Protein AF-0000000085301116 (afdb_homodimer)

Nearest PDB structures (foldseek):
  6xg8-assembly1_A  TM=5.209E-01  e=2.333E-08  Acetivibrio thermocellus ATCC 27405
  6xg8-assembly1_B  TM=5.780E-01  e=2.046E-06  Acetivibrio thermocellus ATCC 27405
  6xgx-assembly1_B  TM=6.103E-01  e=1.276E-05  Acetivibrio thermocellus ATCC 27405
  6xgw-assembly1_B  TM=6.272E-01  e=1.731E-05  Acetivibrio thermocellus ATCC 27405
  4hxg-assembly2_K  TM=7.642E-01  e=8.426E-02  Pyrococcus horikoshii OT3

Organism: NCBI:txid3103831

Sequence (1512 aa):
MIGSPTNSFPLHLDAEDCNWSPLLCRDELSEDLIPTVGSVFRSLEEAYVMYQSYAVASGFSVRVGQQKKYNGVVTHKYFRCNRAGKPQPKKKFDCSTQCRQSTYISNNCNAQICFKFSKENGSLSVIKFVDGHNHSLVEGFNKDLTKICRRLPFATKKYIHDMSLNRIGAVKAHRLMVSMKGGHHNVNGTPMDFKNFSKTTRMYIGDRDTQLVINRLQERVKSLPNFYFDYLVDEGKLRSIFWADEISKVNFEAFGDVLAFDATYQTNKYNMIFVPFTGVDNHRHCVTFGAGLIFSETIESYKWLLECFLKAHNKQPSLVLTDQDPSMRQAVLQVFPQARHRLCMWHIMKKLPSKISGDLMQNTDIRARIHQLVWSNYMKTTTFEKRWNDLIEEFGLSGHEWLTEMYNIRDRWVPAYFRDIPMCGLLRTTSVCESSNCSFKVNSTSANTLVQFMMCFESRVEQQRYNQRTSDFKSSTVSFFSIEATPIEKHAFQLYTNTIFNEVKTEIKQGMQYCYISNTEVFGVTHVYSVSQVNPNNGSLNTYEVRYNTVEKMAECSCRCFTRIGYLCRHVFCAFQVNRINQIPQAYISARWTKNALPRSIYRIENRYGVDPSVESALRREVLELMNDCVDDLRADKVGLESLVEKMREFKKCIRGGVGASTQVDNSDEGVVQQLVGQELNVEVSINNPSEIRTKGCGKRRRISGPGEKIREKPPKAPRLCRSCNEYVTDHDSRNCKKKKKGKDVDSEEASEDLDMIGSPTNSFPLHLDAEDCNWSPLLCRDELSEDLIPTVGSVFRSLEEAYVMYQSYAVASGFSVRVGQQKKYNGVVTHKYFRCNRAGKPQPKKKFDCSTQCRQSTYISNNCNAQICFKFSKENGSLSVIKFVDGHNHSLVEGFNKDLTKICRRLPFATKKYIHDMSLNRIGAVKAHRLMVSMKGGHHNVNGTPMDFKNFSKTTRMYIGDRDTQLVINRLQERVKSLPNFYFDYLVDEGKLRSIFWADEISKVNFEAFGDVLAFDATYQTNKYNMIFVPFTGVDNHRHCVTFGAGLIFSETIESYKWLLECFLKAHNKQPSLVLTDQDPSMRQAVLQVFPQARHRLCMWHIMKKLPSKISGDLMQNTDIRARIHQLVWSNYMKTTTFEKRWNDLIEEFGLSGHEWLTEMYNIRDRWVPAYFRDIPMCGLLRTTSVCESSNCSFKVNSTSANTLVQFMMCFESRVEQQRYNQRTSDFKSSTVSFFSIEATPIEKHAFQLYTNTIFNEVKTEIKQGMQYCYISNTEVFGVTHVYSVSQVNPNNGSLNTYEVRYNTVEKMAECSCRCFTRIGYLCRHVFCAFQVNRINQIPQAYISARWTKNALPRSIYRIENRYGVDPSVESALRREVLELMNDCVDDLRADKVGLESLVEKMREFKKCIRGGVGASTQVDNSDEGVVQQLVGQELNVEVSINNPSEIRTKGCGKRRRISGPGEKIREKPPKAPRLCRSCNEYVTDHDSRNCKKKKKGKDVDSEEASEDLD

Structure (mmCIF, N/CA/C/O backbone):
data_AF-0000000085301116-model_v1
#
loop_
_entity.id
_entity.type
_entity.pdbx_description
1 polymer 'SWIM-type domain-containing protein'
#
loop_
_atom_site.group_PDB
_atom_site.id
_atom_site.type_symbol
_atom_site.label_atom_id
_atom_site.label_alt_id
_atom_site.label_comp_id
_atom_site.label_asym_id
_atom_site.label_entity_id
_atom_site.label_seq_id
_atom_site.pdbx_PDB_ins_code
_atom_site.Cartn_x
_atom_site.Cartn_y
_atom_site.Cartn_z
_atom_site.occupancy
_atom_site.B_iso_or_equiv
_atom_site.auth_seq_id
_atom_site.auth_comp_id
_atom_site.auth_asym_id
_atom_site.auth_atom_id
_atom_site.pdbx_PDB_model_num
ATOM 1 N N . MET A 1 1 ? -24.234 60.156 14.766 1 19.47 1 MET A N 1
ATOM 2 C CA . MET A 1 1 ? -24.234 59.406 16.016 1 19.47 1 MET A CA 1
ATOM 3 C C . MET A 1 1 ? -24.5 57.938 15.766 1 19.47 1 MET A C 1
ATOM 5 O O . MET A 1 1 ? -25.656 57.5 15.727 1 19.47 1 MET A O 1
ATOM 9 N N . ILE A 1 2 ? -24 57.25 14.742 1 20.95 2 ILE A N 1
ATOM 10 C CA . ILE A 1 2 ? -24.297 56.125 13.875 1 20.95 2 ILE A CA 1
ATOM 11 C C . ILE A 1 2 ? -24.141 54.812 14.648 1 20.95 2 ILE A C 1
ATOM 13 O O . ILE A 1 2 ? -23.047 54.531 15.133 1 20.95 2 ILE A O 1
ATOM 17 N N . GLY A 1 3 ? -25.203 54.281 15.422 1 20.03 3 GLY A N 1
ATOM 18 C CA . GLY A 1 3 ? -25.625 53.344 16.453 1 20.03 3 GLY A CA 1
ATOM 19 C C . GLY A 1 3 ? -25.312 51.875 16.109 1 20.03 3 GLY A C 1
ATOM 20 O O . GLY A 1 3 ? -25.484 51.469 14.977 1 20.03 3 GLY A O 1
ATOM 21 N N . SER A 1 4 ? -24.266 51.219 16.766 1 21.33 4 SER A N 1
ATOM 22 C CA . SER A 1 4 ? -23.328 50.094 16.672 1 21.33 4 SER A CA 1
ATOM 23 C C . SER A 1 4 ? -24.047 48.781 16.828 1 21.33 4 SER A C 1
ATOM 25 O O . SER A 1 4 ? -24.406 48.375 17.953 1 21.33 4 SER A O 1
ATOM 27 N N . PRO A 1 5 ? -25.109 48.312 16.047 1 21.94 5 PRO A N 1
ATOM 28 C CA . PRO A 1 5 ? -26.141 47.344 16.438 1 21.94 5 PRO A CA 1
ATOM 29 C C . PRO A 1 5 ? -25.562 45.969 16.734 1 21.94 5 PRO A C 1
ATOM 31 O O . PRO A 1 5 ? -24.594 45.531 16.094 1 21.94 5 PRO A O 1
ATOM 34 N N . THR A 1 6 ? -25.562 45.344 18.016 1 21.66 6 THR A N 1
ATOM 35 C CA . THR A 1 6 ? -25.172 44.25 18.859 1 21.66 6 THR A CA 1
ATOM 36 C C . THR A 1 6 ? -25.75 42.938 18.344 1 21.66 6 THR A C 1
ATOM 38 O O . THR A 1 6 ? -25.703 41.906 19.031 1 21.66 6 THR A O 1
ATOM 41 N N . ASN A 1 7 ? -26.062 42.688 17.094 1 21.59 7 ASN A N 1
ATOM 42 C CA . ASN A 1 7 ? -26.953 41.594 16.766 1 21.59 7 ASN A CA 1
ATOM 43 C C . ASN A 1 7 ? -26.406 40.25 17.25 1 21.59 7 ASN A C 1
ATOM 45 O O . ASN A 1 7 ? -25.297 39.875 16.875 1 21.59 7 ASN A O 1
ATOM 49 N N . SER A 1 8 ? -26.828 39.656 18.5 1 22.16 8 SER A N 1
ATOM 50 C CA . SER A 1 8 ? -26.688 38.5 19.359 1 22.16 8 SER A CA 1
ATOM 51 C C . SER A 1 8 ? -26.984 37.188 18.609 1 22.16 8 SER A C 1
ATOM 53 O O . SER A 1 8 ? -28.125 36.969 18.172 1 22.16 8 SER A O 1
ATOM 55 N N . PHE A 1 9 ? -26.359 36.75 17.672 1 22.06 9 PHE A N 1
ATOM 56 C CA . PHE A 1 9 ? -26.781 35.469 17.062 1 22.06 9 PHE A CA 1
ATOM 57 C C . PHE A 1 9 ? -26.875 34.375 18.094 1 22.06 9 PHE A C 1
ATOM 59 O O . PHE A 1 9 ? -25.891 34.031 18.75 1 22.06 9 PHE A O 1
ATOM 66 N N . PRO A 1 10 ? -28.047 34.094 18.859 1 25.67 10 PRO A N 1
ATOM 67 C CA . PRO A 1 10 ? -28.25 33.125 19.922 1 25.67 10 PRO A CA 1
ATOM 68 C C . PRO A 1 10 ? -28.062 31.672 19.453 1 25.67 10 PRO A C 1
ATOM 70 O O . PRO A 1 10 ? -28.828 31.188 18.625 1 25.67 10 PRO A O 1
ATOM 73 N N . LEU A 1 11 ? -27.156 31.203 18.875 1 25.55 11 LEU A N 1
ATOM 74 C CA . LEU A 1 11 ? -27.234 29.797 18.469 1 25.55 11 LEU A CA 1
ATOM 75 C C . LEU A 1 11 ? -27.344 28.891 19.688 1 25.55 11 LEU A C 1
ATOM 77 O O . LEU A 1 11 ? -26.391 28.719 20.438 1 25.55 11 LEU A O 1
ATOM 81 N N . HIS A 1 12 ? -28.516 28.797 20.469 1 24.53 12 HIS A N 1
ATOM 82 C CA . HIS A 1 12 ? -28.828 27.875 21.547 1 24.53 12 HIS A CA 1
ATOM 83 C C . HIS A 1 12 ? -28.797 26.438 21.078 1 24.53 12 HIS A C 1
ATOM 85 O O . HIS A 1 12 ? -29.75 25.953 20.469 1 24.53 12 HIS A O 1
ATOM 91 N N . LEU A 1 13 ? -27.906 25.906 20.484 1 26.73 13 LEU A N 1
ATOM 92 C CA . LEU A 1 13 ? -28.031 24.484 20.234 1 26.73 13 LEU A CA 1
ATOM 93 C C . LEU A 1 13 ? -28.141 23.703 21.531 1 26.73 13 LEU A C 1
ATOM 95 O O . LEU A 1 13 ? -27.266 23.781 22.391 1 26.73 13 LEU A O 1
ATOM 99 N N . ASP A 1 14 ? -29.344 23.359 22.031 1 26.33 14 ASP A N 1
ATOM 100 C CA . ASP A 1 14 ? -29.766 22.547 23.172 1 26.33 14 ASP A CA 1
ATOM 101 C C . ASP A 1 14 ? -29 21.219 23.203 1 26.33 14 ASP A C 1
ATOM 103 O O . ASP A 1 14 ? -28.734 20.625 22.156 1 26.33 14 ASP A O 1
ATOM 107 N N . ALA A 1 15 ? -28.312 20.828 24.344 1 28.84 15 ALA A N 1
ATOM 108 C CA . ALA A 1 15 ? -27.5 19.781 24.969 1 28.84 15 ALA A CA 1
ATOM 109 C C . ALA A 1 15 ? -28.219 18.422 24.906 1 28.84 15 ALA A C 1
ATOM 111 O O . ALA A 1 15 ? -27.766 17.453 25.516 1 28.84 15 ALA A O 1
ATOM 112 N N . GLU A 1 16 ? -29.531 18.219 24.516 1 29.02 16 GLU A N 1
ATOM 113 C CA . GLU A 1 16 ? -30.188 17 24.984 1 29.02 16 GLU A CA 1
ATOM 114 C C . GLU A 1 16 ? -29.469 15.758 24.469 1 29.02 16 GLU A C 1
ATOM 116 O O . GLU A 1 16 ? -29.141 14.859 25.25 1 29.02 16 GLU A O 1
ATOM 121 N N . ASP A 1 17 ? -30 15.094 23.281 1 28.53 17 ASP A N 1
ATOM 122 C CA . ASP A 1 17 ? -30.109 13.664 23 1 28.53 17 ASP A CA 1
ATOM 123 C C . ASP A 1 17 ? -28.812 13.125 22.391 1 28.53 17 ASP A C 1
ATOM 125 O O . ASP A 1 17 ? -28.688 13.047 21.172 1 28.53 17 ASP A O 1
ATOM 129 N N . CYS A 1 18 ? -27.703 13.516 22.812 1 30.66 18 CYS A N 1
ATOM 130 C CA . CYS A 1 18 ? -26.5 12.992 22.172 1 30.66 18 CYS A CA 1
ATOM 131 C C . CYS A 1 18 ? -26.375 11.484 22.391 1 30.66 18 CYS A C 1
ATOM 133 O O . CYS A 1 18 ? -25.844 11.047 23.406 1 30.66 18 CYS A O 1
ATOM 135 N N . ASN A 1 19 ? -27.312 10.609 22.031 1 31.8 19 ASN A N 1
ATOM 136 C CA . ASN A 1 19 ? -27.266 9.156 22.016 1 31.8 19 ASN A CA 1
ATOM 137 C C . ASN A 1 19 ? -26.031 8.641 21.281 1 31.8 19 ASN A C 1
ATOM 139 O O . ASN A 1 19 ? -26.016 7.492 20.828 1 31.8 19 ASN A O 1
ATOM 143 N N . TRP A 1 20 ? -25.188 9.539 20.812 1 30.75 20 TRP A N 1
ATOM 144 C CA . TRP A 1 20 ? -24.188 9.062 19.875 1 30.75 20 TRP A CA 1
ATOM 145 C C . TRP A 1 20 ? -23.156 8.18 20.578 1 30.75 20 TRP A C 1
ATOM 147 O O . TRP A 1 20 ? -23.188 8.023 21.797 1 30.75 20 TRP A O 1
ATOM 157 N N . SER A 1 21 ? -21.859 8.039 19.922 1 38.34 21 SER A N 1
ATOM 158 C CA . SER A 1 21 ? -20.797 7.105 20.312 1 38.34 21 SER A CA 1
ATOM 159 C C . SER A 1 21 ? -20.297 7.379 21.719 1 38.34 21 SER A C 1
ATOM 161 O O . SER A 1 21 ? -20.219 8.531 22.141 1 38.34 21 SER A O 1
ATOM 163 N N . PRO A 1 22 ? -20.375 6.406 22.641 1 38.97 22 PRO A N 1
ATOM 164 C CA . PRO A 1 22 ? -19.969 6.555 24.047 1 38.97 22 PRO A CA 1
ATOM 165 C C . PRO A 1 22 ? -18.719 7.426 24.203 1 38.97 22 PRO A C 1
ATOM 167 O O . PRO A 1 22 ? -18.531 8.047 25.25 1 38.97 22 PRO A O 1
ATOM 170 N N . LEU A 1 23 ? -17.875 7.434 23.297 1 40.31 23 LEU A N 1
ATOM 171 C CA . LEU A 1 23 ? -16.656 8.203 23.531 1 40.31 23 LEU A CA 1
ATOM 172 C C . LEU A 1 23 ? -16.938 9.695 23.484 1 40.31 23 LEU A C 1
ATOM 174 O O . LEU A 1 23 ? -16.094 10.508 23.844 1 40.31 23 LEU A O 1
ATOM 178 N N . LEU A 1 24 ? -17.969 10.102 22.703 1 40.84 24 LEU A N 1
ATOM 179 C CA . LEU A 1 24 ? -18.156 11.516 22.438 1 40.84 24 LEU A CA 1
ATOM 180 C C . LEU A 1 24 ? -19.031 12.172 23.5 1 40.84 24 LEU A C 1
ATOM 182 O O . LEU A 1 24 ? -19.219 13.383 23.484 1 40.84 24 LEU A O 1
ATOM 186 N N . CYS A 1 25 ? -19.969 11.523 24.203 1 39.62 25 CYS A N 1
ATOM 187 C CA . CYS A 1 25 ? -20.953 12.203 25.031 1 39.62 25 CYS A CA 1
ATOM 188 C C . CYS A 1 25 ? -20.312 12.781 26.281 1 39.62 25 CYS A C 1
ATOM 190 O O . CYS A 1 25 ? -19.438 12.156 26.891 1 39.62 25 CYS A O 1
ATOM 192 N N . ARG A 1 26 ? -20.344 14.062 26.5 1 44.19 26 ARG A N 1
ATOM 193 C CA . ARG A 1 26 ? -20.141 14.664 27.812 1 44.19 26 ARG A CA 1
ATOM 194 C C . ARG A 1 26 ? -20.766 13.805 28.922 1 44.19 26 ARG A C 1
ATOM 196 O O . ARG A 1 26 ? -21.969 13.891 29.172 1 44.19 26 ARG A O 1
ATOM 203 N N . ASP A 1 27 ? -20.547 12.609 29.062 1 46.47 27 ASP A N 1
ATOM 204 C CA . ASP A 1 27 ? -21.281 11.867 30.078 1 46.47 27 ASP A CA 1
ATOM 205 C C . ASP A 1 27 ? -21.109 12.508 31.453 1 46.47 27 ASP A C 1
ATOM 207 O O . ASP A 1 27 ? -20 12.906 31.828 1 46.47 27 ASP A O 1
ATOM 211 N N . GLU A 1 28 ? -22.094 13.281 31.859 1 54.69 28 GLU A N 1
ATOM 212 C CA . GLU A 1 28 ? -22.188 13.594 33.281 1 54.69 28 GLU A CA 1
ATOM 213 C C . GLU A 1 28 ? -21.516 12.508 34.125 1 54.69 28 GLU A C 1
ATOM 215 O O . GLU A 1 28 ? -21.75 11.312 33.906 1 54.69 28 GLU A O 1
ATOM 220 N N . LEU A 1 29 ? -20.406 12.961 34.594 1 65.38 29 LEU A N 1
ATOM 221 C CA . LEU A 1 29 ? -19.703 12.07 35.531 1 65.38 29 LEU A CA 1
ATOM 222 C C . LEU A 1 29 ? -20.688 11.344 36.438 1 65.38 29 LEU A C 1
ATOM 224 O O . LEU A 1 29 ? -21.453 11.977 37.156 1 65.38 29 LEU A O 1
ATOM 228 N N . SER A 1 30 ? -21.031 10.172 36.031 1 70.25 30 SER A N 1
ATOM 229 C CA . SER A 1 30 ? -21.859 9.391 36.969 1 70.25 30 SER A CA 1
ATOM 230 C C . SER A 1 30 ? -21.281 9.406 38.375 1 70.25 30 SER A C 1
ATOM 232 O O . SER A 1 30 ? -20.062 9.328 38.562 1 70.25 30 SER A O 1
ATOM 234 N N . GLU A 1 31 ? -21.953 9.766 39.25 1 73.75 31 GLU A N 1
ATOM 235 C CA . GLU A 1 31 ? -21.578 9.836 40.656 1 73.75 31 GLU A CA 1
ATOM 236 C C . GLU A 1 31 ? -20.875 8.555 41.125 1 73.75 31 GLU A C 1
ATOM 238 O O . GLU A 1 31 ? -20.031 8.578 42.031 1 73.75 31 GLU A O 1
ATOM 243 N N . ASP A 1 32 ? -21.094 7.52 40.312 1 76.94 32 ASP A N 1
ATOM 244 C CA . ASP A 1 32 ? -20.531 6.23 40.719 1 76.94 32 ASP A CA 1
ATOM 245 C C . ASP A 1 32 ? -19.062 6.137 40.375 1 76.94 32 ASP A C 1
ATOM 247 O O . ASP A 1 32 ? -18.328 5.305 40.906 1 76.94 32 ASP A O 1
ATOM 251 N N . LEU A 1 33 ? -18.641 7.07 39.594 1 82 33 LEU A N 1
ATOM 252 C CA . LEU A 1 33 ? -17.25 6.969 39.125 1 82 33 LEU A CA 1
ATOM 253 C C . LEU A 1 33 ? -16.328 7.828 39.969 1 82 33 LEU A C 1
ATOM 255 O O . LEU A 1 33 ? -15.109 7.668 39.938 1 82 33 LEU A O 1
ATOM 259 N N . ILE A 1 34 ? -16.875 8.648 40.844 1 86.88 34 ILE A N 1
ATOM 260 C CA . ILE A 1 34 ? -16.078 9.531 41.656 1 86.88 34 ILE A CA 1
ATOM 261 C C . ILE A 1 34 ? -15.531 8.766 42.875 1 86.88 34 ILE A C 1
ATOM 263 O O . ILE A 1 34 ? -16.312 8.18 43.625 1 86.88 34 ILE A O 1
ATOM 267 N N . PRO A 1 35 ? -14.258 8.812 42.969 1 89.62 35 PRO A N 1
ATOM 268 C CA . PRO A 1 35 ? -13.688 8.102 44.125 1 89.62 35 PRO A CA 1
ATOM 269 C C . PRO A 1 35 ? -14.109 8.703 45.469 1 89.62 35 PRO A C 1
ATOM 271 O O . PRO A 1 35 ? -14.25 9.922 45.562 1 89.62 35 PRO A O 1
ATOM 274 N N . THR A 1 36 ? -14.375 7.82 46.375 1 90.06 36 THR A N 1
ATOM 275 C CA . THR A 1 36 ? -14.734 8.234 47.75 1 90.06 36 THR A CA 1
ATOM 276 C C . THR A 1 36 ? -13.68 7.773 48.75 1 90.06 36 THR A C 1
ATOM 278 O O . THR A 1 36 ? -13.156 6.664 48.625 1 90.06 36 THR A O 1
ATOM 281 N N . VAL A 1 37 ? -13.438 8.727 49.656 1 91.81 37 VAL A N 1
ATOM 282 C CA . VAL A 1 37 ? -12.477 8.391 50.719 1 91.81 37 VAL A CA 1
ATOM 283 C C . VAL A 1 37 ? -13.023 7.246 51.562 1 91.81 37 VAL A C 1
ATOM 285 O O . VAL A 1 37 ? -14.18 7.266 51.969 1 91.81 37 VAL A O 1
ATOM 288 N N . GLY A 1 38 ? -12.25 6.238 51.719 1 89.19 38 GLY A N 1
ATOM 289 C CA . GLY A 1 38 ? -12.656 5.086 52.5 1 89.19 38 GLY A CA 1
ATOM 290 C C . GLY A 1 38 ? -12.984 3.871 51.656 1 89.19 38 GLY A C 1
ATOM 291 O O . GLY A 1 38 ? -13.109 2.762 52.188 1 89.19 38 GLY A O 1
ATOM 292 N N . SER A 1 39 ? -13.062 4.035 50.344 1 90 39 SER A N 1
ATOM 293 C CA . SER A 1 39 ? -13.328 2.904 49.469 1 90 39 SER A CA 1
ATOM 294 C C . SER A 1 39 ? -12.172 1.915 49.469 1 90 39 SER A C 1
ATOM 296 O O . SER A 1 39 ? -11.008 2.316 49.531 1 90 39 SER A O 1
ATOM 298 N N . VAL A 1 40 ? -12.492 0.608 49.438 1 90.56 40 VAL A N 1
ATOM 299 C CA . VAL A 1 40 ? -11.484 -0.442 49.531 1 90.56 40 VAL A CA 1
ATOM 300 C C . VAL A 1 40 ? -11.406 -1.194 48.188 1 90.56 40 VAL A C 1
ATOM 302 O O . VAL A 1 40 ? -12.43 -1.444 47.562 1 90.56 40 VAL A O 1
ATOM 305 N N . PHE A 1 41 ? -10.172 -1.397 47.812 1 89.56 41 PHE A N 1
ATOM 306 C CA . PHE A 1 41 ? -9.898 -2.135 46.594 1 89.56 41 PHE A CA 1
ATOM 307 C C . PHE A 1 41 ? -9.039 -3.357 46.875 1 89.56 41 PHE A C 1
ATOM 309 O O . PHE A 1 41 ? -8.258 -3.365 47.812 1 89.56 41 PHE A O 1
ATOM 316 N N . ARG A 1 42 ? -8.992 -4.398 46.125 1 83.44 42 ARG A N 1
ATOM 317 C CA . ARG A 1 42 ? -8.344 -5.684 46.375 1 83.44 42 ARG A CA 1
ATOM 318 C C . ARG A 1 42 ? -6.895 -5.66 45.906 1 83.44 42 ARG A C 1
ATOM 320 O O . ARG A 1 42 ? -6.066 -6.441 46.375 1 83.44 42 ARG A O 1
ATOM 327 N N . SER A 1 43 ? -6.723 -4.906 44.688 1 82.69 43 SER A N 1
ATOM 328 C CA . SER A 1 43 ? -5.383 -4.852 44.094 1 82.69 43 SER A CA 1
ATOM 329 C C . SER A 1 43 ? -5.055 -3.447 43.594 1 82.69 43 SER A C 1
ATOM 331 O O . SER A 1 43 ? -5.953 -2.621 43.406 1 82.69 43 SER A O 1
ATOM 333 N N . LEU A 1 44 ? -3.799 -3.234 43.5 1 85.06 44 LEU A N 1
ATOM 334 C CA . LEU A 1 44 ? -3.33 -1.948 42.969 1 85.06 44 LEU A CA 1
ATOM 335 C C . LEU A 1 44 ? -3.805 -1.72 41.562 1 85.06 44 LEU A C 1
ATOM 337 O O . LEU A 1 44 ? -4.09 -0.585 41.156 1 85.06 44 LEU A O 1
ATOM 341 N N . GLU A 1 45 ? -3.898 -2.711 40.75 1 82.12 45 GLU A N 1
ATOM 342 C CA . GLU A 1 45 ? -4.352 -2.607 39.375 1 82.12 45 GLU A CA 1
ATOM 343 C C . GLU A 1 45 ? -5.812 -2.174 39.312 1 82.12 45 GLU A C 1
ATOM 345 O O . GLU A 1 45 ? -6.18 -1.352 38.469 1 82.12 45 GLU A O 1
ATOM 350 N N . GLU A 1 46 ? -6.539 -2.768 40.188 1 82.88 46 GLU A N 1
ATOM 351 C CA . GLU A 1 46 ? -7.949 -2.389 40.219 1 82.88 46 GLU A CA 1
ATOM 352 C C . GLU A 1 46 ? -8.117 -0.919 40.594 1 82.88 46 GLU A C 1
ATOM 354 O O . GLU A 1 46 ? -8.961 -0.221 40.031 1 82.88 46 GLU A O 1
ATOM 359 N N . ALA A 1 47 ? -7.32 -0.549 41.594 1 87.69 47 ALA A N 1
ATOM 360 C CA . ALA A 1 47 ? -7.367 0.846 42.031 1 87.69 47 ALA A CA 1
ATOM 361 C C . ALA A 1 47 ? -6.934 1.78 40.906 1 87.69 47 ALA A C 1
ATOM 363 O O . ALA A 1 47 ? -7.547 2.832 40.688 1 87.69 47 ALA A O 1
ATOM 364 N N . TYR A 1 48 ? -5.965 1.374 40.219 1 88.69 48 TYR A N 1
ATOM 365 C CA . TYR A 1 48 ? -5.449 2.182 39.125 1 88.69 48 TYR A CA 1
ATOM 366 C C . TYR A 1 48 ? -6.469 2.291 38 1 88.69 48 TYR A C 1
ATOM 368 O O . TYR A 1 48 ? -6.66 3.367 37.438 1 88.69 48 TYR A O 1
ATOM 376 N N . VAL A 1 49 ? -7.117 1.236 37.625 1 83.62 49 VAL A N 1
ATOM 377 C CA . VAL A 1 49 ? -8.109 1.216 36.562 1 83.62 49 VAL A CA 1
ATOM 378 C C . VAL A 1 49 ? -9.297 2.096 36.938 1 83.62 49 VAL A C 1
ATOM 380 O O . VAL A 1 49 ? -9.852 2.803 36.094 1 83.62 49 VAL A O 1
ATOM 383 N N . MET A 1 50 ? -9.633 1.962 38.156 1 86.38 50 MET A N 1
ATOM 384 C CA . MET A 1 50 ? -10.734 2.799 38.625 1 86.38 50 MET A CA 1
ATOM 385 C C . MET A 1 50 ? -10.391 4.277 38.5 1 86.38 50 MET A C 1
ATOM 387 O O . MET A 1 50 ? -11.211 5.066 38 1 86.38 50 MET A O 1
ATOM 391 N N . TYR A 1 51 ? -9.242 4.648 38.969 1 90.25 51 TYR A N 1
ATOM 392 C CA . TYR A 1 51 ? -8.852 6.051 38.875 1 90.25 51 TYR A CA 1
ATOM 393 C C . TYR A 1 51 ? -8.688 6.492 37.438 1 90.25 51 TYR A C 1
ATOM 395 O O . TYR A 1 51 ? -8.977 7.641 37.094 1 90.25 51 TYR A O 1
ATOM 403 N N . GLN A 1 52 ? -8.25 5.652 36.594 1 88.69 52 GLN A N 1
ATOM 404 C CA . GLN A 1 52 ? -8.133 5.949 35.188 1 88.69 52 GLN A CA 1
ATOM 405 C C . GLN A 1 52 ? -9.5 6.207 34.562 1 88.69 52 GLN A C 1
ATOM 407 O O . GLN A 1 52 ? -9.656 7.109 33.719 1 88.69 52 GLN A O 1
ATOM 412 N N . SER A 1 53 ? -10.398 5.336 34.906 1 86.19 53 SER A N 1
ATOM 413 C CA . SER A 1 53 ? -11.75 5.512 34.375 1 86.19 53 SER A CA 1
ATOM 414 C C . SER A 1 53 ? -12.344 6.844 34.812 1 86.19 53 SER A C 1
ATOM 416 O O . SER A 1 53 ? -13.031 7.508 34.031 1 86.19 53 SER A O 1
ATOM 418 N N . TYR A 1 54 ? -12.062 7.152 36.094 1 89 54 TYR A N 1
ATOM 419 C CA . TYR A 1 54 ? -12.492 8.453 36.594 1 89 54 TYR A CA 1
ATOM 420 C C . TYR A 1 54 ? -11.82 9.586 35.812 1 89 54 TYR A C 1
ATOM 422 O O . TYR A 1 54 ? -12.469 10.57 35.469 1 89 54 TYR A O 1
ATOM 430 N N . ALA A 1 55 ? -10.578 9.43 35.594 1 90.62 55 ALA A N 1
ATOM 431 C CA . ALA A 1 55 ? -9.805 10.453 34.906 1 90.62 55 ALA A CA 1
ATOM 432 C C . ALA A 1 55 ? -10.312 10.656 33.469 1 90.62 55 ALA A C 1
ATOM 434 O O . ALA A 1 55 ? -10.453 11.797 33.031 1 90.62 55 ALA A O 1
ATOM 435 N N . VAL A 1 56 ? -10.641 9.602 32.812 1 87.94 56 VAL A N 1
ATOM 436 C CA . VAL A 1 56 ? -11.133 9.68 31.453 1 87.94 56 VAL A CA 1
ATOM 437 C C . VAL A 1 56 ? -12.5 10.367 31.422 1 87.94 56 VAL A C 1
ATOM 439 O O . VAL A 1 56 ? -12.758 11.219 30.578 1 87.94 56 VAL A O 1
ATOM 442 N N . ALA A 1 57 ? -13.281 9.984 32.312 1 86.25 57 ALA A N 1
ATOM 443 C CA . ALA A 1 57 ? -14.625 10.555 32.375 1 86.25 57 ALA A CA 1
ATOM 444 C C . ALA A 1 57 ? -14.57 12.047 32.719 1 86.25 57 ALA A C 1
ATOM 446 O O . ALA A 1 57 ? -15.383 12.828 32.219 1 86.25 57 ALA A O 1
ATOM 447 N N . SER A 1 58 ? -13.633 12.453 33.562 1 87.69 58 SER A N 1
ATOM 448 C CA . SER A 1 58 ? -13.508 13.844 33.969 1 87.69 58 SER A CA 1
ATOM 449 C C . SER A 1 58 ? -12.758 14.68 32.969 1 87.69 58 SER A C 1
ATOM 451 O O . SER A 1 58 ? -12.891 15.898 32.906 1 87.69 58 SER A O 1
ATOM 453 N N . GLY A 1 59 ? -11.906 14.055 32.188 1 87.62 59 GLY A N 1
ATOM 454 C CA . GLY A 1 59 ? -11.211 14.773 31.141 1 87.62 59 GLY A CA 1
ATOM 455 C C . GLY A 1 59 ? -9.766 15.086 31.484 1 87.62 59 GLY A C 1
ATOM 456 O O . GLY A 1 59 ? -9.297 16.203 31.281 1 87.62 59 GLY A O 1
ATOM 457 N N . PHE A 1 60 ? -9.039 14.258 32.156 1 89.25 60 PHE A N 1
ATOM 458 C CA . PHE A 1 60 ? -7.609 14.422 32.375 1 89.25 60 PHE A CA 1
ATOM 459 C C . PHE A 1 60 ? -6.895 13.078 32.312 1 89.25 60 PHE A C 1
ATOM 461 O O . PHE A 1 60 ? -7.527 12.039 32.094 1 89.25 60 PHE A O 1
ATOM 468 N N . SER A 1 61 ? -5.566 13.078 32.312 1 90.38 61 SER A N 1
ATOM 469 C CA . SER A 1 61 ? -4.766 11.859 32.25 1 90.38 61 SER A CA 1
ATOM 470 C C . SER A 1 61 ? -4.027 11.633 33.594 1 90.38 61 SER A C 1
ATOM 472 O O . SER A 1 61 ? -3.824 12.578 34.344 1 90.38 61 SER A O 1
ATOM 474 N N . VAL A 1 62 ? -3.65 10.352 33.781 1 91.5 62 VAL A N 1
ATOM 475 C CA . VAL A 1 62 ? -3.102 9.969 35.062 1 91.5 62 VAL A CA 1
ATOM 476 C C . VAL A 1 62 ? -1.601 9.727 34.938 1 91.5 62 VAL A C 1
ATOM 478 O O . VAL A 1 62 ? -1.129 9.242 33.906 1 91.5 62 VAL A O 1
ATOM 481 N N . ARG A 1 63 ? -0.868 10.094 35.875 1 90.06 63 ARG A N 1
ATOM 482 C CA . ARG A 1 63 ? 0.545 9.773 36.062 1 90.06 63 ARG A CA 1
ATOM 483 C C . ARG A 1 63 ? 0.774 9.023 37.375 1 90.06 63 ARG A C 1
ATOM 485 O O . ARG A 1 63 ? 0.138 9.328 38.406 1 90.06 63 ARG A O 1
ATOM 492 N N . VAL A 1 64 ? 1.617 7.984 37.312 1 88.25 64 VAL A N 1
ATOM 493 C CA . VAL A 1 64 ? 1.925 7.215 38.5 1 88.25 64 VAL A CA 1
ATOM 494 C C . VAL A 1 64 ? 2.838 8.023 39.438 1 88.25 64 VAL A C 1
ATOM 496 O O . VAL A 1 64 ? 3.893 8.5 39 1 88.25 64 VAL A O 1
ATOM 499 N N . GLY A 1 65 ? 2.393 8.25 40.531 1 86 65 GLY A N 1
ATOM 500 C CA . GLY A 1 65 ? 3.129 9.07 41.469 1 86 65 GLY A CA 1
ATOM 501 C C . GLY A 1 65 ? 4.113 8.273 42.312 1 86 65 GLY A C 1
ATOM 502 O O . GLY A 1 65 ? 4.465 7.145 41.969 1 86 65 GLY A O 1
ATOM 503 N N . GLN A 1 66 ? 4.617 8.883 43.344 1 84 66 GLN A N 1
ATOM 504 C CA . GLN A 1 66 ? 5.625 8.32 44.219 1 84 66 GLN A CA 1
ATOM 505 C C . GLN A 1 66 ? 5.02 7.258 45.156 1 84 66 GLN A C 1
ATOM 507 O O . GLN A 1 66 ? 3.801 7.195 45.312 1 84 66 GLN A O 1
ATOM 512 N N . GLN A 1 67 ? 5.852 6.301 45.531 1 88.44 67 GLN A N 1
ATOM 513 C CA . GLN A 1 67 ? 5.465 5.289 46.5 1 88.44 67 GLN A CA 1
ATOM 514 C C . GLN A 1 67 ? 6.203 5.484 47.844 1 88.44 67 GLN A C 1
ATOM 516 O O . GLN A 1 67 ? 7.371 5.875 47.844 1 88.44 67 GLN A O 1
ATOM 521 N N . LYS A 1 68 ? 5.531 5.523 48.875 1 87.94 68 LYS A N 1
ATOM 522 C CA . LYS A 1 68 ? 6.141 5.586 50.188 1 87.94 68 LYS A CA 1
ATOM 523 C C . LYS A 1 68 ? 6.352 4.188 50.781 1 87.94 68 LYS A C 1
ATOM 525 O O . LYS A 1 68 ? 5.465 3.338 50.688 1 87.94 68 LYS A O 1
ATOM 530 N N . LYS A 1 69 ? 7.574 3.982 51.125 1 87.69 69 LYS A N 1
ATOM 531 C CA . LYS A 1 69 ? 7.93 2.688 51.719 1 87.69 69 LYS A CA 1
ATOM 532 C C . LYS A 1 69 ? 8.266 2.814 53.188 1 87.69 69 LYS A C 1
ATOM 534 O O . LYS A 1 69 ? 8.867 3.803 53.625 1 87.69 69 LYS A O 1
ATOM 539 N N . TYR A 1 70 ? 7.664 1.938 54 1 83.62 70 TYR A N 1
ATOM 540 C CA . TYR A 1 70 ? 8.055 1.774 55.375 1 83.62 70 TYR A CA 1
ATOM 541 C C . TYR A 1 70 ? 8.633 0.389 55.625 1 83.62 70 TYR A C 1
ATOM 543 O O . TYR A 1 70 ? 7.957 -0.622 55.438 1 83.62 70 TYR A O 1
ATOM 551 N N . ASN A 1 71 ? 9.898 0.214 56.094 1 84.69 71 ASN A N 1
ATOM 552 C CA . ASN A 1 71 ? 10.633 -1.026 56.312 1 84.69 71 ASN A CA 1
ATOM 553 C C . ASN A 1 71 ? 10.656 -1.905 55.062 1 84.69 71 ASN A C 1
ATOM 555 O O . ASN A 1 71 ? 10.406 -3.109 55.156 1 84.69 71 ASN A O 1
ATOM 559 N N . GLY A 1 72 ? 10.68 -1.307 53.844 1 79.88 72 GLY A N 1
ATOM 560 C CA . GLY A 1 72 ? 10.844 -2.029 52.594 1 79.88 72 GLY A CA 1
ATOM 561 C C . GLY A 1 72 ? 9.523 -2.4 51.938 1 79.88 72 GLY A C 1
ATOM 562 O O . GLY A 1 72 ? 9.5 -2.93 50.812 1 79.88 72 GLY A O 1
ATOM 563 N N . VAL A 1 73 ? 8.477 -2.188 52.688 1 82.31 73 VAL A N 1
ATOM 564 C CA . VAL A 1 73 ? 7.168 -2.547 52.156 1 82.31 73 VAL A CA 1
ATOM 565 C C . VAL A 1 73 ? 6.422 -1.284 51.719 1 82.31 73 VAL A C 1
ATOM 567 O O . VAL A 1 73 ? 6.438 -0.275 52.438 1 82.31 73 VAL A O 1
ATOM 570 N N . VAL A 1 74 ? 5.891 -1.302 50.594 1 87.25 74 VAL A N 1
ATOM 571 C CA . VAL A 1 74 ? 5.129 -0.171 50.094 1 87.25 74 VAL A CA 1
ATOM 572 C C . VAL A 1 74 ? 3.875 0.038 50.938 1 87.25 74 VAL A C 1
ATOM 574 O O . VAL A 1 74 ? 3.049 -0.868 51.062 1 87.25 74 VAL A O 1
ATOM 577 N N . THR A 1 75 ? 3.779 1.166 51.594 1 88 75 THR A N 1
ATOM 578 C CA . THR A 1 75 ? 2.645 1.462 52.469 1 88 75 THR A CA 1
ATOM 579 C C . THR A 1 75 ? 1.636 2.355 51.75 1 88 75 THR A C 1
ATOM 581 O O . THR A 1 75 ? 0.427 2.223 51.969 1 88 75 THR A O 1
ATOM 584 N N . HIS A 1 76 ? 2.201 3.332 51.031 1 91.31 76 HIS A N 1
ATOM 585 C CA . HIS A 1 76 ? 1.326 4.273 50.344 1 91.31 76 HIS A CA 1
ATOM 586 C C . HIS A 1 76 ? 1.671 4.363 48.875 1 91.31 76 HIS A C 1
ATOM 588 O O . HIS A 1 76 ? 2.836 4.219 48.5 1 91.31 76 HIS A O 1
ATOM 594 N N . LYS A 1 77 ? 0.626 4.492 48 1 92.5 77 LYS A N 1
ATOM 595 C CA . LYS A 1 77 ? 0.804 4.723 46.562 1 92.5 77 LYS A CA 1
ATOM 596 C C . LYS A 1 77 ? -0.019 5.918 46.094 1 92.5 77 LYS A C 1
ATOM 598 O O . LYS A 1 77 ? -1.186 6.062 46.469 1 92.5 77 LYS A O 1
ATOM 603 N N . TYR A 1 78 ? 0.628 6.766 45.406 1 92.5 78 TYR A N 1
ATOM 604 C CA . TYR A 1 78 ? -0.028 7.969 44.906 1 92.5 78 TYR A CA 1
ATOM 605 C C . TYR A 1 78 ? -0.23 7.887 43.375 1 92.5 78 TYR A C 1
ATOM 607 O O . TYR A 1 78 ? 0.642 7.402 42.656 1 92.5 78 TYR A O 1
ATOM 615 N N . PHE A 1 79 ? -1.457 8.289 42.938 1 93.75 79 PHE A N 1
ATOM 616 C CA . PHE A 1 79 ? -1.72 8.586 41.531 1 93.75 79 PHE A CA 1
ATOM 617 C C . PHE A 1 79 ? -2.076 10.055 41.344 1 93.75 79 PHE A C 1
ATOM 619 O O . PHE A 1 79 ? -2.855 10.617 42.125 1 93.75 79 PHE A O 1
ATOM 626 N N . ARG A 1 80 ? -1.435 10.68 40.344 1 93.81 80 ARG A N 1
ATOM 627 C CA . ARG A 1 80 ? -1.592 12.117 40.188 1 93.81 80 ARG A CA 1
ATOM 628 C C . ARG A 1 80 ? -2.031 12.453 38.75 1 93.81 80 ARG A C 1
ATOM 630 O O . ARG A 1 80 ? -2.027 11.586 37.875 1 93.81 80 ARG A O 1
ATOM 637 N N . CYS A 1 81 ? -2.502 13.68 38.656 1 91.38 81 CYS A N 1
ATOM 638 C CA . CYS A 1 81 ? -2.752 14.211 37.312 1 91.38 81 CYS A CA 1
ATOM 639 C C . CYS A 1 81 ? -1.467 14.266 36.5 1 91.38 81 CYS A C 1
ATOM 641 O O . CYS A 1 81 ? -0.387 14.492 37.031 1 91.38 81 CYS A O 1
ATOM 643 N N . ASN A 1 82 ? -1.551 14.062 35.219 1 88.81 82 ASN A N 1
ATOM 644 C CA . ASN A 1 82 ? -0.389 14.055 34.344 1 88.81 82 ASN A CA 1
ATOM 645 C C . ASN A 1 82 ? 0.268 15.43 34.281 1 88.81 82 ASN A C 1
ATOM 647 O O . ASN A 1 82 ? 1.416 15.555 33.844 1 88.81 82 ASN A O 1
ATOM 651 N N . ARG A 1 83 ? -0.405 16.422 34.656 1 87.81 83 ARG A N 1
ATOM 652 C CA . ARG A 1 83 ? 0.128 17.781 34.594 1 87.81 83 ARG A CA 1
ATOM 653 C C . ARG A 1 83 ? 0.675 18.219 35.938 1 87.81 83 ARG A C 1
ATOM 655 O O . ARG A 1 83 ? 0.892 19.406 36.188 1 87.81 83 ARG A O 1
ATOM 662 N N . ALA A 1 84 ? 0.895 17.172 36.781 1 87.38 84 ALA A N 1
ATOM 663 C CA . ALA A 1 84 ? 1.457 17.469 38.094 1 87.38 84 ALA A CA 1
ATOM 664 C C . ALA A 1 84 ? 2.961 17.703 38 1 87.38 84 ALA A C 1
ATOM 666 O O . ALA A 1 84 ? 3.615 17.25 37.062 1 87.38 84 ALA A O 1
ATOM 667 N N . GLY A 1 85 ? 3.488 18.469 38.906 1 80.31 85 GLY A N 1
ATOM 668 C CA . GLY A 1 85 ? 4.926 18.672 39 1 80.31 85 GLY A CA 1
ATOM 669 C C . GLY A 1 85 ? 5.395 19.922 38.281 1 80.31 85 GLY A C 1
ATOM 670 O O . GLY A 1 85 ? 4.613 20.578 37.594 1 80.31 85 GLY A O 1
ATOM 671 N N . LYS A 1 86 ? 6.605 20.266 38.438 1 77.19 86 LYS A N 1
ATOM 672 C CA . LYS A 1 86 ? 7.234 21.422 37.781 1 77.19 86 LYS A CA 1
ATOM 673 C C . LYS A 1 86 ? 7.93 21 36.5 1 77.19 86 LYS A C 1
ATOM 675 O O . LYS A 1 86 ? 8.516 19.922 36.406 1 77.19 86 LYS A O 1
ATOM 680 N N . PRO A 1 87 ? 7.617 21.844 35.5 1 74.56 87 PRO A N 1
ATOM 681 C CA . PRO A 1 87 ? 8.328 21.531 34.25 1 74.56 87 PRO A CA 1
ATOM 682 C C . PRO A 1 87 ? 9.844 21.484 34.438 1 74.56 87 PRO A C 1
ATOM 684 O O . PRO A 1 87 ? 10.406 22.297 35.156 1 74.56 87 PRO A O 1
ATOM 687 N N . GLN A 1 88 ? 10.445 20.297 34.219 1 67.56 88 GLN A N 1
ATOM 688 C CA . GLN A 1 88 ? 11.898 20.172 34.312 1 67.56 88 GLN A CA 1
ATOM 689 C C . GLN A 1 88 ? 12.555 20.359 32.938 1 67.56 88 GLN A C 1
ATOM 691 O O . GLN A 1 88 ? 12.125 19.75 31.953 1 67.56 88 GLN A O 1
ATOM 696 N N . PRO A 1 89 ? 13.359 21.438 32.875 1 62.06 89 PRO A N 1
ATOM 697 C CA . PRO A 1 89 ? 14.047 21.641 31.594 1 62.06 89 PRO A CA 1
ATOM 698 C C . PRO A 1 89 ? 14.828 20.406 31.141 1 62.06 89 PRO A C 1
ATOM 700 O O . PRO A 1 89 ? 15.414 19.703 31.984 1 62.06 89 PRO A O 1
ATOM 703 N N . LYS A 1 90 ? 14.57 19.812 30.062 1 59 90 LYS A N 1
ATOM 704 C CA . LYS A 1 90 ? 15.305 18.656 29.547 1 59 90 LYS A CA 1
ATOM 705 C C . LYS A 1 90 ? 16.797 18.953 29.438 1 59 90 LYS A C 1
ATOM 707 O O . LYS A 1 90 ? 17.188 20.031 28.984 1 59 90 LYS A O 1
ATOM 712 N N . LYS A 1 91 ? 17.656 18.281 30.203 1 52.22 91 LYS A N 1
ATOM 713 C CA . LYS A 1 91 ? 19.109 18.391 30.188 1 52.22 91 LYS A CA 1
ATOM 714 C C . LYS A 1 91 ? 19.656 18.328 28.766 1 52.22 91 LYS A C 1
ATOM 716 O O . LYS A 1 91 ? 19.219 17.5 27.969 1 52.22 91 LYS A O 1
ATOM 721 N N . LYS A 1 92 ? 20.188 19.516 28.391 1 49.72 92 LYS A N 1
ATOM 722 C CA . LYS A 1 92 ? 20.953 19.531 27.141 1 49.72 92 LYS A CA 1
ATOM 723 C C . LYS A 1 92 ? 22.047 18.469 27.156 1 49.72 92 LYS A C 1
ATOM 725 O O . LYS A 1 92 ? 22.922 18.5 28.016 1 49.72 92 LYS A O 1
ATOM 730 N N . PHE A 1 93 ? 21.828 17.25 27.016 1 45.88 93 PHE A N 1
ATOM 731 C CA . PHE A 1 93 ? 23.047 16.469 26.781 1 45.88 93 PHE A CA 1
ATOM 732 C C . PHE A 1 93 ? 23.922 17.125 25.719 1 45.88 93 PHE A C 1
ATOM 734 O O . PHE A 1 93 ? 23.422 17.844 24.859 1 45.88 93 PHE A O 1
ATOM 741 N N . ASP A 1 94 ? 25.375 17.281 25.938 1 42.12 94 ASP A N 1
ATOM 742 C CA . ASP A 1 94 ? 26.438 17.859 25.125 1 42.12 94 ASP A CA 1
ATOM 743 C C . ASP A 1 94 ? 26.172 17.641 23.641 1 42.12 94 ASP A C 1
ATOM 745 O O . ASP A 1 94 ? 27.078 17.797 22.812 1 42.12 94 ASP A O 1
ATOM 749 N N . CYS A 1 95 ? 25.594 16.547 23.188 1 38.75 95 CYS A N 1
ATOM 750 C CA . CYS A 1 95 ? 25.719 16.328 21.75 1 38.75 95 CYS A CA 1
ATOM 751 C C . CYS A 1 95 ? 25.234 17.547 20.969 1 38.75 95 CYS A C 1
ATOM 753 O O . CYS A 1 95 ? 24.266 18.188 21.359 1 38.75 95 CYS A O 1
ATOM 755 N N . SER A 1 96 ? 25.984 18.172 20.125 1 41.12 96 SER A N 1
ATOM 756 C CA . SER A 1 96 ? 25.906 19.172 19.062 1 41.12 96 SER A CA 1
ATOM 757 C C . SER A 1 96 ? 24.5 19.219 18.453 1 41.12 96 SER A C 1
ATOM 759 O O . SER A 1 96 ? 24.25 19.969 17.516 1 41.12 96 SER A O 1
ATOM 761 N N . THR A 1 97 ? 23.719 18.188 18.609 1 41.56 97 THR A N 1
ATOM 762 C CA . THR A 1 97 ? 22.516 18.094 17.766 1 41.56 97 THR A CA 1
ATOM 763 C C . THR A 1 97 ? 21.469 19.094 18.234 1 41.56 97 THR A C 1
ATOM 765 O O . THR A 1 97 ? 21.438 19.484 19.391 1 41.56 97 THR A O 1
ATOM 768 N N . GLN A 1 98 ? 20.578 19.672 17.312 1 46.53 98 GLN A N 1
ATOM 769 C CA . GLN A 1 98 ? 19.438 20.578 17.344 1 46.53 98 GLN A CA 1
ATOM 770 C C . GLN A 1 98 ? 18.531 20.281 18.531 1 46.53 98 GLN A C 1
ATOM 772 O O . GLN A 1 98 ? 18.094 19.141 18.719 1 46.53 98 GLN A O 1
ATOM 777 N N . CYS A 1 99 ? 18.734 20.938 19.625 1 47.31 99 CYS A N 1
ATOM 778 C CA . CYS A 1 99 ? 17.828 20.875 20.766 1 47.31 99 CYS A CA 1
ATOM 779 C C . CYS A 1 99 ? 16.375 20.781 20.312 1 47.31 99 CYS A C 1
ATOM 781 O O . CYS A 1 99 ? 15.906 21.625 19.547 1 47.31 99 CYS A O 1
ATOM 783 N N . ARG A 1 100 ? 15.797 19.75 20.516 1 56.19 100 ARG A N 1
ATOM 784 C CA . ARG A 1 100 ? 14.375 19.625 20.234 1 56.19 100 ARG A CA 1
ATOM 785 C C . ARG A 1 100 ? 13.555 20.625 21.047 1 56.19 100 ARG A C 1
ATOM 787 O O . ARG A 1 100 ? 13.812 20.797 22.25 1 56.19 100 ARG A O 1
ATOM 794 N N . GLN A 1 101 ? 12.906 21.547 20.406 1 58.41 101 GLN A N 1
ATOM 795 C CA . GLN A 1 101 ? 11.945 22.422 21.078 1 58.41 101 GLN A CA 1
ATOM 796 C C . GLN A 1 101 ? 10.883 21.609 21.812 1 58.41 101 GLN A C 1
ATOM 798 O O . GLN A 1 101 ? 9.961 21.078 21.188 1 58.41 101 GLN A O 1
ATOM 803 N N . SER A 1 102 ? 11.227 21.156 23.078 1 61.38 102 SER A N 1
ATOM 804 C CA . SER A 1 102 ? 10.312 20.297 23.828 1 61.38 102 SER A CA 1
ATOM 805 C C . SER A 1 102 ? 9.203 21.109 24.5 1 61.38 102 SER A C 1
ATOM 807 O O . SER A 1 102 ? 9.438 22.234 24.922 1 61.38 102 SER A O 1
ATOM 809 N N . THR A 1 103 ? 8.008 20.75 24.234 1 67 103 THR A N 1
ATOM 810 C CA . THR A 1 103 ? 6.852 21.328 24.922 1 67 103 THR A CA 1
ATOM 811 C C . THR A 1 103 ? 6.617 20.625 26.25 1 67 103 THR A C 1
ATOM 813 O O . THR A 1 103 ? 7.059 19.484 26.453 1 67 103 THR A O 1
ATOM 816 N N . TYR A 1 104 ? 6.297 21.453 27.234 1 76.25 104 TYR A N 1
ATOM 817 C CA . TYR A 1 104 ? 6.02 20.938 28.562 1 76.25 104 TYR A CA 1
ATOM 818 C C . TYR A 1 104 ? 4.52 20.875 28.828 1 76.25 104 TYR A C 1
ATOM 820 O O . TYR A 1 104 ? 3.764 21.703 28.297 1 76.25 104 TYR A O 1
ATOM 828 N N . ILE A 1 105 ? 4.137 19.844 29.562 1 78.5 105 ILE A N 1
ATOM 829 C CA . ILE A 1 105 ? 2.721 19.703 29.875 1 78.5 105 ILE A CA 1
ATOM 830 C C . ILE A 1 105 ? 2.496 19.969 31.359 1 78.5 105 ILE A C 1
ATOM 832 O O . ILE A 1 105 ? 1.379 20.281 31.781 1 78.5 105 ILE A O 1
ATOM 836 N N . SER A 1 106 ? 3.531 19.953 32.156 1 82.19 106 SER A N 1
ATOM 837 C CA . SER A 1 106 ? 3.375 20.078 33.594 1 82.19 106 SER A CA 1
ATOM 838 C C . SER A 1 106 ? 2.941 21.5 33.969 1 82.19 106 SER A C 1
ATOM 840 O O . SER A 1 106 ? 3.414 22.484 33.406 1 82.19 106 SER A O 1
ATOM 842 N N . ASN A 1 107 ? 1.89 21.609 34.875 1 82.31 107 ASN A N 1
ATOM 843 C CA . ASN A 1 107 ? 1.352 22.891 35.375 1 82.31 107 ASN A CA 1
ATOM 844 C C . ASN A 1 107 ? 1.154 22.875 36.875 1 82.31 107 ASN A C 1
ATOM 846 O O . ASN A 1 107 ? 0.197 23.469 37.375 1 82.31 107 ASN A O 1
ATOM 850 N N . ASN A 1 108 ? 1.9 22.062 37.625 1 83.56 108 ASN A N 1
ATOM 851 C CA . ASN A 1 108 ? 1.84 21.984 39.062 1 83.56 108 ASN A CA 1
ATOM 852 C C . ASN A 1 108 ? 0.425 21.688 39.562 1 83.56 108 ASN A C 1
ATOM 854 O O . ASN A 1 108 ? -0.046 22.297 40.531 1 83.56 108 ASN A O 1
ATOM 858 N N . CYS A 1 109 ? -0.254 20.875 38.844 1 89.38 109 CYS A N 1
ATOM 859 C CA . CYS A 1 109 ? -1.601 20.484 39.25 1 89.38 109 CYS A CA 1
ATOM 860 C C . CYS A 1 109 ? -1.566 19.625 40.5 1 89.38 109 CYS A C 1
ATOM 862 O O . CYS A 1 109 ? -0.745 18.703 40.625 1 89.38 109 CYS A O 1
ATOM 864 N N . ASN A 1 110 ? -2.408 19.875 41.5 1 89.06 110 ASN A N 1
ATOM 865 C CA . ASN A 1 110 ? -2.383 19.172 42.781 1 89.06 110 ASN A CA 1
ATOM 866 C C . ASN A 1 110 ? -3.406 18.047 42.812 1 89.06 110 ASN A C 1
ATOM 868 O O . ASN A 1 110 ? -3.547 17.359 43.844 1 89.06 110 ASN A O 1
ATOM 872 N N . ALA A 1 111 ? -4.117 17.797 41.812 1 92.31 111 ALA A N 1
ATOM 873 C CA . ALA A 1 111 ? -5.102 16.719 41.781 1 92.31 111 ALA A CA 1
ATOM 874 C C . ALA A 1 111 ? -4.426 15.367 41.969 1 92.31 111 ALA A C 1
ATOM 876 O O . ALA A 1 111 ? -3.453 15.047 41.281 1 92.31 111 ALA A O 1
ATOM 877 N N . GLN A 1 112 ? -4.832 14.586 42.938 1 93.56 112 GLN A N 1
ATOM 878 C CA . GLN A 1 112 ? -4.203 13.305 43.219 1 93.56 112 GLN A CA 1
ATOM 879 C C . GLN A 1 112 ? -5.105 12.43 44.094 1 93.56 112 GLN A C 1
ATOM 881 O O . GLN A 1 112 ? -6.082 12.914 44.656 1 93.56 112 GLN A O 1
ATOM 886 N N . ILE A 1 113 ? -4.801 11.141 44.094 1 94.06 113 ILE A N 1
ATOM 887 C CA . ILE A 1 113 ? -5.438 10.148 44.938 1 94.06 113 ILE A CA 1
ATOM 888 C C . ILE A 1 113 ? -4.371 9.305 45.625 1 94.06 113 ILE A C 1
ATOM 890 O O . ILE A 1 113 ? -3.324 9.016 45.062 1 94.06 113 ILE A O 1
ATOM 894 N N . CYS A 1 114 ? -4.562 9.133 46.938 1 94.25 114 CYS A N 1
ATOM 895 C CA . CYS A 1 114 ? -3.607 8.359 47.719 1 94.25 114 CYS A CA 1
ATOM 896 C C . CYS A 1 114 ? -4.246 7.09 48.25 1 94.25 114 CYS A C 1
ATOM 898 O O . CYS A 1 114 ? -5.34 7.137 48.844 1 94.25 114 CYS A O 1
ATOM 900 N N . PHE A 1 115 ? -3.566 5.984 48.031 1 93.44 115 PHE A N 1
ATOM 901 C CA . PHE A 1 115 ? -4.02 4.688 48.5 1 93.44 115 PHE A CA 1
ATOM 902 C C . PHE A 1 115 ? -3.107 4.18 49.625 1 93.44 115 PHE A C 1
ATOM 904 O O . PHE A 1 115 ? -1.889 4.363 49.562 1 93.44 115 PHE A O 1
ATOM 911 N N . LYS A 1 116 ? -3.678 3.586 50.656 1 92.25 116 LYS A N 1
ATOM 912 C CA . LYS A 1 116 ? -2.934 2.961 51.75 1 92.25 116 LYS A CA 1
ATOM 913 C C . LYS A 1 116 ? -3.131 1.447 51.75 1 92.25 116 LYS A C 1
ATOM 915 O O . LYS A 1 116 ? -4.254 0.962 51.594 1 92.25 116 LYS A O 1
ATOM 920 N N . PHE A 1 117 ? -1.954 0.776 51.781 1 91.5 117 PHE A N 1
ATOM 921 C CA . PHE A 1 117 ? -2.002 -0.68 51.844 1 91.5 117 PHE A CA 1
ATOM 922 C C . PHE A 1 117 ? -2.312 -1.152 53.281 1 91.5 117 PHE A C 1
ATOM 924 O O . PHE A 1 117 ? -1.771 -0.618 54.25 1 91.5 117 PHE A O 1
ATOM 931 N N . SER A 1 118 ? -3.264 -2.092 53.344 1 85.06 118 SER A N 1
ATOM 932 C CA . SER A 1 118 ? -3.541 -2.701 54.656 1 85.06 118 SER A CA 1
ATOM 933 C C . SER A 1 118 ? -2.537 -3.803 54.969 1 85.06 118 SER A C 1
ATOM 935 O O . SER A 1 118 ? -2.207 -4.617 54.094 1 85.06 118 SER A O 1
ATOM 937 N N . LYS A 1 119 ? -1.945 -3.824 56.062 1 77.38 119 LYS A N 1
ATOM 938 C CA . LYS A 1 119 ? -0.966 -4.816 56.5 1 77.38 119 LYS A CA 1
ATOM 939 C C . LYS A 1 119 ? -1.591 -6.207 56.594 1 77.38 119 LYS A C 1
ATOM 941 O O . LYS A 1 119 ? -0.899 -7.215 56.438 1 77.38 119 LYS A O 1
ATOM 946 N N . GLU A 1 120 ? -2.898 -6.332 56.812 1 72.75 120 GLU A N 1
ATOM 947 C CA . GLU A 1 120 ? -3.539 -7.613 57.094 1 72.75 120 GLU A CA 1
ATOM 948 C C . GLU A 1 120 ? -3.885 -8.352 55.812 1 72.75 120 GLU A C 1
ATOM 950 O O . GLU A 1 120 ? -3.59 -9.547 55.656 1 72.75 120 GLU A O 1
ATOM 955 N N . ASN A 1 121 ? -4.551 -7.688 54.906 1 71.94 121 ASN A N 1
ATOM 956 C CA . ASN A 1 121 ? -5.125 -8.43 53.781 1 71.94 121 ASN A CA 1
ATOM 957 C C . ASN A 1 121 ? -4.586 -7.926 52.438 1 71.94 121 ASN A C 1
ATOM 959 O O . ASN A 1 121 ? -4.918 -8.469 51.406 1 71.94 121 ASN A O 1
ATOM 963 N N . GLY A 1 122 ? -3.561 -6.969 52.469 1 78 122 GLY A N 1
ATOM 964 C CA . GLY A 1 122 ? -3.008 -6.477 51.219 1 78 122 GLY A CA 1
ATOM 965 C C . GLY A 1 122 ? -3.969 -5.586 50.438 1 78 122 GLY A C 1
ATOM 966 O O . GLY A 1 122 ? -3.693 -5.203 49.312 1 78 122 GLY A O 1
ATOM 967 N N . SER A 1 123 ? -5.164 -5.379 51.062 1 86.62 123 SER A N 1
ATOM 968 C CA . SER A 1 123 ? -6.148 -4.512 50.406 1 86.62 123 SER A CA 1
ATOM 969 C C . SER A 1 123 ? -5.723 -3.049 50.5 1 86.62 123 SER A C 1
ATOM 971 O O . SER A 1 123 ? -4.828 -2.693 51.25 1 86.62 123 SER A O 1
ATOM 973 N N . LEU A 1 124 ? -6.293 -2.242 49.469 1 91.06 124 LEU A N 1
ATOM 974 C CA . LEU A 1 124 ? -5.961 -0.822 49.406 1 91.06 124 LEU A CA 1
ATOM 975 C C . LEU A 1 124 ? -7.176 0.035 49.75 1 91.06 124 LEU A C 1
ATOM 977 O O . LEU A 1 124 ? -8.297 -0.274 49.344 1 91.06 124 LEU A O 1
ATOM 981 N N . SER A 1 125 ? -6.93 1.002 50.594 1 92.12 125 SER A N 1
ATOM 982 C CA . SER A 1 125 ? -7.992 1.95 50.906 1 92.12 125 SER A CA 1
ATOM 983 C C . SER A 1 125 ? -7.609 3.367 50.5 1 92.12 125 SER A C 1
ATOM 985 O O . SER A 1 125 ? -6.438 3.746 50.594 1 92.12 125 SER A O 1
ATOM 987 N N . VAL A 1 126 ? -8.602 4.129 50.062 1 94.25 126 VAL A N 1
ATOM 988 C CA . VAL A 1 126 ? -8.367 5.512 49.688 1 94.25 126 VAL A CA 1
ATOM 989 C C . VAL A 1 126 ? -8.25 6.391 50.906 1 94.25 126 VAL A C 1
ATOM 991 O O . VAL A 1 126 ? -9.172 6.445 51.75 1 94.25 126 VAL A O 1
ATOM 994 N N . ILE A 1 127 ? -7.199 7.109 51.062 1 92.31 127 ILE A N 1
ATOM 995 C CA . ILE A 1 127 ? -6.98 7.938 52.25 1 92.31 127 ILE A CA 1
ATOM 996 C C . ILE A 1 127 ? -7.195 9.406 51.875 1 92.31 127 ILE A C 1
ATOM 998 O O . ILE A 1 127 ? -7.672 10.188 52.719 1 92.31 127 ILE A O 1
ATOM 1002 N N . LYS A 1 128 ? -6.789 9.734 50.719 1 92.88 128 LYS A N 1
ATOM 1003 C CA . LYS A 1 128 ? -6.871 11.125 50.312 1 92.88 128 LYS A CA 1
ATOM 1004 C C . LYS A 1 128 ? -7.293 11.234 48.844 1 92.88 128 LYS A C 1
ATOM 1006 O O . LYS A 1 128 ? -6.863 10.438 48 1 92.88 128 LYS A O 1
ATOM 1011 N N . PHE A 1 129 ? -8.227 12.062 48.594 1 93.94 129 PHE A N 1
ATOM 1012 C CA . PHE A 1 129 ? -8.703 12.328 47.219 1 93.94 129 PHE A CA 1
ATOM 1013 C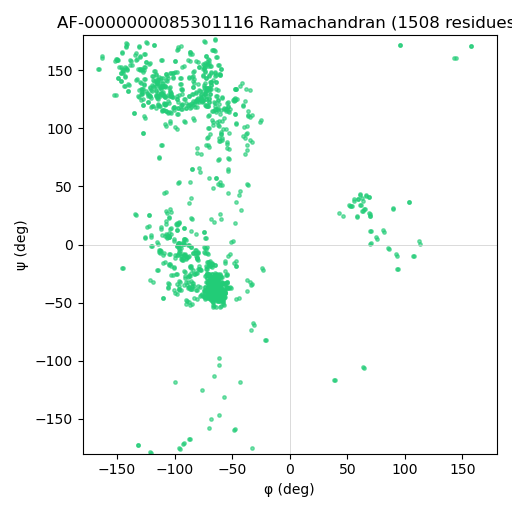 C . PHE A 1 129 ? -8.875 13.828 47 1 93.94 129 PHE A C 1
ATOM 1015 O O . PHE A 1 129 ? -9.664 14.477 47.688 1 93.94 129 PHE A O 1
ATOM 1022 N N . VAL A 1 130 ? -8.07 14.391 46.156 1 92.69 130 VAL A N 1
ATOM 1023 C CA . VAL A 1 130 ? -8.141 15.805 45.781 1 92.69 130 VAL A CA 1
ATOM 1024 C C . VAL A 1 130 ? -8.641 15.93 44.344 1 92.69 130 VAL A C 1
ATOM 1026 O O . VAL A 1 130 ? -7.945 15.531 43.406 1 92.69 130 VAL A O 1
ATOM 1029 N N . ASP A 1 131 ? -9.75 16.484 44.031 1 88.75 131 ASP A N 1
ATOM 1030 C CA . ASP A 1 131 ? -10.367 16.547 42.688 1 88.75 131 ASP A CA 1
ATOM 1031 C C . ASP A 1 131 ? -10.102 17.891 42.031 1 88.75 131 ASP A C 1
ATOM 1033 O O . ASP A 1 131 ? -10.359 18.047 40.844 1 88.75 131 ASP A O 1
ATOM 1037 N N . GLY A 1 132 ? -9.578 18.906 42.625 1 88.44 132 GLY A N 1
ATOM 1038 C CA . GLY A 1 132 ? -9.383 20.234 42.062 1 88.44 132 GLY A CA 1
ATOM 1039 C C . GLY A 1 132 ? -8.211 20.297 41.094 1 88.44 132 GLY A C 1
ATOM 1040 O O . GLY A 1 132 ? -7.129 19.797 41.406 1 88.44 132 GLY A O 1
ATOM 1041 N N . HIS A 1 133 ? -8.477 20.719 39.906 1 90.5 133 HIS A N 1
ATOM 1042 C CA . HIS A 1 133 ? -7.438 20.938 38.875 1 90.5 133 HIS A CA 1
ATOM 1043 C C . HIS A 1 133 ? -7.172 22.422 38.656 1 90.5 133 HIS A C 1
ATOM 1045 O O . HIS A 1 133 ? -8.086 23.234 38.781 1 90.5 133 HIS A O 1
ATOM 1051 N N . ASN A 1 134 ? -5.945 22.844 38.406 1 86.81 134 ASN A N 1
ATOM 1052 C CA . ASN A 1 134 ? -5.617 24.234 38.125 1 86.81 134 ASN A CA 1
ATOM 1053 C C . ASN A 1 134 ? -5.5 24.469 36.625 1 86.81 134 ASN A C 1
ATOM 1055 O O . ASN A 1 134 ? -4.887 25.453 36.188 1 86.81 134 ASN A O 1
ATOM 1059 N N . HIS A 1 135 ? -5.887 23.641 35.875 1 83.94 135 HIS A N 1
ATOM 1060 C CA . HIS A 1 135 ? -5.902 23.719 34.406 1 83.94 135 HIS A CA 1
ATOM 1061 C C . HIS A 1 135 ? -7.254 23.281 33.844 1 83.94 135 HIS A C 1
ATOM 1063 O O . HIS A 1 135 ? -8.047 22.656 34.562 1 83.94 135 HIS A O 1
ATOM 1069 N N . SER A 1 136 ? -7.539 23.688 32.625 1 84.5 136 SER A N 1
ATOM 1070 C CA . SER A 1 136 ? -8.789 23.281 31.984 1 84.5 136 SER A CA 1
ATOM 1071 C C . SER A 1 136 ? -8.797 21.797 31.656 1 84.5 136 SER A C 1
ATOM 1073 O O . SER A 1 136 ? -7.77 21.25 31.25 1 84.5 136 SER A O 1
ATOM 1075 N N . LEU A 1 137 ? -9.938 21.203 31.875 1 88.38 137 LEU A N 1
ATOM 1076 C CA . LEU A 1 137 ? -10.086 19.781 31.578 1 88.38 137 LEU A CA 1
ATOM 1077 C C . LEU A 1 137 ? -10.359 19.578 30.094 1 88.38 137 LEU A C 1
ATOM 1079 O O . LEU A 1 137 ? -10.766 20.516 29.391 1 88.38 137 LEU A O 1
ATOM 1083 N N . VAL A 1 138 ? -10.062 18.438 29.688 1 88.56 138 VAL A N 1
ATOM 1084 C CA . VAL A 1 138 ? -10.195 18.125 28.266 1 88.56 138 VAL A CA 1
ATOM 1085 C C . VAL A 1 138 ? -11.672 17.953 27.906 1 88.56 138 VAL A C 1
ATOM 1087 O O . VAL A 1 138 ? -12.422 17.312 28.641 1 88.56 138 VAL A O 1
ATOM 1090 N N . GLU A 1 139 ? -12.008 18.562 26.781 1 85 139 GLU A N 1
ATOM 1091 C CA . GLU A 1 139 ? -13.375 18.484 26.297 1 85 139 GLU A CA 1
ATOM 1092 C C . GLU A 1 139 ? -13.695 17.078 25.781 1 85 139 GLU A C 1
ATOM 1094 O O . GLU A 1 139 ? -12.789 16.344 25.375 1 85 139 GLU A O 1
ATOM 1099 N N . GLY A 1 140 ? -14.953 16.688 25.688 1 80.19 140 GLY A N 1
ATOM 1100 C CA . GLY A 1 140 ? -15.414 15.359 25.344 1 80.19 140 GLY A CA 1
ATOM 1101 C C . GLY A 1 140 ? -14.961 14.906 23.969 1 80.19 140 GLY A C 1
ATOM 1102 O O . GLY A 1 140 ? -14.555 13.758 23.781 1 80.19 140 GLY A O 1
ATOM 1103 N N . PHE A 1 141 ? -14.922 15.812 23.047 1 81.94 141 PHE A N 1
ATOM 1104 C CA . PHE A 1 141 ? -14.609 15.414 21.688 1 81.94 141 PHE A CA 1
ATOM 1105 C C . PHE A 1 141 ? -13.109 15.219 21.5 1 81.94 141 PHE A C 1
ATOM 1107 O O . PHE A 1 141 ? -12.656 14.688 20.484 1 81.94 141 PHE A O 1
ATOM 1114 N N . ASN A 1 142 ? -12.305 15.57 22.5 1 88.62 142 ASN A N 1
ATOM 1115 C CA . ASN A 1 142 ? -10.852 15.406 22.453 1 88.62 142 ASN A CA 1
ATOM 1116 C C . ASN A 1 142 ? -10.375 14.297 23.375 1 88.62 142 ASN A C 1
ATOM 1118 O O . ASN A 1 142 ? -9.172 14.117 23.562 1 88.62 142 ASN A O 1
ATOM 1122 N N . LYS A 1 143 ? -11.273 13.57 23.938 1 86.44 143 LYS A N 1
ATOM 1123 C CA . LYS A 1 143 ? -10.906 12.531 24.906 1 86.44 143 LYS A CA 1
ATOM 1124 C C . LYS A 1 143 ? -10 11.484 24.266 1 86.44 143 LYS A C 1
ATOM 1126 O O . LYS A 1 143 ? -9.086 10.969 24.922 1 86.44 143 LYS A O 1
ATOM 1131 N N . ASP A 1 144 ? -10.227 11.219 23 1 87.62 144 ASP A N 1
ATOM 1132 C CA . ASP A 1 144 ? -9.461 10.188 22.297 1 87.62 144 ASP A CA 1
ATOM 1133 C C . ASP A 1 144 ? -8.016 10.641 22.062 1 87.62 144 ASP A C 1
ATOM 1135 O O . ASP A 1 144 ? -7.141 9.812 21.797 1 87.62 144 ASP A O 1
ATOM 1139 N N . LEU A 1 145 ? -7.73 11.922 22.219 1 91 145 LEU A N 1
ATOM 1140 C CA . LEU A 1 145 ? -6.398 12.445 21.953 1 91 145 LEU A CA 1
ATOM 1141 C C . LEU A 1 145 ? -5.555 12.453 23.219 1 91 145 LEU A C 1
ATOM 1143 O O . LEU A 1 145 ? -4.352 12.711 23.172 1 91 145 LEU A O 1
ATOM 1147 N N . THR A 1 146 ? -6.176 12.164 24.375 1 90.19 146 THR A N 1
ATOM 1148 C CA . THR A 1 146 ? -5.445 12.148 25.625 1 90.19 146 THR A CA 1
ATOM 1149 C C . THR A 1 146 ? -4.527 10.93 25.703 1 90.19 146 THR A C 1
ATOM 1151 O O . THR A 1 146 ? -4.793 9.906 25.078 1 90.19 146 THR A O 1
ATOM 1154 N N . LYS A 1 147 ? -3.494 11.023 26.469 1 87 147 LYS A N 1
ATOM 1155 C CA . LYS A 1 147 ? -2.49 9.969 26.562 1 87 147 LYS A CA 1
ATOM 1156 C C . LYS A 1 147 ? -3.107 8.664 27.062 1 87 147 LYS A C 1
ATOM 1158 O O . LYS A 1 147 ? -2.729 7.578 26.609 1 87 147 LYS A O 1
ATOM 1163 N N . ILE A 1 148 ? -4.031 8.758 27.938 1 86.5 148 ILE A N 1
ATOM 1164 C CA . ILE A 1 148 ? -4.645 7.59 28.562 1 86.5 148 ILE A CA 1
ATOM 1165 C C . ILE A 1 148 ? -5.469 6.832 27.516 1 86.5 148 ILE A C 1
ATOM 1167 O O . ILE A 1 148 ? -5.582 5.605 27.578 1 86.5 148 ILE A O 1
ATOM 1171 N N . CYS A 1 149 ? -6.012 7.523 26.562 1 86.38 149 CYS A N 1
ATOM 1172 C CA . CYS A 1 149 ? -6.891 6.902 25.578 1 86.38 149 CYS A CA 1
ATOM 1173 C C . CYS A 1 149 ? -6.117 6.516 24.328 1 86.38 149 CYS A C 1
ATOM 1175 O O . CYS A 1 149 ? -6.672 5.895 23.406 1 86.38 149 CYS A O 1
ATOM 1177 N N . ARG A 1 150 ? -4.859 6.871 24.25 1 88.94 150 ARG A N 1
ATOM 1178 C CA . ARG A 1 150 ? -4.066 6.59 23.062 1 88.94 150 ARG A CA 1
ATOM 1179 C C . ARG A 1 150 ? -3.232 5.324 23.234 1 88.94 150 ARG A C 1
ATOM 1181 O O . ARG A 1 150 ? -2.303 5.074 22.469 1 88.94 150 ARG A O 1
ATOM 1188 N N . ARG A 1 151 ? -3.562 4.543 24.141 1 86.31 151 ARG A N 1
ATOM 1189 C CA . ARG A 1 151 ? -2.838 3.291 24.328 1 86.31 151 ARG A CA 1
ATOM 1190 C C . ARG A 1 151 ? -3.25 2.26 23.281 1 86.31 151 ARG A C 1
ATOM 1192 O O . ARG A 1 151 ? -4.438 1.972 23.109 1 86.31 151 ARG A O 1
ATOM 1199 N N . LEU A 1 152 ? -2.225 1.729 22.609 1 91.12 152 LEU A N 1
ATOM 1200 C CA . LEU A 1 152 ? -2.492 0.768 21.547 1 91.12 152 LEU A CA 1
ATOM 1201 C C . LEU A 1 152 ? -2.719 -0.628 22.109 1 91.12 152 LEU A C 1
ATOM 1203 O O . LEU A 1 152 ? -1.849 -1.172 22.797 1 91.12 152 LEU A O 1
ATOM 1207 N N . PRO A 1 153 ? -3.863 -1.161 21.906 1 89.44 153 PRO A N 1
ATOM 1208 C CA . PRO A 1 153 ? -4.07 -2.553 22.312 1 89.44 153 PRO A CA 1
ATOM 1209 C C . PRO A 1 153 ? -3.201 -3.533 21.516 1 89.44 153 PRO A C 1
ATOM 1211 O O . PRO A 1 153 ? -2.576 -3.15 20.531 1 89.44 153 PRO A O 1
ATOM 1214 N N . PHE A 1 154 ? -3.092 -4.762 21.953 1 90.38 154 PHE A N 1
ATOM 1215 C CA . PHE A 1 154 ? -2.248 -5.777 21.328 1 90.38 154 PHE A CA 1
ATOM 1216 C C . PHE A 1 154 ? -2.662 -6.016 19.875 1 90.38 154 PHE A C 1
ATOM 1218 O O . PHE A 1 154 ? -1.812 -6.168 19 1 90.38 154 PHE A O 1
ATOM 1225 N N . ALA A 1 155 ? -3.961 -6.07 19.641 1 88.5 155 ALA A N 1
ATOM 1226 C CA . ALA A 1 155 ? -4.469 -6.332 18.297 1 88.5 155 ALA A CA 1
ATOM 1227 C C . ALA A 1 155 ? -3.975 -5.277 17.312 1 88.5 155 ALA A C 1
ATOM 1229 O O . ALA A 1 155 ? -3.646 -5.594 16.172 1 88.5 155 ALA A O 1
ATOM 1230 N N . THR A 1 156 ? -3.924 -3.998 17.734 1 93.31 156 THR A N 1
ATOM 1231 C CA . THR A 1 156 ? -3.449 -2.914 16.891 1 93.31 156 THR A CA 1
ATOM 1232 C C . THR A 1 156 ? -1.944 -3.02 16.656 1 93.31 156 THR A C 1
ATOM 1234 O O . THR A 1 156 ? -1.456 -2.762 15.562 1 93.31 156 THR A O 1
ATOM 1237 N N . LYS A 1 157 ? -1.244 -3.381 17.734 1 94.56 157 LYS A N 1
ATOM 1238 C CA . LYS A 1 157 ? 0.2 -3.559 17.609 1 94.56 157 LYS A CA 1
ATOM 1239 C C . LYS A 1 157 ? 0.533 -4.676 16.625 1 94.56 157 LYS A C 1
ATOM 1241 O O . LYS A 1 157 ? 1.437 -4.535 15.805 1 94.56 157 LYS A O 1
ATOM 1246 N N . LYS A 1 158 ? -0.179 -5.754 16.75 1 92.69 158 LYS A N 1
ATOM 1247 C CA . LYS A 1 158 ? -0.013 -6.859 15.812 1 92.69 158 LYS A CA 1
ATOM 1248 C C . LYS A 1 158 ? -0.332 -6.426 14.383 1 92.69 158 LYS A C 1
ATOM 1250 O O . LYS A 1 158 ? 0.381 -6.785 13.445 1 92.69 158 LYS A O 1
ATOM 1255 N N . TYR A 1 159 ? -1.374 -5.664 14.312 1 95.06 159 TYR A N 1
ATOM 1256 C CA . TYR A 1 159 ? -1.767 -5.105 13.023 1 95.06 159 TYR A CA 1
ATOM 1257 C C . TYR A 1 159 ? -0.637 -4.277 12.422 1 95.06 159 TYR A C 1
ATOM 1259 O O . TYR A 1 159 ? -0.312 -4.426 11.242 1 95.06 159 TYR A O 1
ATOM 1267 N N . ILE A 1 160 ? -0.052 -3.395 13.148 1 96.31 160 ILE A N 1
ATOM 1268 C CA . ILE A 1 160 ? 1.038 -2.539 12.695 1 96.31 160 ILE A CA 1
ATOM 1269 C C . ILE A 1 160 ? 2.201 -3.4 12.211 1 96.31 160 ILE A C 1
ATOM 1271 O O . ILE A 1 160 ? 2.785 -3.131 11.156 1 96.31 160 ILE A O 1
ATOM 1275 N N . HIS A 1 161 ? 2.48 -4.379 12.953 1 95.12 161 HIS A N 1
ATOM 1276 C CA . HIS A 1 161 ? 3.572 -5.281 12.602 1 95.12 161 HIS A CA 1
ATOM 1277 C C . HIS A 1 161 ? 3.279 -6.023 11.305 1 95.12 161 HIS A C 1
ATOM 1279 O O . HIS A 1 161 ? 4.145 -6.113 10.43 1 95.12 161 HIS A O 1
ATOM 1285 N N . ASP A 1 162 ? 2.115 -6.566 11.125 1 93.62 162 ASP A N 1
ATOM 1286 C CA . ASP A 1 162 ? 1.725 -7.285 9.914 1 93.62 162 ASP A CA 1
ATOM 1287 C C . ASP A 1 162 ? 1.804 -6.379 8.688 1 93.62 162 ASP A C 1
ATOM 1289 O O . ASP A 1 162 ? 2.238 -6.812 7.621 1 93.62 162 ASP A O 1
ATOM 1293 N N . MET A 1 163 ? 1.302 -5.133 8.898 1 95.62 163 MET A N 1
ATOM 1294 C CA . MET A 1 163 ? 1.358 -4.18 7.797 1 95.62 163 MET A CA 1
ATOM 1295 C C . MET A 1 163 ? 2.803 -3.893 7.398 1 95.62 163 MET A C 1
ATOM 1297 O O . MET A 1 163 ? 3.113 -3.779 6.211 1 95.62 163 MET A O 1
ATOM 1301 N N . SER A 1 164 ? 3.686 -3.807 8.383 1 93.44 164 SER A N 1
ATOM 1302 C CA . SER A 1 164 ? 5.09 -3.514 8.117 1 93.44 164 SER A CA 1
ATOM 1303 C C . SER A 1 164 ? 5.746 -4.629 7.309 1 93.44 164 SER A C 1
ATOM 1305 O O . SER A 1 164 ? 6.688 -4.387 6.555 1 93.44 164 SER A O 1
ATOM 1307 N N . LEU A 1 165 ? 5.234 -5.832 7.402 1 93.44 165 LEU A N 1
ATOM 1308 C CA . LEU A 1 165 ? 5.773 -6.98 6.684 1 93.44 165 LEU A CA 1
ATOM 1309 C C . LEU A 1 165 ? 5.258 -7.02 5.25 1 93.44 165 LEU A C 1
ATOM 1311 O O . LEU A 1 165 ? 5.648 -7.887 4.465 1 93.44 165 LEU A O 1
ATOM 1315 N N . ASN A 1 166 ? 4.379 -6.129 4.914 1 94.06 166 ASN A N 1
ATOM 1316 C CA . ASN A 1 166 ? 3.805 -6.062 3.572 1 94.06 166 ASN A CA 1
ATOM 1317 C C . ASN A 1 166 ? 4.051 -4.703 2.926 1 94.06 166 ASN A C 1
ATOM 1319 O O . ASN A 1 166 ? 3.252 -4.246 2.107 1 94.06 166 ASN A O 1
ATOM 1323 N N . ARG A 1 167 ? 5.047 -4.023 3.32 1 91.62 167 ARG A N 1
ATOM 1324 C CA . ARG A 1 167 ? 5.508 -2.76 2.756 1 91.62 167 ARG A CA 1
ATOM 1325 C C . ARG A 1 167 ? 4.473 -1.658 2.959 1 91.62 167 ARG A C 1
ATOM 1327 O O . ARG A 1 167 ? 4.238 -0.848 2.059 1 91.62 167 ARG A O 1
ATOM 1334 N N . ILE A 1 168 ? 3.713 -1.726 4.023 1 94.25 168 ILE A N 1
ATOM 1335 C CA . ILE A 1 168 ? 2.797 -0.661 4.418 1 94.25 168 ILE A CA 1
ATOM 1336 C C . ILE A 1 168 ? 3.359 0.084 5.625 1 94.25 168 ILE A C 1
ATOM 1338 O O . ILE A 1 168 ? 3.506 -0.493 6.703 1 94.25 168 ILE A O 1
ATOM 1342 N N . GLY A 1 169 ? 3.705 1.32 5.426 1 92.75 169 GLY A N 1
ATOM 1343 C CA . GLY A 1 169 ? 4.262 2.127 6.5 1 92.75 169 GLY A CA 1
ATOM 1344 C C . GLY A 1 169 ? 3.27 2.412 7.609 1 92.75 169 GLY A C 1
ATOM 1345 O O . GLY A 1 169 ? 2.068 2.189 7.449 1 92.75 169 GLY A O 1
ATOM 1346 N N . ALA A 1 170 ? 3.805 2.916 8.703 1 94.94 170 ALA A N 1
ATOM 1347 C CA . ALA A 1 170 ? 2.998 3.154 9.898 1 94.94 170 ALA A CA 1
ATOM 1348 C C . ALA A 1 170 ? 1.896 4.172 9.617 1 94.94 170 ALA A C 1
ATOM 1350 O O . ALA A 1 170 ? 0.76 4.004 10.07 1 94.94 170 ALA A O 1
ATOM 1351 N N . VAL A 1 171 ? 2.146 5.238 8.906 1 94.44 171 VAL A N 1
ATOM 1352 C CA . VAL A 1 171 ? 1.172 6.289 8.625 1 94.44 171 VAL A CA 1
ATOM 1353 C C . VAL A 1 171 ? 0.06 5.738 7.734 1 94.44 171 VAL A C 1
ATOM 1355 O O . VAL A 1 171 ? -1.122 5.992 7.98 1 94.44 171 VAL A O 1
ATOM 1358 N N . LYS A 1 172 ? 0.462 5.008 6.699 1 93.88 172 LYS A N 1
ATOM 1359 C CA . LYS A 1 172 ? -0.527 4.391 5.824 1 93.88 172 LYS A CA 1
ATOM 1360 C C . LYS A 1 172 ? -1.349 3.346 6.57 1 93.88 172 LYS A C 1
ATOM 1362 O O . LYS A 1 172 ? -2.547 3.193 6.32 1 93.88 172 LYS A O 1
ATOM 1367 N N . ALA A 1 173 ? -0.662 2.584 7.438 1 96.19 173 ALA A N 1
ATOM 1368 C CA . ALA A 1 173 ? -1.388 1.62 8.258 1 96.19 173 ALA A CA 1
ATOM 1369 C C . ALA A 1 173 ? -2.459 2.311 9.102 1 96.19 173 ALA A C 1
ATOM 1371 O O . ALA A 1 173 ? -3.57 1.797 9.242 1 96.19 173 ALA A O 1
ATOM 1372 N N . HIS A 1 174 ? -2.102 3.445 9.656 1 96.56 174 HIS A N 1
ATOM 1373 C CA . HIS A 1 174 ? -3.068 4.215 10.43 1 96.56 174 HIS A CA 1
ATOM 1374 C C . HIS A 1 174 ? -4.246 4.652 9.562 1 96.56 174 HIS A C 1
ATOM 1376 O O . HIS A 1 174 ? -5.402 4.535 9.977 1 96.56 174 HIS A O 1
ATOM 1382 N N . ARG A 1 175 ? -3.99 5.125 8.422 1 94.25 175 ARG A N 1
ATOM 1383 C CA . ARG A 1 175 ? -5.031 5.566 7.5 1 94.25 175 ARG A CA 1
ATOM 1384 C C . ARG A 1 175 ? -5.977 4.418 7.152 1 94.25 175 ARG A C 1
ATOM 1386 O O . ARG A 1 175 ? -7.195 4.602 7.105 1 94.25 175 ARG A O 1
ATOM 1393 N N . LEU A 1 176 ? -5.418 3.268 6.898 1 95 176 LEU A N 1
ATOM 1394 C CA . LEU A 1 176 ? -6.234 2.104 6.574 1 95 176 LEU A CA 1
ATOM 1395 C C . LEU A 1 176 ? -7.129 1.724 7.75 1 95 176 LEU A C 1
ATOM 1397 O O . LEU A 1 176 ? -8.297 1.379 7.559 1 95 176 LEU A O 1
ATOM 1401 N N . MET A 1 177 ? -6.578 1.778 8.93 1 94.62 177 MET A N 1
ATOM 1402 C CA . MET A 1 177 ? -7.367 1.433 10.109 1 94.62 177 MET A CA 1
ATOM 1403 C C . MET A 1 177 ? -8.508 2.422 10.312 1 94.62 177 MET A C 1
ATOM 1405 O O . MET A 1 177 ? -9.602 2.039 10.727 1 94.62 177 MET A O 1
ATOM 1409 N N . VAL A 1 178 ? -8.227 3.73 10.039 1 92.62 178 VAL A N 1
ATOM 1410 C CA . VAL A 1 178 ? -9.258 4.758 10.148 1 92.62 178 VAL A CA 1
ATOM 1411 C C . VAL A 1 178 ? -10.414 4.438 9.195 1 92.62 178 VAL A C 1
ATOM 1413 O O . VAL A 1 178 ? -11.578 4.539 9.57 1 92.62 178 VAL A O 1
ATOM 1416 N N . SER A 1 179 ? -10.047 4.023 8.016 1 90.5 179 SER A N 1
ATOM 1417 C CA . SER A 1 179 ? -11.062 3.672 7.035 1 90.5 179 SER A CA 1
ATOM 1418 C C . SER A 1 179 ? -11.852 2.445 7.473 1 90.5 179 SER A C 1
ATOM 1420 O O . SER A 1 179 ? -13.078 2.4 7.32 1 90.5 179 SER A O 1
ATOM 1422 N N . MET A 1 180 ? -11.219 1.468 8.039 1 89.69 180 MET A N 1
ATOM 1423 C CA . MET A 1 180 ? -11.867 0.224 8.445 1 89.69 180 MET A CA 1
ATOM 1424 C C . MET A 1 180 ? -12.773 0.451 9.656 1 89.69 180 MET A C 1
ATOM 1426 O O . MET A 1 180 ? -13.844 -0.152 9.75 1 89.69 180 MET A O 1
ATOM 1430 N N . LYS A 1 181 ? -12.32 1.314 10.562 1 88.38 181 LYS A N 1
ATOM 1431 C CA . LYS A 1 181 ? -13.07 1.519 11.797 1 88.38 181 LYS A CA 1
ATOM 1432 C C . LYS A 1 181 ? -14.094 2.643 11.648 1 88.38 181 LYS A C 1
ATOM 1434 O O . LYS A 1 181 ? -14.922 2.859 12.531 1 88.38 181 LYS A O 1
ATOM 1439 N N . GLY A 1 182 ? -14.039 3.418 10.609 1 82.56 182 GLY A N 1
ATOM 1440 C CA . GLY A 1 182 ? -15.055 4.414 10.32 1 82.56 182 GLY A CA 1
ATOM 1441 C C . GLY A 1 182 ? -14.766 5.766 10.953 1 82.56 182 GLY A C 1
ATOM 1442 O O . GLY A 1 182 ? -15.68 6.441 11.43 1 82.56 182 GLY A O 1
ATOM 1443 N N . GLY A 1 183 ? -13.484 6.105 11.125 1 85.88 183 GLY A N 1
ATOM 1444 C CA . GLY A 1 183 ? -13.172 7.418 11.664 1 85.88 183 GLY A CA 1
ATOM 1445 C C . GLY A 1 183 ? -11.961 7.41 12.578 1 85.88 183 GLY A C 1
ATOM 1446 O O . GLY A 1 183 ? -11.617 6.379 13.156 1 85.88 183 GLY A O 1
ATOM 1447 N N . HIS A 1 184 ? -11.383 8.531 12.789 1 87.81 184 HIS A N 1
ATOM 1448 C CA . HIS A 1 184 ? -10.188 8.688 13.602 1 87.81 184 HIS A CA 1
ATOM 1449 C C . HIS A 1 184 ? -10.484 8.453 15.078 1 87.81 184 HIS A C 1
ATOM 1451 O O . HIS A 1 184 ? -9.633 7.953 15.82 1 87.81 184 HIS A O 1
ATOM 1457 N N . HIS A 1 185 ? -11.68 8.797 15.539 1 83.25 185 HIS A N 1
ATOM 1458 C CA . HIS A 1 185 ? -12.055 8.703 16.938 1 83.25 185 HIS A CA 1
ATOM 1459 C C . HIS A 1 185 ? -12.18 7.25 17.375 1 83.25 185 HIS A C 1
ATOM 1461 O O . HIS A 1 185 ? -12.18 6.957 18.578 1 83.25 185 HIS A O 1
ATOM 1467 N N . ASN A 1 186 ? -12.227 6.395 16.391 1 84.06 186 ASN A N 1
ATOM 1468 C CA . ASN A 1 186 ? -12.375 4.977 16.719 1 84.06 186 ASN A CA 1
ATOM 1469 C C . ASN A 1 186 ? -11.023 4.27 16.75 1 84.06 186 ASN A C 1
ATOM 1471 O O . ASN A 1 186 ? -10.945 3.084 17.078 1 84.06 186 ASN A O 1
ATOM 1475 N N . VAL A 1 187 ? -10.031 5.059 16.422 1 89.5 187 VAL A N 1
ATOM 1476 C CA . VAL A 1 187 ? -8.688 4.484 16.422 1 89.5 187 VAL A CA 1
ATOM 1477 C C . VAL A 1 187 ? -7.953 4.883 17.703 1 89.5 187 VAL A C 1
ATOM 1479 O O . VAL A 1 187 ? -7.961 6.055 18.094 1 89.5 187 VAL A O 1
ATOM 1482 N N . ASN A 1 188 ? -7.543 4.156 18.625 1 84.81 188 ASN A N 1
ATOM 1483 C CA . ASN A 1 188 ? -6.898 4.422 19.906 1 84.81 188 ASN A CA 1
ATOM 1484 C C . ASN A 1 188 ? -5.504 5.02 19.734 1 84.81 188 ASN A C 1
ATOM 1486 O O . ASN A 1 188 ? -4.762 5.184 20.703 1 84.81 188 ASN A O 1
ATOM 1490 N N . GLY A 1 189 ? -5.199 5.551 18.656 1 91.44 189 GLY A N 1
ATOM 1491 C CA . GLY A 1 189 ? -3.848 6.062 18.484 1 91.44 189 GLY A CA 1
ATOM 1492 C C . GLY A 1 189 ? -3.707 6.98 17.281 1 91.44 189 GLY A C 1
ATOM 1493 O O . GLY A 1 189 ? -4.457 6.863 16.312 1 91.44 189 GLY A O 1
ATOM 1494 N N . THR A 1 190 ? -2.727 7.918 17.422 1 94 190 THR A N 1
ATOM 1495 C CA . THR A 1 190 ? -2.395 8.828 16.344 1 94 190 THR A CA 1
ATOM 1496 C C . THR A 1 190 ? -1.372 8.195 15.398 1 94 190 THR A C 1
ATOM 1498 O O . THR A 1 190 ? -0.81 7.145 15.703 1 94 190 THR A O 1
ATOM 1501 N N . PRO A 1 191 ? -1.202 8.773 14.234 1 94.12 191 PRO A N 1
ATOM 1502 C CA . PRO A 1 191 ? -0.163 8.258 13.336 1 94.12 191 PRO A CA 1
ATOM 1503 C C . PRO A 1 191 ? 1.212 8.203 14 1 94.12 191 PRO A C 1
ATOM 1505 O O . PRO A 1 191 ? 1.991 7.281 13.742 1 94.12 191 PRO A O 1
ATOM 1508 N N . MET A 1 192 ? 1.452 9.141 14.891 1 94 192 MET A N 1
ATOM 1509 C CA . MET A 1 192 ? 2.732 9.172 15.594 1 94 192 MET A CA 1
ATOM 1510 C C . MET A 1 192 ? 2.877 7.969 16.516 1 94 192 MET A C 1
ATOM 1512 O O . MET A 1 192 ? 3.969 7.414 16.656 1 94 192 MET A O 1
ATOM 1516 N N . ASP A 1 193 ? 1.771 7.59 17.141 1 95.69 193 ASP A N 1
ATOM 1517 C CA . ASP A 1 193 ? 1.809 6.414 18 1 95.69 193 ASP A CA 1
ATOM 1518 C C . ASP A 1 193 ? 2.129 5.156 17.203 1 95.69 193 ASP A C 1
ATOM 1520 O O . ASP A 1 193 ? 2.852 4.277 17.672 1 95.69 193 ASP A O 1
ATOM 1524 N N . PHE A 1 194 ? 1.595 5.031 15.992 1 96.5 194 PHE A N 1
ATOM 1525 C CA . PHE A 1 194 ? 1.888 3.91 15.102 1 96.5 194 PHE A CA 1
ATOM 1526 C C . PHE A 1 194 ? 3.363 3.893 14.727 1 96.5 194 PHE A C 1
ATOM 1528 O O . PHE A 1 194 ? 4.004 2.84 14.75 1 96.5 194 PHE A O 1
ATOM 1535 N N . LYS A 1 195 ? 3.926 5.098 14.422 1 95.56 195 LYS A N 1
ATOM 1536 C CA . LYS A 1 195 ? 5.336 5.227 14.062 1 95.56 195 LYS A CA 1
ATOM 1537 C C . LYS A 1 195 ? 6.238 4.844 15.234 1 95.56 195 LYS A C 1
ATOM 1539 O O . LYS A 1 195 ? 7.234 4.141 15.047 1 95.56 195 LYS A O 1
ATOM 1544 N N . ASN A 1 196 ? 5.805 5.32 16.422 1 93.81 196 ASN A N 1
ATOM 1545 C CA . ASN A 1 196 ? 6.59 5.027 17.609 1 93.81 196 ASN A CA 1
ATOM 1546 C C . ASN A 1 196 ? 6.652 3.529 17.891 1 93.81 196 ASN A C 1
ATOM 1548 O O . ASN A 1 196 ? 7.703 3.01 18.281 1 93.81 196 ASN A O 1
ATOM 1552 N N . PHE A 1 197 ? 5.582 2.898 17.734 1 95.25 197 PHE A N 1
ATOM 1553 C CA . PHE A 1 197 ? 5.602 1.462 17.984 1 95.25 197 PHE A CA 1
ATOM 1554 C C . PHE A 1 197 ? 6.477 0.743 16.969 1 95.25 197 PHE A C 1
ATOM 1556 O O . PHE A 1 197 ? 7.188 -0.203 17.312 1 95.25 197 PHE A O 1
ATOM 1563 N N . SER A 1 198 ? 6.359 1.09 15.719 1 94.62 198 SER A N 1
ATOM 1564 C CA . SER A 1 198 ? 7.203 0.502 14.688 1 94.62 198 SER A CA 1
ATOM 1565 C C . SER A 1 198 ? 8.68 0.695 15.008 1 94.62 198 SER A C 1
ATOM 1567 O O . SER A 1 198 ? 9.484 -0.226 14.836 1 94.62 198 SER A O 1
ATOM 1569 N N . LYS A 1 199 ? 9.047 1.88 15.508 1 92.75 199 LYS A N 1
ATOM 1570 C CA . LYS A 1 199 ? 10.422 2.166 15.898 1 92.75 199 LYS A CA 1
ATOM 1571 C C . LYS A 1 199 ? 10.836 1.339 17.109 1 92.75 199 LYS A C 1
ATOM 1573 O O . LYS A 1 199 ? 11.953 0.828 17.172 1 92.75 199 LYS A O 1
ATOM 1578 N N . THR A 1 200 ? 9.859 1.281 18.047 1 93.44 200 THR A N 1
ATOM 1579 C CA . THR A 1 200 ? 10.109 0.502 19.25 1 93.44 200 THR A CA 1
ATOM 1580 C C . THR A 1 200 ? 10.391 -0.958 18.906 1 93.44 200 THR A C 1
ATOM 1582 O O . THR A 1 200 ? 11.258 -1.59 19.5 1 93.44 200 THR A O 1
ATOM 1585 N N . THR A 1 201 ? 9.703 -1.518 18.016 1 93.62 201 THR A N 1
ATOM 1586 C CA . THR A 1 201 ? 9.914 -2.895 17.578 1 93.62 201 THR A CA 1
ATOM 1587 C C . THR A 1 201 ? 11.328 -3.086 17.047 1 93.62 201 THR A C 1
ATOM 1589 O O . THR A 1 201 ? 12.016 -4.043 17.406 1 93.62 201 THR A O 1
ATOM 1592 N N . ARG A 1 202 ? 11.82 -2.199 16.266 1 90.88 202 ARG A N 1
ATOM 1593 C CA . ARG A 1 202 ? 13.148 -2.289 15.688 1 90.88 202 ARG A CA 1
ATOM 1594 C C . ARG A 1 202 ? 14.234 -2.104 16.75 1 90.88 202 ARG A C 1
ATOM 1596 O O . ARG A 1 202 ? 15.297 -2.723 16.672 1 90.88 202 ARG A O 1
ATOM 1603 N N . MET A 1 203 ? 13.891 -1.26 17.719 1 90.94 203 MET A N 1
ATOM 1604 C CA . MET A 1 203 ? 14.844 -1.014 18.797 1 90.94 203 MET A CA 1
ATOM 1605 C C . MET A 1 203 ? 15.023 -2.26 19.656 1 90.94 203 MET A C 1
ATOM 1607 O O . MET A 1 203 ? 16.141 -2.588 20.062 1 90.94 203 MET A O 1
ATOM 1611 N N . TYR A 1 204 ? 13.953 -2.932 19.906 1 90.38 204 TYR A N 1
ATOM 1612 C CA . TYR A 1 204 ? 14.039 -4.133 20.719 1 90.38 204 TYR A CA 1
ATOM 1613 C C . TYR A 1 204 ? 14.75 -5.258 19.984 1 90.38 204 TYR A C 1
ATOM 1615 O O . TYR A 1 204 ? 15.438 -6.074 20.609 1 90.38 204 TYR A O 1
ATOM 1623 N N . ILE A 1 205 ? 14.578 -5.348 18.641 1 92.12 205 ILE A N 1
ATOM 1624 C CA . ILE A 1 205 ? 15.359 -6.301 17.859 1 92.12 205 ILE A CA 1
ATOM 1625 C C . ILE A 1 205 ? 16.828 -5.895 17.875 1 92.12 205 ILE A C 1
ATOM 1627 O O . ILE A 1 205 ? 17.703 -6.695 18.25 1 92.12 205 ILE A O 1
ATOM 1631 N N . GLY A 1 206 ? 17.156 -4.637 17.531 1 89 206 GLY A N 1
ATOM 1632 C CA . GLY A 1 206 ? 18.438 -3.959 17.656 1 89 206 GLY A CA 1
ATOM 1633 C C . GLY A 1 206 ? 19.625 -4.855 17.344 1 89 206 GLY A C 1
ATOM 1634 O O . GLY A 1 206 ? 19.656 -5.5 16.281 1 89 206 GLY A O 1
ATOM 1635 N N . ASP A 1 207 ? 20.484 -5.109 18.297 1 88.75 207 ASP A N 1
ATOM 1636 C CA . ASP A 1 207 ? 21.75 -5.828 18.109 1 88.75 207 ASP A CA 1
ATOM 1637 C C . ASP A 1 207 ? 21.531 -7.34 18.156 1 88.75 207 ASP A C 1
ATOM 1639 O O . ASP A 1 207 ? 22.406 -8.109 17.766 1 88.75 207 ASP A O 1
ATOM 1643 N N . ARG A 1 208 ? 20.375 -7.73 18.484 1 92.56 208 ARG A N 1
ATOM 1644 C CA . ARG A 1 208 ? 20.062 -9.148 18.609 1 92.56 208 ARG A CA 1
ATOM 1645 C C . ARG A 1 208 ? 19.531 -9.711 17.297 1 92.56 208 ARG A C 1
ATOM 1647 O O . ARG A 1 208 ? 19.141 -10.883 17.234 1 92.56 208 ARG A O 1
ATOM 1654 N N . ASP A 1 209 ? 19.516 -8.945 16.266 1 94.38 209 ASP A N 1
ATOM 1655 C CA . ASP A 1 209 ? 18.828 -9.273 15.023 1 94.38 209 ASP A CA 1
ATOM 1656 C C . ASP A 1 209 ? 19.344 -10.594 14.453 1 94.38 209 ASP A C 1
ATOM 1658 O O . ASP A 1 209 ? 18.562 -11.523 14.227 1 94.38 209 ASP A O 1
ATOM 1662 N N . THR A 1 210 ? 20.672 -10.758 14.305 1 94.81 210 THR A N 1
ATOM 1663 C CA . THR A 1 210 ? 21.281 -11.961 13.75 1 94.81 210 THR A CA 1
ATOM 1664 C C . THR A 1 210 ? 21.031 -13.164 14.656 1 94.81 210 THR A C 1
ATOM 1666 O O . THR A 1 210 ? 20.719 -14.258 14.18 1 94.81 210 THR A O 1
ATOM 1669 N N . GLN A 1 211 ? 21.203 -12.93 15.922 1 94.69 211 GLN A N 1
ATOM 1670 C CA . GLN A 1 211 ? 20.969 -14.008 16.875 1 94.69 211 GLN A CA 1
ATOM 1671 C C . GLN A 1 211 ? 19.531 -14.516 16.781 1 94.69 211 GLN A C 1
ATOM 1673 O O . GLN A 1 211 ? 19.281 -15.719 16.875 1 94.69 211 GLN A O 1
ATOM 1678 N N . LEU A 1 212 ? 18.656 -13.617 16.656 1 94.5 212 LEU A N 1
ATOM 1679 C CA . LEU A 1 212 ? 17.234 -13.984 16.562 1 94.5 212 LEU A CA 1
ATOM 1680 C C . LEU A 1 212 ? 16.984 -14.828 15.312 1 94.5 212 LEU A C 1
ATOM 1682 O O . LEU A 1 212 ? 16.172 -15.758 15.344 1 94.5 212 LEU A O 1
ATOM 1686 N N . VAL A 1 213 ? 17.594 -14.508 14.203 1 95.44 213 VAL A N 1
ATOM 1687 C CA . VAL A 1 213 ? 17.438 -15.266 12.969 1 95.44 213 VAL A CA 1
ATOM 1688 C C . VAL A 1 213 ? 17.969 -16.688 13.164 1 95.44 213 VAL A C 1
ATOM 1690 O O . VAL A 1 213 ? 17.312 -17.656 12.773 1 95.44 213 VAL A O 1
ATOM 1693 N N . ILE A 1 214 ? 19.141 -16.781 13.727 1 95.5 214 ILE A N 1
ATOM 1694 C CA . ILE A 1 214 ? 19.75 -18.094 13.961 1 95.5 214 ILE A CA 1
ATOM 1695 C C . ILE A 1 214 ? 18.844 -18.922 14.883 1 95.5 214 ILE A C 1
ATOM 1697 O O . ILE A 1 214 ? 18.609 -20.094 14.633 1 95.5 214 ILE A O 1
ATOM 1701 N N . ASN A 1 215 ? 18.328 -18.281 15.953 1 93.94 215 ASN A N 1
ATOM 1702 C CA . ASN A 1 215 ? 17.422 -18.969 16.859 1 93.94 215 ASN A CA 1
ATOM 1703 C C . ASN A 1 215 ? 16.156 -19.438 16.125 1 93.94 215 ASN A C 1
ATOM 1705 O O . ASN A 1 215 ? 15.664 -20.531 16.375 1 93.94 215 ASN A O 1
ATOM 1709 N N . ARG A 1 216 ? 15.625 -18.625 15.289 1 92 216 ARG A N 1
ATOM 1710 C CA . ARG A 1 216 ? 14.438 -18.969 14.523 1 92 216 ARG A CA 1
ATOM 1711 C C . ARG A 1 216 ? 14.68 -20.156 13.617 1 92 216 ARG A C 1
ATOM 1713 O O . ARG A 1 216 ? 13.852 -21.078 13.539 1 92 216 ARG A O 1
ATOM 1720 N N . LEU A 1 217 ? 15.812 -20.172 12.93 1 94.5 217 LEU A N 1
ATOM 1721 C CA . LEU A 1 217 ? 16.141 -21.266 12.031 1 94.5 217 LEU A CA 1
ATOM 1722 C C . LEU A 1 217 ? 16.422 -22.547 12.82 1 94.5 217 LEU A C 1
ATOM 1724 O O . LEU A 1 217 ? 16.094 -23.641 12.359 1 94.5 217 LEU A O 1
ATOM 1728 N N . GLN A 1 218 ? 17 -22.375 14.008 1 93.56 218 GLN A N 1
ATOM 1729 C CA . GLN A 1 218 ? 17.203 -23.531 14.867 1 93.56 218 GLN A CA 1
ATOM 1730 C C . GLN A 1 218 ? 15.875 -24.141 15.312 1 93.56 218 GLN A C 1
ATOM 1732 O O . GLN A 1 218 ? 15.734 -25.359 15.398 1 93.56 218 GLN A O 1
ATOM 1737 N N . GLU A 1 219 ? 14.969 -23.266 15.578 1 88.75 219 GLU A N 1
ATOM 1738 C CA . GLU A 1 219 ? 13.633 -23.719 15.938 1 88.75 219 GLU A CA 1
ATOM 1739 C C . GLU A 1 219 ? 12.969 -24.453 14.766 1 88.75 219 GLU A C 1
ATOM 1741 O O . GLU A 1 219 ? 12.234 -25.406 14.961 1 88.75 219 GLU A O 1
ATOM 1746 N N . ARG A 1 220 ? 13.195 -23.969 13.562 1 89.69 220 ARG A N 1
ATOM 1747 C CA . ARG A 1 220 ? 12.617 -24.609 12.375 1 89.69 220 ARG A CA 1
ATOM 1748 C C . ARG A 1 220 ? 13.203 -26 12.156 1 89.69 220 ARG A C 1
ATOM 1750 O O . ARG A 1 220 ? 12.516 -26.891 11.664 1 89.69 220 ARG A O 1
ATOM 1757 N N . VAL A 1 221 ? 14.453 -26.234 12.5 1 91.69 221 VAL A N 1
ATOM 1758 C CA . VAL A 1 221 ? 15.086 -27.547 12.383 1 91.69 221 VAL A CA 1
ATOM 1759 C C . VAL A 1 221 ? 14.375 -28.547 13.289 1 91.69 221 VAL A C 1
ATOM 1761 O O . VAL A 1 221 ? 14.211 -29.719 12.93 1 91.69 221 VAL A O 1
ATOM 1764 N N . LYS A 1 222 ? 13.844 -28.016 14.375 1 86.38 222 LYS A N 1
ATOM 1765 C CA . LYS A 1 222 ? 13.172 -28.875 15.336 1 86.38 222 LYS A CA 1
ATOM 1766 C C . LYS A 1 222 ? 11.719 -29.109 14.93 1 86.38 222 LYS A C 1
ATOM 1768 O O . LYS A 1 222 ? 11.195 -30.219 15.102 1 86.38 222 LYS A O 1
ATOM 1773 N N . SER A 1 223 ? 11.125 -28.125 14.375 1 81.69 223 SER A N 1
ATOM 1774 C CA . SER A 1 223 ? 9.688 -28.188 14.133 1 81.69 223 SER A CA 1
ATOM 1775 C C . SER A 1 223 ? 9.375 -28.75 12.758 1 81.69 223 SER A C 1
ATOM 1777 O O . SER A 1 223 ? 8.328 -29.359 12.547 1 81.69 223 SER A O 1
ATOM 1779 N N . LEU A 1 224 ? 10.234 -28.453 11.75 1 83.19 224 LEU A N 1
ATOM 1780 C CA . LEU A 1 224 ? 9.977 -28.891 10.383 1 83.19 224 LEU A CA 1
ATOM 1781 C C . LEU A 1 224 ? 10.883 -30.062 10.023 1 83.19 224 LEU A C 1
ATOM 1783 O O . LEU A 1 224 ? 12.086 -30.047 10.312 1 83.19 224 LEU A O 1
ATOM 1787 N N . PRO A 1 225 ? 10.219 -31 9.422 1 83.31 225 PRO A N 1
ATOM 1788 C CA . PRO A 1 225 ? 11.039 -32.156 9.031 1 83.31 225 PRO A CA 1
ATOM 1789 C C . PRO A 1 225 ? 12.031 -31.812 7.926 1 83.31 225 PRO A C 1
ATOM 1791 O O . PRO A 1 225 ? 11.711 -31.047 7.012 1 83.31 225 PRO A O 1
ATOM 1794 N N . ASN A 1 226 ? 13.234 -32.25 8.008 1 88.94 226 ASN A N 1
ATOM 1795 C CA . ASN A 1 226 ? 14.273 -32.188 6.98 1 88.94 226 ASN A CA 1
ATOM 1796 C C . ASN A 1 226 ? 14.656 -30.75 6.648 1 88.94 226 ASN A C 1
ATOM 1798 O O . ASN A 1 226 ? 14.898 -30.422 5.484 1 88.94 226 ASN A O 1
ATOM 1802 N N . PHE A 1 227 ? 14.492 -29.938 7.641 1 93.31 227 PHE A N 1
ATOM 1803 C CA . PHE A 1 227 ? 14.93 -28.547 7.473 1 93.31 227 PHE A CA 1
ATOM 1804 C C . PHE A 1 227 ? 16.453 -28.438 7.602 1 93.31 227 PHE A C 1
ATOM 1806 O O . PHE A 1 227 ? 17.031 -29.016 8.523 1 93.31 227 PHE A O 1
ATOM 1813 N N . TYR A 1 228 ? 17.094 -27.766 6.617 1 96.81 228 TYR A N 1
ATOM 1814 C CA . TYR A 1 228 ? 18.547 -27.594 6.625 1 96.81 228 TYR A CA 1
ATOM 1815 C C . TYR A 1 228 ? 18.922 -26.125 6.629 1 96.81 228 TYR A C 1
ATOM 1817 O O . TYR A 1 228 ? 18.297 -25.312 5.938 1 96.81 228 TYR A O 1
ATOM 1825 N N . PHE A 1 229 ? 19.828 -25.797 7.496 1 97.38 229 PHE A N 1
ATOM 1826 C CA . PHE A 1 229 ? 20.406 -24.469 7.387 1 97.38 229 PHE A CA 1
ATOM 1827 C C . PHE A 1 229 ? 21.859 -24.469 7.852 1 97.38 229 PHE A C 1
ATOM 1829 O O . PHE A 1 229 ? 22.281 -25.375 8.57 1 97.38 229 PHE A O 1
ATOM 1836 N N . ASP A 1 230 ? 22.609 -23.578 7.328 1 97.56 230 ASP A N 1
ATOM 1837 C CA . ASP A 1 230 ? 24.016 -23.375 7.695 1 97.56 230 ASP A CA 1
ATOM 1838 C C . ASP A 1 230 ? 24.391 -21.906 7.617 1 97.56 230 ASP A C 1
ATOM 1840 O O . ASP A 1 230 ? 23.703 -21.109 6.965 1 97.56 230 ASP A O 1
ATOM 1844 N N . TYR A 1 231 ? 25.375 -21.5 8.453 1 97.12 231 TYR A N 1
ATOM 1845 C CA . TYR A 1 231 ? 25.797 -20.109 8.438 1 97.12 231 TYR A CA 1
ATOM 1846 C C . TYR A 1 231 ? 27.297 -19.984 8.656 1 97.12 231 TYR A C 1
ATOM 1848 O O . TYR A 1 231 ? 27.922 -20.922 9.18 1 97.12 231 TYR A O 1
ATOM 1856 N N . LEU A 1 232 ? 27.828 -18.969 8.156 1 95.88 232 LEU A N 1
ATOM 1857 C CA . LEU A 1 232 ? 29.25 -18.656 8.273 1 95.88 232 LEU A CA 1
ATOM 1858 C C . LEU A 1 232 ? 29.453 -17.375 9.086 1 95.88 232 LEU A C 1
ATOM 1860 O O . LEU A 1 232 ? 28.75 -16.391 8.875 1 95.88 232 LEU A O 1
ATOM 1864 N N . VAL A 1 233 ? 30.281 -17.438 10.141 1 94.94 233 VAL A N 1
ATOM 1865 C CA . VAL A 1 233 ? 30.594 -16.297 10.992 1 94.94 233 VAL A CA 1
ATOM 1866 C C . VAL A 1 233 ? 32.094 -15.961 10.875 1 94.94 233 VAL A C 1
ATOM 1868 O O . VAL A 1 233 ? 32.938 -16.859 10.836 1 94.94 233 VAL A O 1
ATOM 1871 N N . ASP A 1 234 ? 32.344 -14.758 10.594 1 90.94 234 ASP A N 1
ATOM 1872 C CA . ASP A 1 234 ? 33.719 -14.25 10.57 1 90.94 234 ASP A CA 1
ATOM 1873 C C . ASP A 1 234 ? 33.875 -13.094 11.555 1 90.94 234 ASP A C 1
ATOM 1875 O O . ASP A 1 234 ? 33.156 -12.109 11.5 1 90.94 234 ASP A O 1
ATOM 1879 N N . GLU A 1 235 ? 34.875 -13.117 12.484 1 90.31 235 GLU A N 1
ATOM 1880 C CA . GLU A 1 235 ? 35.156 -12.102 13.508 1 90.31 235 GLU A CA 1
ATOM 1881 C C . GLU A 1 235 ? 33.906 -11.781 14.312 1 90.31 235 GLU A C 1
ATOM 1883 O O . GLU A 1 235 ? 33.594 -10.617 14.547 1 90.31 235 GLU A O 1
ATOM 1888 N N . GLY A 1 236 ? 33.062 -12.789 14.516 1 90.12 236 GLY A N 1
ATOM 1889 C CA . GLY A 1 236 ? 31.859 -12.648 15.344 1 90.12 236 GLY A CA 1
ATOM 1890 C C . GLY A 1 236 ? 30.672 -12.094 14.586 1 90.12 236 GLY A C 1
ATOM 1891 O O . GLY A 1 236 ? 29.594 -11.938 15.156 1 90.12 236 GLY A O 1
ATOM 1892 N N . LYS A 1 237 ? 30.875 -11.75 13.32 1 93.12 237 LYS A N 1
ATOM 1893 C CA . LYS A 1 237 ? 29.797 -11.188 12.523 1 93.12 237 LYS A CA 1
ATOM 1894 C C . LYS A 1 237 ? 29.297 -12.188 11.492 1 93.12 237 LYS A C 1
ATOM 1896 O O . LYS A 1 237 ? 30.078 -12.977 10.953 1 93.12 237 LYS A O 1
ATOM 1901 N N . LEU A 1 238 ? 28.031 -12.117 11.219 1 94.44 238 LEU A N 1
ATOM 1902 C CA . LEU A 1 238 ? 27.438 -13.008 10.227 1 94.44 238 LEU A CA 1
ATOM 1903 C C . LEU A 1 238 ? 27.922 -12.648 8.828 1 94.44 238 LEU A C 1
ATOM 1905 O O . LEU A 1 238 ? 27.859 -11.492 8.414 1 94.44 238 LEU A O 1
ATOM 1909 N N . ARG A 1 239 ? 28.391 -13.664 8.094 1 93.88 239 ARG A N 1
ATOM 1910 C CA . ARG A 1 239 ? 28.875 -13.438 6.738 1 93.88 239 ARG A CA 1
ATOM 1911 C C . ARG A 1 239 ? 27.938 -14.039 5.703 1 93.88 239 ARG A C 1
ATOM 1913 O O . ARG A 1 239 ? 27.75 -13.469 4.625 1 93.88 239 ARG A O 1
ATOM 1920 N N . SER A 1 240 ? 27.531 -15.242 5.957 1 96 240 SER A N 1
ATOM 1921 C CA . SER A 1 240 ? 26.641 -15.938 5.035 1 96 240 SER A CA 1
ATOM 1922 C C . SER A 1 240 ? 25.688 -16.859 5.785 1 96 240 SER A C 1
ATOM 1924 O O . SER A 1 240 ? 26 -17.328 6.875 1 96 240 SER A O 1
ATOM 1926 N N . ILE A 1 241 ? 24.578 -16.984 5.273 1 97.62 241 ILE A N 1
ATOM 1927 C CA . ILE A 1 241 ? 23.578 -17.891 5.828 1 97.62 241 ILE A CA 1
ATOM 1928 C C . ILE A 1 241 ? 22.781 -18.531 4.695 1 97.62 241 ILE A C 1
ATOM 1930 O O . ILE A 1 241 ? 22.484 -17.891 3.689 1 97.62 241 ILE A O 1
ATOM 1934 N N . PHE A 1 242 ? 22.5 -19.859 4.723 1 98.38 242 PHE A N 1
ATOM 1935 C CA . PHE A 1 242 ? 21.719 -20.609 3.75 1 98.38 242 PHE A CA 1
ATOM 1936 C C . PHE A 1 242 ? 20.641 -21.453 4.445 1 98.38 242 PHE A C 1
ATOM 1938 O O . PHE A 1 242 ? 20.875 -21.969 5.539 1 98.38 242 PHE A O 1
ATOM 1945 N N . TRP A 1 243 ? 19.453 -21.516 3.863 1 97.69 243 TRP A N 1
ATOM 1946 C CA . TRP A 1 243 ? 18.406 -22.359 4.434 1 97.69 243 TRP A CA 1
ATOM 1947 C C . TRP A 1 243 ? 17.547 -22.969 3.336 1 97.69 243 TRP A C 1
ATOM 1949 O O . TRP A 1 243 ? 17.422 -22.406 2.246 1 97.69 243 TRP A O 1
ATOM 1959 N N . ALA A 1 244 ? 16.984 -24.141 3.473 1 96.81 244 ALA A N 1
ATOM 1960 C CA . ALA A 1 244 ? 16.078 -24.891 2.6 1 96.81 244 ALA A CA 1
ATOM 1961 C C . ALA A 1 244 ? 15.188 -25.828 3.408 1 96.81 244 ALA A C 1
ATOM 1963 O O . ALA A 1 244 ? 15.664 -26.547 4.281 1 96.81 244 ALA A O 1
ATOM 1964 N N . ASP A 1 245 ? 13.945 -25.766 3.201 1 92.81 245 ASP A N 1
ATOM 1965 C CA . ASP A 1 245 ? 13.008 -26.609 3.943 1 92.81 245 ASP A CA 1
ATOM 1966 C C . ASP A 1 245 ? 12.664 -27.875 3.162 1 92.81 245 ASP A C 1
ATOM 1968 O O . ASP A 1 245 ? 13.227 -28.109 2.092 1 92.81 245 ASP A O 1
ATOM 1972 N N . GLU A 1 246 ? 11.797 -28.641 3.672 1 91.38 246 GLU A N 1
ATOM 1973 C CA . GLU A 1 246 ? 11.445 -29.922 3.094 1 91.38 246 GLU A CA 1
ATOM 1974 C C . GLU A 1 246 ? 10.781 -29.766 1.731 1 91.38 246 GLU A C 1
ATOM 1976 O O . GLU A 1 246 ? 11.086 -30.5 0.79 1 91.38 246 GLU A O 1
ATOM 1981 N N . ILE A 1 247 ? 9.906 -28.812 1.635 1 91.75 247 ILE A N 1
ATOM 1982 C CA . ILE A 1 247 ? 9.172 -28.609 0.39 1 91.75 247 ILE A CA 1
ATOM 1983 C C . ILE A 1 247 ? 10.133 -28.156 -0.708 1 91.75 247 ILE A C 1
ATOM 1985 O O . ILE A 1 247 ? 9.992 -28.562 -1.866 1 91.75 247 ILE A O 1
ATOM 1989 N N . SER A 1 248 ? 11.094 -27.328 -0.336 1 94 248 SER A N 1
ATOM 1990 C CA . SER A 1 248 ? 12.117 -26.922 -1.292 1 94 248 SER A CA 1
ATOM 1991 C C . SER A 1 248 ? 12.906 -28.125 -1.807 1 94 248 SER A C 1
ATOM 1993 O O . SER A 1 248 ? 13.234 -28.188 -2.992 1 94 248 SER A O 1
ATOM 1995 N N . LYS A 1 249 ? 13.148 -29.062 -0.952 1 94.75 249 LYS A N 1
ATOM 1996 C CA . LYS A 1 249 ? 13.898 -30.266 -1.324 1 94.75 249 LYS A CA 1
ATOM 1997 C C . LYS A 1 249 ? 13.078 -31.156 -2.238 1 94.75 249 LYS A C 1
ATOM 1999 O O . LYS A 1 249 ? 13.602 -31.719 -3.209 1 94.75 249 LYS A O 1
ATOM 2004 N N . VAL A 1 250 ? 11.797 -31.281 -1.916 1 93.88 250 VAL A N 1
ATOM 2005 C CA . VAL A 1 250 ? 10.914 -32.094 -2.742 1 93.88 250 VAL A CA 1
ATOM 2006 C C . VAL A 1 250 ? 10.773 -31.469 -4.125 1 93.88 250 VAL A C 1
ATOM 2008 O O . VAL A 1 250 ? 10.797 -32.156 -5.141 1 93.88 250 VAL A O 1
ATOM 2011 N N . ASN A 1 251 ? 10.633 -30.172 -4.141 1 95.25 251 ASN A N 1
ATOM 2012 C CA . ASN A 1 251 ? 10.562 -29.469 -5.418 1 95.25 251 ASN A CA 1
ATOM 2013 C C . ASN A 1 251 ? 11.844 -29.641 -6.23 1 95.25 251 ASN A C 1
ATOM 2015 O O . ASN A 1 251 ? 11.789 -29.812 -7.453 1 95.25 251 ASN A O 1
ATOM 2019 N N . PHE A 1 252 ? 12.93 -29.578 -5.535 1 96.81 252 PHE A N 1
ATOM 2020 C CA . PHE A 1 252 ? 14.195 -29.734 -6.246 1 96.81 252 PHE A CA 1
ATOM 2021 C C . PHE A 1 252 ? 14.336 -31.156 -6.777 1 96.81 252 PHE A C 1
ATOM 2023 O O . PHE A 1 252 ? 14.883 -31.375 -7.859 1 96.81 252 PHE A O 1
ATOM 2030 N N . GLU A 1 253 ? 13.875 -32.094 -6.074 1 95.06 253 GLU A N 1
ATOM 2031 C CA . GLU A 1 253 ? 13.914 -33.5 -6.531 1 95.06 253 GLU A CA 1
ATOM 2032 C C . GLU A 1 253 ? 13.078 -33.688 -7.793 1 95.06 253 GLU A C 1
ATOM 2034 O O . GLU A 1 253 ? 13.484 -34.406 -8.703 1 95.06 253 GLU A O 1
ATOM 2039 N N . ALA A 1 254 ? 12.016 -32.969 -7.844 1 94.75 254 ALA A N 1
ATOM 2040 C CA . ALA A 1 254 ? 11.102 -33.125 -8.969 1 94.75 254 ALA A CA 1
ATOM 2041 C C . ALA A 1 254 ? 11.5 -32.25 -10.141 1 94.75 254 ALA A C 1
ATOM 2043 O O . ALA A 1 254 ? 11.367 -32.625 -11.297 1 94.75 254 ALA A O 1
ATOM 2044 N N . PHE A 1 255 ? 11.969 -31.047 -9.836 1 94.94 255 PHE A N 1
ATOM 2045 C CA . PHE A 1 255 ? 12.117 -30.047 -10.898 1 94.94 255 PHE A CA 1
ATOM 2046 C C . PHE A 1 255 ? 13.539 -29.516 -10.93 1 94.94 255 PHE A C 1
ATOM 2048 O O . PHE A 1 255 ? 13.82 -28.531 -11.633 1 94.94 255 PHE A O 1
ATOM 2055 N N . GLY A 1 256 ? 14.445 -30.016 -10.195 1 93.44 256 GLY A N 1
ATOM 2056 C CA . GLY A 1 256 ? 15.797 -29.5 -10.023 1 93.44 256 GLY A CA 1
ATOM 2057 C C . GLY A 1 256 ? 16.703 -29.75 -11.211 1 93.44 256 GLY A C 1
ATOM 2058 O O . GLY A 1 256 ? 17.922 -29.578 -11.125 1 93.44 256 GLY A O 1
ATOM 2059 N N . ASP A 1 257 ? 16.156 -30.203 -12.359 1 91.88 257 ASP A N 1
ATOM 2060 C CA . ASP A 1 257 ? 16.938 -30.359 -13.586 1 91.88 257 ASP A CA 1
ATOM 2061 C C . ASP A 1 257 ? 17.438 -29 -14.078 1 91.88 257 ASP A C 1
ATOM 2063 O O . ASP A 1 257 ? 18.531 -28.922 -14.633 1 91.88 257 ASP A O 1
ATOM 2067 N N . VAL A 1 258 ? 16.656 -28.078 -13.797 1 92 258 VAL A N 1
ATOM 2068 C CA . VAL A 1 258 ? 17.031 -26.719 -14.18 1 92 258 VAL A CA 1
ATOM 2069 C C . VAL A 1 258 ? 17.047 -25.812 -12.953 1 92 258 VAL A C 1
ATOM 2071 O O . VAL A 1 258 ? 16.078 -25.766 -12.195 1 92 258 VAL A O 1
ATOM 2074 N N . LEU A 1 259 ? 18.141 -25.125 -12.781 1 95.19 259 LEU A N 1
ATOM 2075 C CA . LEU A 1 259 ? 18.312 -24.203 -11.664 1 95.19 259 LEU A CA 1
ATOM 2076 C C . LEU A 1 259 ? 18.766 -22.828 -12.148 1 95.19 259 LEU A C 1
ATOM 2078 O O . LEU A 1 259 ? 19.641 -22.734 -13.023 1 95.19 259 LEU A O 1
ATOM 2082 N N . ALA A 1 260 ? 18.094 -21.844 -11.703 1 95.06 260 ALA A N 1
ATOM 2083 C CA . ALA A 1 260 ? 18.516 -20.469 -11.992 1 95.06 260 ALA A CA 1
ATOM 2084 C C . ALA A 1 260 ? 18.656 -19.656 -10.711 1 95.06 260 ALA A C 1
ATOM 2086 O O . ALA A 1 260 ? 17.859 -19.812 -9.781 1 95.06 260 ALA A O 1
ATOM 2087 N N . PHE A 1 261 ? 19.672 -18.875 -10.586 1 93.62 261 PHE A N 1
ATOM 2088 C CA . PHE A 1 261 ? 19.75 -17.984 -9.438 1 93.62 261 PHE A CA 1
ATOM 2089 C C . PHE A 1 261 ? 20.438 -16.672 -9.812 1 93.62 261 PHE A C 1
ATOM 2091 O O . PHE A 1 261 ? 21.266 -16.641 -10.719 1 93.62 261 PHE A O 1
ATOM 2098 N N . ASP A 1 262 ? 19.906 -15.672 -9.281 1 91.88 262 ASP A N 1
ATOM 2099 C CA . ASP A 1 262 ? 20.375 -14.297 -9.453 1 91.88 262 ASP A CA 1
ATOM 2100 C C . ASP A 1 262 ? 20.297 -13.523 -8.141 1 91.88 262 ASP A C 1
ATOM 2102 O O . ASP A 1 262 ? 19.375 -13.703 -7.355 1 91.88 262 ASP A O 1
ATOM 2106 N N . ALA A 1 263 ? 21.344 -12.758 -7.887 1 91.56 263 ALA A N 1
ATOM 2107 C CA . ALA A 1 263 ? 21.406 -11.992 -6.641 1 91.56 263 ALA A CA 1
ATOM 2108 C C . ALA A 1 263 ? 20.484 -10.781 -6.695 1 91.56 263 ALA A C 1
ATOM 2110 O O . ALA A 1 263 ? 20.234 -10.219 -7.77 1 91.56 263 ALA A O 1
ATOM 2111 N N . THR A 1 264 ? 19.906 -10.453 -5.59 1 90.12 264 THR A N 1
ATOM 2112 C CA . THR A 1 264 ? 19.062 -9.266 -5.473 1 90.12 264 THR A CA 1
ATOM 2113 C C . THR A 1 264 ? 19.484 -8.43 -4.262 1 90.12 264 THR A C 1
ATOM 2115 O O . THR A 1 264 ? 19.938 -8.977 -3.252 1 90.12 264 THR A O 1
ATOM 2118 N N . TYR A 1 265 ? 19.234 -7.066 -4.387 1 86.94 265 TYR A N 1
ATOM 2119 C CA . TYR A 1 265 ? 19.703 -6.141 -3.361 1 86.94 265 TYR A CA 1
ATOM 2120 C C . TYR A 1 265 ? 18.531 -5.434 -2.689 1 86.94 265 TYR A C 1
ATOM 2122 O O . TYR A 1 265 ? 17.375 -5.648 -3.059 1 86.94 265 TYR A O 1
ATOM 2130 N N . GLN A 1 266 ? 18.859 -4.676 -1.597 1 87.19 266 GLN A N 1
ATOM 2131 C CA . GLN A 1 266 ? 17.922 -3.789 -0.901 1 87.19 266 GLN A CA 1
ATOM 2132 C C . GLN A 1 266 ? 16.75 -4.566 -0.33 1 87.19 266 GLN A C 1
ATOM 2134 O O . GLN A 1 266 ? 15.594 -4.176 -0.518 1 87.19 266 GLN A O 1
ATOM 2139 N N . THR A 1 267 ? 17.031 -5.711 0.254 1 89.81 267 THR A N 1
ATOM 2140 C CA . THR A 1 267 ? 15.984 -6.523 0.85 1 89.81 267 THR A CA 1
ATOM 2141 C C . THR A 1 267 ? 16.016 -6.422 2.373 1 89.81 267 THR A C 1
ATOM 2143 O O . THR A 1 267 ? 15.055 -6.793 3.047 1 89.81 267 THR A O 1
ATOM 2146 N N . ASN A 1 268 ? 17.062 -5.98 2.881 1 91.56 268 ASN A N 1
ATOM 2147 C CA . ASN A 1 268 ? 17.234 -5.84 4.324 1 91.56 268 ASN A CA 1
ATOM 2148 C C . ASN A 1 268 ? 18.078 -4.621 4.676 1 91.56 268 ASN A C 1
ATOM 2150 O O . ASN A 1 268 ? 18.766 -4.07 3.816 1 91.56 268 ASN A O 1
ATOM 2154 N N . LYS A 1 269 ? 18.094 -4.18 5.922 1 89.62 269 LYS A N 1
ATOM 2155 C CA . LYS A 1 269 ? 18.688 -2.918 6.355 1 89.62 269 LYS A CA 1
ATOM 2156 C C . LYS A 1 269 ? 20.219 -2.994 6.332 1 89.62 269 LYS A C 1
ATOM 2158 O O . LYS A 1 269 ? 20.891 -1.965 6.277 1 89.62 269 LYS A O 1
ATOM 2163 N N . TYR A 1 270 ? 20.766 -4.223 6.371 1 91.88 270 TYR A N 1
ATOM 2164 C CA . TYR A 1 270 ? 22.219 -4.387 6.422 1 91.88 270 TYR A CA 1
ATOM 2165 C C . TYR A 1 270 ? 22.812 -4.488 5.02 1 91.88 270 TYR A C 1
ATOM 2167 O O . TYR A 1 270 ? 24.031 -4.59 4.852 1 91.88 270 TYR A O 1
ATOM 2175 N N . ASN A 1 271 ? 21.922 -4.594 3.994 1 90.94 271 ASN A N 1
ATOM 2176 C CA . ASN A 1 271 ? 22.281 -4.664 2.584 1 90.94 271 ASN A CA 1
ATOM 2177 C C . ASN A 1 271 ? 22.953 -5.996 2.246 1 90.94 271 ASN A C 1
ATOM 2179 O O . ASN A 1 271 ? 23.859 -6.047 1.42 1 90.94 271 ASN A O 1
ATOM 2183 N N . MET A 1 272 ? 22.641 -6.973 3.066 1 94 272 MET A N 1
ATOM 2184 C CA . MET A 1 272 ? 23.094 -8.305 2.678 1 94 272 MET A CA 1
ATOM 2185 C C . MET A 1 272 ? 22.484 -8.711 1.333 1 94 272 MET A C 1
ATOM 2187 O O . MET A 1 272 ? 21.359 -8.344 1.019 1 94 272 MET A O 1
ATOM 2191 N N . ILE A 1 273 ? 23.25 -9.469 0.579 1 94.69 273 ILE A N 1
ATOM 2192 C CA . ILE A 1 273 ? 22.844 -9.844 -0.766 1 94.69 273 ILE A CA 1
ATOM 2193 C C . ILE A 1 273 ? 21.984 -11.109 -0.703 1 94.69 273 ILE A C 1
ATOM 2195 O O . ILE A 1 273 ? 22.422 -12.148 -0.207 1 94.69 273 ILE A O 1
ATOM 2199 N N . PHE A 1 274 ? 20.75 -10.953 -1.127 1 96.38 274 PHE A N 1
ATOM 2200 C CA . PHE A 1 274 ? 19.797 -12.055 -1.112 1 96.38 274 PHE A CA 1
ATOM 2201 C C . PHE A 1 274 ? 19.891 -12.867 -2.396 1 96.38 274 PHE A C 1
ATOM 2203 O O . PHE A 1 274 ? 19.828 -12.32 -3.496 1 96.38 274 PHE A O 1
ATOM 2210 N N . VAL A 1 275 ? 20.047 -14.188 -2.303 1 96.88 275 VAL A N 1
ATOM 2211 C CA . VAL A 1 275 ? 20.188 -15.062 -3.459 1 96.88 275 VAL A CA 1
ATOM 2212 C C . VAL A 1 275 ? 19.172 -16.203 -3.363 1 96.88 275 VAL A C 1
ATOM 2214 O O . VAL A 1 275 ? 19.453 -17.234 -2.756 1 96.88 275 VAL A O 1
ATOM 2217 N N . PRO A 1 276 ? 18.078 -16.094 -3.973 1 96.75 276 PRO A N 1
ATOM 2218 C CA . PRO A 1 276 ? 17.125 -17.203 -4.066 1 96.75 276 PRO A CA 1
ATOM 2219 C C . PRO A 1 276 ? 17.453 -18.156 -5.203 1 96.75 276 PRO A C 1
ATOM 2221 O O . PRO A 1 276 ? 17.875 -17.734 -6.281 1 96.75 276 PRO A O 1
ATOM 2224 N N . PHE A 1 277 ? 17.391 -19.438 -4.949 1 97.31 277 PHE A N 1
ATOM 2225 C CA . PHE A 1 277 ? 17.516 -20.453 -5.98 1 97.31 277 PHE A CA 1
ATOM 2226 C C . PHE A 1 277 ? 16.156 -20.812 -6.562 1 97.31 277 PHE A C 1
ATOM 2228 O O . PHE A 1 277 ? 15.273 -21.312 -5.852 1 97.31 277 PHE A O 1
ATOM 2235 N N . THR A 1 278 ? 16.016 -20.562 -7.812 1 95.56 278 THR A N 1
ATOM 2236 C CA . THR A 1 278 ? 14.68 -20.609 -8.414 1 95.56 278 THR A CA 1
ATOM 2237 C C . THR A 1 278 ? 14.617 -21.672 -9.5 1 95.56 278 THR A C 1
ATOM 2239 O O . THR A 1 278 ? 15.594 -21.891 -10.227 1 95.56 278 THR A O 1
ATOM 2242 N N . GLY A 1 279 ? 13.508 -22.344 -9.555 1 94.62 279 GLY A N 1
ATOM 2243 C CA . GLY A 1 279 ? 13.18 -23.281 -10.625 1 94.62 279 GLY A CA 1
ATOM 2244 C C . GLY A 1 279 ? 11.789 -23.078 -11.188 1 94.62 279 GLY A C 1
ATOM 2245 O O . GLY A 1 279 ? 11.156 -22.047 -10.945 1 94.62 279 GLY A O 1
ATOM 2246 N N . VAL A 1 280 ? 11.375 -24 -12.055 1 94 280 VAL A N 1
ATOM 2247 C CA . VAL A 1 280 ? 10.047 -23.953 -12.664 1 94 280 VAL A CA 1
ATOM 2248 C C . VAL A 1 280 ? 9.32 -25.266 -12.398 1 94 280 VAL A C 1
ATOM 2250 O O . VAL A 1 280 ? 9.875 -26.359 -12.617 1 94 280 VAL A O 1
ATOM 2253 N N . ASP A 1 281 ? 8.117 -25.172 -11.961 1 94.75 281 ASP A N 1
ATOM 2254 C CA . ASP A 1 281 ? 7.375 -26.375 -11.625 1 94.75 281 ASP A CA 1
ATOM 2255 C C . ASP A 1 281 ? 6.547 -26.859 -12.812 1 94.75 281 ASP A C 1
ATOM 2257 O O . ASP A 1 281 ? 6.777 -26.438 -13.953 1 94.75 281 ASP A O 1
ATOM 2261 N N . ASN A 1 282 ? 5.664 -27.859 -12.641 1 95.69 282 ASN A N 1
ATOM 2262 C CA . ASN A 1 282 ? 4.871 -28.484 -13.688 1 95.69 282 ASN A CA 1
ATOM 2263 C C . ASN A 1 282 ? 3.734 -27.578 -14.156 1 95.69 282 ASN A C 1
ATOM 2265 O O . ASN A 1 282 ? 3.029 -27.906 -15.109 1 95.69 282 ASN A O 1
ATOM 2269 N N . HIS A 1 283 ? 3.521 -26.469 -13.492 1 94.69 283 HIS A N 1
ATOM 2270 C CA . HIS A 1 283 ? 2.529 -25.469 -13.906 1 94.69 283 HIS A CA 1
ATOM 2271 C C . HIS A 1 283 ? 3.195 -24.234 -14.5 1 94.69 283 HIS A C 1
ATOM 2273 O O . HIS A 1 283 ? 2.531 -23.234 -14.742 1 94.69 283 HIS A O 1
ATOM 2279 N N . ARG A 1 284 ? 4.496 -24.281 -14.68 1 92.31 284 ARG A N 1
ATOM 2280 C CA . ARG A 1 284 ? 5.309 -23.188 -15.211 1 92.31 284 ARG A CA 1
ATOM 2281 C C . ARG A 1 284 ? 5.383 -22.031 -14.211 1 92.31 284 ARG A C 1
ATOM 2283 O O . ARG A 1 284 ? 5.457 -20.859 -14.609 1 92.31 284 ARG A O 1
ATOM 2290 N N . HIS A 1 285 ? 5.234 -22.391 -12.961 1 92.44 285 HIS A N 1
ATOM 2291 C CA . HIS A 1 285 ? 5.418 -21.391 -11.906 1 92.44 285 HIS A CA 1
ATOM 2292 C C . HIS A 1 285 ? 6.852 -21.406 -11.391 1 92.44 285 HIS A C 1
ATOM 2294 O O . HIS A 1 285 ? 7.523 -22.438 -11.422 1 92.44 285 HIS A O 1
ATOM 2300 N N . CYS A 1 286 ? 7.215 -20.234 -10.906 1 92.44 286 CYS A N 1
ATOM 2301 C CA . CYS A 1 286 ? 8.492 -20.156 -10.203 1 92.44 286 CYS A CA 1
ATOM 2302 C C . CYS A 1 286 ? 8.406 -20.844 -8.844 1 92.44 286 CYS A C 1
ATOM 2304 O O . CYS A 1 286 ? 7.426 -20.656 -8.117 1 92.44 286 CYS A O 1
ATOM 2306 N N . VAL A 1 287 ? 9.336 -21.609 -8.586 1 94.19 287 VAL A N 1
ATOM 2307 C CA . VAL A 1 287 ? 9.43 -22.266 -7.281 1 94.19 287 VAL A CA 1
ATOM 2308 C C . VAL A 1 287 ? 10.812 -22.016 -6.68 1 94.19 287 VAL A C 1
ATOM 2310 O O . VAL A 1 287 ? 11.797 -21.891 -7.406 1 94.19 287 VAL A O 1
ATOM 2313 N N . THR A 1 288 ? 10.891 -21.953 -5.391 1 96.06 288 THR A N 1
ATOM 2314 C CA . THR A 1 288 ? 12.141 -21.703 -4.684 1 96.06 288 THR A CA 1
ATOM 2315 C C . THR A 1 288 ? 12.711 -23 -4.113 1 96.06 288 THR A C 1
ATOM 2317 O O . THR A 1 288 ? 12.031 -23.703 -3.365 1 96.06 288 THR A O 1
ATOM 2320 N N . PHE A 1 289 ? 14 -23.328 -4.414 1 97.38 289 PHE A N 1
ATOM 2321 C CA . PHE A 1 289 ? 14.68 -24.531 -3.955 1 97.38 289 PHE A CA 1
ATOM 2322 C C . PHE A 1 289 ? 15.453 -24.266 -2.67 1 97.38 289 PHE A C 1
ATOM 2324 O O . PHE A 1 289 ? 15.875 -25.203 -1.986 1 97.38 289 PHE A O 1
ATOM 2331 N N . GLY A 1 290 ? 15.617 -23.125 -2.35 1 96.94 290 GLY A N 1
ATOM 2332 C CA . GLY A 1 290 ? 16.375 -22.609 -1.22 1 96.94 290 GLY A CA 1
ATOM 2333 C C . GLY A 1 290 ? 16.828 -21.172 -1.4 1 96.94 290 GLY A C 1
ATOM 2334 O O . GLY A 1 290 ? 16.609 -20.578 -2.461 1 96.94 290 GLY A O 1
ATOM 2335 N N . ALA A 1 291 ? 17.344 -20.594 -0.344 1 97.44 291 ALA A N 1
ATOM 2336 C CA . ALA A 1 291 ? 17.797 -19.203 -0.427 1 97.44 291 ALA A CA 1
ATOM 2337 C C . ALA A 1 291 ? 18.953 -18.938 0.533 1 97.44 291 ALA A C 1
ATOM 2339 O O . ALA A 1 291 ? 19.203 -19.734 1.439 1 97.44 291 ALA A O 1
ATOM 2340 N N . GLY A 1 292 ? 19.656 -17.891 0.208 1 97.56 292 GLY A N 1
ATOM 2341 C CA . GLY A 1 292 ? 20.75 -17.516 1.075 1 97.56 292 GLY A CA 1
ATOM 2342 C C . GLY A 1 292 ? 21.031 -16.016 1.077 1 97.56 292 GLY A C 1
ATOM 2343 O O . GLY A 1 292 ? 20.531 -15.289 0.216 1 97.56 292 GLY A O 1
ATOM 2344 N N . LEU A 1 293 ? 21.672 -15.578 2.125 1 96.75 293 LEU A N 1
ATOM 2345 C CA . LEU A 1 293 ? 22.203 -14.227 2.252 1 96.75 293 LEU A CA 1
ATOM 2346 C C . LEU A 1 293 ? 23.734 -14.25 2.322 1 96.75 293 LEU A C 1
ATOM 2348 O O . LEU A 1 293 ? 24.312 -15.039 3.076 1 96.75 293 LEU A O 1
ATOM 2352 N N . ILE A 1 294 ? 24.359 -13.461 1.483 1 95.38 294 ILE A N 1
ATOM 2353 C CA . ILE A 1 294 ? 25.812 -13.43 1.486 1 95.38 294 ILE A CA 1
ATOM 2354 C C . ILE A 1 294 ? 26.297 -11.992 1.687 1 95.38 294 ILE A C 1
ATOM 2356 O O . ILE A 1 294 ? 25.578 -11.039 1.39 1 95.38 294 ILE A O 1
ATOM 2360 N N . PHE A 1 295 ? 27.516 -11.859 2.176 1 91.5 295 PHE A N 1
ATOM 2361 C CA . PHE A 1 295 ? 28.094 -10.57 2.527 1 91.5 295 PHE A CA 1
ATOM 2362 C C . PHE A 1 295 ? 28.75 -9.922 1.319 1 91.5 295 PHE A C 1
ATOM 2364 O O . PHE A 1 295 ? 28.891 -8.703 1.254 1 91.5 295 PHE A O 1
ATOM 2371 N N . SER A 1 296 ? 29.188 -10.75 0.403 1 89.69 296 SER A N 1
ATOM 2372 C CA . SER A 1 296 ? 29.875 -10.25 -0.78 1 89.69 296 SER A CA 1
ATOM 2373 C C . SER A 1 296 ? 29.688 -11.188 -1.969 1 89.69 296 SER A C 1
ATOM 2375 O O . SER A 1 296 ? 29.391 -12.367 -1.793 1 89.69 296 SER A O 1
ATOM 2377 N N . GLU A 1 297 ? 29.875 -10.609 -3.117 1 89.88 297 GLU A N 1
ATOM 2378 C CA . GLU A 1 297 ? 29.719 -11.383 -4.344 1 89.88 297 GLU A CA 1
ATOM 2379 C C . GLU A 1 297 ? 31.062 -11.906 -4.84 1 89.88 297 GLU A C 1
ATOM 2381 O O . GLU A 1 297 ? 31.422 -11.719 -6.008 1 89.88 297 GLU A O 1
ATOM 2386 N N . THR A 1 298 ? 31.734 -12.578 -3.959 1 92 298 THR A N 1
ATOM 2387 C CA . THR A 1 298 ? 33.031 -13.156 -4.301 1 92 298 THR A CA 1
ATOM 2388 C C . THR A 1 298 ? 32.875 -14.633 -4.664 1 92 298 THR A C 1
ATOM 2390 O O . THR A 1 298 ? 31.812 -15.227 -4.453 1 92 298 THR A O 1
ATOM 2393 N N . ILE A 1 299 ? 33.938 -15.203 -5.238 1 95.31 299 ILE A N 1
ATOM 2394 C CA . ILE A 1 299 ? 33.969 -16.609 -5.605 1 95.31 299 ILE A CA 1
ATOM 2395 C C . ILE A 1 299 ? 33.781 -17.469 -4.359 1 95.31 299 ILE A C 1
ATOM 2397 O O . ILE A 1 299 ? 33 -18.438 -4.375 1 95.31 299 ILE A O 1
ATOM 2401 N N . GLU A 1 300 ? 34.375 -17.047 -3.289 1 94.88 300 GLU A N 1
ATOM 2402 C CA . GLU A 1 300 ? 34.344 -17.812 -2.047 1 94.88 300 GLU A CA 1
ATOM 2403 C C . GLU A 1 300 ? 32.938 -17.828 -1.463 1 94.88 300 GLU A C 1
ATOM 2405 O O . GLU A 1 300 ? 32.469 -18.859 -0.982 1 94.88 300 GLU A O 1
ATOM 2410 N N . SER A 1 301 ? 32.312 -16.719 -1.537 1 94.56 301 SER A N 1
ATOM 2411 C CA . SER A 1 301 ? 30.953 -16.609 -1.003 1 94.56 301 SER A CA 1
ATOM 2412 C C . SER A 1 301 ? 29.984 -17.484 -1.798 1 94.56 301 SER A C 1
ATOM 2414 O O . SER A 1 301 ? 29.156 -18.188 -1.217 1 94.56 301 SER A O 1
ATOM 2416 N N . TYR A 1 302 ? 30.094 -17.391 -3.115 1 96.94 302 TYR A N 1
ATOM 2417 C CA . TYR A 1 302 ? 29.219 -18.203 -3.953 1 96.94 302 TYR A CA 1
ATOM 2418 C C . TYR A 1 302 ? 29.531 -19.688 -3.811 1 96.94 302 TYR A C 1
ATOM 2420 O O . TYR A 1 302 ? 28.641 -20.531 -3.84 1 96.94 302 TYR A O 1
ATOM 2428 N N . LYS A 1 303 ? 30.828 -19.969 -3.73 1 97.38 303 LYS A N 1
ATOM 2429 C CA . LYS A 1 303 ? 31.219 -21.359 -3.531 1 97.38 303 LYS A CA 1
ATOM 2430 C C . LYS A 1 303 ? 30.609 -21.922 -2.256 1 97.38 303 LYS A C 1
ATOM 2432 O O . LYS A 1 303 ? 30.062 -23.031 -2.266 1 97.38 303 LYS A O 1
ATOM 2437 N N . TRP A 1 304 ? 30.688 -21.172 -1.209 1 97.5 304 TRP A N 1
ATOM 2438 C CA . TRP A 1 304 ? 30.109 -21.609 0.055 1 97.5 304 TRP A CA 1
ATOM 2439 C C . TRP A 1 304 ? 28.609 -21.844 -0.087 1 97.5 304 TRP A C 1
ATOM 2441 O O . TRP A 1 304 ? 28.078 -22.844 0.402 1 97.5 304 TRP A O 1
ATOM 2451 N N . LEU A 1 305 ? 27.953 -20.906 -0.712 1 97.38 305 LEU A N 1
ATOM 2452 C CA . LEU A 1 305 ? 26.5 -20.984 -0.905 1 97.38 305 LEU A CA 1
ATOM 2453 C C . LEU A 1 305 ? 26.141 -22.25 -1.689 1 97.38 305 LEU A C 1
ATOM 2455 O O . LEU A 1 305 ? 25.188 -22.953 -1.325 1 97.38 305 LEU A O 1
ATOM 2459 N N . LEU A 1 306 ? 26.844 -22.516 -2.768 1 97.94 306 LEU A N 1
ATOM 2460 C CA . LEU A 1 306 ? 26.547 -23.672 -3.619 1 97.94 306 LEU A CA 1
ATOM 2461 C C . LEU A 1 306 ? 26.875 -24.969 -2.904 1 97.94 306 LEU A C 1
ATOM 2463 O O . LEU A 1 306 ? 26.203 -25.984 -3.107 1 97.94 306 LEU A O 1
ATOM 2467 N N . GLU A 1 307 ? 27.875 -24.969 -2.072 1 97.94 307 GLU A N 1
ATOM 2468 C CA . GLU A 1 307 ? 28.203 -26.141 -1.273 1 97.94 307 GLU A CA 1
ATOM 2469 C C . GLU A 1 307 ? 27.094 -26.453 -0.276 1 97.94 307 GLU A C 1
ATOM 2471 O O . GLU A 1 307 ? 26.75 -27.625 -0.069 1 97.94 307 GLU A O 1
ATOM 2476 N N . CYS A 1 308 ? 26.594 -25.375 0.342 1 97.62 308 CYS A N 1
ATOM 2477 C CA . CYS A 1 308 ? 25.453 -25.562 1.234 1 97.62 308 CYS A CA 1
ATOM 2478 C C . CYS A 1 308 ? 24.25 -26.125 0.481 1 97.62 308 CYS A C 1
ATOM 2480 O O . CYS A 1 308 ? 23.562 -27.016 0.985 1 97.62 308 CYS A O 1
ATOM 2482 N N . PHE A 1 309 ? 24.062 -25.594 -0.7 1 97.88 309 PHE A N 1
ATOM 2483 C CA . PHE A 1 309 ? 22.969 -26.062 -1.549 1 97.88 309 PHE A CA 1
ATOM 2484 C C . PHE A 1 309 ? 23.141 -27.547 -1.852 1 97.88 309 PHE A C 1
ATOM 2486 O O . PHE A 1 309 ? 22.172 -28.312 -1.763 1 97.88 309 PHE A O 1
ATOM 2493 N N . LEU A 1 310 ? 24.344 -27.953 -2.188 1 97.25 310 LEU A N 1
ATOM 2494 C CA . LEU A 1 310 ? 24.641 -29.344 -2.514 1 97.25 310 LEU A CA 1
ATOM 2495 C C . LEU A 1 310 ? 24.453 -30.234 -1.296 1 97.25 310 LEU A C 1
ATOM 2497 O O . LEU A 1 310 ? 23.953 -31.359 -1.419 1 97.25 310 LEU A O 1
ATOM 2501 N N . LYS A 1 311 ? 24.828 -29.75 -0.16 1 96.38 311 LYS A N 1
ATOM 2502 C CA . LYS A 1 311 ? 24.641 -30.516 1.074 1 96.38 311 LYS A CA 1
ATOM 2503 C C . LYS A 1 311 ? 23.172 -30.688 1.399 1 96.38 311 LYS A C 1
ATOM 2505 O O . LYS A 1 311 ? 22.75 -31.75 1.879 1 96.38 311 LYS A O 1
ATOM 2510 N N . ALA A 1 312 ? 22.406 -29.688 1.16 1 96.44 312 ALA A N 1
ATOM 2511 C CA . ALA A 1 312 ? 20.984 -29.703 1.477 1 96.44 312 ALA A CA 1
ATOM 2512 C C . ALA A 1 312 ? 20.234 -30.688 0.57 1 96.44 312 ALA A C 1
ATOM 2514 O O . ALA A 1 312 ? 19.359 -31.406 1.027 1 96.44 312 ALA A O 1
ATOM 2515 N N . HIS A 1 313 ? 20.516 -30.688 -0.695 1 96.31 313 HIS A N 1
ATOM 2516 C CA . HIS A 1 313 ? 19.719 -31.422 -1.669 1 96.31 313 HIS A CA 1
ATOM 2517 C C . HIS A 1 313 ? 20.391 -32.75 -2.045 1 96.31 313 HIS A C 1
ATOM 2519 O O . HIS A 1 313 ? 19.75 -33.625 -2.59 1 96.31 313 HIS A O 1
ATOM 2525 N N . ASN A 1 314 ? 21.672 -32.906 -1.833 1 92.56 314 ASN A N 1
ATOM 2526 C CA . ASN A 1 314 ? 22.469 -34.094 -2.119 1 92.56 314 ASN A CA 1
ATOM 2527 C C . ASN A 1 314 ? 22.406 -34.469 -3.596 1 92.56 314 ASN A C 1
ATOM 2529 O O . ASN A 1 314 ? 22.359 -35.656 -3.939 1 92.56 314 ASN A O 1
ATOM 2533 N N . LYS A 1 315 ? 22.125 -33.531 -4.43 1 92.81 315 LYS A N 1
ATOM 2534 C CA . LYS A 1 315 ? 22.031 -33.688 -5.875 1 92.81 315 LYS A CA 1
ATOM 2535 C C . LYS A 1 315 ? 22.422 -32.406 -6.609 1 92.81 315 LYS A C 1
ATOM 2537 O O . LYS A 1 315 ? 22.156 -31.312 -6.133 1 92.81 315 LYS A O 1
ATOM 2542 N N . GLN A 1 316 ? 23.078 -32.562 -7.727 1 92.88 316 GLN A N 1
ATOM 2543 C CA . GLN A 1 316 ? 23.422 -31.406 -8.531 1 92.88 316 GLN A CA 1
ATOM 2544 C C . GLN A 1 316 ? 22.453 -31.219 -9.688 1 92.88 316 GLN A C 1
ATOM 2546 O O . GLN A 1 316 ? 21.891 -32.188 -10.195 1 92.88 316 GLN A O 1
ATOM 2551 N N . PRO A 1 317 ? 22.219 -30.016 -10.078 1 94 317 PRO A N 1
ATOM 2552 C CA . PRO A 1 317 ? 21.344 -29.75 -11.234 1 94 317 PRO A CA 1
ATOM 2553 C C . PRO A 1 317 ? 22.016 -30.109 -12.562 1 94 317 PRO A C 1
ATOM 2555 O O . PRO A 1 317 ? 23.234 -30.281 -12.617 1 94 317 PRO A O 1
ATOM 2558 N N . SER A 1 318 ? 21.188 -30.25 -13.57 1 90.81 318 SER A N 1
ATOM 2559 C CA . SER A 1 318 ? 21.719 -30.516 -14.906 1 90.81 318 SER A CA 1
ATOM 2560 C C . SER A 1 318 ? 22.094 -29.219 -15.625 1 90.81 318 SER A C 1
ATOM 2562 O O . SER A 1 318 ? 23.078 -29.188 -16.375 1 90.81 318 SER A O 1
ATOM 2564 N N . LEU A 1 319 ? 21.281 -28.312 -15.391 1 93.62 319 LEU A N 1
ATOM 2565 C CA . LEU A 1 319 ? 21.5 -27.016 -15.992 1 93.62 319 LEU A CA 1
ATOM 2566 C C . LEU A 1 319 ? 21.484 -25.906 -14.938 1 93.62 319 LEU A C 1
ATOM 2568 O O . LEU A 1 319 ? 20.625 -25.922 -14.055 1 93.62 319 LEU A O 1
ATOM 2572 N N . VAL A 1 320 ? 22.453 -25.031 -15.016 1 95.25 320 VAL A N 1
ATOM 2573 C CA . VAL A 1 320 ? 22.5 -23.875 -14.133 1 95.25 320 VAL A CA 1
ATOM 2574 C C . VAL A 1 320 ? 22.547 -22.594 -14.961 1 95.25 320 VAL A C 1
ATOM 2576 O O . VAL A 1 320 ? 23.391 -22.453 -15.852 1 95.25 320 VAL A O 1
ATOM 2579 N N . LEU A 1 321 ? 21.609 -21.766 -14.719 1 95.12 321 LEU A N 1
ATOM 2580 C CA . LEU A 1 321 ? 21.516 -20.5 -15.445 1 95.12 321 LEU A CA 1
ATOM 2581 C C . LEU A 1 321 ? 21.875 -19.328 -14.531 1 95.12 321 LEU A C 1
ATOM 2583 O O . LEU A 1 321 ? 21.328 -19.203 -13.43 1 95.12 321 LEU A O 1
ATOM 2587 N N . THR A 1 322 ? 22.812 -18.453 -14.898 1 94.38 322 THR A N 1
ATOM 2588 C CA . THR A 1 322 ? 23.188 -17.25 -14.148 1 94.38 322 THR A CA 1
ATOM 2589 C C . THR A 1 322 ? 23.469 -16.094 -15.094 1 94.38 322 THR A C 1
ATOM 2591 O O . THR A 1 322 ? 23.453 -16.25 -16.312 1 94.38 322 THR A O 1
ATOM 2594 N N . ASP A 1 323 ? 23.672 -14.938 -14.57 1 90.88 323 ASP A N 1
ATOM 2595 C CA . ASP A 1 323 ? 24.172 -13.805 -15.336 1 90.88 323 ASP A CA 1
ATOM 2596 C C . ASP A 1 323 ? 25.656 -13.969 -15.664 1 90.88 323 ASP A C 1
ATOM 2598 O O . ASP A 1 323 ? 26.281 -14.945 -15.242 1 90.88 323 ASP A O 1
ATOM 2602 N N . GLN A 1 324 ? 26.094 -13.023 -16.453 1 88.81 324 GLN A N 1
ATOM 2603 C CA . GLN A 1 324 ? 27.5 -13.07 -16.828 1 88.81 324 GLN A CA 1
ATOM 2604 C C . GLN A 1 324 ? 28.406 -12.57 -15.711 1 88.81 324 GLN A C 1
ATOM 2606 O O . GLN A 1 324 ? 29.078 -11.547 -15.852 1 88.81 324 GLN A O 1
ATOM 2611 N N . ASP A 1 325 ? 28.391 -13.242 -14.625 1 89.31 325 ASP A N 1
ATOM 2612 C CA . ASP A 1 325 ? 29.234 -12.914 -13.484 1 89.31 325 ASP A CA 1
ATOM 2613 C C . ASP A 1 325 ? 30.359 -13.938 -13.328 1 89.31 325 ASP A C 1
ATOM 2615 O O . ASP A 1 325 ? 30.109 -15.133 -13.195 1 89.31 325 ASP A O 1
ATOM 2619 N N . PRO A 1 326 ? 31.562 -13.461 -13.383 1 91.06 326 PRO A N 1
ATOM 2620 C CA . PRO A 1 326 ? 32.688 -14.383 -13.32 1 91.06 326 PRO A CA 1
ATOM 2621 C C . PRO A 1 326 ? 32.781 -15.156 -12 1 91.06 326 PRO A C 1
ATOM 2623 O O . PRO A 1 326 ? 33.188 -16.312 -11.984 1 91.06 326 PRO A O 1
ATOM 2626 N N . SER A 1 327 ? 32.375 -14.461 -10.922 1 93.44 327 SER A N 1
ATOM 2627 C CA . SER A 1 327 ? 32.406 -15.133 -9.633 1 93.44 327 SER A CA 1
ATOM 2628 C C . SER A 1 327 ? 31.406 -16.297 -9.586 1 93.44 327 SER A C 1
ATOM 2630 O O . SER A 1 327 ? 31.734 -17.375 -9.086 1 93.44 327 SER A O 1
ATOM 2632 N N . MET A 1 328 ? 30.281 -16.109 -10.156 1 94.19 328 MET A N 1
ATOM 2633 C CA . MET A 1 328 ? 29.266 -17.156 -10.211 1 94.19 328 MET A CA 1
ATOM 2634 C C . MET A 1 328 ? 29.734 -18.312 -11.094 1 94.19 328 MET A C 1
ATOM 2636 O O . MET A 1 328 ? 29.547 -19.484 -10.742 1 94.19 328 MET A O 1
ATOM 2640 N N . ARG A 1 329 ? 30.359 -17.891 -12.172 1 93.38 329 ARG A N 1
ATOM 2641 C CA . ARG A 1 329 ? 30.812 -18.891 -13.133 1 93.38 329 ARG A CA 1
ATOM 2642 C C . ARG A 1 329 ? 31.844 -19.812 -12.492 1 93.38 329 ARG A C 1
ATOM 2644 O O . ARG A 1 329 ? 31.734 -21.047 -12.594 1 93.38 329 ARG A O 1
ATOM 2651 N N . GLN A 1 330 ? 32.781 -19.25 -11.859 1 95.5 330 GLN A N 1
ATOM 2652 C CA . GLN A 1 330 ? 33.812 -20.047 -11.242 1 95.5 330 GLN A CA 1
ATOM 2653 C C . GLN A 1 330 ? 33.281 -20.922 -10.117 1 95.5 330 GLN A C 1
ATOM 2655 O O . GLN A 1 330 ? 33.688 -22.078 -9.969 1 95.5 330 GLN A O 1
ATOM 2660 N N . ALA A 1 331 ? 32.438 -20.359 -9.336 1 97.12 331 ALA A N 1
ATOM 2661 C CA . ALA A 1 331 ? 31.828 -21.109 -8.242 1 97.12 331 ALA A CA 1
ATOM 2662 C C . ALA A 1 331 ? 31.031 -22.312 -8.773 1 97.12 331 ALA A C 1
ATOM 2664 O O . ALA A 1 331 ? 31.125 -23.406 -8.227 1 97.12 331 ALA A O 1
ATOM 2665 N N . VAL A 1 332 ? 30.266 -22.141 -9.859 1 96.69 332 VAL A N 1
ATOM 2666 C CA . VAL A 1 332 ? 29.453 -23.203 -10.445 1 96.69 332 VAL A CA 1
ATOM 2667 C C . VAL A 1 332 ? 30.359 -24.312 -10.984 1 96.69 332 VAL A C 1
ATOM 2669 O O . VAL A 1 332 ? 30.078 -25.5 -10.797 1 96.69 332 VAL A O 1
ATOM 2672 N N . LEU A 1 333 ? 31.422 -23.938 -11.633 1 95.31 333 LEU A N 1
ATOM 2673 C CA . LEU A 1 333 ? 32.344 -24.891 -12.211 1 95.31 333 LEU A CA 1
ATOM 2674 C C . LEU A 1 333 ? 33 -25.75 -11.117 1 95.31 333 LEU A C 1
ATOM 2676 O O . LEU A 1 333 ? 33.25 -26.938 -11.312 1 95.31 333 LEU A O 1
ATOM 2680 N N . GLN A 1 334 ? 33.219 -25.172 -10.008 1 96.69 334 GLN A N 1
ATOM 2681 C CA . GLN A 1 334 ? 33.906 -25.859 -8.922 1 96.69 334 GLN A CA 1
ATOM 2682 C C . GLN A 1 334 ? 32.969 -26.781 -8.148 1 96.69 334 GLN A C 1
ATOM 2684 O O . GLN A 1 334 ? 33.344 -27.875 -7.754 1 96.69 334 GLN A O 1
ATOM 2689 N N . VAL A 1 335 ? 31.797 -26.359 -7.945 1 97.31 335 VAL A N 1
ATOM 2690 C CA . VAL A 1 335 ? 30.906 -27.078 -7.051 1 97.31 335 VAL A CA 1
ATOM 2691 C C . VAL A 1 335 ? 30.016 -28.016 -7.859 1 97.31 335 VAL A C 1
ATOM 2693 O O . VAL A 1 335 ? 29.672 -29.109 -7.398 1 97.31 335 VAL A O 1
ATOM 2696 N N . PHE A 1 336 ? 29.578 -27.531 -9.07 1 96.12 336 PHE A N 1
ATOM 2697 C CA . PHE A 1 336 ? 28.734 -28.344 -9.953 1 96.12 336 PHE A CA 1
ATOM 2698 C C . PHE A 1 336 ? 29.484 -28.688 -11.227 1 96.12 336 PHE A C 1
ATOM 2700 O O . PHE A 1 336 ? 29.094 -28.281 -12.32 1 96.12 336 PHE A O 1
ATOM 2707 N N . PRO A 1 337 ? 30.359 -29.531 -11.188 1 93.75 337 PRO A N 1
ATOM 2708 C CA . PRO A 1 337 ? 31.172 -29.828 -12.375 1 93.75 337 PRO A CA 1
ATOM 2709 C C . PRO A 1 337 ? 30.391 -30.578 -13.445 1 93.75 337 PRO A C 1
ATOM 2711 O O . PRO A 1 337 ? 30.719 -30.484 -14.633 1 93.75 337 PRO A O 1
ATOM 2714 N N . GLN A 1 338 ? 29.391 -31.281 -13.086 1 91.75 338 GLN A N 1
ATOM 2715 C CA . GLN A 1 338 ? 28.625 -32.062 -14.047 1 91.75 338 GLN A CA 1
ATOM 2716 C C . GLN A 1 338 ? 27.484 -31.25 -14.648 1 91.75 338 GLN A C 1
ATOM 2718 O O . GLN A 1 338 ? 26.828 -31.703 -15.586 1 91.75 338 GLN A O 1
ATOM 2723 N N . ALA A 1 339 ? 27.25 -30.125 -14.086 1 92.75 339 ALA A N 1
ATOM 2724 C CA . ALA A 1 339 ? 26.141 -29.297 -14.578 1 92.75 339 ALA A CA 1
ATOM 2725 C C . ALA A 1 339 ? 26.578 -28.453 -15.773 1 92.75 339 ALA A C 1
ATOM 2727 O O . ALA A 1 339 ? 27.734 -28.031 -15.844 1 92.75 339 ALA A O 1
ATOM 2728 N N . ARG A 1 340 ? 25.703 -28.328 -16.734 1 92.88 340 ARG A N 1
ATOM 2729 C CA . ARG A 1 340 ? 25.953 -27.391 -17.812 1 92.88 340 ARG A CA 1
ATOM 2730 C C . ARG A 1 340 ? 25.641 -25.953 -17.375 1 92.88 340 ARG A C 1
ATOM 2732 O O . ARG A 1 340 ? 24.531 -25.688 -16.891 1 92.88 340 ARG A O 1
ATOM 2739 N N . HIS A 1 341 ? 26.609 -25.125 -17.469 1 93.69 341 HIS A N 1
ATOM 2740 C CA . HIS A 1 341 ? 26.422 -23.75 -17.062 1 93.69 341 HIS A CA 1
ATOM 2741 C C . HIS A 1 341 ? 26.031 -22.875 -18.234 1 93.69 341 HIS A C 1
ATOM 2743 O O . HIS A 1 341 ? 26.766 -22.781 -19.234 1 93.69 341 HIS A O 1
ATOM 2749 N N . ARG A 1 342 ? 24.891 -22.266 -18.141 1 93.81 342 ARG A N 1
ATOM 2750 C CA . ARG A 1 342 ? 24.375 -21.391 -19.188 1 93.81 342 ARG A CA 1
ATOM 2751 C C . ARG A 1 342 ? 24.297 -19.953 -18.703 1 93.81 342 ARG A C 1
ATOM 2753 O O . ARG A 1 342 ? 23.922 -19.688 -17.562 1 93.81 342 ARG A O 1
ATOM 2760 N N . LEU A 1 343 ? 24.609 -19.062 -19.609 1 93.5 343 LEU A N 1
ATOM 2761 C CA . LEU A 1 343 ? 24.531 -17.641 -19.297 1 93.5 343 LEU A CA 1
ATOM 2762 C C . LEU A 1 343 ? 23.266 -17 -19.875 1 93.5 343 LEU A C 1
ATOM 2764 O O . LEU A 1 343 ? 22.797 -17.422 -20.938 1 93.5 343 LEU A O 1
ATOM 2768 N N . CYS A 1 344 ? 22.766 -16.031 -19.188 1 91.94 344 CYS A N 1
ATOM 2769 C CA . CYS A 1 344 ? 21.531 -15.367 -19.625 1 91.94 344 CYS A CA 1
ATOM 2770 C C . CYS A 1 344 ? 21.766 -14.594 -20.906 1 91.94 344 CYS A C 1
ATOM 2772 O O . CYS A 1 344 ? 22.469 -13.586 -20.922 1 91.94 344 CYS A O 1
ATOM 2774 N N . MET A 1 345 ? 21.141 -15.016 -21.906 1 90.19 345 MET A N 1
ATOM 2775 C CA . MET A 1 345 ? 21.344 -14.414 -23.219 1 90.19 345 MET A CA 1
ATOM 2776 C C . MET A 1 345 ? 20.75 -13.008 -23.266 1 90.19 345 MET A C 1
ATOM 2778 O O . MET A 1 345 ? 21.281 -12.133 -23.953 1 90.19 345 MET A O 1
ATOM 2782 N N . TRP A 1 346 ? 19.688 -12.828 -22.469 1 87.56 346 TRP A N 1
ATOM 2783 C CA . TRP A 1 346 ? 19.047 -11.516 -22.469 1 87.56 346 TRP A CA 1
ATOM 2784 C C . TRP A 1 346 ? 20.016 -10.445 -21.953 1 87.56 346 TRP A C 1
ATOM 2786 O O . TRP A 1 346 ? 20.125 -9.367 -22.531 1 87.56 346 TRP A O 1
ATOM 2796 N N . HIS A 1 347 ? 20.688 -10.727 -20.922 1 85.88 347 HIS A N 1
ATOM 2797 C CA . HIS A 1 347 ? 21.625 -9.766 -20.344 1 85.88 347 HIS A CA 1
ATOM 2798 C C . HIS A 1 347 ? 22.781 -9.492 -21.297 1 85.88 347 HIS A C 1
ATOM 2800 O O . HIS A 1 347 ? 23.297 -8.367 -21.344 1 85.88 347 HIS A O 1
ATOM 2806 N N . ILE A 1 348 ? 23.156 -10.477 -21.984 1 88.94 348 ILE A N 1
ATOM 2807 C CA . ILE A 1 348 ? 24.234 -10.312 -22.953 1 88.94 348 ILE A CA 1
ATOM 2808 C C . ILE A 1 348 ? 23.766 -9.438 -24.109 1 88.94 348 ILE A C 1
ATOM 2810 O O . ILE A 1 348 ? 24.438 -8.477 -24.484 1 88.94 348 ILE A O 1
ATOM 2814 N N . MET A 1 349 ? 22.594 -9.75 -24.641 1 89.5 349 MET A N 1
ATOM 2815 C CA . MET A 1 349 ? 22.047 -9.023 -25.797 1 89.5 349 MET A CA 1
ATOM 2816 C C . MET A 1 349 ? 21.703 -7.594 -25.422 1 89.5 349 MET A C 1
ATOM 2818 O O . MET A 1 349 ? 21.719 -6.699 -26.266 1 89.5 349 MET A O 1
ATOM 2822 N N . LYS A 1 350 ? 21.375 -7.352 -24.203 1 86.5 350 LYS A N 1
ATOM 2823 C CA . LYS A 1 350 ? 21.047 -6.016 -23.719 1 86.5 350 LYS A CA 1
ATOM 2824 C C . LYS A 1 350 ? 22.25 -5.082 -23.828 1 86.5 350 LYS A C 1
ATOM 2826 O O . LYS A 1 350 ? 22.078 -3.867 -23.969 1 86.5 350 LYS A O 1
ATOM 2831 N N . LYS A 1 351 ? 23.422 -5.609 -23.781 1 86.75 351 LYS A N 1
ATOM 2832 C CA . LYS A 1 351 ? 24.656 -4.828 -23.859 1 86.75 351 L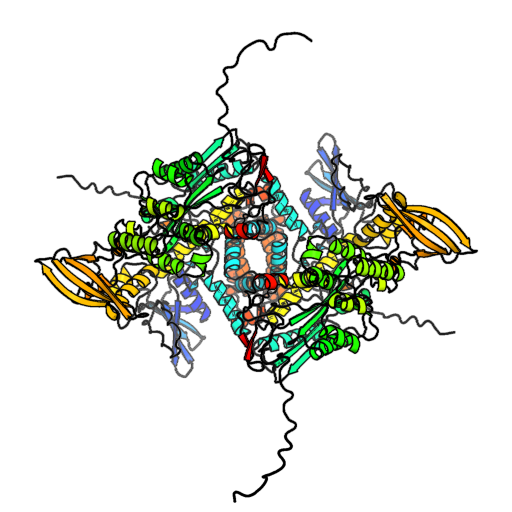YS A CA 1
ATOM 2833 C C . LYS A 1 351 ? 24.984 -4.453 -25.312 1 86.75 351 LYS A C 1
ATOM 2835 O O . LYS A 1 351 ? 25.812 -3.57 -25.562 1 86.75 351 LYS A O 1
ATOM 2840 N N . LEU A 1 352 ? 24.344 -5.047 -26.234 1 87.06 352 LEU A N 1
ATOM 2841 C CA . LEU A 1 352 ? 24.656 -4.938 -27.656 1 87.06 352 LEU A CA 1
ATOM 2842 C C . LEU A 1 352 ? 24.609 -3.484 -28.109 1 87.06 352 LEU A C 1
ATOM 2844 O O . LEU A 1 352 ? 25.562 -3.002 -28.75 1 87.06 352 LEU A O 1
ATOM 2848 N N . PRO A 1 353 ? 23.625 -2.701 -27.766 1 81.81 353 PRO A N 1
ATOM 2849 C CA . PRO A 1 353 ? 23.562 -1.322 -28.25 1 81.81 353 PRO A CA 1
ATOM 2850 C C . PRO A 1 353 ? 24.703 -0.458 -27.703 1 81.81 353 PRO A C 1
ATOM 2852 O O . PRO A 1 353 ? 25.125 0.492 -28.359 1 81.81 353 PRO A O 1
ATOM 2855 N N . SER A 1 354 ? 25.109 -0.797 -26.531 1 81.69 354 SER A N 1
ATOM 2856 C CA . SER A 1 354 ? 26.172 -0.007 -25.922 1 81.69 354 SER A CA 1
ATOM 2857 C C . SER A 1 354 ? 27.547 -0.399 -26.484 1 81.69 354 SER A C 1
ATOM 2859 O O . SER A 1 354 ? 28.484 0.395 -26.438 1 81.69 354 SER A O 1
ATOM 2861 N N . LYS A 1 355 ? 27.703 -1.563 -27.047 1 85.56 355 LYS A N 1
ATOM 2862 C CA . LYS A 1 355 ? 29 -2.072 -27.469 1 85.56 355 LYS A CA 1
ATOM 2863 C C . LYS A 1 355 ? 29.234 -1.807 -28.953 1 85.56 355 LYS A C 1
ATOM 2865 O O . LYS A 1 355 ? 30.375 -1.644 -29.391 1 85.56 355 LYS A O 1
ATOM 2870 N N . ILE A 1 356 ? 28.172 -1.82 -29.656 1 84 356 ILE A N 1
ATOM 2871 C CA . ILE A 1 356 ? 28.281 -1.585 -31.078 1 84 356 ILE A CA 1
ATOM 2872 C C . ILE A 1 356 ? 28.047 -0.108 -31.391 1 84 356 ILE A C 1
ATOM 2874 O O . ILE A 1 356 ? 27.188 0.524 -30.766 1 84 356 ILE A O 1
ATOM 2878 N N . SER A 1 357 ? 28.875 0.383 -32.281 1 72.19 357 SER A N 1
ATOM 2879 C CA . SER A 1 357 ? 28.875 1.794 -32.656 1 72.19 357 SER A CA 1
ATOM 2880 C C . SER A 1 357 ? 27.453 2.295 -32.938 1 72.19 357 SER A C 1
ATOM 2882 O O . SER A 1 357 ? 26.625 1.562 -33.469 1 72.19 357 SER A O 1
ATOM 2884 N N . GLY A 1 358 ? 27.141 3.406 -32.406 1 71.31 358 GLY A N 1
ATOM 2885 C CA . GLY A 1 358 ? 25.844 4.051 -32.531 1 71.31 358 GLY A CA 1
ATOM 2886 C C . GLY A 1 358 ? 25.359 4.176 -33.969 1 71.31 358 GLY A C 1
ATOM 2887 O O . GLY A 1 358 ? 24.172 3.947 -34.25 1 71.31 358 GLY A O 1
ATOM 2888 N N . ASP A 1 359 ? 26.266 4.445 -34.969 1 74.94 359 ASP A N 1
ATOM 2889 C CA . ASP A 1 359 ? 25.859 4.652 -36.344 1 74.94 359 ASP A CA 1
ATOM 2890 C C . ASP A 1 359 ? 25.375 3.346 -36.969 1 74.94 359 ASP A C 1
ATOM 2892 O O . ASP A 1 359 ? 24.375 3.332 -37.688 1 74.94 359 ASP A O 1
ATOM 2896 N N . LEU A 1 360 ? 26.141 2.316 -36.719 1 81.31 360 LEU A N 1
ATOM 2897 C CA . LEU A 1 360 ? 25.766 1.01 -37.25 1 81.31 360 LEU A CA 1
ATOM 2898 C C . LEU A 1 360 ? 24.453 0.525 -36.656 1 81.31 360 LEU A C 1
ATOM 2900 O O . LEU A 1 360 ? 23.625 -0.05 -37.375 1 81.31 360 LEU A O 1
ATOM 2904 N N . MET A 1 361 ? 24.266 0.779 -35.406 1 81.81 361 MET A N 1
ATOM 2905 C CA . MET A 1 361 ? 23.078 0.319 -34.688 1 81.81 361 MET A CA 1
ATOM 2906 C C . MET A 1 361 ? 21.844 1.113 -35.094 1 81.81 361 MET A C 1
ATOM 2908 O O . MET A 1 361 ? 20.75 0.572 -35.156 1 81.81 361 MET A O 1
ATOM 2912 N N . GLN A 1 362 ? 22.094 2.348 -35.406 1 75.75 362 GLN A N 1
ATOM 2913 C CA . GLN A 1 362 ? 20.969 3.236 -35.719 1 75.75 362 GLN A CA 1
ATOM 2914 C C . GLN A 1 362 ? 20.609 3.191 -37.188 1 75.75 362 GLN A C 1
ATOM 2916 O O . GLN A 1 362 ? 19.438 3.328 -37.562 1 75.75 362 GLN A O 1
ATOM 2921 N N . ASN A 1 363 ? 21.609 2.986 -38.062 1 79.12 363 ASN A N 1
ATOM 2922 C CA . ASN A 1 363 ? 21.375 3.178 -39.469 1 79.12 363 ASN A CA 1
ATOM 2923 C C . ASN A 1 363 ? 21.25 1.845 -40.219 1 79.12 363 ASN A C 1
ATOM 2925 O O . ASN A 1 363 ? 20.984 1.813 -41.406 1 79.12 363 ASN A O 1
ATOM 2929 N N . THR A 1 364 ? 21.531 0.772 -39.531 1 81.88 364 THR A N 1
ATOM 2930 C CA . THR A 1 364 ? 21.469 -0.525 -40.188 1 81.88 364 THR A CA 1
ATOM 2931 C C . THR A 1 364 ? 20.516 -1.47 -39.438 1 81.88 364 THR A C 1
ATOM 2933 O O . THR A 1 364 ? 19.969 -1.114 -38.406 1 81.88 364 THR A O 1
ATOM 2936 N N . ASP A 1 365 ? 20.266 -2.656 -40.031 1 88.75 365 ASP A N 1
ATOM 2937 C CA . ASP A 1 365 ? 19.391 -3.658 -39.438 1 88.75 365 ASP A CA 1
ATOM 2938 C C . ASP A 1 365 ? 20.188 -4.695 -38.656 1 88.75 365 ASP A C 1
ATOM 2940 O O . ASP A 1 365 ? 19.75 -5.832 -38.5 1 88.75 365 ASP A O 1
ATOM 2944 N N . ILE A 1 366 ? 21.328 -4.332 -38.344 1 87.62 366 ILE A N 1
ATOM 2945 C CA . ILE A 1 366 ? 22.234 -5.266 -37.688 1 87.62 366 ILE A CA 1
ATOM 2946 C C . ILE A 1 366 ? 21.609 -5.777 -36.375 1 87.62 366 ILE A C 1
ATOM 2948 O O . ILE A 1 366 ? 21.734 -6.953 -36.031 1 87.62 366 ILE A O 1
ATOM 2952 N N . ARG A 1 367 ? 21 -4.949 -35.688 1 87 367 ARG A N 1
ATOM 2953 C CA . ARG A 1 367 ? 20.359 -5.367 -34.438 1 87 367 ARG A CA 1
ATOM 2954 C C . ARG A 1 367 ? 19.312 -6.441 -34.688 1 87 367 ARG A C 1
ATOM 2956 O O . ARG A 1 367 ? 19.297 -7.469 -34 1 87 367 ARG A O 1
ATOM 2963 N N . ALA A 1 368 ? 18.516 -6.23 -35.625 1 88.56 368 ALA A N 1
ATOM 2964 C CA . ALA A 1 368 ? 17.438 -7.172 -35.938 1 88.56 368 ALA A CA 1
ATOM 2965 C C . ALA A 1 368 ? 18.016 -8.5 -36.438 1 88.56 368 ALA A C 1
ATOM 2967 O O . ALA A 1 368 ? 17.5 -9.57 -36.094 1 88.56 368 ALA A O 1
ATOM 2968 N N . ARG A 1 369 ? 19.031 -8.398 -37.188 1 88.94 369 ARG A N 1
ATOM 2969 C CA . ARG A 1 369 ? 19.641 -9.602 -37.75 1 88.94 369 ARG A CA 1
ATOM 2970 C C . ARG A 1 369 ? 20.312 -10.43 -36.656 1 88.94 369 ARG A C 1
ATOM 2972 O O . ARG A 1 369 ? 20.219 -11.656 -36.656 1 88.94 369 ARG A O 1
ATOM 2979 N N . ILE A 1 370 ? 20.953 -9.766 -35.75 1 89.44 370 ILE A N 1
ATOM 2980 C CA . ILE A 1 370 ? 21.609 -10.477 -34.656 1 89.44 370 ILE A CA 1
ATOM 2981 C C . ILE A 1 370 ? 20.547 -11.125 -33.781 1 89.44 370 ILE A C 1
ATOM 2983 O O . ILE A 1 370 ? 20.719 -12.258 -33.312 1 89.44 370 ILE A O 1
ATOM 2987 N N . HIS A 1 371 ? 19.531 -10.453 -33.562 1 89.31 371 HIS A N 1
ATOM 2988 C CA . HIS A 1 371 ? 18.438 -10.984 -32.75 1 89.31 371 HIS A CA 1
ATOM 2989 C C . HIS A 1 371 ? 17.844 -12.227 -33.375 1 89.31 371 HIS A C 1
ATOM 2991 O O . HIS A 1 371 ? 17.562 -13.211 -32.688 1 89.31 371 HIS A O 1
ATOM 2997 N N . GLN A 1 372 ? 17.594 -12.133 -34.594 1 87.06 372 GLN A N 1
ATOM 2998 C CA . GLN A 1 372 ? 17.031 -13.273 -35.312 1 87.06 372 GLN A CA 1
ATOM 2999 C C . GLN A 1 372 ? 17.953 -14.477 -35.25 1 87.06 372 GLN A C 1
ATOM 3001 O O . GLN A 1 372 ? 17.5 -15.617 -35.156 1 87.06 372 GLN A O 1
ATOM 3006 N N . LEU A 1 373 ? 19.156 -14.188 -35.312 1 88.38 373 LEU A N 1
ATOM 3007 C CA . LEU A 1 373 ? 20.156 -15.242 -35.312 1 88.38 373 LEU A CA 1
ATOM 3008 C C . LEU A 1 373 ? 20.281 -15.867 -33.938 1 88.38 373 LEU A C 1
ATOM 3010 O O . LEU A 1 373 ? 20.266 -17.094 -33.781 1 88.38 373 LEU A O 1
ATOM 3014 N N . VAL A 1 374 ? 20.312 -15.07 -32.906 1 88.88 374 VAL A N 1
ATOM 3015 C CA . VAL A 1 374 ? 20.625 -15.531 -31.562 1 88.88 374 VAL A CA 1
ATOM 3016 C C . VAL A 1 374 ? 19.375 -16.094 -30.906 1 88.88 374 VAL A C 1
ATOM 3018 O O . VAL A 1 374 ? 19.453 -17.078 -30.156 1 88.88 374 VAL A O 1
ATOM 3021 N N . TRP A 1 375 ? 18.25 -15.578 -31.125 1 87.06 375 TRP A N 1
ATOM 3022 C CA . TRP A 1 375 ? 17.047 -15.945 -30.391 1 87.06 375 TRP A CA 1
ATOM 3023 C C . TRP A 1 375 ? 16.359 -17.141 -31.047 1 87.06 375 TRP A C 1
ATOM 3025 O O . TRP A 1 375 ? 15.359 -17.641 -30.516 1 87.06 375 TRP A O 1
ATOM 3035 N N . SER A 1 376 ? 16.859 -17.625 -32.062 1 83.25 376 SER A N 1
ATOM 3036 C CA . SER A 1 376 ? 16.281 -18.797 -32.719 1 83.25 376 SER A CA 1
ATOM 3037 C C . SER A 1 376 ? 16.547 -20.062 -31.906 1 83.25 376 SER A C 1
ATOM 3039 O O . SER A 1 376 ? 17.688 -20.344 -31.547 1 83.25 376 SER A O 1
ATOM 3041 N N . ASN A 1 377 ? 15.492 -20.844 -31.641 1 80.25 377 ASN A N 1
ATOM 3042 C CA . ASN A 1 377 ? 15.609 -22.047 -30.828 1 80.25 377 ASN A CA 1
ATOM 3043 C C . ASN A 1 377 ? 15.82 -23.297 -31.688 1 80.25 377 ASN A C 1
ATOM 3045 O O . ASN A 1 377 ? 16.188 -24.359 -31.172 1 80.25 377 ASN A O 1
ATOM 3049 N N . TYR A 1 378 ? 15.68 -23.188 -32.938 1 80 378 TYR A N 1
ATOM 3050 C CA . TYR A 1 378 ? 15.625 -24.391 -33.781 1 80 378 TYR A CA 1
ATOM 3051 C C . TYR A 1 378 ? 16.859 -24.469 -34.688 1 80 378 TYR A C 1
ATOM 3053 O O . TYR A 1 378 ? 17.094 -25.5 -35.312 1 80 378 TYR A O 1
ATOM 3061 N N . MET A 1 379 ? 17.672 -23.469 -34.656 1 84.75 379 MET A N 1
ATOM 3062 C CA . MET A 1 379 ? 18.781 -23.391 -35.562 1 84.75 379 MET A CA 1
ATOM 3063 C C . MET A 1 379 ? 19.891 -24.359 -35.188 1 84.75 379 MET A C 1
ATOM 3065 O O . MET A 1 379 ? 20.234 -24.469 -34 1 84.75 379 MET A O 1
ATOM 3069 N N . LYS A 1 380 ? 20.312 -25.078 -36.156 1 87.31 380 LYS A N 1
ATOM 3070 C CA . LYS A 1 380 ? 21.453 -25.969 -35.938 1 87.31 380 LYS A CA 1
ATOM 3071 C C . LYS A 1 380 ? 22.75 -25.188 -35.75 1 87.31 380 LYS A C 1
ATOM 3073 O O . LYS A 1 380 ? 22.844 -24.047 -36.219 1 87.31 380 LYS A O 1
ATOM 3078 N N . THR A 1 381 ? 23.75 -25.812 -35.062 1 91.75 381 THR A N 1
ATOM 3079 C CA . THR A 1 381 ? 25.016 -25.156 -34.75 1 91.75 381 THR A CA 1
ATOM 3080 C C . THR A 1 381 ? 25.75 -24.766 -36.062 1 91.75 381 THR A C 1
ATOM 3082 O O . THR A 1 381 ? 26.328 -23.688 -36.125 1 91.75 381 THR A O 1
ATOM 3085 N N . THR A 1 382 ? 25.641 -25.609 -37.062 1 91.44 382 THR A N 1
ATOM 3086 C CA . THR A 1 382 ? 26.328 -25.359 -38.312 1 91.44 382 THR A CA 1
ATOM 3087 C C . THR A 1 382 ? 25.734 -24.141 -39.031 1 91.44 382 THR A C 1
ATOM 3089 O O . THR A 1 382 ? 26.469 -23.297 -39.531 1 91.44 382 THR A O 1
ATOM 3092 N N . THR A 1 383 ? 24.453 -24.125 -39 1 90.25 383 THR A N 1
ATOM 3093 C CA . THR A 1 383 ? 23.781 -23 -39.656 1 90.25 383 THR A CA 1
ATOM 3094 C C . THR A 1 383 ? 24.078 -21.703 -38.906 1 90.25 383 THR A C 1
ATOM 3096 O O . THR A 1 383 ? 24.25 -20.641 -39.531 1 90.25 383 THR A O 1
ATOM 3099 N N . PHE A 1 384 ? 24.109 -21.828 -37.594 1 93.75 384 PHE A N 1
ATOM 3100 C CA . PHE A 1 384 ? 24.406 -20.641 -36.781 1 93.75 384 PHE A CA 1
ATOM 3101 C C . PHE A 1 384 ? 25.781 -20.094 -37.094 1 93.75 384 PHE A C 1
ATOM 3103 O O . PHE A 1 384 ? 25.953 -18.891 -37.281 1 93.75 384 PHE A O 1
ATOM 3110 N N . GLU A 1 385 ? 26.75 -20.938 -37.156 1 94.88 385 GLU A N 1
ATOM 3111 C CA . GLU A 1 385 ? 28.125 -20.531 -37.438 1 94.88 385 GLU A CA 1
ATOM 3112 C C . GLU A 1 385 ? 28.234 -19.828 -38.781 1 94.88 385 GLU A C 1
ATOM 3114 O O . GLU A 1 385 ? 28.906 -18.797 -38.906 1 94.88 385 GLU A O 1
ATOM 3119 N N . LYS A 1 386 ? 27.562 -20.391 -39.719 1 94.5 386 LYS A N 1
ATOM 3120 C CA . LYS A 1 386 ? 27.609 -19.812 -41.062 1 94.5 386 LYS A CA 1
ATOM 3121 C C . LYS A 1 386 ? 26.953 -18.438 -41.094 1 94.5 386 LYS A C 1
ATOM 3123 O O . LYS A 1 386 ? 27.547 -17.469 -41.594 1 94.5 386 LYS A O 1
ATOM 3128 N N . ARG A 1 387 ? 25.812 -18.391 -40.562 1 93.5 387 ARG A N 1
ATOM 3129 C CA . ARG A 1 387 ? 25.078 -17.141 -40.594 1 93.5 387 ARG A CA 1
ATOM 3130 C C . ARG A 1 387 ? 25.781 -16.062 -39.75 1 93.5 387 ARG A C 1
ATOM 3132 O O . ARG A 1 387 ? 25.734 -14.883 -40.094 1 93.5 387 ARG A O 1
ATOM 3139 N N . TRP A 1 388 ? 26.344 -16.547 -38.594 1 94.56 388 TRP A N 1
ATOM 3140 C CA . TRP A 1 388 ? 27.094 -15.625 -37.75 1 94.56 388 TRP A CA 1
ATOM 3141 C C . TRP A 1 388 ? 28.281 -15.047 -38.5 1 94.56 388 TRP A C 1
ATOM 3143 O O . TRP A 1 388 ? 28.5 -13.836 -38.5 1 94.56 388 TRP A O 1
ATOM 3153 N N . ASN A 1 389 ? 29 -15.828 -39.281 1 94 389 ASN A N 1
ATOM 3154 C CA . ASN A 1 389 ? 30.172 -15.391 -40.031 1 94 389 ASN A CA 1
ATOM 3155 C C . ASN A 1 389 ? 29.766 -14.484 -41.188 1 94 389 ASN A C 1
ATOM 3157 O O . ASN A 1 389 ? 30.453 -13.5 -41.469 1 94 389 ASN A O 1
ATOM 3161 N N . ASP A 1 390 ? 28.719 -14.859 -41.812 1 94.19 390 ASP A N 1
ATOM 3162 C CA . ASP A 1 390 ? 28.219 -14.023 -42.906 1 94.19 390 ASP A CA 1
ATOM 3163 C C . ASP A 1 390 ? 27.859 -12.625 -42.406 1 94.19 390 ASP A C 1
ATOM 3165 O O . ASP A 1 390 ? 28.172 -11.633 -43.062 1 94.19 390 ASP A O 1
ATOM 3169 N N . LEU A 1 391 ? 27.234 -12.641 -41.312 1 93.19 391 LEU A N 1
ATOM 3170 C CA . LEU A 1 391 ? 26.812 -11.367 -40.719 1 93.19 391 LEU A CA 1
ATOM 3171 C C . LEU A 1 391 ? 28 -10.516 -40.344 1 93.19 391 LEU A C 1
ATOM 3173 O O . LEU A 1 391 ? 28.031 -9.312 -40.594 1 93.19 391 LEU A O 1
ATOM 3177 N N . ILE A 1 392 ? 29 -11.117 -39.688 1 92.44 392 ILE A N 1
ATOM 3178 C CA . ILE A 1 392 ? 30.188 -10.414 -39.219 1 92.44 392 ILE A CA 1
ATOM 3179 C C . ILE A 1 392 ? 30.953 -9.859 -40.406 1 92.44 392 ILE A C 1
ATOM 3181 O O . ILE A 1 392 ? 31.469 -8.734 -40.375 1 92.44 392 ILE A O 1
ATOM 3185 N N . GLU A 1 393 ? 30.969 -10.555 -41.469 1 92.5 393 GLU A N 1
ATOM 3186 C CA . GLU A 1 393 ? 31.656 -10.133 -42.688 1 92.5 393 GLU A CA 1
ATOM 3187 C C . GLU A 1 393 ? 30.891 -9.016 -43.406 1 92.5 393 GLU A C 1
ATOM 3189 O O . GLU A 1 393 ? 31.484 -8.047 -43.875 1 92.5 393 GLU A O 1
ATOM 3194 N N . GLU A 1 394 ? 29.703 -9.211 -43.469 1 92.25 394 GLU A N 1
ATOM 3195 C CA . GLU A 1 394 ? 28.844 -8.242 -44.156 1 92.25 394 GLU A CA 1
ATOM 3196 C C . GLU A 1 394 ? 28.969 -6.859 -43.5 1 92.25 394 GLU A C 1
ATOM 3198 O O . GLU A 1 394 ? 29 -5.848 -44.219 1 92.25 394 GLU A O 1
ATOM 3203 N N . PHE A 1 395 ? 29.047 -6.828 -42.25 1 90.94 395 PHE A N 1
ATOM 3204 C CA . PHE A 1 395 ? 29.047 -5.539 -41.562 1 90.94 395 PHE A CA 1
ATOM 3205 C C . PHE A 1 395 ? 30.469 -5.141 -41.156 1 90.94 395 PHE A C 1
ATOM 3207 O O . PHE A 1 395 ? 30.656 -4.152 -40.469 1 90.94 395 PHE A O 1
ATOM 3214 N N . GLY A 1 396 ? 31.438 -5.875 -41.531 1 87.06 396 GLY A N 1
ATOM 3215 C CA . GLY A 1 396 ? 32.812 -5.551 -41.281 1 87.06 396 GLY A CA 1
ATOM 3216 C C . GLY A 1 396 ? 33.188 -5.566 -39.781 1 87.06 396 GLY A C 1
ATOM 3217 O O . GLY A 1 396 ? 33.875 -4.676 -39.312 1 87.06 396 GLY A O 1
ATOM 3218 N N . LEU A 1 397 ? 32.688 -6.547 -39.094 1 90.5 397 LEU A N 1
ATOM 3219 C CA . LEU A 1 397 ? 32.844 -6.578 -37.625 1 90.5 397 LEU A CA 1
ATOM 3220 C C . LEU A 1 397 ? 33.844 -7.656 -37.219 1 90.5 397 LEU A C 1
ATOM 3222 O O . LEU A 1 397 ? 33.844 -8.102 -36.094 1 90.5 397 LEU A O 1
ATOM 3226 N N . SER A 1 398 ? 34.656 -8.141 -38.062 1 87.75 398 SER A N 1
ATOM 3227 C CA . SER A 1 398 ? 35.625 -9.211 -37.781 1 87.75 398 SER A CA 1
ATOM 3228 C C . SER A 1 398 ? 36.594 -8.805 -36.688 1 87.75 398 SER A C 1
ATOM 3230 O O . SER A 1 398 ? 37.062 -9.656 -35.938 1 87.75 398 SER A O 1
ATOM 3232 N N . GLY A 1 399 ? 36.844 -7.609 -36.531 1 84 399 GLY A N 1
ATOM 3233 C CA . GLY A 1 399 ? 37.812 -7.16 -35.531 1 84 399 GLY A CA 1
ATOM 3234 C C . GLY A 1 399 ? 37.156 -6.586 -34.281 1 84 399 GLY A C 1
ATOM 3235 O O . GLY A 1 399 ? 37.844 -6.078 -33.406 1 84 399 GLY A O 1
ATOM 3236 N N . HIS A 1 400 ? 35.938 -6.758 -34.25 1 90.38 400 HIS A N 1
ATOM 3237 C CA . HIS A 1 400 ? 35.281 -6.184 -33.094 1 90.38 400 HIS A CA 1
ATOM 3238 C C . HIS A 1 400 ? 35.531 -7.016 -31.844 1 90.38 400 HIS A C 1
ATOM 3240 O O . HIS A 1 400 ? 35.125 -8.188 -31.781 1 90.38 400 HIS A O 1
ATOM 3246 N N . GLU A 1 401 ? 36.031 -6.492 -30.875 1 90.12 401 GLU A N 1
ATOM 3247 C CA . GLU A 1 401 ? 36.562 -7.203 -29.703 1 90.12 401 GLU A CA 1
ATOM 3248 C C . GLU A 1 401 ? 35.406 -7.887 -28.953 1 90.12 401 GLU A C 1
ATOM 3250 O O . GLU A 1 401 ? 35.5 -9.086 -28.656 1 90.12 401 GLU A O 1
ATOM 3255 N N . TRP A 1 402 ? 34.375 -7.152 -28.594 1 92.31 402 TRP A N 1
ATOM 3256 C CA . TRP A 1 402 ? 33.281 -7.691 -27.766 1 92.31 402 TRP A CA 1
ATOM 3257 C C . TRP A 1 402 ? 32.562 -8.812 -28.5 1 92.31 402 TRP A C 1
ATOM 3259 O O . TRP A 1 402 ? 32.25 -9.844 -27.906 1 92.31 402 TRP A O 1
ATOM 3269 N N . LEU A 1 403 ? 32.312 -8.633 -29.75 1 92.5 403 LEU A N 1
ATOM 3270 C CA . LEU A 1 403 ? 31.609 -9.656 -30.531 1 92.5 403 LEU A CA 1
ATOM 3271 C C . LEU A 1 403 ? 32.438 -10.922 -30.641 1 92.5 403 LEU A C 1
ATOM 3273 O O . LEU A 1 403 ? 31.922 -12.031 -30.625 1 92.5 403 LEU A O 1
ATOM 3277 N N . THR A 1 404 ? 33.656 -10.695 -30.797 1 93.25 404 THR A N 1
ATOM 3278 C CA . THR A 1 404 ? 34.562 -11.828 -30.859 1 93.25 404 THR A CA 1
ATOM 3279 C C . THR A 1 404 ? 34.594 -12.578 -29.531 1 93.25 404 THR A C 1
ATOM 3281 O O . THR A 1 404 ? 34.625 -13.812 -29.5 1 93.25 404 THR A O 1
ATOM 3284 N N . GLU A 1 405 ? 34.625 -11.836 -28.484 1 93 405 GLU A N 1
ATOM 3285 C CA . GLU A 1 405 ? 34.562 -12.445 -27.156 1 93 405 GLU A CA 1
ATOM 3286 C C . GLU A 1 405 ? 33.281 -13.242 -26.953 1 93 405 GLU A C 1
ATOM 3288 O O . GLU A 1 405 ? 33.312 -14.359 -26.422 1 93 405 GLU A O 1
ATOM 3293 N N . MET A 1 406 ? 32.188 -12.656 -27.312 1 93.25 406 MET A N 1
ATOM 3294 C CA . MET A 1 406 ? 30.891 -13.312 -27.141 1 93.25 406 MET A CA 1
ATOM 3295 C C . MET A 1 406 ? 30.797 -14.547 -28.031 1 93.25 406 MET A C 1
ATOM 3297 O O . MET A 1 406 ? 30.141 -15.523 -27.672 1 93.25 406 MET A O 1
ATOM 3301 N N . TYR A 1 407 ? 31.375 -14.445 -29.172 1 93.94 407 TYR A N 1
ATOM 3302 C CA . TYR A 1 407 ? 31.406 -15.602 -30.078 1 93.94 407 TYR A CA 1
ATOM 3303 C C . TYR A 1 407 ? 32.25 -16.734 -29.484 1 93.94 407 TYR A C 1
ATOM 3305 O O . TYR A 1 407 ? 31.906 -17.906 -29.625 1 93.94 407 TYR A O 1
ATOM 3313 N N . ASN A 1 408 ? 33.281 -16.406 -28.875 1 93.5 408 ASN A N 1
ATOM 3314 C CA . ASN A 1 408 ? 34.156 -17.422 -28.297 1 93.5 408 ASN A CA 1
ATOM 3315 C C . ASN A 1 408 ? 33.438 -18.203 -27.188 1 93.5 408 ASN A C 1
ATOM 3317 O O . ASN A 1 408 ? 33.781 -19.375 -26.953 1 93.5 408 ASN A O 1
ATOM 3321 N N . ILE A 1 409 ? 32.562 -17.578 -26.531 1 93.94 409 ILE A N 1
ATOM 3322 C CA . ILE A 1 409 ? 31.859 -18.266 -25.469 1 93.94 409 ILE A CA 1
ATOM 3323 C C . ILE A 1 409 ? 30.453 -18.609 -25.938 1 93.94 409 ILE A C 1
ATOM 3325 O O . ILE A 1 409 ? 29.531 -18.734 -25.109 1 93.94 409 ILE A O 1
ATOM 3329 N N . ARG A 1 410 ? 30.172 -18.703 -27.156 1 93.75 410 ARG A N 1
ATOM 3330 C CA . ARG A 1 410 ? 28.859 -18.906 -27.734 1 93.75 410 ARG A CA 1
ATOM 3331 C C . ARG A 1 410 ? 28.234 -20.203 -27.219 1 93.75 410 ARG A C 1
ATOM 3333 O O . ARG A 1 410 ? 27 -20.312 -27.109 1 93.75 410 ARG A O 1
ATOM 3340 N N . ASP A 1 411 ? 28.969 -21.141 -26.875 1 92.44 411 ASP A N 1
ATOM 3341 C CA . ASP A 1 411 ? 28.484 -22.422 -26.391 1 92.44 411 ASP A CA 1
ATOM 3342 C C . ASP A 1 411 ? 27.891 -22.312 -25 1 92.44 411 ASP A C 1
ATOM 3344 O O . ASP A 1 411 ? 27.234 -23.234 -24.5 1 92.44 411 ASP A O 1
ATOM 3348 N N . ARG A 1 412 ? 27.969 -21.078 -24.469 1 92.88 412 ARG A N 1
ATOM 3349 C CA . ARG A 1 412 ? 27.484 -20.891 -23.109 1 92.88 412 ARG A CA 1
ATOM 3350 C C . ARG A 1 412 ? 26.234 -20.016 -23.094 1 92.88 412 ARG A C 1
ATOM 3352 O O . ARG A 1 412 ? 25.625 -19.797 -22.031 1 92.88 412 ARG A O 1
ATOM 3359 N N . TRP A 1 413 ? 25.875 -19.5 -24.188 1 92.56 413 TRP A N 1
ATOM 3360 C CA . TRP A 1 413 ? 24.719 -18.609 -24.062 1 92.56 413 TRP A CA 1
ATOM 3361 C C . TRP A 1 413 ? 23.828 -18.703 -25.281 1 92.56 413 TRP A C 1
ATOM 3363 O O . TRP A 1 413 ? 22.641 -18.375 -25.203 1 92.56 413 TRP A O 1
ATOM 3373 N N . VAL A 1 414 ? 24.266 -19.156 -26.406 1 92.88 414 VAL A N 1
ATOM 3374 C CA . VAL A 1 414 ? 23.469 -19.203 -27.625 1 92.88 414 VAL A CA 1
ATOM 3375 C C . VAL A 1 414 ? 22.625 -20.484 -27.641 1 92.88 414 VAL A C 1
ATOM 3377 O O . VAL A 1 414 ? 23.156 -21.578 -27.469 1 92.88 414 VAL A O 1
ATOM 3380 N N . PRO A 1 415 ? 21.391 -20.422 -27.875 1 92.06 415 PRO A N 1
ATOM 3381 C CA . PRO A 1 415 ? 20.469 -21.562 -27.812 1 92.06 415 PRO A CA 1
ATOM 3382 C C . PRO A 1 415 ? 20.859 -22.688 -28.75 1 92.06 415 PRO A C 1
ATOM 3384 O O . PRO A 1 415 ? 20.656 -23.859 -28.438 1 92.06 415 PRO A O 1
ATOM 3387 N N . ALA A 1 416 ? 21.438 -22.406 -29.906 1 90.62 416 ALA A N 1
ATOM 3388 C CA . ALA A 1 416 ? 21.812 -23.422 -30.891 1 90.62 416 ALA A CA 1
ATOM 3389 C C . ALA A 1 416 ? 22.719 -24.484 -30.25 1 90.62 416 ALA A C 1
ATOM 3391 O O . ALA A 1 416 ? 22.703 -25.641 -30.641 1 90.62 416 ALA A O 1
ATOM 3392 N N . TYR A 1 417 ? 23.422 -24.125 -29.234 1 92.12 417 TYR A N 1
ATOM 3393 C CA . TYR A 1 417 ? 24.406 -25.031 -28.641 1 92.12 417 TYR A CA 1
ATOM 3394 C C . TYR A 1 417 ? 23.797 -25.766 -27.453 1 92.12 417 TYR A C 1
ATOM 3396 O O . TYR A 1 417 ? 24.469 -26.578 -26.797 1 92.12 417 TYR A O 1
ATOM 3404 N N . PHE A 1 418 ? 22.578 -25.547 -27.141 1 90.81 418 PHE A N 1
ATOM 3405 C CA . PHE A 1 418 ? 21.891 -26.203 -26.031 1 90.81 418 PHE A CA 1
ATOM 3406 C C . PHE A 1 418 ? 20.75 -27.078 -26.547 1 90.81 418 PHE A C 1
ATOM 3408 O O . PHE A 1 418 ? 20 -27.641 -25.766 1 90.81 418 PHE A O 1
ATOM 3415 N N . ARG A 1 419 ? 20.547 -27.188 -27.766 1 87.62 419 ARG A N 1
ATOM 3416 C CA . ARG A 1 419 ? 19.422 -27.875 -28.391 1 87.62 419 ARG A CA 1
ATOM 3417 C C . ARG A 1 419 ? 19.453 -29.375 -28.109 1 87.62 419 ARG A C 1
ATOM 3419 O O . ARG A 1 419 ? 18.406 -30.016 -28.016 1 87.62 419 ARG A O 1
ATOM 3426 N N . ASP A 1 420 ? 20.641 -29.891 -27.859 1 86.62 420 ASP A N 1
ATOM 3427 C CA . ASP A 1 420 ? 20.781 -31.344 -27.734 1 86.62 420 ASP A CA 1
ATOM 3428 C C . ASP A 1 420 ? 20.938 -31.734 -26.266 1 86.62 420 ASP A C 1
ATOM 3430 O O . ASP A 1 420 ? 21.25 -32.906 -25.953 1 86.62 420 ASP A O 1
ATOM 3434 N N . ILE A 1 421 ? 20.797 -30.859 -25.438 1 87.81 421 ILE A N 1
ATOM 3435 C CA . ILE A 1 421 ? 20.922 -31.125 -24.016 1 87.81 421 ILE A CA 1
ATOM 3436 C C . ILE A 1 421 ? 19.531 -31.125 -23.375 1 87.81 421 ILE A C 1
ATOM 3438 O O . ILE A 1 421 ? 18.781 -30.172 -23.5 1 87.81 421 ILE A O 1
ATOM 3442 N N . PRO A 1 422 ? 19.25 -32.156 -22.656 1 86.5 422 PRO A N 1
ATOM 3443 C CA . PRO A 1 422 ? 17.906 -32.312 -22.109 1 86.5 422 PRO A CA 1
ATOM 3444 C C . PRO A 1 422 ? 17.5 -31.141 -21.219 1 86.5 422 PRO A C 1
ATOM 3446 O O . PRO A 1 422 ? 18.25 -30.75 -20.312 1 86.5 422 PRO A O 1
ATOM 3449 N N . MET A 1 423 ? 16.391 -30.578 -21.531 1 86.81 423 MET A N 1
ATOM 3450 C CA . MET A 1 423 ? 15.688 -29.578 -20.734 1 86.81 423 MET A CA 1
ATOM 3451 C C . MET A 1 423 ? 16.438 -28.25 -20.719 1 86.81 423 MET A C 1
ATOM 3453 O O . MET A 1 423 ? 16.125 -27.359 -19.938 1 86.81 423 MET A O 1
ATOM 3457 N N . CYS A 1 424 ? 17.406 -28.078 -21.531 1 78.44 424 CYS A N 1
ATOM 3458 C CA . CYS A 1 424 ? 18.234 -26.875 -21.5 1 78.44 424 CYS A CA 1
ATOM 3459 C C . CYS A 1 424 ? 17.594 -25.75 -22.328 1 78.44 424 CYS A C 1
ATOM 3461 O O . CYS A 1 424 ? 18.094 -24.625 -22.328 1 78.44 424 CYS A O 1
ATOM 3463 N N . GLY A 1 425 ? 16.484 -26.062 -22.938 1 78.12 425 GLY A N 1
ATOM 3464 C CA . GLY A 1 425 ? 15.742 -25.031 -23.656 1 78.12 425 GLY A CA 1
ATOM 3465 C C . GLY A 1 425 ? 14.625 -24.422 -22.844 1 78.12 425 GLY A C 1
ATOM 3466 O O . GLY A 1 425 ? 13.984 -23.453 -23.281 1 78.12 425 GLY A O 1
ATOM 3467 N N . LEU A 1 426 ? 14.547 -24.906 -21.656 1 81.06 426 LEU A N 1
ATOM 3468 C CA . LEU A 1 426 ? 13.438 -24.453 -20.812 1 81.06 426 LEU A CA 1
ATOM 3469 C C . LEU A 1 426 ? 13.68 -23.031 -20.328 1 81.06 426 LEU A C 1
ATOM 3471 O O . LEU A 1 426 ? 12.766 -22.203 -20.359 1 81.06 426 LEU A O 1
ATOM 3475 N N . LEU A 1 427 ? 14.898 -22.812 -19.844 1 82.62 427 LEU A N 1
ATOM 3476 C CA . LEU A 1 427 ? 15.266 -21.484 -19.359 1 82.62 427 LEU A CA 1
ATOM 3477 C C . LEU A 1 427 ? 16.391 -20.891 -20.203 1 82.62 427 LEU A C 1
ATOM 3479 O O . LEU A 1 427 ? 17.469 -21.484 -20.297 1 82.62 427 LEU A O 1
ATOM 3483 N N . ARG A 1 428 ? 16.141 -19.766 -20.875 1 79.81 428 ARG A N 1
ATOM 3484 C CA . ARG A 1 428 ? 17.156 -19.109 -21.688 1 79.81 428 ARG A CA 1
ATOM 3485 C C . ARG A 1 428 ? 17.531 -17.75 -21.109 1 79.81 428 ARG A C 1
ATOM 3487 O O . ARG A 1 428 ? 18.578 -17.203 -21.453 1 79.81 428 ARG A O 1
ATOM 3494 N N . THR A 1 429 ? 16.562 -17.344 -20.344 1 81.56 429 THR A N 1
ATOM 3495 C CA . THR A 1 429 ? 16.766 -16.016 -19.75 1 81.56 429 THR A CA 1
ATOM 3496 C C . THR A 1 429 ? 16.5 -16.078 -18.234 1 81.56 429 THR A C 1
ATOM 3498 O O . THR A 1 429 ? 15.969 -17.062 -17.734 1 81.56 429 THR A O 1
ATOM 3501 N N . THR A 1 430 ? 16.984 -15.125 -17.609 1 78.38 430 THR A N 1
ATOM 3502 C CA . THR A 1 430 ? 16.797 -15.07 -16.156 1 78.38 430 THR A CA 1
ATOM 3503 C C . THR A 1 430 ? 15.469 -14.414 -15.812 1 78.38 430 THR A C 1
ATOM 3505 O O . THR A 1 430 ? 15.32 -13.836 -14.734 1 78.38 430 THR A O 1
ATOM 3508 N N . SER A 1 431 ? 14.547 -14.438 -16.75 1 77.38 431 SER A N 1
ATOM 3509 C CA . SER A 1 431 ? 13.234 -13.844 -16.5 1 77.38 431 SER A CA 1
ATOM 3510 C C . SER A 1 431 ? 12.562 -14.484 -15.281 1 77.38 431 SER A C 1
ATOM 3512 O O . SER A 1 431 ? 11.867 -13.812 -14.523 1 77.38 431 SER A O 1
ATOM 3514 N N . VAL A 1 432 ? 12.828 -15.742 -15.086 1 83.75 432 VAL A N 1
ATOM 3515 C CA . VAL A 1 432 ? 12.266 -16.453 -13.953 1 83.75 432 VAL A CA 1
ATOM 3516 C C . VAL A 1 432 ? 12.852 -15.914 -12.648 1 83.75 432 VAL A C 1
ATOM 3518 O O . VAL A 1 432 ? 12.133 -15.742 -11.664 1 83.75 432 VAL A O 1
ATOM 3521 N N . CYS A 1 433 ? 14.094 -15.656 -12.711 1 85.06 433 CYS A N 1
ATOM 3522 C CA . CYS A 1 433 ? 14.742 -15.094 -11.531 1 85.06 433 CYS A CA 1
ATOM 3523 C C . CYS A 1 433 ? 14.234 -13.688 -11.25 1 85.06 433 CYS A C 1
ATOM 3525 O O . CYS A 1 433 ? 14.023 -13.32 -10.094 1 85.06 433 CYS A O 1
ATOM 3527 N N . GLU A 1 434 ? 14.086 -12.969 -12.352 1 82.38 434 GLU A N 1
ATOM 3528 C CA . GLU A 1 434 ? 13.57 -11.609 -12.195 1 82.38 434 GLU A CA 1
ATOM 3529 C C . GLU A 1 434 ? 12.172 -11.625 -11.578 1 82.38 434 GLU A C 1
ATOM 3531 O O . GLU A 1 434 ? 11.867 -10.805 -10.703 1 82.38 434 GLU A O 1
ATOM 3536 N N . SER A 1 435 ? 11.398 -12.5 -12.055 1 83.12 435 SER A N 1
ATOM 3537 C CA . SER A 1 435 ? 10.055 -12.648 -11.5 1 83.12 435 SER A CA 1
ATOM 3538 C C . SER A 1 435 ? 10.102 -13.055 -10.031 1 83.12 435 SER A C 1
ATOM 3540 O O . SER A 1 435 ? 9.367 -12.508 -9.203 1 83.12 435 SER A O 1
ATOM 3542 N N . SER A 1 436 ? 10.906 -13.945 -9.82 1 86.94 436 SER A N 1
ATOM 3543 C CA . SER A 1 436 ? 11.078 -14.414 -8.445 1 86.94 436 SER A CA 1
ATOM 3544 C C . SER A 1 436 ? 11.555 -13.289 -7.535 1 86.94 436 SER A C 1
ATOM 3546 O O . SER A 1 436 ? 10.984 -13.062 -6.469 1 86.94 436 SER A O 1
ATOM 3548 N N . ASN A 1 437 ? 12.633 -12.672 -7.957 1 86.31 437 ASN A N 1
ATOM 3549 C CA . ASN A 1 437 ? 13.18 -11.562 -7.176 1 86.31 437 ASN A CA 1
ATOM 3550 C C . ASN A 1 437 ? 12.141 -10.469 -6.953 1 86.31 437 ASN A C 1
ATOM 3552 O O . ASN A 1 437 ? 12.047 -9.906 -5.859 1 86.31 437 ASN A O 1
ATOM 3556 N N . CYS A 1 438 ? 11.43 -10.219 -7.98 1 85 438 CYS A N 1
ATOM 3557 C CA . CYS A 1 438 ? 10.359 -9.234 -7.863 1 85 438 CYS A CA 1
ATOM 3558 C C . CYS A 1 438 ? 9.328 -9.68 -6.836 1 85 438 CYS A C 1
ATOM 3560 O O . CYS A 1 438 ? 8.82 -8.859 -6.062 1 85 438 CYS A O 1
ATOM 3562 N N . SER A 1 439 ? 9.031 -10.867 -6.883 1 89.94 439 SER A N 1
ATOM 3563 C CA . SER A 1 439 ? 8.062 -11.414 -5.938 1 89.94 439 SER A CA 1
ATOM 3564 C C . SER A 1 439 ? 8.516 -11.211 -4.496 1 89.94 439 SER A C 1
ATOM 3566 O O . SER A 1 439 ? 7.727 -10.82 -3.635 1 89.94 439 SER A O 1
ATOM 3568 N N . PHE A 1 440 ? 9.734 -11.469 -4.238 1 91.5 440 PHE A N 1
ATOM 3569 C CA . PHE A 1 440 ? 10.25 -11.336 -2.881 1 91.5 440 PHE A CA 1
ATOM 3570 C C . PHE A 1 440 ? 10.32 -9.875 -2.469 1 91.5 440 PHE A C 1
ATOM 3572 O O . PHE A 1 440 ? 10.211 -9.547 -1.283 1 91.5 440 PHE A O 1
ATOM 3579 N N . LYS A 1 441 ? 10.43 -9.016 -3.408 1 88.81 441 LYS A N 1
ATOM 3580 C CA . LYS A 1 441 ? 10.531 -7.59 -3.105 1 88.81 441 LYS A CA 1
ATOM 3581 C C . LYS A 1 441 ? 9.148 -6.984 -2.857 1 88.81 441 LYS A C 1
ATOM 3583 O O . LYS A 1 441 ? 9.039 -5.82 -2.457 1 88.81 441 LYS A O 1
ATOM 3588 N N . VAL A 1 442 ? 8.125 -7.719 -3.076 1 86.81 442 VAL A N 1
ATOM 3589 C CA . VAL A 1 442 ? 6.77 -7.262 -2.793 1 86.81 442 VAL A CA 1
ATOM 3590 C C . VAL A 1 442 ? 6.594 -7.062 -1.29 1 86.81 442 VAL A C 1
ATOM 3592 O O . VAL A 1 442 ? 5.883 -6.152 -0.855 1 86.81 442 VAL A O 1
ATOM 3595 N N . ASN A 1 443 ? 7.242 -7.848 -0.505 1 88.62 443 ASN A N 1
ATOM 3596 C CA . ASN A 1 443 ? 7.105 -7.797 0.947 1 88.62 443 ASN A CA 1
ATOM 3597 C C . ASN A 1 443 ? 8.32 -7.156 1.604 1 88.62 443 ASN A C 1
ATOM 3599 O O . ASN A 1 443 ? 8.195 -6.465 2.615 1 88.62 443 ASN A O 1
ATOM 3603 N N . SER A 1 444 ? 9.422 -7.367 1.027 1 89.88 444 SER A N 1
ATOM 3604 C CA . SER A 1 444 ? 10.648 -6.957 1.703 1 89.88 444 SER A CA 1
ATOM 3605 C C . SER A 1 444 ? 11.102 -5.578 1.234 1 89.88 444 SER A C 1
ATOM 3607 O O . SER A 1 444 ? 10.898 -5.215 0.075 1 89.88 444 SER A O 1
ATOM 3609 N N . THR A 1 445 ? 11.648 -4.805 2.191 1 88.44 445 THR A N 1
ATOM 3610 C CA . THR A 1 445 ? 12.203 -3.488 1.908 1 88.44 445 THR A CA 1
ATOM 3611 C C . THR A 1 445 ? 13.594 -3.342 2.521 1 88.44 445 THR A C 1
ATOM 3613 O O . THR A 1 445 ? 14.023 -4.203 3.291 1 88.44 445 THR A O 1
ATOM 3616 N N . SER A 1 446 ? 14.258 -2.264 2.164 1 89.25 446 SER A N 1
ATOM 3617 C CA . SER A 1 446 ? 15.594 -1.991 2.686 1 89.25 446 SER A CA 1
ATOM 3618 C C . SER A 1 446 ? 15.539 -1.584 4.156 1 89.25 446 SER A C 1
ATOM 3620 O O . SER A 1 446 ? 16.578 -1.549 4.832 1 89.25 446 SER A O 1
ATOM 3622 N N . ALA A 1 447 ? 14.398 -1.394 4.672 1 87.75 447 ALA A N 1
ATOM 3623 C CA . ALA A 1 447 ? 14.25 -0.979 6.062 1 87.75 447 ALA A CA 1
ATOM 3624 C C . ALA A 1 447 ? 14.07 -2.186 6.98 1 87.75 447 ALA A C 1
ATOM 3626 O O . ALA A 1 447 ? 14.195 -2.072 8.203 1 87.75 447 ALA A O 1
ATOM 3627 N N . ASN A 1 448 ? 13.82 -3.361 6.48 1 92.69 448 ASN A N 1
ATOM 3628 C CA . ASN A 1 448 ? 13.547 -4.555 7.277 1 92.69 448 ASN A CA 1
ATOM 3629 C C . ASN A 1 448 ? 14.805 -5.043 7.996 1 92.69 448 ASN A C 1
ATOM 3631 O O . ASN A 1 448 ? 15.898 -5.02 7.43 1 92.69 448 ASN A O 1
ATOM 3635 N N . THR A 1 449 ? 14.664 -5.363 9.234 1 94.38 449 THR A N 1
ATOM 3636 C CA . THR A 1 449 ? 15.703 -6.113 9.922 1 94.38 449 THR A CA 1
ATOM 3637 C C . THR A 1 449 ? 15.852 -7.512 9.32 1 94.38 449 THR A C 1
ATOM 3639 O O . THR A 1 449 ? 15.078 -7.898 8.445 1 94.38 449 THR A O 1
ATOM 3642 N N . LEU A 1 450 ? 16.812 -8.305 9.766 1 95.44 450 LEU A N 1
ATOM 3643 C CA . LEU A 1 450 ? 17.016 -9.648 9.227 1 95.44 450 LEU A CA 1
ATOM 3644 C C . LEU A 1 450 ? 15.883 -10.578 9.633 1 95.44 450 LEU A C 1
ATOM 3646 O O . LEU A 1 450 ? 15.445 -11.414 8.844 1 95.44 450 LEU A O 1
ATOM 3650 N N . VAL A 1 451 ? 15.484 -10.398 10.867 1 94.81 451 VAL A N 1
ATOM 3651 C CA . VAL A 1 451 ? 14.398 -11.25 11.336 1 94.81 451 VAL A CA 1
ATOM 3652 C C . VAL A 1 451 ? 13.109 -10.914 10.578 1 94.81 451 VAL A C 1
ATOM 3654 O O . VAL A 1 451 ? 12.352 -11.812 10.211 1 94.81 451 VAL A O 1
ATOM 3657 N N . GLN A 1 452 ? 12.867 -9.617 10.406 1 94.06 452 GLN A N 1
ATOM 3658 C CA . GLN A 1 452 ? 11.711 -9.211 9.625 1 94.06 452 GLN A CA 1
ATOM 3659 C C . GLN A 1 452 ? 11.82 -9.703 8.18 1 94.06 452 GLN A C 1
ATOM 3661 O O . GLN A 1 452 ? 10.828 -10.117 7.586 1 94.06 452 GLN A O 1
ATOM 3666 N N . PHE A 1 453 ? 13.031 -9.68 7.648 1 95.62 453 PHE A N 1
ATOM 3667 C CA . PHE A 1 453 ? 13.258 -10.203 6.305 1 95.62 453 PHE A CA 1
ATOM 3668 C C . PHE A 1 453 ? 12.891 -11.68 6.227 1 95.62 453 PHE A C 1
ATOM 3670 O O . PHE A 1 453 ? 12.25 -12.109 5.266 1 95.62 453 PHE A O 1
ATOM 3677 N N . MET A 1 454 ? 13.32 -12.406 7.172 1 94.94 454 MET A N 1
ATOM 3678 C CA . MET A 1 454 ? 13.016 -13.836 7.199 1 94.94 454 MET A CA 1
ATOM 3679 C C . MET A 1 454 ? 11.516 -14.07 7.223 1 94.94 454 MET A C 1
ATOM 3681 O O . MET A 1 454 ? 11.008 -14.984 6.562 1 94.94 454 MET A O 1
ATOM 3685 N N . MET A 1 455 ? 10.812 -13.273 7.984 1 93 455 MET A N 1
ATOM 3686 C CA . MET A 1 455 ? 9.359 -13.391 8.047 1 93 455 MET A CA 1
ATOM 3687 C C . MET A 1 455 ? 8.727 -13.047 6.695 1 93 455 MET A C 1
ATOM 3689 O O . MET A 1 455 ? 7.77 -13.695 6.273 1 93 455 MET A O 1
ATOM 3693 N N . CYS A 1 456 ? 9.242 -12 6.043 1 93.94 456 CYS A N 1
ATOM 3694 C CA . CYS A 1 456 ? 8.781 -11.648 4.703 1 93.94 456 CYS A CA 1
ATOM 3695 C C . CYS A 1 456 ? 9.031 -12.789 3.725 1 93.94 456 CYS A C 1
ATOM 3697 O O . CYS A 1 456 ? 8.164 -13.102 2.904 1 93.94 456 CYS A O 1
ATOM 3699 N N . PHE A 1 457 ? 10.211 -13.406 3.859 1 94.81 457 PHE A N 1
ATOM 3700 C CA . PHE A 1 457 ? 10.562 -14.531 3.004 1 94.81 457 PHE A CA 1
ATOM 3701 C C . PHE A 1 457 ? 9.562 -15.672 3.162 1 94.81 457 PHE A C 1
ATOM 3703 O O . PHE A 1 457 ? 9.07 -16.219 2.172 1 94.81 457 PHE A O 1
ATOM 3710 N N . GLU A 1 458 ? 9.289 -15.953 4.332 1 91.94 458 GLU A N 1
ATOM 3711 C CA . GLU A 1 458 ? 8.375 -17.047 4.629 1 91.94 458 GLU A CA 1
ATOM 3712 C C . GLU A 1 458 ? 6.984 -16.781 4.059 1 91.94 458 GLU A C 1
ATOM 3714 O O . GLU A 1 458 ? 6.344 -17.688 3.52 1 91.94 458 GLU A O 1
ATOM 3719 N N . SER A 1 459 ? 6.562 -15.617 4.242 1 91.06 459 SER A N 1
ATOM 3720 C CA . SER A 1 459 ? 5.254 -15.25 3.709 1 91.06 459 SER A CA 1
ATOM 3721 C C . SER A 1 459 ? 5.211 -15.398 2.193 1 91.06 459 SER A C 1
ATOM 3723 O O . SER A 1 459 ? 4.203 -15.828 1.636 1 91.06 459 SER A O 1
ATOM 3725 N N . ARG A 1 460 ? 6.25 -15.062 1.495 1 92.56 460 ARG A N 1
ATOM 3726 C CA . ARG A 1 460 ? 6.281 -15.125 0.038 1 92.56 460 ARG A CA 1
ATOM 3727 C C . ARG A 1 460 ? 6.371 -16.562 -0.445 1 92.56 460 ARG A C 1
ATOM 3729 O O . ARG A 1 460 ? 5.785 -16.922 -1.472 1 92.56 460 ARG A O 1
ATOM 3736 N N . VAL A 1 461 ? 7.176 -17.312 0.264 1 93.25 461 VAL A N 1
ATOM 3737 C CA . VAL A 1 461 ? 7.262 -18.719 -0.089 1 93.25 461 VAL A CA 1
ATOM 3738 C C . VAL A 1 461 ? 5.895 -19.391 0.085 1 93.25 461 VAL A C 1
ATOM 3740 O O . VAL A 1 461 ? 5.496 -20.219 -0.727 1 93.25 461 VAL A O 1
ATOM 3743 N N . GLU A 1 462 ? 5.199 -18.969 1.105 1 91.19 462 GLU A N 1
ATOM 3744 C CA . GLU A 1 462 ? 3.85 -19.5 1.306 1 91.19 462 GLU A CA 1
ATOM 3745 C C . GLU A 1 462 ? 2.924 -19.094 0.163 1 91.19 462 GLU A C 1
ATOM 3747 O O . GLU A 1 462 ? 2.037 -19.844 -0.227 1 91.19 462 GLU A O 1
ATOM 3752 N N . GLN A 1 463 ? 3.053 -17.922 -0.3 1 91.62 463 GLN A N 1
ATOM 3753 C CA . GLN A 1 463 ? 2.27 -17.484 -1.451 1 91.62 463 GLN A CA 1
ATOM 3754 C C . GLN A 1 463 ? 2.576 -18.344 -2.682 1 91.62 463 GLN A C 1
ATOM 3756 O O . GLN A 1 463 ? 1.674 -18.688 -3.447 1 91.62 463 GLN A O 1
ATOM 3761 N N . GLN A 1 464 ? 3.859 -18.656 -2.881 1 91.81 464 GLN A N 1
ATOM 3762 C CA . GLN A 1 464 ? 4.254 -19.531 -3.986 1 91.81 464 GLN A CA 1
ATOM 3763 C C . GLN A 1 464 ? 3.604 -20.906 -3.865 1 91.81 464 GLN A C 1
ATOM 3765 O O . GLN A 1 464 ? 3.113 -21.453 -4.855 1 91.81 464 GLN A O 1
ATOM 3770 N N . ARG A 1 465 ? 3.633 -21.359 -2.715 1 91.38 465 ARG A N 1
ATOM 3771 C CA . ARG A 1 465 ? 3.055 -22.672 -2.463 1 91.38 465 ARG A CA 1
ATOM 3772 C C . ARG A 1 465 ? 1.539 -22.656 -2.629 1 91.38 465 ARG A C 1
ATOM 3774 O O . ARG A 1 465 ? 0.943 -23.625 -3.096 1 91.38 465 ARG A O 1
ATOM 3781 N N . TYR A 1 466 ? 0.953 -21.594 -2.176 1 91.75 466 TYR A N 1
ATOM 3782 C CA . TYR A 1 466 ? -0.481 -21.422 -2.375 1 91.75 466 TYR A CA 1
ATOM 3783 C C . TYR A 1 466 ? -0.828 -21.406 -3.859 1 91.75 466 TYR A C 1
ATOM 3785 O O . TYR A 1 466 ? -1.825 -22.016 -4.273 1 91.75 466 TYR A O 1
ATOM 3793 N N . ASN A 1 467 ? -0.051 -20.781 -4.68 1 92.06 467 ASN A N 1
ATOM 3794 C CA . ASN A 1 467 ? -0.272 -20.766 -6.121 1 92.06 467 ASN A CA 1
ATOM 3795 C C . ASN A 1 467 ? -0.146 -22.156 -6.73 1 92.06 467 ASN A C 1
ATOM 3797 O O . ASN A 1 467 ? -0.932 -22.531 -7.602 1 92.06 467 ASN A O 1
ATOM 3801 N N . GLN A 1 468 ? 0.858 -22.812 -6.27 1 92.38 468 GLN A N 1
ATOM 3802 C CA . GLN A 1 468 ? 1.048 -24.188 -6.734 1 92.38 468 GLN A CA 1
ATOM 3803 C C . GLN A 1 468 ? -0.146 -25.062 -6.363 1 92.38 468 GLN A C 1
ATOM 3805 O O . GLN A 1 468 ? -0.637 -25.844 -7.191 1 92.38 468 GLN A O 1
ATOM 3810 N N . ARG A 1 469 ? -0.614 -24.891 -5.18 1 91.5 469 ARG A N 1
ATOM 3811 C CA . ARG A 1 469 ? -1.758 -25.656 -4.699 1 91.5 469 ARG A CA 1
ATOM 3812 C C . ARG A 1 469 ? -3.014 -25.328 -5.5 1 91.5 469 ARG A C 1
ATOM 3814 O O . ARG A 1 469 ? -3.75 -26.234 -5.902 1 91.5 469 ARG A O 1
ATOM 3821 N N . THR A 1 470 ? -3.252 -24.125 -5.73 1 92.62 470 THR A N 1
ATOM 3822 C CA . THR A 1 470 ? -4.438 -23.688 -6.461 1 92.62 470 THR A CA 1
ATOM 3823 C C . THR A 1 470 ? -4.402 -24.188 -7.902 1 92.62 470 THR A C 1
ATOM 3825 O O . THR A 1 470 ? -5.422 -24.609 -8.445 1 92.62 470 THR A O 1
ATOM 3828 N N . SER A 1 471 ? -3.232 -24.141 -8.562 1 93.38 471 SER A N 1
ATOM 3829 C CA . SER A 1 471 ? -3.098 -24.625 -9.922 1 93.38 471 SER A CA 1
ATOM 3830 C C . SER A 1 471 ? -3.275 -26.141 -9.984 1 93.38 471 SER A C 1
ATOM 3832 O O . SER A 1 471 ? -3.857 -26.672 -10.938 1 93.38 471 SER A O 1
ATOM 3834 N N . ASP A 1 472 ? -2.746 -26.797 -8.984 1 93.06 472 ASP A N 1
ATOM 3835 C CA . ASP A 1 472 ? -2.918 -28.25 -8.914 1 93.06 472 ASP A CA 1
ATOM 3836 C C . ASP A 1 472 ? -4.387 -28.609 -8.734 1 93.06 472 ASP A C 1
ATOM 3838 O O . ASP A 1 472 ? -4.883 -29.547 -9.367 1 93.06 472 ASP A O 1
ATOM 3842 N N . PHE A 1 473 ? -5.012 -27.875 -7.863 1 91.06 473 PHE A N 1
ATOM 3843 C CA . PHE A 1 473 ? -6.434 -28.109 -7.617 1 91.06 473 PHE A CA 1
ATOM 3844 C C . PHE A 1 473 ? -7.242 -27.875 -8.891 1 91.06 473 PHE A C 1
ATOM 3846 O O . PHE A 1 473 ? -8.125 -28.672 -9.219 1 91.06 473 PHE A O 1
ATOM 3853 N N . LYS A 1 474 ? -6.984 -26.906 -9.609 1 89.44 474 LYS A N 1
ATOM 3854 C CA . LYS A 1 474 ? -7.684 -26.594 -10.859 1 89.44 474 LYS A CA 1
ATOM 3855 C C . LYS A 1 474 ? -7.449 -27.688 -11.898 1 89.44 474 LYS A C 1
ATOM 3857 O O . LYS A 1 474 ? -8.375 -28.094 -12.609 1 89.44 474 LYS A O 1
ATOM 3862 N N . SER A 1 475 ? -6.223 -28.141 -12 1 90.56 475 SER A N 1
ATOM 3863 C CA . SER A 1 475 ? -5.883 -29.172 -12.977 1 90.56 475 SER A CA 1
ATOM 3864 C C . SER A 1 475 ? -6.578 -30.484 -12.648 1 90.56 475 SER A C 1
ATOM 3866 O O . SER A 1 475 ? -6.922 -31.25 -13.547 1 90.56 475 SER A O 1
ATOM 3868 N N . SER A 1 476 ? -6.812 -30.703 -11.406 1 86.81 476 SER A N 1
ATOM 3869 C CA . SER A 1 476 ? -7.402 -31.984 -10.984 1 86.81 476 SER A CA 1
ATOM 3870 C C . SER A 1 476 ? -8.922 -31.922 -11.062 1 86.81 476 SER A C 1
ATOM 3872 O O . SER A 1 476 ? -9.578 -32.969 -11.18 1 86.81 476 SER A O 1
ATOM 3874 N N . THR A 1 477 ? -9.492 -30.75 -11.086 1 85 477 THR A N 1
ATOM 3875 C CA . THR A 1 477 ? -10.945 -30.641 -10.984 1 85 477 THR A CA 1
ATOM 3876 C C . THR A 1 477 ? -11.555 -30.359 -12.352 1 85 477 THR A C 1
ATOM 3878 O O . THR A 1 477 ? -12.75 -30.578 -12.562 1 85 477 THR A O 1
ATOM 3881 N N . VAL A 1 478 ? -10.812 -29.906 -13.281 1 83.25 478 VAL A N 1
ATOM 3882 C CA . VAL A 1 478 ? -11.344 -29.516 -14.578 1 83.25 478 VAL A CA 1
ATOM 3883 C C . VAL A 1 478 ? -11.469 -30.734 -15.484 1 83.25 478 VAL A C 1
ATOM 3885 O O . VAL A 1 478 ? -10.68 -31.688 -15.375 1 83.25 478 VAL A O 1
ATOM 3888 N N . SER A 1 479 ? -12.531 -30.625 -16.25 1 77.31 479 SER A N 1
ATOM 3889 C CA . SER A 1 479 ? -12.75 -31.656 -17.266 1 77.31 479 SER A CA 1
ATOM 3890 C C . SER A 1 479 ? -12.57 -31.094 -18.656 1 77.31 479 SER A C 1
ATOM 3892 O O . SER A 1 479 ? -12.711 -29.875 -18.875 1 77.31 479 SER A O 1
ATOM 3894 N N . PHE A 1 480 ? -12 -31.938 -19.516 1 77.38 480 PHE A N 1
ATOM 3895 C CA . PHE A 1 480 ? -11.789 -31.531 -20.891 1 77.38 480 PHE A CA 1
ATOM 3896 C C . PHE A 1 480 ? -12.906 -32.062 -21.781 1 77.38 480 PHE A C 1
ATOM 3898 O O . PHE A 1 480 ? -13.195 -33.25 -21.781 1 77.38 480 PHE A O 1
ATOM 3905 N N . PHE A 1 481 ? -13.75 -31.062 -22.312 1 73.38 481 PHE A N 1
ATOM 3906 C CA . PHE A 1 481 ? -14.789 -31.469 -23.25 1 73.38 481 PHE A CA 1
ATOM 3907 C C . PHE A 1 481 ? -14.695 -30.688 -24.547 1 73.38 481 PHE A C 1
ATOM 3909 O O . PHE A 1 481 ? -14.648 -29.453 -24.531 1 73.38 481 PHE A O 1
ATOM 3916 N N . SER A 1 482 ? -14.312 -31.359 -25.484 1 69.81 482 SER A N 1
ATOM 3917 C CA . SER A 1 482 ? -14.383 -30.797 -26.844 1 69.81 482 SER A CA 1
ATOM 3918 C C . SER A 1 482 ? -15.039 -31.781 -27.812 1 69.81 482 SER A C 1
ATOM 3920 O O . SER A 1 482 ? -14.758 -32.969 -27.766 1 69.81 482 SER A O 1
ATOM 3922 N N . ILE A 1 483 ? -16.062 -31.328 -28.531 1 63.88 483 ILE A N 1
ATOM 3923 C CA . ILE A 1 483 ? -16.75 -32.156 -29.516 1 63.88 483 ILE A CA 1
ATOM 3924 C C . ILE A 1 483 ? -15.727 -32.75 -30.5 1 63.88 483 ILE A C 1
ATOM 3926 O O . ILE A 1 483 ? -15.836 -33.906 -30.906 1 63.88 483 ILE A O 1
ATOM 3930 N N . GLU A 1 484 ? -14.789 -32 -30.812 1 70.81 484 GLU A N 1
ATOM 3931 C CA . GLU A 1 484 ? -13.82 -32.406 -31.828 1 70.81 484 GLU A CA 1
ATOM 3932 C C . GLU A 1 484 ? -12.508 -32.844 -31.188 1 70.81 484 GLU A C 1
ATOM 3934 O O . GLU A 1 484 ? -11.461 -32.844 -31.844 1 70.81 484 GLU A O 1
ATOM 3939 N N . ALA A 1 485 ? -12.68 -33.375 -29.984 1 79.19 485 ALA A N 1
ATOM 3940 C CA . ALA A 1 485 ? -11.43 -33.719 -29.312 1 79.19 485 ALA A CA 1
ATOM 3941 C C . ALA A 1 485 ? -10.859 -35.031 -29.875 1 79.19 485 ALA A C 1
ATOM 3943 O O . ALA A 1 485 ? -11.586 -36 -30.031 1 79.19 485 ALA A O 1
ATOM 3944 N N . THR A 1 486 ? -9.609 -35.031 -30.344 1 87.19 486 THR A N 1
ATOM 3945 C CA . THR A 1 486 ? -8.898 -36.219 -30.797 1 87.19 486 THR A CA 1
ATOM 3946 C C . THR A 1 486 ? -8.461 -37.062 -29.625 1 87.19 486 THR A C 1
ATOM 3948 O O . THR A 1 486 ? -8.312 -36.562 -28.5 1 87.19 486 THR A O 1
ATOM 3951 N N . PRO A 1 487 ? -8.336 -38.312 -29.812 1 90.75 487 PRO A N 1
ATOM 3952 C CA . PRO A 1 487 ? -7.914 -39.188 -28.719 1 90.75 487 PRO A CA 1
ATOM 3953 C C . PRO A 1 487 ? -6.57 -38.781 -28.109 1 90.75 487 PRO A C 1
ATOM 3955 O O . PRO A 1 487 ? -6.359 -38.938 -26.906 1 90.75 487 PRO A O 1
ATOM 3958 N N . ILE A 1 488 ? -5.723 -38.281 -28.938 1 93.25 488 ILE A N 1
ATOM 3959 C CA . ILE A 1 488 ? -4.406 -37.906 -28.453 1 93.25 488 ILE A CA 1
ATOM 3960 C C . ILE A 1 488 ? -4.539 -36.688 -27.547 1 93.25 488 ILE A C 1
ATOM 3962 O O . ILE A 1 488 ? -3.801 -36.531 -26.562 1 93.25 488 ILE A O 1
ATOM 3966 N N . GLU A 1 489 ? -5.445 -35.812 -27.875 1 92.38 489 GLU A N 1
ATOM 3967 C CA . GLU A 1 489 ? -5.711 -34.656 -27.031 1 92.38 489 GLU A CA 1
ATOM 3968 C C . GLU A 1 489 ? -6.285 -35.094 -25.688 1 92.38 489 GLU A C 1
ATOM 3970 O O . GLU A 1 489 ? -5.93 -34.531 -24.641 1 92.38 489 GLU A O 1
ATOM 3975 N N . LYS A 1 490 ? -7.168 -36.031 -25.703 1 90.88 490 LYS A N 1
ATOM 3976 C CA . LYS A 1 490 ? -7.75 -36.562 -24.453 1 90.88 490 LYS A CA 1
ATOM 3977 C C . LYS A 1 490 ? -6.688 -37.188 -23.578 1 90.88 490 LYS A C 1
ATOM 3979 O O . LYS A 1 490 ? -6.707 -37.031 -22.344 1 90.88 490 LYS A O 1
ATOM 3984 N N . HIS A 1 491 ? -5.832 -37.906 -24.297 1 94.5 491 HIS A N 1
ATOM 3985 C CA . HIS A 1 491 ? -4.738 -38.531 -23.547 1 94.5 491 HIS A CA 1
ATOM 3986 C C . HIS A 1 491 ? -3.826 -37.469 -22.938 1 94.5 491 HIS A C 1
ATOM 3988 O O . HIS A 1 491 ? -3.42 -37.594 -21.781 1 94.5 491 HIS A O 1
ATOM 3994 N N . ALA A 1 492 ? -3.518 -36.469 -23.703 1 94.56 492 ALA A N 1
ATOM 3995 C CA . ALA A 1 492 ? -2.682 -35.375 -23.219 1 94.56 492 ALA A CA 1
ATOM 3996 C C . ALA A 1 492 ? -3.326 -34.688 -22.016 1 94.56 492 ALA A C 1
ATOM 3998 O O . ALA A 1 492 ? -2.639 -34.312 -21.062 1 94.56 492 ALA A O 1
ATOM 3999 N N . PHE A 1 493 ? -4.586 -34.562 -22.062 1 92 493 PHE A N 1
ATOM 4000 C CA . PHE A 1 493 ? -5.312 -33.906 -20.969 1 92 493 PHE A CA 1
ATOM 4001 C C . PHE A 1 493 ? -5.207 -34.75 -19.688 1 92 493 PHE A C 1
ATOM 4003 O O . PHE A 1 493 ? -5.098 -34.188 -18.594 1 92 493 PHE A O 1
ATOM 4010 N N . GLN A 1 494 ? -5.215 -36.031 -19.812 1 91.25 494 GLN A N 1
ATOM 4011 C CA . GLN A 1 494 ? -5.148 -36.906 -18.656 1 91.25 494 GLN A CA 1
ATOM 4012 C C . GLN A 1 494 ? -3.754 -36.906 -18.047 1 91.25 494 GLN A C 1
ATOM 4014 O O . GLN A 1 494 ? -3.605 -37.094 -16.828 1 91.25 494 GLN A O 1
ATOM 4019 N N . LEU A 1 495 ? -2.791 -36.625 -18.844 1 94.69 495 LEU A N 1
ATOM 4020 C CA . LEU A 1 495 ? -1.407 -36.75 -18.406 1 94.69 495 LEU A CA 1
ATOM 4021 C C . LEU A 1 495 ? -0.903 -35.469 -17.781 1 94.69 495 LEU A C 1
ATOM 4023 O O . LEU A 1 495 ? -0.325 -35.469 -16.703 1 94.69 495 LEU A O 1
ATOM 4027 N N . TYR A 1 496 ? -1.14 -34.344 -18.5 1 96.12 496 TYR A N 1
ATOM 4028 C CA . TYR A 1 496 ? -0.426 -33.125 -18.219 1 96.12 496 TYR A CA 1
ATOM 4029 C C . TYR A 1 496 ? -1.276 -32.188 -17.375 1 96.12 496 TYR A C 1
ATOM 4031 O O . TYR A 1 496 ? -2.494 -32.344 -17.281 1 96.12 496 TYR A O 1
ATOM 4039 N N . THR A 1 497 ? -0.597 -31.266 -16.688 1 95.38 497 THR A N 1
ATOM 4040 C CA . THR A 1 497 ? -1.295 -30.172 -16.016 1 95.38 497 THR A CA 1
ATOM 4041 C C . THR A 1 497 ? -2.012 -29.281 -17.016 1 95.38 497 THR A C 1
ATOM 4043 O O . THR A 1 497 ? -1.709 -29.312 -18.203 1 95.38 497 THR A O 1
ATOM 4046 N N . ASN A 1 498 ? -2.965 -28.5 -16.531 1 92.12 498 ASN A N 1
ATOM 4047 C CA . ASN A 1 498 ? -3.771 -27.656 -17.422 1 92.12 498 ASN A CA 1
ATOM 4048 C C . ASN A 1 498 ? -2.904 -26.719 -18.25 1 92.12 498 ASN A C 1
ATOM 4050 O O . ASN A 1 498 ? -3.158 -26.516 -19.438 1 92.12 498 ASN A O 1
ATOM 4054 N N . THR A 1 499 ? -1.914 -26.188 -17.688 1 92.94 499 THR A N 1
ATOM 4055 C CA . THR A 1 499 ? -1.038 -25.25 -18.375 1 92.94 499 THR A CA 1
ATOM 4056 C C . THR A 1 499 ? -0.259 -25.953 -19.484 1 92.94 499 THR A C 1
ATOM 4058 O O . THR A 1 499 ? -0.198 -25.469 -20.625 1 92.94 499 THR A O 1
ATOM 4061 N N . ILE A 1 500 ? 0.322 -27.062 -19.156 1 95.62 500 ILE A N 1
ATOM 4062 C CA . ILE A 1 500 ? 1.125 -27.797 -20.125 1 95.62 500 ILE A CA 1
ATOM 4063 C C . ILE A 1 500 ? 0.215 -28.422 -21.172 1 95.62 500 ILE A C 1
ATOM 4065 O O . ILE A 1 500 ? 0.583 -28.516 -22.344 1 95.62 500 ILE A O 1
ATOM 4069 N N . PHE A 1 501 ? -0.954 -28.875 -20.719 1 94.81 501 PHE A N 1
ATOM 4070 C CA . PHE A 1 501 ? -1.924 -29.391 -21.672 1 94.81 501 PHE A CA 1
ATOM 4071 C C . PHE A 1 501 ? -2.252 -28.359 -22.75 1 94.81 501 PHE A C 1
ATOM 4073 O O . PHE A 1 501 ? -2.309 -28.688 -23.938 1 94.81 501 PHE A O 1
ATOM 4080 N N . ASN A 1 502 ? -2.48 -27.141 -22.344 1 92.5 502 ASN A N 1
ATOM 4081 C CA . ASN A 1 502 ? -2.793 -26.094 -23.297 1 92.5 502 ASN A CA 1
ATOM 4082 C C . ASN A 1 502 ? -1.65 -25.875 -24.281 1 92.5 502 ASN A C 1
ATOM 4084 O O . ASN A 1 502 ? -1.885 -25.594 -25.453 1 92.5 502 ASN A O 1
ATOM 4088 N N . GLU A 1 503 ? -0.447 -26.031 -23.875 1 94.31 503 GLU A N 1
ATOM 4089 C CA . GLU A 1 503 ? 0.706 -25.906 -24.766 1 94.31 503 GLU A CA 1
ATOM 4090 C C . GLU A 1 503 ? 0.78 -27.078 -25.734 1 94.31 503 GLU A C 1
ATOM 4092 O O . GLU A 1 503 ? 1.021 -26.875 -26.938 1 94.31 503 GLU A O 1
ATOM 4097 N N . VAL A 1 504 ? 0.602 -28.25 -25.219 1 95.56 504 VAL A N 1
ATOM 4098 C CA . VAL A 1 504 ? 0.658 -29.453 -26.062 1 95.56 504 VAL A CA 1
ATOM 4099 C C . VAL A 1 504 ? -0.507 -29.453 -27.047 1 95.56 504 VAL A C 1
ATOM 4101 O O . VAL A 1 504 ? -0.345 -29.828 -28.203 1 95.56 504 VAL A O 1
ATOM 4104 N N . LYS A 1 505 ? -1.659 -29.016 -26.531 1 93.06 505 LYS A N 1
ATOM 4105 C CA . LYS A 1 505 ? -2.822 -28.906 -27.406 1 93.06 505 LYS A CA 1
ATOM 4106 C C . LYS A 1 505 ? -2.537 -27.953 -28.578 1 93.06 505 LYS A C 1
ATOM 4108 O O . LYS A 1 505 ? -2.93 -28.234 -29.703 1 93.06 505 LYS A O 1
ATOM 4113 N N . THR A 1 506 ? -1.889 -26.922 -28.266 1 93.44 506 THR A N 1
ATOM 4114 C CA . THR A 1 506 ? -1.512 -25.984 -29.312 1 93.44 506 THR A CA 1
ATOM 4115 C C . THR A 1 506 ? -0.568 -26.641 -30.312 1 93.44 506 THR A C 1
ATOM 4117 O O . THR A 1 506 ? -0.69 -26.422 -31.531 1 93.44 506 THR A O 1
ATOM 4120 N N . GLU A 1 507 ? 0.401 -27.438 -29.859 1 94.75 507 GLU A N 1
ATOM 4121 C CA . GLU A 1 507 ? 1.301 -28.172 -30.75 1 94.75 507 GLU A CA 1
ATOM 4122 C C . GLU A 1 507 ? 0.532 -29.156 -31.625 1 94.75 507 GLU A C 1
ATOM 4124 O O . GLU A 1 507 ? 0.823 -29.297 -32.812 1 94.75 507 GLU A O 1
ATOM 4129 N N . ILE A 1 508 ? -0.404 -29.797 -31.062 1 94.19 508 ILE A N 1
ATOM 4130 C CA . ILE A 1 508 ? -1.211 -30.766 -31.797 1 94.19 508 ILE A CA 1
ATOM 4131 C C . ILE A 1 508 ? -2.014 -30.047 -32.875 1 94.19 508 ILE A C 1
ATOM 4133 O O . ILE A 1 508 ? -2.018 -30.469 -34.031 1 94.19 508 ILE A O 1
ATOM 4137 N N . LYS A 1 509 ? -2.6 -28.938 -32.469 1 91.5 509 LYS A N 1
ATOM 4138 C CA . LYS A 1 509 ? -3.422 -28.188 -33.406 1 91.5 509 LYS A CA 1
ATOM 4139 C C . LYS A 1 509 ? -2.576 -27.609 -34.562 1 91.5 509 LYS A C 1
ATOM 4141 O O . LYS A 1 509 ? -2.98 -27.656 -35.719 1 91.5 509 LYS A O 1
ATOM 4146 N N . GLN A 1 510 ? -1.443 -27.141 -34.219 1 93.06 510 GLN A N 1
ATOM 4147 C CA . GLN A 1 510 ? -0.553 -26.594 -35.219 1 93.06 510 GLN A CA 1
ATOM 4148 C C . GLN A 1 510 ? -0.013 -27.688 -36.156 1 93.06 510 GLN A C 1
ATOM 4150 O O . GLN A 1 510 ? 0.201 -27.469 -37.344 1 93.06 510 GLN A O 1
ATOM 4155 N N . GLY A 1 511 ? 0.224 -28.828 -35.594 1 93 511 GLY A N 1
ATOM 4156 C CA . GLY A 1 511 ? 0.652 -29.953 -36.406 1 93 511 GLY A CA 1
ATOM 4157 C C . GLY A 1 511 ? -0.388 -30.406 -37.406 1 93 511 GLY A C 1
ATOM 4158 O O . GLY A 1 511 ? -0.046 -30.812 -38.5 1 93 511 GLY A O 1
ATOM 4159 N N . MET A 1 512 ? -1.624 -30.203 -37.062 1 90.75 512 MET A N 1
ATOM 4160 C CA . MET A 1 512 ? -2.719 -30.625 -37.938 1 90.75 512 MET A CA 1
ATOM 4161 C C . MET A 1 512 ? -3.027 -29.562 -38.969 1 90.75 512 MET A C 1
ATOM 4163 O O . MET A 1 512 ? -3.354 -29.875 -40.125 1 90.75 512 MET A O 1
ATOM 4167 N N . GLN A 1 513 ? -2.816 -28.312 -38.562 1 90.31 513 GLN A N 1
ATOM 4168 C CA . GLN A 1 513 ? -3.295 -27.219 -39.406 1 90.31 513 GLN A CA 1
ATOM 4169 C C . GLN A 1 513 ? -2.18 -26.688 -40.312 1 90.31 513 GLN A C 1
ATOM 4171 O O . GLN A 1 513 ? -2.424 -26.328 -41.469 1 90.31 513 GLN A O 1
ATOM 4176 N N . TYR A 1 514 ? -0.981 -26.688 -39.781 1 92.38 514 TYR A N 1
ATOM 4177 C CA . TYR A 1 514 ? 0.04 -25.922 -40.5 1 92.38 514 TYR A CA 1
ATOM 4178 C C . TYR A 1 514 ? 1.194 -26.828 -40.938 1 92.38 514 TYR A C 1
ATOM 4180 O O . TYR A 1 514 ? 2.205 -26.359 -41.438 1 92.38 514 TYR A O 1
ATOM 4188 N N . CYS A 1 515 ? 1.093 -28.062 -40.594 1 93.81 515 CYS A N 1
ATOM 4189 C CA . CYS A 1 515 ? 2.146 -28.984 -40.969 1 93.81 515 CYS A CA 1
ATOM 4190 C C . CYS A 1 515 ? 1.617 -30.031 -41.938 1 93.81 515 CYS A C 1
ATOM 4192 O O . CYS A 1 515 ? 0.458 -30.453 -41.844 1 93.81 515 CYS A O 1
ATOM 4194 N N . TYR A 1 516 ? 2.453 -30.344 -43 1 93.56 516 TYR A N 1
ATOM 4195 C CA . TYR A 1 516 ? 2.113 -31.438 -43.906 1 93.56 516 TYR A CA 1
ATOM 4196 C C . TYR A 1 516 ? 3.354 -32.219 -44.312 1 93.56 516 TYR A C 1
ATOM 4198 O O . TYR A 1 516 ? 4.473 -31.719 -44.25 1 93.56 516 TYR A O 1
ATOM 4206 N N . ILE A 1 517 ? 3.184 -33.469 -44.594 1 94.56 517 ILE A N 1
ATOM 4207 C CA . ILE A 1 517 ? 4.281 -34.344 -44.969 1 94.56 517 ILE A CA 1
ATOM 4208 C C . ILE A 1 517 ? 4.555 -34.219 -46.469 1 94.56 517 ILE A C 1
ATOM 4210 O O . ILE A 1 517 ? 3.684 -34.469 -47.312 1 94.56 517 ILE A O 1
ATOM 4214 N N . SER A 1 518 ? 5.766 -33.844 -46.812 1 92.94 518 SER A N 1
ATOM 4215 C CA . SER A 1 518 ? 6.156 -33.625 -48.188 1 92.94 518 SER A CA 1
ATOM 4216 C C . SER A 1 518 ? 6.797 -34.875 -48.781 1 92.94 518 SER A C 1
ATOM 4218 O O . SER A 1 518 ? 6.641 -35.125 -49.969 1 92.94 518 SER A O 1
ATOM 4220 N N . ASN A 1 519 ? 7.574 -35.531 -48 1 93.94 519 ASN A N 1
ATOM 4221 C CA . ASN A 1 519 ? 8.266 -36.75 -48.5 1 93.94 519 ASN A CA 1
ATOM 4222 C C . ASN A 1 519 ? 8.352 -37.812 -47.406 1 93.94 519 ASN A C 1
ATOM 4224 O O . ASN A 1 519 ? 8.375 -37.5 -46.219 1 93.94 519 ASN A O 1
ATOM 4228 N N . THR A 1 520 ? 8.25 -39.062 -47.844 1 94.69 520 THR A N 1
ATOM 4229 C CA . THR A 1 520 ? 8.391 -40.219 -46.938 1 94.69 520 THR A CA 1
ATOM 4230 C C . THR A 1 520 ? 9.422 -41.188 -47.469 1 94.69 520 THR A C 1
ATOM 4232 O O . THR A 1 520 ? 9.336 -41.656 -48.594 1 94.69 520 THR A O 1
ATOM 4235 N N . GLU A 1 521 ? 10.383 -41.375 -46.688 1 94.31 521 GLU A N 1
ATOM 4236 C CA . GLU A 1 521 ? 11.367 -42.406 -46.969 1 94.31 521 GLU A CA 1
ATOM 4237 C C . GLU A 1 521 ? 11.297 -43.562 -45.969 1 94.31 521 GLU A C 1
ATOM 4239 O O . GLU A 1 521 ? 11.266 -43.344 -44.781 1 94.31 521 GLU A O 1
ATOM 4244 N N . VAL A 1 522 ? 11.242 -44.844 -46.469 1 92.69 522 VAL A N 1
ATOM 4245 C CA . VAL A 1 522 ? 11.086 -46 -45.594 1 92.69 522 VAL A CA 1
ATOM 4246 C C . VAL A 1 522 ? 12.367 -46.812 -45.594 1 92.69 522 VAL A C 1
ATOM 4248 O O . VAL A 1 522 ? 12.836 -47.25 -46.656 1 92.69 522 VAL A O 1
ATOM 4251 N N . PHE A 1 523 ? 12.93 -46.812 -44.438 1 92 523 PHE A N 1
ATOM 4252 C CA . PHE A 1 523 ? 14.102 -47.688 -44.281 1 92 523 PHE A CA 1
ATOM 4253 C C . PHE A 1 523 ? 13.781 -48.844 -43.344 1 92 523 PHE A C 1
ATOM 4255 O O . PHE A 1 523 ? 14.125 -48.812 -42.156 1 92 523 PHE A O 1
ATOM 4262 N N . GLY A 1 524 ? 13.242 -49.938 -43.688 1 88.5 524 GLY A N 1
ATOM 4263 C CA . GLY A 1 524 ? 12.883 -51.062 -42.844 1 88.5 524 GLY A CA 1
ATOM 4264 C C . GLY A 1 524 ? 11.805 -50.719 -41.844 1 88.5 524 GLY A C 1
ATOM 4265 O O . GLY A 1 524 ? 10.68 -50.375 -42.219 1 88.5 524 GLY A O 1
ATOM 4266 N N . VAL A 1 525 ? 12.367 -50.625 -40.625 1 91 525 VAL A N 1
ATOM 4267 C CA . VAL A 1 525 ? 11.422 -50.375 -39.531 1 91 525 VAL A CA 1
ATOM 4268 C C . VAL A 1 525 ? 11.359 -48.875 -39.219 1 91 525 VAL A C 1
ATOM 4270 O O . VAL A 1 525 ? 10.414 -48.438 -38.562 1 91 525 VAL A O 1
ATOM 4273 N N . THR A 1 526 ? 12.211 -48.094 -39.844 1 93.31 526 THR A N 1
ATOM 4274 C CA . THR A 1 526 ? 12.273 -46.656 -39.594 1 93.31 526 THR A CA 1
ATOM 4275 C C . THR A 1 526 ? 11.711 -45.875 -40.781 1 93.31 526 THR A C 1
ATOM 4277 O O . THR A 1 526 ? 12.148 -46.031 -41.906 1 93.31 526 THR A O 1
ATOM 4280 N N . HIS A 1 527 ? 10.688 -45.094 -40.531 1 94.62 527 HIS A N 1
ATOM 4281 C CA . HIS A 1 527 ? 10.133 -44.156 -41.5 1 94.62 527 HIS A CA 1
ATOM 4282 C C . HIS A 1 527 ? 10.656 -42.75 -41.281 1 94.62 527 HIS A C 1
ATOM 4284 O O . HIS A 1 527 ? 10.609 -42.219 -40.188 1 94.62 527 HIS A O 1
ATOM 4290 N N . VAL A 1 528 ? 11.195 -42.219 -42.281 1 96.06 528 VAL A N 1
ATOM 4291 C CA . VAL A 1 528 ? 11.68 -40.844 -42.219 1 96.06 528 VAL A CA 1
ATOM 4292 C C . VAL A 1 528 ? 10.719 -39.906 -42.938 1 96.06 528 VAL A C 1
ATOM 4294 O O . VAL A 1 528 ? 10.555 -40 -44.156 1 96.06 528 VAL A O 1
ATOM 4297 N N . TYR A 1 529 ? 10.055 -39 -42.188 1 96 529 TYR A N 1
ATOM 4298 C CA . TYR A 1 529 ? 9.102 -38.062 -42.781 1 96 529 TYR A CA 1
ATOM 4299 C C . TYR A 1 529 ? 9.719 -36.688 -42.906 1 96 529 TYR A C 1
ATOM 4301 O O . TYR A 1 529 ? 10.344 -36.156 -41.969 1 96 529 TYR A O 1
ATOM 4309 N N . SER A 1 530 ? 9.609 -36.125 -44.031 1 96.44 530 SER A N 1
ATOM 4310 C CA . SER A 1 530 ? 9.906 -34.719 -44.188 1 96.44 530 SER A CA 1
ATOM 4311 C C . SER A 1 530 ? 8.664 -33.844 -44 1 96.44 530 SER A C 1
ATOM 4313 O O . SER A 1 530 ? 7.801 -33.781 -44.875 1 96.44 530 SER A O 1
ATOM 4315 N N . VAL A 1 531 ? 8.656 -33.188 -42.844 1 95.94 531 VAL A N 1
ATOM 4316 C CA . VAL A 1 531 ? 7.48 -32.406 -42.469 1 95.94 531 VAL A CA 1
ATOM 4317 C C . VAL A 1 531 ? 7.719 -30.922 -42.75 1 95.94 531 VAL A C 1
ATOM 4319 O O . VAL A 1 531 ? 8.641 -30.328 -42.219 1 95.94 531 VAL A O 1
ATOM 4322 N N . SER A 1 532 ? 6.891 -30.406 -43.625 1 94.75 532 SER A N 1
ATOM 4323 C CA . SER A 1 532 ? 6.977 -28.984 -43.969 1 94.75 532 SER A CA 1
ATOM 4324 C C . SER A 1 532 ? 5.969 -28.172 -43.188 1 94.75 532 SER A C 1
ATOM 4326 O O . SER A 1 532 ? 4.809 -28.562 -43.031 1 94.75 532 SER A O 1
ATOM 4328 N N . GLN A 1 533 ? 6.441 -27.125 -42.531 1 92.88 533 GLN A N 1
ATOM 4329 C CA . GLN A 1 533 ? 5.609 -26.219 -41.75 1 92.88 533 GLN A CA 1
ATOM 4330 C C . GLN A 1 533 ? 5.453 -24.859 -42.406 1 92.88 533 GLN A C 1
ATOM 4332 O O . GLN A 1 533 ? 6.438 -24.266 -42.844 1 92.88 533 GLN A O 1
ATOM 4337 N N . VAL A 1 534 ? 4.219 -24.453 -42.562 1 91.69 534 VAL A N 1
ATOM 4338 C CA . VAL A 1 534 ? 3.914 -23.156 -43.125 1 91.69 534 VAL A CA 1
ATOM 4339 C C . VAL A 1 534 ? 3.727 -22.125 -42.031 1 91.69 534 VAL A C 1
ATOM 4341 O O . VAL A 1 534 ? 2.951 -22.344 -41.094 1 91.69 534 VAL A O 1
ATOM 4344 N N . ASN A 1 535 ? 4.473 -21.141 -42.031 1 84.19 535 ASN A N 1
ATOM 4345 C CA . ASN A 1 535 ? 4.262 -20.031 -41.125 1 84.19 535 ASN A CA 1
ATOM 4346 C C . ASN A 1 535 ? 3.031 -19.203 -41.5 1 84.19 535 ASN A C 1
ATOM 4348 O O . ASN A 1 535 ? 2.969 -18.641 -42.562 1 84.19 535 ASN A O 1
ATOM 4352 N N . PRO A 1 536 ? 2.146 -19.156 -40.625 1 79.62 536 PRO A N 1
ATOM 4353 C CA . PRO A 1 536 ? 0.904 -18.469 -40.969 1 79.62 536 PRO A CA 1
ATOM 4354 C C . PRO A 1 536 ? 1.104 -16.969 -41.188 1 79.62 536 PRO A C 1
ATOM 4356 O O . PRO A 1 536 ? 0.346 -16.344 -41.938 1 79.62 536 PRO A O 1
ATOM 4359 N N . ASN A 1 537 ? 2.088 -16.359 -40.594 1 75.88 537 ASN A N 1
ATOM 4360 C CA . ASN A 1 537 ? 2.271 -14.914 -40.688 1 75.88 537 ASN A CA 1
ATOM 4361 C C . ASN A 1 537 ? 2.998 -14.516 -41.969 1 75.88 537 ASN A C 1
ATOM 4363 O O . ASN A 1 537 ? 2.594 -13.578 -42.656 1 75.88 537 ASN A O 1
ATOM 4367 N N . ASN A 1 538 ? 4.078 -15.203 -42.312 1 73.5 538 ASN A N 1
ATOM 4368 C CA . ASN A 1 538 ? 4.902 -14.766 -43.438 1 73.5 538 ASN A CA 1
ATOM 4369 C C . ASN A 1 538 ? 4.828 -15.758 -44.625 1 73.5 538 ASN A C 1
ATOM 4371 O O . ASN A 1 538 ? 5.363 -15.492 -45.688 1 73.5 538 ASN A O 1
ATOM 4375 N N . GLY A 1 539 ? 4.195 -16.875 -44.406 1 76.56 539 GLY A N 1
ATOM 4376 C CA . GLY A 1 539 ? 4.043 -17.844 -45.469 1 76.56 539 GLY A CA 1
ATOM 4377 C C . GLY A 1 539 ? 5.312 -18.625 -45.75 1 76.56 539 GLY A C 1
ATOM 4378 O O . GLY A 1 539 ? 5.359 -19.438 -46.688 1 76.56 539 GLY A O 1
ATOM 4379 N N . SER A 1 540 ? 6.309 -18.391 -44.938 1 81.88 540 SER A N 1
ATOM 4380 C CA . SER A 1 540 ? 7.574 -19.078 -45.156 1 81.88 540 SER A CA 1
ATOM 4381 C C . SER A 1 540 ? 7.457 -20.562 -44.844 1 81.88 540 SER A C 1
ATOM 4383 O O . SER A 1 540 ? 6.672 -20.969 -44 1 81.88 540 SER A O 1
ATOM 4385 N N . LEU A 1 541 ? 8.227 -21.328 -45.688 1 87 541 LEU A N 1
ATOM 4386 C CA . LEU A 1 541 ? 8.188 -22.781 -45.531 1 87 541 LEU A CA 1
ATOM 4387 C C . LEU A 1 541 ? 9.477 -23.312 -44.938 1 87 541 LEU A C 1
ATOM 4389 O O . LEU A 1 541 ? 10.57 -23 -45.406 1 87 541 LEU A O 1
ATOM 4393 N N . ASN A 1 542 ? 9.297 -23.984 -43.75 1 87.69 542 ASN A N 1
ATOM 4394 C CA . ASN A 1 542 ? 10.414 -24.672 -43.125 1 87.69 542 ASN A CA 1
ATOM 4395 C C . ASN A 1 542 ? 10.18 -26.188 -43.062 1 87.69 542 ASN A C 1
ATOM 4397 O O . ASN A 1 542 ? 9.055 -26.625 -42.812 1 87.69 542 ASN A O 1
ATOM 4401 N N . THR A 1 543 ? 11.203 -26.906 -43.375 1 91.88 543 THR A N 1
ATOM 4402 C CA . THR A 1 543 ? 11.055 -28.359 -43.406 1 91.88 543 THR A CA 1
ATOM 4403 C C . THR A 1 543 ? 11.875 -29.016 -42.281 1 91.88 543 THR A C 1
ATOM 4405 O O . THR A 1 543 ? 13.023 -28.625 -42.062 1 91.88 543 THR A O 1
ATOM 4408 N N . TYR A 1 544 ? 11.242 -29.953 -41.656 1 93.44 544 TYR A N 1
ATOM 4409 C CA . TYR A 1 544 ? 11.883 -30.703 -40.562 1 93.44 544 TYR A CA 1
ATOM 4410 C C . TYR A 1 544 ? 11.805 -32.219 -40.844 1 93.44 544 TYR A C 1
ATOM 4412 O O . TYR A 1 544 ? 10.906 -32.688 -41.531 1 93.44 544 TYR A O 1
ATOM 4420 N N . GLU A 1 545 ? 12.75 -32.938 -40.312 1 95.25 545 GLU A N 1
ATOM 4421 C CA . GLU A 1 545 ? 12.805 -34.375 -40.469 1 95.25 545 GLU A CA 1
ATOM 4422 C C . GLU A 1 545 ? 12.391 -35.125 -39.219 1 95.25 545 GLU A C 1
ATOM 4424 O O . GLU A 1 545 ? 12.953 -34.875 -38.125 1 95.25 545 GLU A O 1
ATOM 4429 N N . VAL A 1 546 ? 11.391 -35.938 -39.375 1 96.75 546 VAL A N 1
ATOM 4430 C CA . VAL A 1 546 ? 10.914 -36.75 -38.25 1 96.75 546 VAL A CA 1
ATOM 4431 C C . VAL A 1 546 ? 11.211 -38.219 -38.531 1 96.75 546 VAL A C 1
ATOM 4433 O O . VAL A 1 546 ? 10.734 -38.781 -39.5 1 96.75 546 VAL A O 1
ATOM 4436 N N . ARG A 1 547 ? 11.984 -38.812 -37.688 1 95.5 547 ARG A N 1
ATOM 4437 C CA . ARG A 1 547 ? 12.289 -40.25 -37.75 1 95.5 547 ARG A CA 1
ATOM 4438 C C . ARG A 1 547 ? 11.398 -41.031 -36.812 1 95.5 547 ARG A C 1
ATOM 4440 O O . ARG A 1 547 ? 11.422 -40.812 -35.594 1 95.5 547 ARG A O 1
ATOM 4447 N N . TYR A 1 548 ? 10.625 -41.875 -37.375 1 94.44 548 TYR A N 1
ATOM 4448 C CA . TYR A 1 548 ? 9.672 -42.656 -36.594 1 94.44 548 TYR A CA 1
ATOM 4449 C C . TYR A 1 548 ? 9.938 -44.156 -36.719 1 94.44 548 TYR A C 1
ATOM 4451 O O . TYR A 1 548 ? 9.969 -44.688 -37.844 1 94.44 548 TYR A O 1
ATOM 4459 N N . ASN A 1 549 ? 10.219 -44.781 -35.594 1 92.31 549 ASN A N 1
ATOM 4460 C CA . ASN A 1 549 ? 10.367 -46.219 -35.562 1 92.31 549 ASN A CA 1
ATOM 4461 C C . ASN A 1 549 ? 9.031 -46.906 -35.281 1 92.31 549 ASN A C 1
ATOM 4463 O O . ASN A 1 549 ? 8.469 -46.781 -34.188 1 92.31 549 ASN A O 1
ATOM 4467 N N . THR A 1 550 ? 8.57 -47.75 -36.125 1 87.56 550 THR A N 1
ATOM 4468 C CA . THR A 1 550 ? 7.23 -48.344 -36.062 1 87.56 550 THR A CA 1
ATOM 4469 C C . THR A 1 550 ? 7.168 -49.438 -35 1 87.56 550 THR A C 1
ATOM 4471 O O . THR A 1 550 ? 6.094 -49.75 -34.5 1 87.56 550 THR A O 1
ATOM 4474 N N . VAL A 1 551 ? 8.281 -50.031 -34.594 1 86.94 551 VAL A N 1
ATOM 4475 C CA . VAL A 1 551 ? 8.289 -51.125 -33.625 1 86.94 551 VAL A CA 1
ATOM 4476 C C . VAL A 1 551 ? 8.344 -50.594 -32.219 1 86.94 551 VAL A C 1
ATOM 4478 O O . VAL A 1 551 ? 7.496 -50.906 -31.391 1 86.94 551 VAL A O 1
ATOM 4481 N N . GLU A 1 552 ? 9.273 -49.688 -31.984 1 87 552 GLU A N 1
ATOM 4482 C CA . GLU A 1 552 ? 9.469 -49.156 -30.641 1 87 552 GLU A CA 1
ATOM 4483 C C . GLU A 1 552 ? 8.578 -47.938 -30.391 1 87 552 GLU A C 1
ATOM 4485 O O . GLU A 1 552 ? 8.391 -47.531 -29.25 1 87 552 GLU A O 1
ATOM 4490 N N . LYS A 1 553 ? 7.969 -47.438 -31.422 1 86.62 553 LYS A N 1
ATOM 4491 C CA . LYS A 1 553 ? 7.113 -46.281 -31.359 1 86.62 553 LYS A CA 1
ATOM 4492 C C . LYS A 1 553 ? 7.887 -45.062 -30.844 1 86.62 553 LYS A C 1
ATOM 4494 O O . LYS A 1 553 ? 7.395 -44.312 -29.984 1 86.62 553 LYS A O 1
ATOM 4499 N N . MET A 1 554 ? 9.141 -44.938 -31.281 1 90.25 554 MET A N 1
ATOM 4500 C CA . MET A 1 554 ? 10 -43.844 -30.922 1 90.25 554 MET A CA 1
ATOM 4501 C C . MET A 1 554 ? 10.117 -42.844 -32.062 1 90.25 554 MET A C 1
ATOM 4503 O O . MET A 1 554 ? 10.242 -43.219 -33.219 1 90.25 554 MET A O 1
ATOM 4507 N N . ALA A 1 555 ? 9.859 -41.594 -31.734 1 93.5 555 ALA A N 1
ATOM 4508 C CA . ALA A 1 555 ? 9.93 -40.562 -32.75 1 93.5 555 ALA A CA 1
ATOM 4509 C C . ALA A 1 555 ? 10.945 -39.5 -32.375 1 93.5 555 ALA A C 1
ATOM 4511 O O . ALA A 1 555 ? 11.062 -39.125 -31.188 1 93.5 555 ALA A O 1
ATOM 4512 N N . GLU A 1 556 ? 11.805 -39.062 -33.281 1 93 556 GLU A N 1
ATOM 4513 C CA . GLU A 1 556 ? 12.773 -37.969 -33.094 1 93 556 GLU A CA 1
ATOM 4514 C C . GLU A 1 556 ? 12.656 -36.938 -34.188 1 93 556 GLU A C 1
ATOM 4516 O O . GLU A 1 556 ? 12.617 -37.25 -35.375 1 93 556 GLU A O 1
ATOM 4521 N N . CYS A 1 557 ? 12.469 -35.75 -33.781 1 94.38 557 CYS A N 1
ATOM 4522 C CA . CYS A 1 557 ? 12.359 -34.656 -34.719 1 94.38 557 CYS A CA 1
ATOM 4523 C C . CYS A 1 557 ? 13.641 -33.844 -34.75 1 94.38 557 CYS A C 1
ATOM 4525 O O . CYS A 1 557 ? 14.312 -33.656 -33.75 1 94.38 557 CYS A O 1
ATOM 4527 N N . SER A 1 558 ? 13.938 -33.312 -35.875 1 91.81 558 SER A N 1
ATOM 4528 C CA . SER A 1 558 ? 15.141 -32.5 -36.062 1 91.81 558 SER A CA 1
ATOM 4529 C C . SER A 1 558 ? 15.047 -31.188 -35.281 1 91.81 558 SER A C 1
ATOM 4531 O O . SER A 1 558 ? 16.062 -30.516 -35.031 1 91.81 558 SER A O 1
ATOM 4533 N N . CYS A 1 559 ? 13.875 -30.781 -34.844 1 90.44 559 CYS A N 1
ATOM 4534 C CA . CYS A 1 559 ? 13.719 -29.578 -34.031 1 90.44 559 CYS A CA 1
ATOM 4535 C C . CYS A 1 559 ? 14.125 -29.828 -32.594 1 90.44 559 CYS A C 1
ATOM 4537 O O . CYS A 1 559 ? 14.352 -28.891 -31.828 1 90.44 559 CYS A O 1
ATOM 4539 N N . ARG A 1 560 ? 14.141 -31.078 -32.094 1 92.12 560 ARG A N 1
ATOM 4540 C CA . ARG A 1 560 ? 14.602 -31.531 -30.797 1 92.12 560 ARG A CA 1
ATOM 4541 C C . ARG A 1 560 ? 13.781 -30.891 -29.672 1 92.12 560 ARG A C 1
ATOM 4543 O O . ARG A 1 560 ? 14.328 -30.562 -28.625 1 92.12 560 ARG A O 1
ATOM 4550 N N . CYS A 1 561 ? 12.508 -30.672 -29.938 1 92.56 561 CYS A N 1
ATOM 4551 C CA . CYS A 1 561 ? 11.641 -30.016 -28.969 1 92.56 561 CYS A CA 1
ATOM 4552 C C . CYS A 1 561 ? 11.531 -30.844 -27.703 1 92.56 561 CYS A C 1
ATOM 4554 O O . CYS A 1 561 ? 11.586 -30.297 -26.594 1 92.56 561 CYS A O 1
ATOM 4556 N N . PHE A 1 562 ? 11.352 -32.094 -27.828 1 94 562 PHE A N 1
ATOM 4557 C CA . PHE A 1 562 ? 11.203 -32.938 -26.656 1 94 562 PHE A CA 1
ATOM 4558 C C . PHE A 1 562 ? 12.438 -32.875 -25.766 1 94 562 PHE A C 1
ATOM 4560 O O . PHE A 1 562 ? 12.328 -32.781 -24.531 1 94 562 PHE A O 1
ATOM 4567 N N . THR A 1 563 ? 13.602 -32.875 -26.391 1 92.12 563 THR A N 1
ATOM 4568 C CA . THR A 1 563 ? 14.844 -32.812 -25.625 1 92.12 563 THR A CA 1
ATOM 4569 C C . THR A 1 563 ? 14.992 -31.438 -24.969 1 92.12 563 THR A C 1
ATOM 4571 O O . THR A 1 563 ? 15.453 -31.328 -23.828 1 92.12 563 THR A O 1
ATOM 4574 N N . ARG A 1 564 ? 14.547 -30.5 -25.625 1 90.88 564 ARG A N 1
ATOM 4575 C CA . ARG A 1 564 ? 14.75 -29.125 -25.156 1 90.88 564 ARG A CA 1
ATOM 4576 C C . ARG A 1 564 ? 13.781 -28.781 -24.016 1 90.88 564 ARG A C 1
ATOM 4578 O O . ARG A 1 564 ? 14.156 -28.125 -23.047 1 90.88 564 ARG A O 1
ATOM 4585 N N . ILE A 1 565 ? 12.438 -29.203 -24.188 1 91.75 565 ILE A N 1
ATOM 4586 C CA . ILE A 1 565 ? 11.422 -28.672 -23.297 1 91.75 565 ILE A CA 1
ATOM 4587 C C . ILE A 1 565 ? 10.734 -29.812 -22.547 1 91.75 565 ILE A C 1
ATOM 4589 O O . ILE A 1 565 ? 10.148 -29.594 -21.484 1 91.75 565 ILE A O 1
ATOM 4593 N N . GLY A 1 566 ? 10.617 -31 -23.109 1 92.31 566 GLY A N 1
ATOM 4594 C CA . GLY A 1 566 ? 10.117 -32.156 -22.359 1 92.31 566 GLY A CA 1
ATOM 4595 C C . GLY A 1 566 ? 8.766 -32.625 -22.844 1 92.31 566 GLY A C 1
ATOM 4596 O O . GLY A 1 566 ? 8.133 -33.469 -22.203 1 92.31 566 GLY A O 1
ATOM 4597 N N . TYR A 1 567 ? 8.164 -32.031 -23.906 1 94.62 567 TYR A N 1
ATOM 4598 C CA . TYR A 1 567 ? 6.977 -32.562 -24.562 1 94.62 567 TYR A CA 1
ATOM 4599 C C . TYR A 1 567 ? 7.125 -32.531 -26.078 1 94.62 567 TYR A C 1
ATOM 4601 O O . TYR A 1 567 ? 8.031 -31.891 -26.594 1 94.62 567 TYR A O 1
ATOM 4609 N N . LEU A 1 568 ? 6.336 -33.25 -26.797 1 95.81 568 LEU A N 1
ATOM 4610 C CA . LEU A 1 568 ? 6.488 -33.469 -28.234 1 95.81 568 LEU A CA 1
ATOM 4611 C C . LEU A 1 568 ? 6.098 -32.25 -29.031 1 95.81 568 LEU A C 1
ATOM 4613 O O . LEU A 1 568 ? 5.332 -31.406 -28.547 1 95.81 568 LEU A O 1
ATOM 4617 N N . CYS A 1 569 ? 6.648 -32.125 -30.219 1 95.5 569 CYS A N 1
ATOM 4618 C CA . CYS A 1 569 ? 6.453 -30.938 -31.062 1 95.5 569 CYS A CA 1
ATOM 4619 C C . CYS A 1 569 ? 5.344 -31.172 -32.094 1 95.5 569 CYS A C 1
ATOM 4621 O O . CYS A 1 569 ? 4.891 -32.312 -32.25 1 95.5 569 CYS A O 1
ATOM 4623 N N . ARG A 1 570 ? 4.973 -30.141 -32.719 1 96.12 570 ARG A N 1
ATOM 4624 C CA . ARG A 1 570 ? 3.936 -30.172 -33.75 1 96.12 570 ARG A CA 1
ATOM 4625 C C . ARG A 1 570 ? 4.328 -31.078 -34.906 1 96.12 570 ARG A C 1
ATOM 4627 O O . ARG A 1 570 ? 3.475 -31.75 -35.5 1 96.12 570 ARG A O 1
ATOM 4634 N N . HIS A 1 571 ? 5.613 -31.297 -35.219 1 95.88 571 HIS A N 1
ATOM 4635 C CA . HIS A 1 571 ? 6.094 -32.125 -36.312 1 95.88 571 HIS A CA 1
ATOM 4636 C C . HIS A 1 571 ? 5.863 -33.625 -36.031 1 95.88 571 HIS A C 1
ATOM 4638 O O . HIS A 1 571 ? 5.402 -34.344 -36.906 1 95.88 571 HIS A O 1
ATOM 4644 N N . VAL A 1 572 ? 6.176 -33.938 -34.844 1 96.5 572 VAL A N 1
ATOM 4645 C CA . VAL A 1 572 ? 5.984 -35.312 -34.438 1 96.5 572 VAL A CA 1
ATOM 4646 C C . VAL A 1 572 ? 4.492 -35.656 -34.406 1 96.5 572 VAL A C 1
ATOM 4648 O O . VAL A 1 572 ? 4.09 -36.75 -34.812 1 96.5 572 VAL A O 1
ATOM 4651 N N . PHE A 1 573 ? 3.709 -34.75 -33.969 1 96.06 573 PHE A N 1
ATOM 4652 C CA . PHE A 1 573 ? 2.271 -34.969 -33.906 1 96.06 573 PHE A CA 1
ATOM 4653 C C . PHE A 1 573 ? 1.698 -35.125 -35.312 1 96.06 573 PHE A C 1
ATOM 4655 O O . PHE A 1 573 ? 0.756 -35.875 -35.531 1 96.06 573 PHE A O 1
ATOM 4662 N N . CYS A 1 574 ? 2.256 -34.375 -36.219 1 95.62 574 CYS A N 1
ATOM 4663 C CA . CYS A 1 574 ? 1.857 -34.531 -37.625 1 95.62 574 CYS A CA 1
ATOM 4664 C C . CYS A 1 574 ? 2.146 -35.938 -38.125 1 95.62 574 CYS A C 1
ATOM 4666 O O . CYS A 1 574 ? 1.304 -36.562 -38.781 1 95.62 574 CYS A O 1
ATOM 4668 N N . ALA A 1 575 ? 3.281 -36.5 -37.812 1 94.75 575 ALA A N 1
ATOM 4669 C CA . ALA A 1 575 ? 3.652 -37.844 -38.188 1 94.75 575 ALA A CA 1
ATOM 4670 C C . ALA A 1 575 ? 2.779 -38.875 -37.469 1 94.75 575 ALA A C 1
ATOM 4672 O O . ALA A 1 575 ? 2.426 -39.906 -38.031 1 94.75 575 ALA A O 1
ATOM 4673 N N . PHE A 1 576 ? 2.482 -38.594 -36.188 1 94.25 576 PHE A N 1
ATOM 4674 C CA . PHE A 1 576 ? 1.64 -39.5 -35.406 1 94.25 576 PHE A CA 1
ATOM 4675 C C . PHE A 1 576 ? 0.249 -39.594 -36.031 1 94.25 576 PHE A C 1
ATOM 4677 O O . PHE A 1 576 ? -0.371 -40.656 -36 1 94.25 576 PHE A O 1
ATOM 4684 N N . GLN A 1 577 ? -0.228 -38.531 -36.562 1 91.62 577 GLN A N 1
ATOM 4685 C CA . GLN A 1 577 ? -1.544 -38.531 -37.188 1 91.62 577 GLN A CA 1
ATOM 4686 C C . GLN A 1 577 ? -1.588 -39.5 -38.375 1 91.62 577 GLN A C 1
ATOM 4688 O O . GLN A 1 577 ? -2.555 -40.25 -38.531 1 91.62 577 GLN A O 1
ATOM 4693 N N . VAL A 1 578 ? -0.542 -39.531 -39.125 1 90.31 578 VAL A N 1
ATOM 4694 C CA . VAL A 1 578 ? -0.458 -40.375 -40.312 1 90.31 578 VAL A CA 1
ATOM 4695 C C . VAL A 1 578 ? -0.354 -41.844 -39.906 1 90.31 578 VAL A C 1
ATOM 4697 O O . VAL A 1 578 ? -0.889 -42.719 -40.594 1 90.31 578 VAL A O 1
ATOM 4700 N N . ASN A 1 579 ? 0.263 -42.062 -38.844 1 91 579 ASN A N 1
ATOM 4701 C CA . ASN A 1 579 ? 0.466 -43.406 -38.375 1 91 579 ASN A CA 1
ATOM 4702 C C . ASN A 1 579 ? -0.641 -43.844 -37.438 1 91 579 ASN A C 1
ATOM 4704 O O . ASN A 1 579 ? -0.553 -44.906 -36.812 1 91 579 ASN A O 1
ATOM 4708 N N . ARG A 1 580 ? -1.658 -43.031 -37.125 1 89.56 580 ARG A N 1
ATOM 4709 C CA . ARG A 1 580 ? -2.852 -43.281 -36.344 1 89.56 580 ARG A CA 1
ATOM 4710 C C . ARG A 1 580 ? -2.482 -43.625 -34.906 1 89.56 580 ARG A C 1
ATOM 4712 O O . ARG A 1 580 ? -2.969 -44.625 -34.344 1 89.56 580 ARG A O 1
ATOM 4719 N N . ILE A 1 581 ? -1.495 -42.906 -34.406 1 91.88 581 ILE A N 1
ATOM 4720 C CA . ILE A 1 581 ? -1.149 -43.031 -32.969 1 91.88 581 ILE A CA 1
ATOM 4721 C C . ILE A 1 581 ? -2.109 -42.219 -32.156 1 91.88 581 ILE A C 1
ATOM 4723 O O . ILE A 1 581 ? -2.207 -41 -32.312 1 91.88 581 ILE A O 1
ATOM 4727 N N . ASN A 1 582 ? -2.721 -42.875 -31.188 1 91.94 582 ASN A N 1
ATOM 4728 C CA . ASN A 1 582 ? -3.783 -42.219 -30.438 1 91.94 582 ASN A CA 1
ATOM 4729 C C . ASN A 1 582 ? -3.357 -41.906 -29 1 91.94 582 ASN A C 1
ATOM 4731 O O . ASN A 1 582 ? -4.078 -41.25 -28.266 1 91.94 582 ASN A O 1
ATOM 4735 N N . GLN A 1 583 ? -2.238 -42.406 -28.625 1 94.25 583 GLN A N 1
ATOM 4736 C CA . GLN A 1 583 ? -1.725 -42.156 -27.281 1 94.25 583 GLN A CA 1
ATOM 4737 C C . GLN A 1 583 ? -0.251 -41.75 -27.312 1 94.25 583 GLN A C 1
ATOM 4739 O O . GLN A 1 583 ? 0.519 -42.312 -28.109 1 94.25 583 GLN A O 1
ATOM 4744 N N . ILE A 1 584 ? 0.071 -40.906 -26.516 1 95.06 584 ILE A N 1
ATOM 4745 C CA . ILE A 1 584 ? 1.473 -40.5 -26.422 1 95.06 584 ILE A CA 1
ATOM 4746 C C . ILE A 1 584 ? 2.277 -41.656 -25.797 1 95.06 584 ILE A C 1
ATOM 4748 O O . ILE A 1 584 ? 1.976 -42.094 -24.688 1 95.06 584 ILE A O 1
ATOM 4752 N N . PRO A 1 585 ? 3.236 -42.062 -26.516 1 93.56 585 PRO A N 1
ATOM 4753 C CA . PRO A 1 585 ? 4.043 -43.156 -25.984 1 93.56 585 PRO A CA 1
ATOM 4754 C C . PRO A 1 585 ? 4.707 -42.812 -24.656 1 93.56 585 PRO A C 1
ATOM 4756 O O . PRO A 1 585 ? 5.098 -41.656 -24.422 1 93.56 585 PRO A O 1
ATOM 4759 N N . GLN A 1 586 ? 4.957 -43.781 -23.797 1 92 586 GLN A N 1
ATOM 4760 C CA . GLN A 1 586 ? 5.449 -43.625 -22.438 1 92 586 GLN A CA 1
ATOM 4761 C C . GLN A 1 586 ? 6.844 -43 -22.422 1 92 586 GLN A C 1
ATOM 4763 O O . GLN A 1 586 ? 7.184 -42.25 -21.516 1 92 586 GLN A O 1
ATOM 4768 N N . ALA A 1 587 ? 7.598 -43.25 -23.453 1 90.56 587 ALA A N 1
ATOM 4769 C CA . ALA A 1 587 ? 8.969 -42.781 -23.531 1 90.56 587 ALA A CA 1
ATOM 4770 C C . ALA A 1 587 ? 9.008 -41.25 -23.641 1 90.56 587 ALA A C 1
ATOM 4772 O O . ALA A 1 587 ? 10.016 -40.625 -23.328 1 90.56 587 ALA A O 1
ATOM 4773 N N . TYR A 1 588 ? 7.898 -40.656 -24.031 1 93.88 588 TYR A N 1
ATOM 4774 C CA . TYR A 1 588 ? 7.891 -39.219 -24.281 1 93.88 588 TYR A CA 1
ATOM 4775 C C . TYR A 1 588 ? 7.047 -38.5 -23.234 1 93.88 588 TYR A C 1
ATOM 4777 O O . TYR A 1 588 ? 6.637 -37.344 -23.453 1 93.88 588 TYR A O 1
ATOM 4785 N N . ILE A 1 589 ? 6.746 -39.156 -22.203 1 94.19 589 ILE A N 1
ATOM 4786 C CA . ILE A 1 589 ? 6.039 -38.531 -21.094 1 94.19 589 ILE A CA 1
ATOM 4787 C C . ILE A 1 589 ? 7.035 -38.156 -20 1 94.19 589 ILE A C 1
ATOM 4789 O O . ILE A 1 589 ? 7.492 -39 -19.234 1 94.19 589 ILE A O 1
ATOM 4793 N N . SER A 1 590 ? 7.344 -36.875 -20 1 92.56 590 SER A N 1
ATOM 4794 C CA . SER A 1 590 ? 8.227 -36.375 -18.953 1 92.56 590 SER A CA 1
ATOM 4795 C C . SER A 1 590 ? 7.496 -36.25 -17.625 1 92.56 590 SER A C 1
ATOM 4797 O O . SER A 1 590 ? 6.48 -35.562 -17.531 1 92.56 590 SER A O 1
ATOM 4799 N N . ALA A 1 591 ? 8.031 -36.812 -16.625 1 92.62 591 ALA A N 1
ATOM 4800 C CA . ALA A 1 591 ? 7.41 -36.844 -15.297 1 92.62 591 ALA A CA 1
ATOM 4801 C C . ALA A 1 591 ? 7.211 -35.406 -14.758 1 92.62 591 ALA A C 1
ATOM 4803 O O . ALA A 1 591 ? 6.246 -35.156 -14.039 1 92.62 591 ALA A O 1
ATOM 4804 N N . ARG A 1 592 ? 7.984 -34.5 -15.148 1 93.44 592 ARG A N 1
ATOM 4805 C CA . ARG A 1 592 ? 7.949 -33.156 -14.57 1 93.44 592 ARG A CA 1
ATOM 4806 C C . ARG A 1 592 ? 6.691 -32.406 -15 1 93.44 592 ARG A C 1
ATOM 4808 O O . ARG A 1 592 ? 6.273 -31.453 -14.336 1 93.44 592 ARG A O 1
ATOM 4815 N N . TRP A 1 593 ? 6.141 -32.781 -16.156 1 96.06 593 TRP A N 1
ATOM 4816 C CA . TRP A 1 593 ? 5.035 -32 -16.688 1 96.06 593 TRP A CA 1
ATOM 4817 C C . TRP A 1 593 ? 3.695 -32.656 -16.328 1 96.06 593 TRP A C 1
ATOM 4819 O O . TRP A 1 593 ? 2.635 -32.094 -16.656 1 96.06 593 TRP A O 1
ATOM 4829 N N . THR A 1 594 ? 3.711 -33.781 -15.648 1 96.25 594 THR A N 1
ATOM 4830 C CA . THR A 1 594 ? 2.496 -34.531 -15.367 1 96.25 594 THR A CA 1
ATOM 4831 C C . THR A 1 594 ? 1.805 -34 -14.109 1 96.25 594 THR A C 1
ATOM 4833 O O . THR A 1 594 ? 2.41 -33.25 -13.328 1 96.25 594 THR A O 1
ATOM 4836 N N . LYS A 1 595 ? 0.525 -34.344 -13.883 1 93.31 595 LYS A N 1
ATOM 4837 C CA . LYS A 1 595 ? -0.288 -33.906 -12.75 1 93.31 595 LYS A CA 1
ATOM 4838 C C . LYS A 1 595 ? 0.219 -34.5 -11.445 1 93.31 595 LYS A C 1
ATOM 4840 O O . LYS A 1 595 ? 0.074 -33.906 -10.383 1 93.31 595 LYS A O 1
ATOM 4845 N N . ASN A 1 596 ? 0.866 -35.594 -11.469 1 90.44 596 ASN A N 1
ATOM 4846 C CA . ASN A 1 596 ? 1.29 -36.281 -10.258 1 90.44 596 ASN A CA 1
ATOM 4847 C C . ASN A 1 596 ? 2.793 -36.156 -10.039 1 90.44 596 ASN A C 1
ATOM 4849 O O . ASN A 1 596 ? 3.42 -37.031 -9.453 1 90.44 596 ASN A O 1
ATOM 4853 N N . ALA A 1 597 ? 3.307 -35.062 -10.547 1 93.38 597 ALA A N 1
ATOM 4854 C CA . ALA A 1 597 ? 4.746 -34.875 -10.414 1 93.38 597 ALA A CA 1
ATOM 4855 C C . ALA A 1 597 ? 5.141 -34.688 -8.953 1 93.38 597 ALA A C 1
ATOM 4857 O O . ALA A 1 597 ? 6.254 -35.062 -8.555 1 93.38 597 ALA A O 1
ATOM 4858 N N . LEU A 1 598 ? 4.25 -34.156 -8.117 1 93.12 598 LEU A N 1
ATOM 4859 C CA . LEU A 1 598 ? 4.527 -33.938 -6.703 1 93.12 598 LEU A CA 1
ATOM 4860 C C . LEU A 1 598 ? 3.613 -34.781 -5.824 1 93.12 598 LEU A C 1
ATOM 4862 O O . LEU A 1 598 ? 2.463 -35.031 -6.18 1 93.12 598 LEU A O 1
ATOM 4866 N N . PRO A 1 599 ? 4.199 -35.188 -4.68 1 89.88 599 PRO A N 1
ATOM 4867 C CA . PRO A 1 599 ? 3.328 -35.906 -3.732 1 89.88 599 PRO A CA 1
ATOM 4868 C C . PRO A 1 599 ? 2.266 -35 -3.121 1 89.88 599 PRO A C 1
ATOM 4870 O O . PRO A 1 599 ? 2.531 -33.812 -2.854 1 89.88 599 PRO A O 1
ATOM 4873 N N . ARG A 1 600 ? 1.11 -35.531 -2.82 1 84.81 600 ARG A N 1
ATOM 4874 C CA . ARG A 1 600 ? -0.025 -34.75 -2.316 1 84.81 600 ARG A CA 1
ATOM 4875 C C . ARG A 1 600 ? 0.238 -34.25 -0.9 1 84.81 600 ARG A C 1
ATOM 4877 O O . ARG A 1 600 ? -0.367 -33.281 -0.46 1 84.81 600 ARG A O 1
ATOM 4884 N N . SER A 1 601 ? 1.161 -34.781 -0.221 1 81.5 601 SER A N 1
ATOM 4885 C CA . SER A 1 601 ? 1.464 -34.438 1.161 1 81.5 601 SER A CA 1
ATOM 4886 C C . SER A 1 601 ? 2.062 -33.031 1.255 1 81.5 601 SER A C 1
ATOM 4888 O O . SER A 1 601 ? 2.006 -32.406 2.309 1 81.5 601 SER A O 1
ATOM 4890 N N . ILE A 1 602 ? 2.547 -32.562 0.133 1 84.69 602 ILE A N 1
ATOM 4891 C CA . ILE A 1 602 ? 3.219 -31.281 0.127 1 84.69 602 ILE A CA 1
ATOM 4892 C C . ILE A 1 602 ? 2.193 -30.172 0.306 1 84.69 602 ILE A C 1
ATOM 4894 O O . ILE A 1 602 ? 2.537 -29.062 0.724 1 84.69 602 ILE A O 1
ATOM 4898 N N . TYR A 1 603 ? 0.965 -30.5 0.031 1 83.19 603 TYR A N 1
ATOM 4899 C CA . TYR A 1 603 ? -0.063 -29.469 0.051 1 83.19 603 TYR A CA 1
ATOM 4900 C C . TYR A 1 603 ? -0.724 -29.391 1.422 1 83.19 603 TYR A C 1
ATOM 4902 O O . TYR A 1 603 ? -1.532 -28.484 1.673 1 83.19 603 TYR A O 1
ATOM 4910 N N . ARG A 1 604 ? -0.285 -30.172 2.355 1 77.12 604 ARG A N 1
ATOM 4911 C CA . ARG A 1 604 ? -0.848 -30.141 3.701 1 77.12 604 ARG A CA 1
ATOM 4912 C C . ARG A 1 604 ? -0.409 -28.891 4.453 1 77.12 604 ARG A C 1
ATOM 4914 O O . ARG A 1 604 ? 0.722 -28.422 4.293 1 77.12 604 ARG A O 1
ATOM 4921 N N . ILE A 1 605 ? -1.259 -28.359 5.223 1 70.94 605 ILE A N 1
ATOM 4922 C CA . ILE A 1 605 ? -1.09 -27.047 5.816 1 70.94 605 ILE A CA 1
ATOM 4923 C C . ILE A 1 605 ? -0.28 -27.156 7.105 1 70.94 605 ILE A C 1
ATOM 4925 O O . ILE A 1 605 ? 0.368 -26.188 7.527 1 70.94 605 ILE A O 1
ATOM 4929 N N . GLU A 1 606 ? -0.144 -28.188 7.734 1 64.5 606 GLU A N 1
ATOM 4930 C CA . GLU A 1 606 ? 0.466 -28.359 9.047 1 64.5 606 GLU A CA 1
ATOM 4931 C C . GLU A 1 606 ? 1.938 -27.953 9.031 1 64.5 606 GLU A C 1
ATOM 4933 O O . GLU A 1 606 ? 2.461 -27.438 10.031 1 64.5 606 GLU A O 1
ATOM 4938 N N . ASN A 1 607 ? 2.557 -28.203 7.984 1 64.25 607 ASN A N 1
ATOM 4939 C CA . ASN A 1 607 ? 4 -27.984 7.953 1 64.25 607 ASN A CA 1
ATOM 4940 C C . ASN A 1 607 ? 4.363 -26.766 7.113 1 64.25 607 ASN A C 1
ATOM 4942 O O . ASN A 1 607 ? 5.402 -26.75 6.453 1 64.25 607 ASN A O 1
ATOM 4946 N N . ARG A 1 608 ? 3.543 -25.672 7.398 1 72.88 608 ARG A N 1
ATOM 4947 C CA . ARG A 1 608 ? 3.832 -24.516 6.566 1 72.88 608 ARG A CA 1
ATOM 4948 C C . ARG A 1 608 ? 4.395 -23.375 7.398 1 72.88 608 ARG A C 1
ATOM 4950 O O . ARG A 1 608 ? 4.23 -23.344 8.617 1 72.88 608 ARG A O 1
ATOM 4957 N N . TYR A 1 609 ? 5.383 -22.562 6.816 1 69.06 609 TYR A N 1
ATOM 4958 C CA . TYR A 1 609 ? 6.051 -21.438 7.457 1 69.06 609 TYR A CA 1
ATOM 4959 C C . TYR A 1 609 ? 5.043 -20.531 8.148 1 69.06 609 TYR A C 1
ATOM 4961 O O . TYR A 1 609 ? 5.277 -20.062 9.266 1 69.06 609 TYR A O 1
ATOM 4969 N N . GLY A 1 610 ? 3.973 -20.125 7.629 1 61.91 610 GLY A N 1
ATOM 4970 C CA . GLY A 1 610 ? 3.105 -19.047 8.078 1 61.91 610 GLY A CA 1
ATOM 4971 C C . GLY A 1 610 ? 2.014 -19.516 9.023 1 61.91 610 GLY A C 1
ATOM 4972 O O . GLY A 1 610 ? 1.204 -18.703 9.492 1 61.91 610 GLY A O 1
ATOM 4973 N N . VAL A 1 611 ? 2.057 -20.75 9.367 1 63.34 611 VAL A N 1
ATOM 4974 C CA . VAL A 1 611 ? 0.966 -21.25 10.203 1 63.34 611 VAL A CA 1
ATOM 4975 C C . VAL A 1 611 ? 1.449 -21.406 11.641 1 63.34 611 VAL A C 1
ATOM 4977 O O . VAL A 1 611 ? 2.457 -22.062 11.898 1 63.34 611 VAL A O 1
ATOM 4980 N N . ASP A 1 612 ? 0.948 -20.438 12.43 1 63.81 612 ASP A N 1
ATOM 4981 C CA . ASP A 1 612 ? 1.188 -20.578 13.859 1 63.81 612 ASP A CA 1
ATOM 4982 C C . ASP A 1 612 ? 0.519 -21.828 14.414 1 63.81 612 ASP A C 1
ATOM 4984 O O . ASP A 1 612 ? -0.71 -21.922 14.461 1 63.81 612 ASP A O 1
ATOM 4988 N N . PRO A 1 613 ? 1.28 -22.828 14.703 1 67.06 613 PRO A N 1
ATOM 4989 C CA . PRO A 1 613 ? 0.698 -24.109 15.125 1 67.06 613 PRO A CA 1
ATOM 4990 C C . PRO A 1 613 ? 0.131 -24.062 16.547 1 67.06 613 PRO A C 1
ATOM 4992 O O . PRO A 1 613 ? -0.446 -25.031 17.016 1 67.06 613 PRO A O 1
ATOM 4995 N N . SER A 1 614 ? 0.157 -22.844 17.125 1 72.81 614 SER A N 1
ATOM 4996 C CA . SER A 1 614 ? -0.318 -22.781 18.5 1 72.81 614 SER A CA 1
ATOM 4997 C C . SER A 1 614 ? -1.836 -22.906 18.562 1 72.81 614 SER A C 1
ATOM 4999 O O . SER A 1 614 ? -2.549 -22.375 17.719 1 72.81 614 SER A O 1
ATOM 5001 N N . VAL A 1 615 ? -2.311 -23.656 19.531 1 80.94 615 VAL A N 1
ATOM 5002 C CA . VAL A 1 615 ? -3.738 -23.875 19.734 1 80.94 615 VAL A CA 1
ATOM 5003 C C . VAL A 1 615 ? -4.422 -22.562 20.094 1 80.94 615 VAL A C 1
ATOM 5005 O O . VAL A 1 615 ? -5.555 -22.297 19.672 1 80.94 615 VAL A O 1
ATOM 5008 N N . GLU A 1 616 ? -3.662 -21.703 20.797 1 81.31 616 GLU A N 1
ATOM 5009 C CA . GLU A 1 616 ? -4.223 -20.422 21.203 1 81.31 616 GLU A CA 1
ATOM 5010 C C . GLU A 1 616 ? -4.527 -19.531 20 1 81.31 616 GLU A C 1
ATOM 5012 O O . GLU A 1 616 ? -5.566 -18.875 19.953 1 81.31 616 GLU A O 1
ATOM 5017 N N . SER A 1 617 ? -3.6 -19.578 19.078 1 78.75 617 SER A N 1
ATOM 5018 C CA . SER A 1 617 ? -3.797 -18.766 17.891 1 78.75 617 SER A CA 1
ATOM 5019 C C . SER A 1 617 ? -4.992 -19.25 17.062 1 78.75 617 SER A C 1
ATOM 5021 O O . SER A 1 617 ? -5.75 -18.438 16.531 1 78.75 617 SER A O 1
ATOM 5023 N N . ALA A 1 618 ? -5.16 -20.5 17 1 82.31 618 ALA A N 1
ATOM 5024 C CA . ALA A 1 618 ? -6.285 -21.078 16.281 1 82.31 618 ALA A CA 1
ATOM 5025 C C . ALA A 1 618 ? -7.609 -20.734 16.953 1 82.31 618 ALA A C 1
ATOM 5027 O O . ALA A 1 618 ? -8.594 -20.406 16.281 1 82.31 618 ALA A O 1
ATOM 5028 N N . LEU A 1 619 ? -7.586 -20.797 18.281 1 87.94 619 LEU A N 1
ATOM 5029 C CA . LEU A 1 619 ? -8.797 -20.484 19.031 1 87.94 619 LEU A CA 1
ATOM 5030 C C . LEU A 1 619 ? -9.141 -19 18.906 1 87.94 619 LEU A C 1
ATOM 5032 O O . LEU A 1 619 ? -10.32 -18.641 18.766 1 87.94 619 LEU A O 1
ATOM 5036 N N . ARG A 1 620 ? -8.156 -18.188 18.969 1 86.62 620 ARG A N 1
ATOM 5037 C CA . ARG A 1 620 ? -8.383 -16.75 18.812 1 86.62 620 ARG A CA 1
ATOM 5038 C C . ARG A 1 620 ? -9.008 -16.453 17.453 1 86.62 620 ARG A C 1
ATOM 5040 O O . ARG A 1 620 ? -9.953 -15.672 17.344 1 86.62 620 ARG A O 1
ATOM 5047 N N . ARG A 1 621 ? -8.523 -17.062 16.484 1 83.81 621 ARG A N 1
ATOM 5048 C CA . ARG A 1 621 ? -9.039 -16.875 15.133 1 83.81 621 ARG A CA 1
ATOM 5049 C C . ARG A 1 621 ? -10.477 -17.359 15.016 1 83.81 621 ARG A C 1
ATOM 5051 O O . ARG A 1 621 ? -11.305 -16.703 14.367 1 83.81 621 ARG A O 1
ATOM 5058 N N . GLU A 1 622 ? -10.695 -18.453 15.578 1 87.62 622 GLU A N 1
ATOM 5059 C CA . GLU A 1 622 ? -12.047 -19 15.516 1 87.62 622 GLU A CA 1
ATOM 5060 C C . GLU A 1 622 ? -13.055 -18.078 16.203 1 87.62 622 GLU A C 1
ATOM 5062 O O . GLU A 1 622 ? -14.156 -17.875 15.688 1 87.62 622 GLU A O 1
ATOM 5067 N N . VAL A 1 623 ? -12.688 -17.547 17.328 1 89.44 623 VAL A N 1
ATOM 5068 C CA . VAL A 1 623 ? -13.562 -16.625 18.062 1 89.44 623 VAL A CA 1
ATOM 5069 C C . VAL A 1 623 ? -13.875 -15.406 17.188 1 89.44 623 VAL A C 1
ATOM 5071 O O . VAL A 1 623 ? -15.031 -14.992 17.094 1 89.44 623 VAL A O 1
ATOM 5074 N N . LEU A 1 624 ? -12.891 -14.922 16.562 1 87 624 LEU A N 1
ATOM 5075 C CA . LEU A 1 624 ? -13.055 -13.711 15.758 1 87 624 LEU A CA 1
ATOM 5076 C C . LEU A 1 624 ? -13.906 -13.984 14.523 1 87 624 LEU A C 1
ATOM 5078 O O . LEU A 1 624 ? -14.719 -13.148 14.125 1 87 624 LEU A O 1
ATOM 5082 N N . GLU A 1 625 ? -13.742 -15.133 13.961 1 86.31 625 GLU A N 1
ATOM 5083 C CA . GLU A 1 625 ? -14.555 -15.508 12.805 1 86.31 625 GLU A CA 1
ATOM 5084 C C . GLU A 1 625 ? -16.031 -15.672 13.188 1 86.31 625 GLU A C 1
ATOM 5086 O O . GLU A 1 625 ? -16.922 -15.227 12.469 1 86.31 625 GLU A O 1
ATOM 5091 N N . LEU A 1 626 ? -16.234 -16.312 14.297 1 88.75 626 LEU A N 1
ATOM 5092 C CA . LEU A 1 626 ? -17.594 -16.516 14.781 1 88.75 626 LEU A CA 1
ATOM 5093 C C . LEU A 1 626 ? -18.266 -15.18 15.102 1 88.75 626 LEU A C 1
ATOM 5095 O O . LEU A 1 626 ? -19.438 -14.969 14.781 1 88.75 626 LEU A O 1
ATOM 5099 N N . MET A 1 627 ? -17.516 -14.344 15.641 1 87.88 627 MET A N 1
ATOM 5100 C CA . MET A 1 627 ? -18.062 -13.031 15.992 1 87.88 627 MET A CA 1
ATOM 5101 C C . MET A 1 627 ? -18.391 -12.234 14.742 1 87.88 627 MET A C 1
ATOM 5103 O O . MET A 1 627 ? -19.422 -11.562 14.688 1 87.88 627 MET A O 1
ATOM 5107 N N . ASN A 1 628 ? -17.531 -12.273 13.797 1 86.81 628 ASN A N 1
ATOM 5108 C CA . ASN A 1 628 ? -17.797 -11.57 12.539 1 86.81 628 ASN A CA 1
ATOM 5109 C C . ASN A 1 628 ? -19.062 -12.094 11.867 1 86.81 628 ASN A C 1
A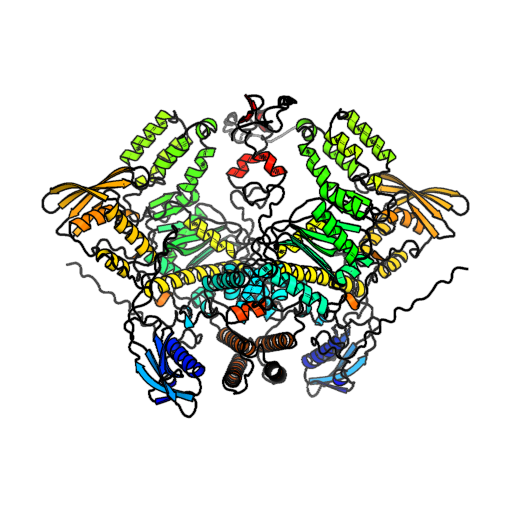TOM 5111 O O . ASN A 1 628 ? -19.828 -11.32 11.289 1 86.81 628 ASN A O 1
ATOM 5115 N N . ASP A 1 629 ? -19.25 -13.336 11.992 1 86.44 629 ASP A N 1
ATOM 5116 C CA . ASP A 1 629 ? -20.453 -13.938 11.422 1 86.44 629 ASP A CA 1
ATOM 5117 C C . ASP A 1 629 ? -21.703 -13.438 12.148 1 86.44 629 ASP A C 1
ATOM 5119 O O . ASP A 1 629 ? -22.703 -13.117 11.508 1 86.44 629 ASP A O 1
ATOM 5123 N N . CYS A 1 630 ? -21.578 -13.383 13.438 1 87.5 630 CYS A N 1
ATOM 5124 C CA . CYS A 1 630 ? -22.703 -12.914 14.234 1 87.5 630 CYS A CA 1
ATOM 5125 C C . CYS A 1 630 ? -23.031 -11.461 13.914 1 87.5 630 CYS A C 1
ATOM 5127 O O . CYS A 1 630 ? -24.203 -11.102 13.734 1 87.5 630 CYS A O 1
ATOM 5129 N N . VAL A 1 631 ? -22.031 -10.648 13.805 1 88.56 631 VAL A N 1
ATOM 5130 C CA . VAL A 1 631 ? -22.219 -9.227 13.539 1 88.56 631 VAL A CA 1
ATOM 5131 C C . VAL A 1 631 ? -22.781 -9.039 12.133 1 88.56 631 VAL A C 1
ATOM 5133 O O . VAL A 1 631 ? -23.641 -8.18 11.914 1 88.56 631 VAL A O 1
ATOM 5136 N N . ASP A 1 632 ? -22.344 -9.859 11.234 1 86.12 632 ASP A N 1
ATOM 5137 C CA . ASP A 1 632 ? -22.828 -9.781 9.867 1 86.12 632 ASP A CA 1
ATOM 5138 C C . ASP A 1 632 ? -24.297 -10.164 9.781 1 86.12 632 ASP A C 1
ATOM 5140 O O . ASP A 1 632 ? -25.078 -9.531 9.055 1 86.12 632 ASP A O 1
ATOM 5144 N N . ASP A 1 633 ? -24.625 -11.148 10.508 1 84.56 633 ASP A N 1
ATOM 5145 C CA . ASP A 1 633 ? -26 -11.625 10.508 1 84.56 633 ASP A CA 1
ATOM 5146 C C . ASP A 1 633 ? -26.938 -10.602 11.141 1 84.56 633 ASP A C 1
ATOM 5148 O O . ASP A 1 633 ? -28.109 -10.5 10.75 1 84.56 633 ASP A O 1
ATOM 5152 N N . LEU A 1 634 ? -26.422 -9.789 12.07 1 86.56 634 LEU A N 1
ATOM 5153 C CA . LEU A 1 634 ? -27.25 -8.836 12.805 1 86.56 634 LEU A CA 1
ATOM 5154 C C . LEU A 1 634 ? -27.047 -7.422 12.266 1 86.56 634 LEU A C 1
ATOM 5156 O O . LEU A 1 634 ? -27.422 -6.445 12.93 1 86.56 634 LEU A O 1
ATOM 5160 N N . ARG A 1 635 ? -26.469 -7.25 11.172 1 83.44 635 ARG A N 1
ATOM 5161 C CA . ARG A 1 635 ? -26.016 -5.945 10.703 1 83.44 635 ARG A CA 1
ATOM 5162 C C . ARG A 1 635 ? -27.188 -4.973 10.57 1 83.44 635 ARG A C 1
ATOM 5164 O O . ARG A 1 635 ? -27.016 -3.766 10.758 1 83.44 635 ARG A O 1
ATOM 5171 N N . ALA A 1 636 ? -28.391 -5.43 10.242 1 79.31 636 ALA A N 1
ATOM 5172 C CA . ALA A 1 636 ? -29.547 -4.559 10.062 1 79.31 636 ALA A CA 1
ATOM 5173 C C . ALA A 1 636 ? -30.5 -4.668 11.25 1 79.31 636 ALA A C 1
ATOM 5175 O O . ALA A 1 636 ? -31.594 -4.086 11.234 1 79.31 636 ALA A O 1
ATOM 5176 N N . ASP A 1 637 ? -30.078 -5.41 12.289 1 84.56 637 ASP A N 1
ATOM 5177 C CA . ASP A 1 637 ? -30.938 -5.637 13.453 1 84.56 637 ASP A CA 1
ATOM 5178 C C . ASP A 1 637 ? -30.422 -4.852 14.656 1 84.56 637 ASP A C 1
ATOM 5180 O O . ASP A 1 637 ? -29.547 -5.316 15.383 1 84.56 637 ASP A O 1
ATOM 5184 N N . LYS A 1 638 ? -31.094 -3.781 14.922 1 88 638 LYS A N 1
ATOM 5185 C CA . LYS A 1 638 ? -30.672 -2.914 16.016 1 88 638 LYS A CA 1
ATOM 5186 C C . LYS A 1 638 ? -30.812 -3.623 17.359 1 88 638 LYS A C 1
ATOM 5188 O O . LYS A 1 638 ? -29.906 -3.58 18.188 1 88 638 LYS A O 1
ATOM 5193 N N . VAL A 1 639 ? -31.906 -4.301 17.547 1 86.75 639 VAL A N 1
ATOM 5194 C CA . VAL A 1 639 ? -32.188 -4.941 18.828 1 86.75 639 VAL A CA 1
ATOM 5195 C C . VAL A 1 639 ? -31.234 -6.094 19.062 1 86.75 639 VAL A C 1
ATOM 5197 O O . VAL A 1 639 ? -30.734 -6.266 20.188 1 86.75 639 VAL A O 1
ATOM 5200 N N . GLY A 1 640 ? -31.031 -6.809 18 1 86.88 640 GLY A N 1
ATOM 5201 C CA . GLY A 1 640 ? -30.078 -7.902 18.109 1 86.88 640 GLY A CA 1
ATOM 5202 C C . GLY A 1 640 ? -28.688 -7.438 18.453 1 86.88 640 GLY A C 1
ATOM 5203 O O . GLY A 1 640 ? -27.984 -8.07 19.25 1 86.88 640 GLY A O 1
ATOM 5204 N N . LEU A 1 641 ? -28.281 -6.359 17.875 1 89.38 641 LEU A N 1
ATOM 5205 C CA . LEU A 1 641 ? -26.953 -5.809 18.125 1 89.38 641 LEU A CA 1
ATOM 5206 C C . LEU A 1 641 ? -26.828 -5.277 19.547 1 89.38 641 LEU A C 1
ATOM 5208 O O . LEU A 1 641 ? -25.797 -5.449 20.188 1 89.38 641 LEU A O 1
ATOM 5212 N N . GLU A 1 642 ? -27.859 -4.672 20.031 1 91 642 GLU A N 1
ATOM 5213 C CA . GLU A 1 642 ? -27.859 -4.16 21.406 1 91 642 GLU A CA 1
ATOM 5214 C C . GLU A 1 642 ? -27.734 -5.297 22.422 1 91 642 GLU A C 1
ATOM 5216 O O . GLU A 1 642 ? -27.016 -5.18 23.406 1 91 642 GLU A O 1
ATOM 5221 N N . SER A 1 643 ? -28.422 -6.34 22.062 1 88.38 643 SER A N 1
ATOM 5222 C CA . SER A 1 643 ? -28.359 -7.508 22.938 1 88.38 643 SER A CA 1
ATOM 5223 C C . SER A 1 643 ? -26.953 -8.102 22.938 1 88.38 643 SER A C 1
ATOM 5225 O O . SER A 1 643 ? -26.453 -8.516 24 1 88.38 643 SER A O 1
ATOM 5227 N N . LEU A 1 644 ? -26.438 -8.148 21.797 1 88.75 644 LEU A N 1
ATOM 5228 C CA . LEU A 1 644 ? -25.094 -8.695 21.672 1 88.75 644 LEU A CA 1
ATOM 5229 C C . LEU A 1 644 ? -24.078 -7.824 22.422 1 88.75 644 LEU A C 1
ATOM 5231 O O . LEU A 1 644 ? -23.156 -8.336 23.047 1 88.75 644 LEU A O 1
ATOM 5235 N N . VAL A 1 645 ? -24.219 -6.531 22.375 1 90.5 645 VAL A N 1
ATOM 5236 C CA . VAL A 1 645 ? -23.344 -5.609 23.078 1 90.5 645 VAL A CA 1
ATOM 5237 C C . VAL A 1 645 ? -23.438 -5.848 24.578 1 90.5 645 VAL A C 1
ATOM 5239 O O . VAL A 1 645 ? -22.422 -5.906 25.281 1 90.5 645 VAL A O 1
ATOM 5242 N N . GLU A 1 646 ? -24.562 -6.031 25.062 1 89.88 646 GLU A N 1
ATOM 5243 C CA . GLU A 1 646 ? -24.781 -6.258 26.484 1 89.88 646 GLU A CA 1
ATOM 5244 C C . GLU A 1 646 ? -24.141 -7.57 26.938 1 89.88 646 GLU A C 1
ATOM 5246 O O . GLU A 1 646 ? -23.531 -7.637 28.016 1 89.88 646 GLU A O 1
ATOM 5251 N N . LYS A 1 647 ? -24.312 -8.539 26.141 1 86.94 647 LYS A N 1
ATOM 5252 C CA . LYS A 1 647 ? -23.719 -9.828 26.469 1 86.94 647 LYS A CA 1
ATOM 5253 C C . LYS A 1 647 ? -22.203 -9.742 26.484 1 86.94 647 LYS A C 1
ATOM 5255 O O . LYS A 1 647 ? -21.547 -10.352 27.328 1 86.94 647 LYS A O 1
ATOM 5260 N N . MET A 1 648 ? -21.703 -9.016 25.5 1 88.5 648 MET A N 1
ATOM 5261 C CA . MET A 1 648 ? -20.25 -8.875 25.422 1 88.5 648 MET A CA 1
ATOM 5262 C C . MET A 1 648 ? -19.703 -8.07 26.594 1 88.5 648 MET A C 1
ATOM 5264 O O . MET A 1 648 ? -18.609 -8.336 27.094 1 88.5 648 MET A O 1
ATOM 5268 N N . ARG A 1 649 ? -20.484 -7.113 27.016 1 87.81 649 ARG A N 1
ATOM 5269 C CA . ARG A 1 649 ? -20.094 -6.34 28.203 1 87.81 649 ARG A CA 1
ATOM 5270 C C . ARG A 1 649 ? -20.062 -7.215 29.438 1 87.81 649 ARG A C 1
ATOM 5272 O O . ARG A 1 649 ? -19.156 -7.094 30.266 1 87.81 649 ARG A O 1
ATOM 5279 N N . GLU A 1 650 ? -20.969 -8.055 29.516 1 85.38 650 GLU A N 1
ATOM 5280 C CA . GLU A 1 650 ? -21.016 -8.984 30.641 1 85.38 650 GLU A CA 1
ATOM 5281 C C . GLU A 1 650 ? -19.844 -9.953 30.609 1 85.38 650 GLU A C 1
ATOM 5283 O O . GLU A 1 650 ? -19.25 -10.258 31.641 1 85.38 650 GLU A O 1
ATOM 5288 N N . PHE A 1 651 ? -19.562 -10.375 29.438 1 84 651 PHE A N 1
ATOM 5289 C CA . PHE A 1 651 ? -18.438 -11.281 29.281 1 84 651 PHE A CA 1
ATOM 5290 C C . PHE A 1 651 ? -17.125 -10.594 29.672 1 84 651 PHE A C 1
ATOM 5292 O O . PHE A 1 651 ? -16.266 -11.203 30.328 1 84 651 PHE A O 1
ATOM 5299 N N . LYS A 1 652 ? -16.969 -9.391 29.203 1 85.62 652 LYS A N 1
ATOM 5300 C CA . LYS A 1 652 ? -15.766 -8.633 29.516 1 85.62 652 LYS A CA 1
ATOM 5301 C C . LYS A 1 652 ? -15.609 -8.445 31.031 1 85.62 652 LYS A C 1
ATOM 5303 O O . LYS A 1 652 ? -14.508 -8.578 31.562 1 85.62 652 LYS A O 1
ATOM 5308 N N . LYS A 1 653 ? -16.719 -8.227 31.688 1 81.19 653 LYS A N 1
ATOM 5309 C CA . LYS A 1 653 ? -16.703 -8.07 33.125 1 81.19 653 LYS A CA 1
ATOM 5310 C C . LYS A 1 653 ? -16.312 -9.375 33.844 1 81.19 653 LYS A C 1
ATOM 5312 O O . LYS A 1 653 ? -15.57 -9.367 34.812 1 81.19 653 LYS A O 1
ATOM 5317 N N . CYS A 1 654 ? -16.734 -10.461 33.25 1 79.81 654 CYS A N 1
ATOM 5318 C CA . CYS A 1 654 ? -16.453 -11.766 33.812 1 79.81 654 CYS A CA 1
ATOM 5319 C C . CYS A 1 654 ? -14.977 -12.133 33.656 1 79.81 654 CYS A C 1
ATOM 5321 O O . CYS A 1 654 ? -14.367 -12.711 34.562 1 79.81 654 CYS A O 1
ATOM 5323 N N . ILE A 1 655 ? -14.461 -11.812 32.531 1 80.81 655 ILE A N 1
ATOM 5324 C CA . ILE A 1 655 ? -13.07 -12.133 32.219 1 80.81 655 ILE A CA 1
ATOM 5325 C C . ILE A 1 655 ? -12.148 -11.297 33.125 1 80.81 655 ILE A C 1
ATOM 5327 O O . ILE A 1 655 ? -11.172 -11.805 33.656 1 80.81 655 ILE A O 1
ATOM 5331 N N . ARG A 1 656 ? -12.508 -10.023 33.25 1 73.69 656 ARG A N 1
ATOM 5332 C CA . ARG A 1 656 ? -11.641 -9.133 34.031 1 73.69 656 ARG A CA 1
ATOM 5333 C C . ARG A 1 656 ? -11.844 -9.336 35.531 1 73.69 656 ARG A C 1
ATOM 5335 O O . ARG A 1 656 ? -10.922 -9.102 36.312 1 73.69 656 ARG A O 1
ATOM 5342 N N . GLY A 1 657 ? -13.133 -9.602 36 1 62.75 657 GLY A N 1
ATOM 5343 C CA . GLY A 1 657 ? -13.414 -9.859 37.406 1 62.75 657 GLY A CA 1
ATOM 5344 C C . GLY A 1 657 ? -12.969 -11.234 37.875 1 62.75 657 GLY A C 1
ATOM 5345 O O . GLY A 1 657 ? -12.781 -11.461 39.062 1 62.75 657 GLY A O 1
ATOM 5346 N N . GLY A 1 658 ? -13.117 -12.281 37.094 1 55.34 658 GLY A N 1
ATOM 5347 C CA . GLY A 1 658 ? -12.82 -13.641 37.531 1 55.34 658 GLY A CA 1
ATOM 5348 C C . GLY A 1 658 ? -11.352 -13.875 37.844 1 55.34 658 GLY A C 1
ATOM 5349 O O . GLY A 1 658 ? -10.484 -13.211 37.25 1 55.34 658 GLY A O 1
ATOM 5350 N N . VAL A 1 659 ? -11.07 -14.289 39.094 1 46.84 659 VAL A N 1
ATOM 5351 C CA . VAL A 1 659 ? -9.875 -14.586 39.875 1 46.84 659 VAL A CA 1
ATOM 5352 C C . VAL A 1 659 ? -8.773 -15.109 38.938 1 46.84 659 VAL A C 1
ATOM 5354 O O . VAL A 1 659 ? -7.598 -14.789 39.125 1 46.84 659 VAL A O 1
ATOM 5357 N N . GLY A 1 660 ? -8.852 -16.344 38.312 1 41.28 660 GLY A N 1
ATOM 5358 C CA . GLY A 1 660 ? -7.742 -17.156 37.812 1 41.28 660 GLY A CA 1
ATOM 5359 C C . GLY A 1 660 ? -7.102 -16.609 36.562 1 41.28 660 GLY A C 1
ATOM 5360 O O . GLY A 1 660 ? -6.609 -17.375 35.719 1 41.28 660 GLY A O 1
ATOM 5361 N N . ALA A 1 661 ? -7.598 -15.656 36.094 1 45.78 661 ALA A N 1
ATOM 5362 C CA . ALA A 1 661 ? -6.879 -15.195 34.906 1 45.78 661 ALA A CA 1
ATOM 5363 C C . ALA A 1 661 ? -5.371 -15.242 35.125 1 45.78 661 ALA A C 1
ATOM 5365 O O . ALA A 1 661 ? -4.805 -14.359 35.75 1 45.78 661 ALA A O 1
ATOM 5366 N N . SER A 1 662 ? -4.992 -16.25 35.625 1 43 662 SER A N 1
ATOM 5367 C CA . SER A 1 662 ? -3.627 -16.656 35.938 1 43 662 SER A CA 1
ATOM 5368 C C . SER A 1 662 ? -2.615 -15.875 35.094 1 43 662 SER A C 1
ATOM 5370 O O . SER A 1 662 ? -1.58 -15.445 35.625 1 43 662 SER A O 1
ATOM 5372 N N . THR A 1 663 ? -2.381 -16.359 33.75 1 49.69 663 THR A N 1
ATOM 5373 C CA . THR A 1 663 ? -1.087 -16.219 33.094 1 49.69 663 THR A CA 1
ATOM 5374 C C . THR A 1 663 ? -0.923 -14.805 32.531 1 49.69 663 THR A C 1
ATOM 5376 O O . THR A 1 663 ? -1.679 -14.383 31.656 1 49.69 663 THR A O 1
ATOM 5379 N N . GLN A 1 664 ? -0.595 -13.867 33.438 1 57.34 664 GLN A N 1
ATOM 5380 C CA . GLN A 1 664 ? -0.27 -12.461 33.219 1 57.34 664 GLN A CA 1
ATOM 5381 C C . GLN A 1 664 ? 0.435 -12.266 31.875 1 57.34 664 GLN A C 1
ATOM 5383 O O . GLN A 1 664 ? 1.53 -12.789 31.656 1 57.34 664 GLN A O 1
ATOM 5388 N N . VAL A 1 665 ? -0.406 -12.07 30.859 1 70.56 665 VAL A N 1
ATOM 5389 C CA . VAL A 1 665 ? 0.185 -11.695 29.578 1 70.56 665 VAL A CA 1
ATOM 5390 C C . VAL A 1 665 ? 1.011 -10.422 29.75 1 70.56 665 VAL A C 1
ATOM 5392 O O . VAL A 1 665 ? 0.604 -9.5 30.453 1 70.56 665 VAL A O 1
ATOM 5395 N N . ASP A 1 666 ? 2.27 -10.547 29.516 1 75.12 666 ASP A N 1
ATOM 5396 C CA . ASP A 1 666 ? 3.168 -9.391 29.531 1 75.12 666 ASP A CA 1
ATOM 5397 C C . ASP A 1 666 ? 2.781 -8.383 28.438 1 75.12 666 ASP A C 1
ATOM 5399 O O . ASP A 1 666 ? 3.049 -8.602 27.266 1 75.12 666 ASP A O 1
ATOM 5403 N N . ASN A 1 667 ? 2.133 -7.324 28.828 1 78.44 667 ASN A N 1
ATOM 5404 C CA . ASN A 1 667 ? 1.71 -6.312 27.859 1 78.44 667 ASN A CA 1
ATOM 5405 C C . ASN A 1 667 ? 2.754 -5.211 27.703 1 78.44 667 ASN A C 1
ATOM 5407 O O . ASN A 1 667 ? 2.475 -4.16 27.125 1 78.44 667 ASN A O 1
ATOM 5411 N N . SER A 1 668 ? 3.939 -5.562 28.25 1 83.62 668 SER A N 1
ATOM 5412 C CA . SER A 1 668 ? 5.023 -4.617 28 1 83.62 668 SER A CA 1
ATOM 5413 C C . SER A 1 668 ? 5.418 -4.609 26.516 1 83.62 668 SER A C 1
ATOM 5415 O O . SER A 1 668 ? 5.125 -5.559 25.781 1 83.62 668 SER A O 1
ATOM 5417 N N . ASP A 1 669 ? 5.941 -3.516 26.094 1 87.12 669 ASP A N 1
ATOM 5418 C CA . ASP A 1 669 ? 6.359 -3.428 24.688 1 87.12 669 ASP A CA 1
ATOM 5419 C C . ASP A 1 669 ? 7.328 -4.551 24.344 1 87.12 669 ASP A C 1
ATOM 5421 O O . ASP A 1 669 ? 7.27 -5.109 23.25 1 87.12 669 ASP A O 1
ATOM 5425 N N . GLU A 1 670 ? 8.18 -4.875 25.312 1 87.81 670 GLU A N 1
ATOM 5426 C CA . GLU A 1 670 ? 9.133 -5.949 25.078 1 87.81 670 GLU A CA 1
ATOM 5427 C C . GLU A 1 670 ? 8.43 -7.297 24.938 1 87.81 670 GLU A C 1
ATOM 5429 O O . GLU A 1 670 ? 8.773 -8.086 24.062 1 87.81 670 GLU A O 1
ATOM 5434 N N . GLY A 1 671 ? 7.48 -7.508 25.828 1 87.69 671 GLY A N 1
ATOM 5435 C CA . GLY A 1 671 ? 6.723 -8.75 25.75 1 87.69 671 GLY A CA 1
ATOM 5436 C C . GLY A 1 671 ? 5.91 -8.883 24.484 1 87.69 671 GLY A C 1
ATOM 5437 O O . GLY A 1 671 ? 5.828 -9.969 23.906 1 87.69 671 GLY A O 1
ATOM 5438 N N . VAL A 1 672 ? 5.395 -7.801 24.078 1 90.69 672 VAL A N 1
ATOM 5439 C CA . VAL A 1 672 ? 4.586 -7.805 22.875 1 90.69 672 VAL A CA 1
ATOM 5440 C C . VAL A 1 672 ? 5.477 -8.07 21.656 1 90.69 672 VAL A C 1
ATOM 5442 O O . VAL A 1 672 ? 5.133 -8.883 20.797 1 90.69 672 VAL A O 1
ATOM 5445 N N . VAL A 1 673 ? 6.637 -7.398 21.609 1 92.25 673 VAL A N 1
ATOM 5446 C CA . VAL A 1 673 ? 7.547 -7.566 20.469 1 92.25 673 VAL A CA 1
ATOM 5447 C C . VAL A 1 673 ? 8.055 -9.008 20.438 1 92.25 673 VAL A C 1
ATOM 5449 O O . VAL A 1 673 ? 8.203 -9.586 19.359 1 92.25 673 VAL A O 1
ATOM 5452 N N . GLN A 1 674 ? 8.273 -9.602 21.594 1 90.69 674 GLN A N 1
ATOM 5453 C CA . GLN A 1 674 ? 8.695 -11 21.672 1 90.69 674 GLN A CA 1
ATOM 5454 C C . GLN A 1 674 ? 7.652 -11.922 21.047 1 90.69 674 GLN A C 1
ATOM 5456 O O . GLN A 1 674 ? 7.992 -12.859 20.328 1 90.69 674 GLN A O 1
ATOM 5461 N N . GLN A 1 675 ? 6.496 -11.641 21.328 1 86.75 675 GLN A N 1
ATOM 5462 C CA . GLN A 1 675 ? 5.414 -12.445 20.781 1 86.75 675 GLN A CA 1
ATOM 5463 C C . GLN A 1 675 ? 5.281 -12.242 19.281 1 86.75 675 GLN A C 1
ATOM 5465 O O . GLN A 1 675 ? 4.984 -13.188 18.547 1 86.75 675 GLN A O 1
ATOM 5470 N N . LEU A 1 676 ? 5.43 -11.062 18.828 1 89.38 676 LEU A N 1
ATOM 5471 C CA . LEU A 1 676 ? 5.262 -10.75 17.422 1 89.38 676 LEU A CA 1
ATOM 5472 C C . LEU A 1 676 ? 6.391 -11.352 16.594 1 89.38 676 LEU A C 1
ATOM 5474 O O . LEU A 1 676 ? 6.16 -11.844 15.484 1 89.38 676 LEU A O 1
ATOM 5478 N N . VAL A 1 677 ? 7.617 -11.344 17.109 1 89.56 677 VAL A N 1
ATOM 5479 C CA . VAL A 1 677 ? 8.773 -11.883 16.406 1 89.56 677 VAL A CA 1
ATOM 5480 C C . VAL A 1 677 ? 8.82 -13.406 16.578 1 89.56 677 VAL A C 1
ATOM 5482 O O . VAL A 1 677 ? 9.375 -14.117 15.742 1 89.56 677 VAL A O 1
ATOM 5485 N N . GLY A 1 678 ? 8.219 -13.93 17.625 1 83.81 678 GLY A N 1
ATOM 5486 C CA . GLY A 1 678 ? 8.156 -15.359 17.891 1 83.81 678 GLY A CA 1
ATOM 5487 C C . GLY A 1 678 ? 9.414 -15.906 18.531 1 83.81 678 GLY A C 1
ATOM 5488 O O . GLY A 1 678 ? 9.703 -17.094 18.438 1 83.81 678 GLY A O 1
ATOM 5489 N N . GLN A 1 679 ? 10.289 -15.039 19 1 85.75 679 GLN A N 1
ATOM 5490 C CA . GLN A 1 679 ? 11.531 -15.438 19.656 1 85.75 679 GLN A CA 1
ATOM 5491 C C . GLN A 1 679 ? 11.727 -14.688 20.969 1 85.75 679 GLN A C 1
ATOM 5493 O O . GLN A 1 679 ? 11.273 -13.547 21.109 1 85.75 679 GLN A O 1
ATOM 5498 N N . GLU A 1 680 ? 12.398 -15.367 21.828 1 84.25 680 GLU A N 1
ATOM 5499 C CA . GLU A 1 680 ? 12.742 -14.711 23.078 1 84.25 680 GLU A CA 1
ATOM 5500 C C . GLU A 1 680 ? 13.82 -13.656 22.875 1 84.25 680 GLU A C 1
ATOM 5502 O O . GLU A 1 680 ? 14.82 -13.906 22.203 1 84.25 680 GLU A O 1
ATOM 5507 N N . LEU A 1 681 ? 13.648 -12.539 23.438 1 82.31 681 LEU A N 1
ATOM 5508 C CA . LEU A 1 681 ? 14.57 -11.43 23.203 1 82.31 681 LEU A CA 1
ATOM 5509 C C . LEU A 1 681 ? 15.68 -11.422 24.25 1 82.31 681 LEU A C 1
ATOM 5511 O O . LEU A 1 681 ? 16.75 -10.844 24.016 1 82.31 681 LEU A O 1
ATOM 5515 N N . ASN A 1 682 ? 15.367 -12.031 25.328 1 79.19 682 ASN A N 1
ATOM 5516 C CA . ASN A 1 682 ? 16.391 -12.055 26.375 1 79.19 682 ASN A CA 1
ATOM 5517 C C . ASN A 1 682 ? 17.375 -13.203 26.156 1 79.19 682 ASN A C 1
ATOM 5519 O O . ASN A 1 682 ? 17.312 -14.211 26.875 1 79.19 682 ASN A O 1
ATOM 5523 N N . VAL A 1 683 ? 18.109 -13.141 25.078 1 79.06 683 VAL A N 1
ATOM 5524 C CA . VAL A 1 683 ? 19.062 -14.188 24.719 1 79.06 683 VAL A CA 1
ATOM 5525 C C . VAL A 1 683 ? 20.469 -13.617 24.703 1 79.06 683 VAL A C 1
ATOM 5527 O O . VAL A 1 683 ? 20.656 -12.414 24.484 1 79.06 683 VAL A O 1
ATOM 5530 N N . GLU A 1 684 ? 21.344 -14.484 25.016 1 83.69 684 GLU A N 1
ATOM 5531 C CA . GLU A 1 684 ? 22.75 -14.094 24.906 1 83.69 684 GLU A CA 1
ATOM 5532 C C . GLU A 1 684 ? 23.172 -13.945 23.453 1 83.69 684 GLU A C 1
ATOM 5534 O O . GLU A 1 684 ? 22.844 -14.797 22.609 1 83.69 684 GLU A O 1
ATOM 5539 N N . VAL A 1 685 ? 23.703 -12.766 23.188 1 86.94 685 VAL A N 1
ATOM 5540 C CA . VAL A 1 685 ? 24.109 -12.484 21.812 1 86.94 685 VAL A CA 1
ATOM 5541 C C . VAL A 1 685 ? 25.516 -13.055 21.562 1 86.94 685 VAL A C 1
ATOM 5543 O O . VAL A 1 685 ? 26.5 -12.586 22.141 1 86.94 685 VAL A O 1
ATOM 5546 N N . SER A 1 686 ? 25.578 -14.117 20.781 1 88.5 686 SER A N 1
ATOM 5547 C CA . SER A 1 686 ? 26.844 -14.742 20.438 1 88.5 686 SER A CA 1
ATOM 5548 C C . SER A 1 686 ? 27.328 -14.297 19.062 1 88.5 686 SER A C 1
ATOM 5550 O O . SER A 1 686 ? 28.516 -14.344 18.766 1 88.5 686 SER A O 1
ATOM 5552 N N . ILE A 1 687 ? 26.375 -13.914 18.25 1 93.44 687 ILE A N 1
ATOM 5553 C CA . ILE A 1 687 ? 26.719 -13.516 16.891 1 93.44 687 ILE A CA 1
ATOM 5554 C C . ILE A 1 687 ? 26.25 -12.086 16.641 1 93.44 687 ILE A C 1
ATOM 5556 O O . ILE A 1 687 ? 25.062 -11.766 16.828 1 93.44 687 ILE A O 1
ATOM 5560 N N . ASN A 1 688 ? 27.141 -11.219 16.141 1 92 688 ASN A N 1
ATOM 5561 C CA . ASN A 1 688 ? 26.828 -9.812 15.906 1 92 688 ASN A CA 1
ATOM 5562 C C . ASN A 1 688 ? 26.234 -9.602 14.516 1 92 688 ASN A C 1
ATOM 5564 O O . ASN A 1 688 ? 26.406 -10.445 13.633 1 92 688 ASN A O 1
ATOM 5568 N N . ASN A 1 689 ? 25.5 -8.453 14.375 1 93.31 689 ASN A N 1
ATOM 5569 C CA . ASN A 1 689 ? 24.891 -8.086 13.102 1 93.31 689 ASN A CA 1
ATOM 5570 C C . ASN A 1 689 ? 25.953 -7.805 12.031 1 93.31 689 ASN A C 1
ATOM 5572 O O . ASN A 1 689 ? 27.078 -7.418 12.352 1 93.31 689 ASN A O 1
ATOM 5576 N N . PRO A 1 690 ? 25.562 -8.117 10.758 1 92.19 690 PRO A N 1
ATOM 5577 C CA . PRO A 1 690 ? 26.516 -7.82 9.688 1 92.19 690 PRO A CA 1
ATOM 5578 C C . PRO A 1 690 ? 26.781 -6.328 9.531 1 92.19 690 PRO A C 1
ATOM 5580 O O . PRO A 1 690 ? 25.938 -5.504 9.891 1 92.19 690 PRO A O 1
ATOM 5583 N N . SER A 1 691 ? 27.953 -5.938 9.195 1 84.75 691 SER A N 1
ATOM 5584 C CA . SER A 1 691 ? 28.312 -4.543 8.977 1 84.75 691 SER A CA 1
ATOM 5585 C C . SER A 1 691 ? 29.188 -4.379 7.734 1 84.75 691 SER A C 1
ATOM 5587 O O . SER A 1 691 ? 29.75 -5.355 7.234 1 84.75 691 SER A O 1
ATOM 5589 N N . GLU A 1 692 ? 29.219 -3.27 7.094 1 70.5 692 GLU A N 1
ATOM 5590 C CA . GLU A 1 692 ? 30.141 -2.846 6.043 1 70.5 692 GLU A CA 1
ATOM 5591 C C . GLU A 1 692 ? 29.922 -3.648 4.766 1 70.5 692 GLU A C 1
ATOM 5593 O O . GLU A 1 692 ? 30.875 -4.156 4.176 1 70.5 692 GLU A O 1
ATOM 5598 N N . ILE A 1 693 ? 28.688 -3.863 4.488 1 78.31 693 ILE A N 1
ATOM 5599 C CA . ILE A 1 693 ? 28.422 -4.598 3.256 1 78.31 693 ILE A CA 1
ATOM 5600 C C . ILE A 1 693 ? 28.328 -3.623 2.084 1 78.31 693 ILE A C 1
ATOM 5602 O O . ILE A 1 693 ? 27.594 -2.631 2.154 1 78.31 693 ILE A O 1
ATOM 5606 N N . ARG A 1 694 ? 29.125 -3.688 1.061 1 68.94 694 ARG A N 1
ATOM 5607 C CA . ARG A 1 694 ? 29.141 -2.848 -0.133 1 68.94 694 ARG A CA 1
ATOM 5608 C C . ARG A 1 694 ? 28.625 -3.617 -1.348 1 68.94 694 ARG A C 1
ATOM 5610 O O . ARG A 1 694 ? 29.125 -4.699 -1.657 1 68.94 694 ARG A O 1
ATOM 5617 N N . THR A 1 695 ? 27.531 -3.225 -1.887 1 65.75 695 THR A N 1
ATOM 5618 C CA . THR A 1 695 ? 26.953 -3.896 -3.051 1 65.75 695 THR A CA 1
ATOM 5619 C C . THR A 1 695 ? 27.594 -3.379 -4.336 1 65.75 695 THR A C 1
ATOM 5621 O O . THR A 1 695 ? 28.047 -2.236 -4.395 1 65.75 695 THR A O 1
ATOM 5624 N N . LYS A 1 696 ? 27.672 -4.266 -5.297 1 61.88 696 LYS A N 1
ATOM 5625 C CA . LYS A 1 696 ? 28.219 -3.904 -6.598 1 61.88 696 LYS A CA 1
ATOM 5626 C C . LYS A 1 696 ? 27.375 -2.822 -7.273 1 61.88 696 LYS A C 1
ATOM 5628 O O . LYS A 1 696 ? 26.156 -2.898 -7.281 1 61.88 696 LYS A O 1
ATOM 5633 N N . GLY A 1 697 ? 27.891 -1.79 -7.809 1 51.19 697 GLY A N 1
ATOM 5634 C CA . GLY A 1 697 ? 27.25 -0.756 -8.602 1 51.19 697 GLY A CA 1
ATOM 5635 C C . GLY A 1 697 ? 26.797 0.433 -7.777 1 51.19 697 GLY A C 1
ATOM 5636 O O . GLY A 1 697 ? 26.297 1.423 -8.32 1 51.19 697 GLY A O 1
ATOM 5637 N N . CYS A 1 698 ? 26.625 0.251 -6.523 1 50.81 698 CYS A N 1
ATOM 5638 C CA . CYS A 1 698 ? 26.109 1.338 -5.695 1 50.81 698 CYS A CA 1
ATOM 5639 C C . CYS A 1 698 ? 27.141 2.438 -5.535 1 50.81 698 CYS A C 1
ATOM 5641 O O . CYS A 1 698 ? 28.266 2.182 -5.078 1 50.81 698 CYS A O 1
ATOM 5643 N N . GLY A 1 699 ? 27.188 3.303 -6.484 1 43.56 699 GLY A N 1
ATOM 5644 C CA . GLY A 1 699 ? 27.984 4.48 -6.176 1 43.56 699 GLY A CA 1
ATOM 5645 C C . GLY A 1 699 ? 27.672 5.078 -4.82 1 43.56 699 GLY A C 1
ATOM 5646 O O . GLY A 1 699 ? 27.156 4.387 -3.938 1 43.56 699 GLY A O 1
ATOM 5647 N N . LYS A 1 700 ? 27.984 6.324 -4.625 1 44.94 700 LYS A N 1
ATOM 5648 C CA . LYS A 1 700 ? 27.797 7.004 -3.348 1 44.94 700 LYS A CA 1
ATOM 5649 C C . LYS A 1 700 ? 26.312 7.055 -2.963 1 44.94 700 LYS A C 1
ATOM 5651 O O . LYS A 1 700 ? 25.984 7.184 -1.783 1 44.94 700 LYS A O 1
ATOM 5656 N N . ARG A 1 701 ? 25.438 7.23 -4.012 1 46.41 701 ARG A N 1
ATOM 5657 C CA . ARG A 1 701 ? 24.031 7.363 -3.672 1 46.41 701 ARG A CA 1
ATOM 5658 C C . ARG A 1 701 ? 23.312 6.012 -3.736 1 46.41 701 ARG A C 1
ATOM 5660 O O . ARG A 1 701 ? 23.734 5.125 -4.484 1 46.41 701 ARG A O 1
ATOM 5667 N N . ARG A 1 702 ? 22.594 5.602 -2.779 1 51.91 702 ARG A N 1
ATOM 5668 C CA . ARG A 1 702 ? 21.875 4.367 -2.488 1 51.91 702 ARG A CA 1
ATOM 5669 C C . ARG A 1 702 ? 21.062 3.906 -3.695 1 51.91 702 ARG A C 1
ATOM 5671 O O . ARG A 1 702 ? 20.422 2.855 -3.654 1 51.91 702 ARG A O 1
ATOM 5678 N N . ARG A 1 703 ? 20.859 4.762 -4.719 1 43.72 703 ARG A N 1
ATOM 5679 C CA . ARG A 1 703 ? 20.062 4.312 -5.863 1 43.72 703 ARG A CA 1
ATOM 5680 C C . ARG A 1 703 ? 20.922 3.535 -6.852 1 43.72 703 ARG A C 1
ATOM 5682 O O . ARG A 1 703 ? 21.984 4.008 -7.258 1 43.72 703 ARG A O 1
ATOM 5689 N N . ILE A 1 704 ? 20.672 2.357 -7.141 1 46.53 704 ILE A N 1
ATOM 5690 C CA . ILE A 1 704 ? 21.328 1.532 -8.141 1 46.53 704 ILE A CA 1
ATOM 5691 C C . ILE A 1 704 ? 20.969 2.031 -9.539 1 46.53 704 ILE A C 1
ATOM 5693 O O . ILE A 1 704 ? 19.797 2.121 -9.891 1 46.53 704 ILE A O 1
ATOM 5697 N N . SER A 1 705 ? 21.828 2.803 -10.227 1 47.56 705 SER A N 1
ATOM 5698 C CA . SER A 1 705 ? 21.578 3.316 -11.57 1 47.56 705 SER A CA 1
ATOM 5699 C C . SER A 1 705 ? 21.672 2.205 -12.609 1 47.56 705 SER A C 1
ATOM 5701 O O . SER A 1 705 ? 22.547 1.341 -12.523 1 47.56 705 SER A O 1
ATOM 5703 N N . GLY A 1 706 ? 20.703 2.02 -13.367 1 40.25 706 GLY A N 1
ATOM 5704 C CA . GLY A 1 706 ? 20.719 1.029 -14.43 1 40.25 706 GLY A CA 1
ATOM 5705 C C . GLY A 1 706 ? 21.797 1.287 -15.469 1 40.25 706 GLY A C 1
ATOM 5706 O O . GLY A 1 706 ? 22.297 2.402 -15.578 1 40.25 706 GLY A O 1
ATOM 5707 N N . PRO A 1 707 ? 22.219 0.281 -16.109 1 42.78 707 PRO A N 1
ATOM 5708 C CA . PRO A 1 707 ? 23.297 0.455 -17.078 1 42.78 707 PRO A CA 1
ATOM 5709 C C . PRO A 1 707 ? 23 1.545 -18.109 1 42.78 707 PRO A C 1
ATOM 5711 O O . PRO A 1 707 ? 23.906 2.27 -18.531 1 42.78 707 PRO A O 1
ATOM 5714 N N . GLY A 1 708 ? 21.875 1.599 -18.453 1 41.88 708 GLY A N 1
ATOM 5715 C CA . GLY A 1 708 ? 21.516 2.588 -19.469 1 41.88 708 GLY A CA 1
ATOM 5716 C C . GLY A 1 708 ? 21.5 4.004 -18.922 1 41.88 708 GLY A C 1
ATOM 5717 O O . GLY A 1 708 ? 21.719 4.961 -19.672 1 41.88 708 GLY A O 1
ATOM 5718 N N . GLU A 1 709 ? 21.094 4.137 -17.781 1 45.72 709 GLU A N 1
ATOM 5719 C CA . GLU A 1 709 ? 21.016 5.457 -17.172 1 45.72 709 GLU A CA 1
ATOM 5720 C C . GLU A 1 709 ? 22.422 6.027 -16.922 1 45.72 709 GLU A C 1
ATOM 5722 O O . GLU A 1 709 ? 22.609 7.246 -16.953 1 45.72 709 GLU A O 1
ATOM 5727 N N . LYS A 1 710 ? 23.312 5.254 -16.562 1 45.31 710 LYS A N 1
ATOM 5728 C CA . LYS A 1 710 ? 24.688 5.672 -16.375 1 45.31 710 LYS A CA 1
ATOM 5729 C C . LYS A 1 710 ? 25.234 6.352 -17.641 1 45.31 710 LYS A C 1
ATOM 5731 O O . LYS A 1 710 ? 26.078 7.242 -17.547 1 45.31 710 LYS A O 1
ATOM 5736 N N . ILE A 1 711 ? 24.719 5.824 -18.703 1 38.97 711 ILE A N 1
ATOM 5737 C CA . ILE A 1 711 ? 25.234 6.391 -19.938 1 38.97 711 ILE A CA 1
ATOM 5738 C C . ILE A 1 711 ? 24.875 7.867 -20.016 1 38.97 711 ILE A C 1
ATOM 5740 O O . ILE A 1 711 ? 25.672 8.688 -20.5 1 38.97 711 ILE A O 1
ATOM 5744 N N . ARG A 1 712 ? 23.625 8.227 -19.531 1 38.75 712 ARG A N 1
ATOM 5745 C CA . ARG A 1 712 ? 23.172 9.578 -19.859 1 38.75 712 ARG A CA 1
ATOM 5746 C C . ARG A 1 712 ? 23.922 10.609 -19.016 1 38.75 712 ARG A C 1
ATOM 5748 O O . ARG A 1 712 ? 24.125 11.742 -19.453 1 38.75 712 ARG A O 1
ATOM 5755 N N . GLU A 1 713 ? 24.047 10.32 -17.672 1 41.53 713 GLU A N 1
ATOM 5756 C CA . GLU A 1 713 ? 24.516 11.414 -16.828 1 41.53 713 GLU A CA 1
ATOM 5757 C C . GLU A 1 713 ? 26.031 11.547 -16.891 1 41.53 713 GLU A C 1
ATOM 5759 O O . GLU A 1 713 ? 26.625 12.32 -16.125 1 41.53 713 GLU A O 1
ATOM 5764 N N . LYS A 1 714 ? 26.766 10.625 -17.484 1 38.66 714 LYS A N 1
ATOM 5765 C CA . LYS A 1 714 ? 28.141 11.031 -17.25 1 38.66 714 LYS A CA 1
ATOM 5766 C C . LYS A 1 714 ? 28.422 12.406 -17.844 1 38.66 714 LYS A C 1
ATOM 5768 O O . LYS A 1 714 ? 28.375 12.586 -19.062 1 38.66 714 LYS A O 1
ATOM 5773 N N . PRO A 1 715 ? 28.203 13.438 -17.109 1 38.62 715 PRO A N 1
ATOM 5774 C CA . PRO A 1 715 ? 28.859 14.609 -17.688 1 38.62 715 PRO A CA 1
ATOM 5775 C C . PRO A 1 715 ? 30.266 14.312 -18.188 1 38.62 715 PRO A C 1
ATOM 5777 O O . PRO A 1 715 ? 30.906 13.359 -17.719 1 38.62 715 PRO A O 1
ATOM 5780 N N . PRO A 1 716 ? 30.672 14.742 -19.281 1 38.25 716 PRO A N 1
ATOM 5781 C CA . PRO A 1 716 ? 32.062 14.516 -19.656 1 38.25 716 PRO A CA 1
ATOM 5782 C C . PRO A 1 716 ? 33 14.633 -18.453 1 38.25 716 PRO A C 1
ATOM 5784 O O . PRO A 1 716 ? 32.875 15.547 -17.641 1 38.25 716 PRO A O 1
ATOM 5787 N N . LYS A 1 717 ? 33.469 13.539 -17.875 1 44.5 717 LYS A N 1
ATOM 5788 C CA . LYS A 1 717 ? 34.438 13.594 -16.812 1 44.5 717 LYS A CA 1
ATOM 5789 C C . LYS A 1 717 ? 35.438 14.742 -17.031 1 44.5 717 LYS A C 1
ATOM 5791 O O . LYS A 1 717 ? 35.906 14.953 -18.156 1 44.5 717 LYS A O 1
ATOM 5796 N N . ALA A 1 718 ? 35.469 15.727 -16.203 1 49.53 718 ALA A N 1
ATOM 5797 C CA . ALA A 1 718 ? 36.531 16.75 -16.281 1 49.53 718 ALA A CA 1
ATOM 5798 C C . ALA A 1 718 ? 37.906 16.109 -16.359 1 49.53 718 ALA A C 1
ATOM 5800 O O . ALA A 1 718 ? 38.156 15.086 -15.734 1 49.53 718 ALA A O 1
ATOM 5801 N N . PRO A 1 719 ? 38.688 16.391 -17.328 1 52.31 719 PRO A N 1
ATOM 5802 C CA . PRO A 1 719 ? 40.031 15.82 -17.422 1 52.31 719 PRO A CA 1
ATOM 5803 C C . PRO A 1 719 ? 40.812 15.906 -16.094 1 52.31 719 PRO A C 1
ATOM 5805 O O . PRO A 1 719 ? 40.781 16.953 -15.438 1 52.31 719 PRO A O 1
ATOM 5808 N N . ARG A 1 720 ? 40.906 14.828 -15.445 1 60.03 720 ARG A N 1
ATOM 5809 C CA . ARG A 1 720 ? 41.719 14.844 -14.234 1 60.03 720 ARG A CA 1
ATOM 5810 C C . ARG A 1 720 ? 43.188 14.555 -14.562 1 60.03 720 ARG A C 1
ATOM 5812 O O . ARG A 1 720 ? 43.469 13.883 -15.555 1 60.03 720 ARG A O 1
ATOM 5819 N N . LEU A 1 721 ? 44.094 15.211 -13.852 1 67.12 721 LEU A N 1
ATOM 5820 C CA . LEU A 1 721 ? 45.562 15.055 -14.008 1 67.12 721 LEU A CA 1
ATOM 5821 C C . LEU A 1 721 ? 46 13.664 -13.57 1 67.12 721 LEU A C 1
ATOM 5823 O O . LEU A 1 721 ? 45.75 13.258 -12.43 1 67.12 721 LEU A O 1
ATOM 5827 N N . CYS A 1 722 ? 46.312 12.836 -14.461 1 63.03 722 CYS A N 1
ATOM 5828 C CA . CYS A 1 722 ? 47 11.586 -14.164 1 63.03 722 CYS A CA 1
ATOM 5829 C C . CYS A 1 722 ? 48.375 11.844 -13.562 1 63.03 722 CYS A C 1
ATOM 5831 O O . CYS A 1 722 ? 49.219 12.477 -14.195 1 63.03 722 CYS A O 1
ATOM 5833 N N . ARG A 1 723 ? 48.594 11.477 -12.383 1 71.69 723 ARG A N 1
ATOM 5834 C CA . ARG A 1 723 ? 49.844 11.773 -11.688 1 71.69 723 ARG A CA 1
ATOM 5835 C C . ARG A 1 723 ? 51 10.969 -12.281 1 71.69 723 ARG A C 1
ATOM 5837 O O . ARG A 1 723 ? 52.188 11.336 -12.109 1 71.69 723 ARG A O 1
ATOM 5844 N N . SER A 1 724 ? 50.781 9.773 -12.914 1 68.31 724 SER A N 1
ATOM 5845 C CA . SER A 1 724 ? 51.844 8.984 -13.539 1 68.31 724 SER A CA 1
ATOM 5846 C C . SER A 1 724 ? 52.25 9.602 -14.867 1 68.31 724 SER A C 1
ATOM 5848 O O . SER A 1 724 ? 53.469 9.711 -15.156 1 68.31 724 SER A O 1
ATOM 5850 N N . CYS A 1 725 ? 51.281 10.055 -15.68 1 67.5 725 CYS A N 1
ATOM 5851 C CA . CYS A 1 725 ? 51.656 10.648 -16.953 1 67.5 725 CYS A CA 1
ATOM 5852 C C . CYS A 1 725 ? 51.469 12.156 -16.938 1 67.5 725 CYS A C 1
ATOM 5854 O O . CYS A 1 725 ? 51.812 12.844 -17.906 1 67.5 725 CYS A O 1
ATOM 5856 N N . ASN A 1 726 ? 51.188 12.867 -15.844 1 67.81 726 ASN A N 1
ATOM 5857 C CA . ASN A 1 726 ? 51 14.297 -15.617 1 67.81 726 ASN A CA 1
ATOM 5858 C C . ASN A 1 726 ? 50.094 14.914 -16.688 1 67.81 726 ASN A C 1
ATOM 5860 O O . ASN A 1 726 ? 50.312 16.062 -17.078 1 67.81 726 ASN A O 1
ATOM 5864 N N . GLU A 1 727 ? 49.25 14.125 -17.312 1 69.38 727 GLU A N 1
ATOM 5865 C CA . GLU A 1 727 ? 48.375 14.648 -18.328 1 69.38 727 GLU A CA 1
ATOM 5866 C C . GLU A 1 727 ? 46.906 14.664 -17.844 1 69.38 727 GLU A C 1
ATOM 5868 O O . GLU A 1 727 ? 46.531 13.844 -17 1 69.38 727 GLU A O 1
ATOM 5873 N N . TYR A 1 728 ? 46.219 15.719 -18.094 1 66.94 728 TYR A N 1
ATOM 5874 C CA . TYR A 1 728 ? 44.812 15.812 -17.766 1 66.94 728 TYR A CA 1
ATOM 5875 C C . TYR A 1 728 ? 43.969 14.938 -18.688 1 66.94 728 TYR A C 1
ATOM 5877 O O . TYR A 1 728 ? 43.875 15.188 -19.891 1 66.94 728 TYR A O 1
ATOM 5885 N N . VAL A 1 729 ? 43.75 13.789 -18.312 1 64.44 729 VAL A N 1
ATOM 5886 C CA . VAL A 1 729 ? 43.031 12.828 -19.172 1 64.44 729 VAL A CA 1
ATOM 5887 C C . VAL A 1 729 ? 41.719 12.438 -18.531 1 64.44 729 VAL A C 1
ATOM 5889 O O . VAL A 1 729 ? 41.562 12.508 -17.312 1 64.44 729 VAL A O 1
ATOM 5892 N N . THR A 1 730 ? 40.75 12.328 -19.281 1 63.72 730 THR A N 1
ATOM 5893 C CA . THR A 1 730 ? 39.406 11.953 -18.828 1 63.72 730 THR A CA 1
ATOM 5894 C C . THR A 1 730 ? 39.281 10.438 -18.734 1 63.72 730 THR A C 1
ATOM 5896 O O . THR A 1 730 ? 38.469 9.938 -17.953 1 63.72 730 THR A O 1
ATOM 5899 N N . ASP A 1 731 ? 40.125 9.656 -19.453 1 58.41 731 ASP A N 1
ATOM 5900 C CA . ASP A 1 731 ? 39.875 8.242 -19.688 1 58.41 731 ASP A CA 1
ATOM 5901 C C . ASP A 1 731 ? 40.75 7.367 -18.781 1 58.41 731 ASP A C 1
ATOM 5903 O O . ASP A 1 731 ? 40.531 6.156 -18.688 1 58.41 731 ASP A O 1
ATOM 5907 N N . HIS A 1 732 ? 42.031 7.965 -18.312 1 63.66 732 HIS A N 1
ATOM 5908 C CA . HIS A 1 732 ? 42.906 7.18 -17.438 1 63.66 732 HIS A CA 1
ATOM 5909 C C . HIS A 1 732 ? 43.281 7.969 -16.203 1 63.66 732 HIS A C 1
ATOM 5911 O O . HIS A 1 732 ? 43.031 9.172 -16.125 1 63.66 732 HIS A O 1
ATOM 5917 N N . ASP A 1 733 ? 43.562 7.305 -15.023 1 69.06 733 ASP A N 1
ATOM 5918 C CA . ASP A 1 733 ? 44.219 7.934 -13.875 1 69.06 733 ASP A CA 1
ATOM 5919 C C . ASP A 1 733 ? 45.5 7.199 -13.508 1 69.06 733 ASP A C 1
ATOM 5921 O O . ASP A 1 733 ? 45.938 6.293 -14.227 1 69.06 733 ASP A O 1
ATOM 5925 N N . SER A 1 734 ? 46.312 7.629 -12.383 1 66.88 734 SER A N 1
ATOM 5926 C CA . SER A 1 734 ? 47.656 7.145 -12.047 1 66.88 734 SER A CA 1
ATOM 5927 C C . SER A 1 734 ? 47.656 5.625 -11.883 1 66.88 734 SER A C 1
ATOM 5929 O O . SER A 1 734 ? 48.688 4.984 -12.062 1 66.88 734 SER A O 1
ATOM 5931 N N . ARG A 1 735 ? 46.594 5.039 -11.75 1 64.5 735 ARG A N 1
ATOM 5932 C CA . ARG A 1 735 ? 46.531 3.613 -11.453 1 64.5 735 ARG A CA 1
ATOM 5933 C C . ARG A 1 735 ? 46.469 2.789 -12.742 1 64.5 735 ARG A C 1
ATOM 5935 O O . ARG A 1 735 ? 47 1.679 -12.797 1 64.5 735 ARG A O 1
ATOM 5942 N N . ASN A 1 736 ? 45.969 3.23 -13.797 1 63.56 736 ASN A N 1
ATOM 5943 C CA . ASN A 1 736 ? 45.812 2.535 -15.078 1 63.56 736 ASN A CA 1
ATOM 5944 C C . ASN A 1 736 ? 46.5 3.285 -16.203 1 63.56 736 ASN A C 1
ATOM 5946 O O . ASN A 1 736 ? 46.156 3.094 -17.375 1 63.56 736 ASN A O 1
ATOM 5950 N N . CYS A 1 737 ? 47.312 4.156 -15.789 1 60.25 737 CYS A N 1
ATOM 5951 C CA . CYS A 1 737 ? 48.125 4.93 -16.719 1 60.25 737 CYS A CA 1
ATOM 5952 C C . CYS A 1 737 ? 49.188 4.059 -17.359 1 60.25 737 CYS A C 1
ATOM 5954 O O . CYS A 1 737 ? 49.969 3.395 -16.672 1 60.25 737 CYS A O 1
ATOM 5956 N N . LYS A 1 738 ? 49.125 3.779 -18.594 1 61.78 738 LYS A N 1
ATOM 5957 C CA . LYS A 1 738 ? 50.094 2.941 -19.312 1 61.78 738 LYS A CA 1
ATOM 5958 C C . LYS A 1 738 ? 51.5 3.482 -19.172 1 61.78 738 LYS A C 1
ATOM 5960 O O . LYS A 1 738 ? 52.469 2.783 -19.484 1 61.78 738 LYS A O 1
ATOM 5965 N N . LYS A 1 739 ? 51.719 4.773 -18.875 1 52.81 739 LYS A N 1
ATOM 5966 C CA . LYS A 1 739 ? 53.094 5.293 -18.734 1 52.81 739 LYS A CA 1
ATOM 5967 C C . LYS A 1 739 ? 53.594 5.066 -17.312 1 52.81 739 LYS A C 1
ATOM 5969 O O . LYS A 1 739 ? 54.531 5.742 -16.859 1 52.81 739 LYS A O 1
ATOM 5974 N N . LYS A 1 740 ? 52.969 4.332 -16.531 1 48.66 740 LYS A N 1
ATOM 5975 C CA . LYS A 1 740 ? 53.562 3.973 -15.258 1 48.66 740 LYS A CA 1
ATOM 5976 C C . LYS A 1 740 ? 54.906 3.258 -15.477 1 48.66 740 LYS A C 1
ATOM 5978 O O . LYS A 1 740 ? 54.938 2.215 -16.125 1 48.66 740 LYS A O 1
ATOM 5983 N N . LYS A 1 741 ? 56.031 3.947 -15.5 1 42.03 741 LYS A N 1
ATOM 5984 C CA . LYS A 1 741 ? 57.344 3.35 -15.508 1 42.03 741 LYS A CA 1
ATOM 5985 C C . LYS A 1 741 ? 57.406 2.152 -14.562 1 42.03 741 LYS A C 1
ATOM 5987 O O . LYS A 1 741 ? 56.812 2.166 -13.484 1 42.03 741 LYS A O 1
ATOM 5992 N N . LYS A 1 742 ? 57.688 0.97 -15.031 1 37.66 742 LYS A N 1
ATOM 5993 C CA . LYS A 1 742 ? 58.219 -0.165 -14.297 1 37.66 742 LYS A CA 1
ATOM 5994 C C . LYS A 1 742 ? 59.219 0.298 -13.242 1 37.66 742 LYS A C 1
ATOM 5996 O O . LYS A 1 742 ? 60.219 0.959 -13.562 1 37.66 742 LYS A O 1
ATOM 6001 N N . GLY A 1 743 ? 58.781 0.68 -12.047 1 29.45 743 GLY A N 1
ATOM 6002 C CA . GLY A 1 743 ? 59.781 0.953 -11.031 1 29.45 743 GLY A CA 1
ATOM 6003 C C . GLY A 1 743 ? 60.969 -0.005 -11.086 1 29.45 743 GLY A C 1
ATOM 6004 O O . GLY A 1 743 ? 60.844 -1.124 -11.586 1 29.45 743 GLY A O 1
ATOM 6005 N N . LYS A 1 744 ? 62.25 0.521 -11.016 1 27.98 744 LYS A N 1
ATOM 6006 C CA . LYS A 1 744 ? 63.594 -0.028 -10.742 1 27.98 744 LYS A CA 1
ATOM 6007 C C . LYS A 1 744 ? 63.531 -1.086 -9.641 1 27.98 744 LYS A C 1
ATOM 6009 O O . LYS A 1 744 ? 62.75 -0.953 -8.688 1 27.98 744 LYS A O 1
ATOM 6014 N N . ASP A 1 745 ? 64 -2.365 -9.867 1 25.53 745 ASP A N 1
ATOM 6015 C CA . ASP A 1 745 ? 64.625 -3.42 -9.078 1 25.53 745 ASP A CA 1
ATOM 6016 C C . ASP A 1 745 ? 65.688 -2.846 -8.148 1 25.53 745 ASP A C 1
ATOM 6018 O O . ASP A 1 745 ? 66.875 -2.934 -8.445 1 25.53 745 ASP A O 1
ATOM 6022 N N . VAL A 1 746 ? 65.688 -1.619 -7.613 1 24.34 746 VAL A N 1
ATOM 6023 C CA . VAL A 1 746 ? 66.812 -1.26 -6.73 1 24.34 746 VAL A CA 1
ATOM 6024 C C . VAL A 1 746 ? 66.938 -2.32 -5.645 1 24.34 746 VAL A C 1
ATOM 6026 O O . VAL A 1 746 ? 66 -2.699 -4.992 1 24.34 746 VAL A O 1
ATOM 6029 N N . ASP A 1 747 ? 68.188 -3.139 -5.668 1 23.45 747 ASP A N 1
ATOM 6030 C CA . ASP A 1 747 ? 69.062 -3.918 -4.859 1 23.45 747 ASP A CA 1
ATOM 6031 C C . ASP A 1 747 ? 69.438 -3.201 -3.549 1 23.45 747 ASP A C 1
ATOM 6033 O O . ASP A 1 747 ? 70.375 -3.549 -2.865 1 23.45 747 ASP A O 1
ATOM 6037 N N . SER A 1 748 ? 68.75 -2.174 -3.025 1 22.09 748 SER A N 1
ATOM 6038 C CA . SER A 1 748 ? 69.375 -1.633 -1.815 1 22.09 748 SER A CA 1
ATOM 6039 C C . SER A 1 748 ? 69.5 -2.707 -0.743 1 22.09 748 SER A C 1
ATOM 6041 O O . SER A 1 748 ? 68.5 -3.229 -0.241 1 22.09 748 SER A O 1
ATOM 6043 N N . GLU A 1 749 ? 70.688 -3.613 -0.599 1 21.19 749 GLU A N 1
ATOM 6044 C CA . GLU A 1 749 ? 71.562 -4.363 0.338 1 21.19 749 GLU A CA 1
ATOM 6045 C C . GLU A 1 749 ? 71.688 -3.602 1.649 1 21.19 749 GLU A C 1
ATOM 6047 O O . GLU A 1 749 ? 71.75 -4.207 2.721 1 21.19 749 GLU A O 1
ATOM 6052 N N . GLU A 1 750 ? 72.438 -2.467 1.777 1 19.69 750 GLU A N 1
ATOM 6053 C CA . GLU A 1 750 ? 73.438 -2.26 2.826 1 19.69 750 GLU A CA 1
ATOM 6054 C C . GLU A 1 750 ? 72.75 -2.207 4.203 1 19.69 750 GLU A C 1
ATOM 6056 O O . GLU A 1 750 ? 73.188 -2.898 5.129 1 19.69 750 GLU A O 1
ATOM 6061 N N . ALA A 1 751 ? 72.75 -0.999 4.941 1 21.36 751 ALA A N 1
ATOM 6062 C CA . ALA A 1 751 ? 73.312 -0.646 6.242 1 21.36 751 ALA A CA 1
ATOM 6063 C C . ALA A 1 751 ? 72.438 -1.092 7.379 1 21.36 751 ALA A C 1
ATOM 6065 O O . ALA A 1 751 ? 71.25 -0.63 7.488 1 21.36 751 ALA A O 1
ATOM 6066 N N . SER A 1 752 ? 72.5 -2.473 7.891 1 22.11 752 SER A N 1
ATOM 6067 C CA . SER A 1 752 ? 72.312 -3.221 9.125 1 22.11 752 SER A CA 1
ATOM 6068 C C . SER A 1 752 ? 72.812 -2.443 10.336 1 22.11 752 SER A C 1
ATOM 6070 O O . SER A 1 752 ? 72.625 -2.871 11.477 1 22.11 752 SER A O 1
ATOM 6072 N N . GLU A 1 753 ? 74 -1.683 10.273 1 19.97 753 GLU A N 1
ATOM 6073 C CA . GLU A 1 753 ? 74.938 -1.527 11.391 1 19.97 753 GLU A CA 1
ATOM 6074 C C . GLU A 1 753 ? 74.188 -0.944 12.609 1 19.97 753 GLU A C 1
ATOM 6076 O O . GLU A 1 753 ? 74.25 -1.536 13.695 1 19.97 753 GLU A O 1
ATOM 6081 N N . ASP A 1 754 ? 74.875 0.179 13.211 1 19.86 754 ASP A N 1
ATOM 6082 C CA . ASP A 1 754 ? 75.688 0.525 14.352 1 19.86 754 ASP A CA 1
ATOM 6083 C C . ASP A 1 754 ? 74.875 1.22 15.445 1 19.86 754 ASP A C 1
ATOM 6085 O O . ASP A 1 754 ? 75.375 1.427 16.547 1 19.86 754 ASP A O 1
ATOM 6089 N N . LEU A 1 755 ? 73.875 2.152 15.242 1 22.5 755 LEU A N 1
ATOM 6090 C CA . LEU A 1 755 ? 73.875 3.016 16.422 1 22.5 755 LEU A CA 1
ATOM 6091 C C . LEU A 1 755 ? 73.438 2.244 17.656 1 22.5 755 LEU A C 1
ATOM 6093 O O . LEU A 1 755 ? 72.375 1.593 17.656 1 22.5 755 LEU A O 1
ATOM 6097 N N . ASP A 1 756 ? 74.438 1.808 18.625 1 21.66 756 ASP A N 1
ATOM 6098 C CA . ASP A 1 756 ? 74.812 1.512 20.016 1 21.66 756 ASP A CA 1
ATOM 6099 C C . ASP A 1 756 ? 74 2.369 20.984 1 21.66 756 ASP A C 1
ATOM 6101 O O . ASP A 1 756 ? 73.812 3.574 20.781 1 21.66 756 ASP A O 1
ATOM 6105 N N . MET B 1 1 ? 22.516 -61 -14.305 1 19.53 1 MET B N 1
ATOM 6106 C CA . MET B 1 1 ? 21.219 -61.375 -13.742 1 19.53 1 MET B CA 1
ATOM 6107 C C . MET B 1 1 ? 20.797 -60.406 -12.641 1 19.53 1 MET B C 1
ATOM 6109 O O . MET B 1 1 ? 20.594 -60.812 -11.5 1 19.53 1 MET B O 1
ATOM 6113 N N . ILE B 1 2 ? 21.219 -59.125 -12.602 1 20.97 2 ILE B N 1
ATOM 6114 C CA . ILE B 1 2 ? 21.438 -58.094 -11.609 1 20.97 2 ILE B CA 1
ATOM 6115 C C . ILE B 1 2 ? 20.094 -57.625 -11.047 1 20.97 2 ILE B C 1
ATOM 6117 O O . ILE B 1 2 ? 19.219 -57.188 -11.797 1 20.97 2 ILE B O 1
ATOM 6121 N N . GLY B 1 3 ? 19.594 -58.188 -9.844 1 19.91 3 GLY B N 1
ATOM 6122 C CA . GLY B 1 3 ? 18.406 -58.281 -9.016 1 19.91 3 GLY B CA 1
ATOM 6123 C C . GLY B 1 3 ? 17.875 -56.938 -8.586 1 19.91 3 GLY B C 1
ATOM 6124 O O . GLY B 1 3 ? 18.641 -56 -8.289 1 19.91 3 GLY B O 1
ATOM 6125 N N . SER B 1 4 ? 16.688 -56.438 -9.125 1 21.02 4 SER B N 1
ATOM 6126 C CA . SER B 1 4 ? 15.836 -55.25 -9.32 1 21.02 4 SER B CA 1
ATOM 6127 C C . SER B 1 4 ? 15.266 -54.75 -7.996 1 21.02 4 SER B C 1
ATOM 6129 O O . SER B 1 4 ? 14.258 -55.281 -7.516 1 21.02 4 SER B O 1
ATOM 6131 N N . PRO B 1 5 ? 16.078 -54.562 -6.848 1 22.05 5 PRO B N 1
ATOM 6132 C CA . PRO B 1 5 ? 15.523 -54.594 -5.492 1 22.05 5 PRO B CA 1
ATOM 6133 C C . PRO B 1 5 ? 14.484 -53.469 -5.262 1 22.05 5 PRO B C 1
ATOM 6135 O O . PRO B 1 5 ? 14.602 -52.375 -5.82 1 22.05 5 PRO B O 1
ATOM 6138 N N . THR B 1 6 ? 13.117 -53.719 -4.961 1 22.06 6 THR B N 1
ATOM 6139 C CA . THR B 1 6 ? 11.773 -53.25 -4.68 1 22.06 6 THR B CA 1
ATOM 6140 C C . THR B 1 6 ? 11.766 -52.375 -3.432 1 22.06 6 THR B C 1
ATOM 6142 O O . THR B 1 6 ? 10.703 -52.062 -2.9 1 22.06 6 THR B O 1
ATOM 6145 N N . ASN B 1 7 ? 12.812 -51.75 -2.955 1 21.42 7 ASN B N 1
ATOM 6146 C CA . ASN B 1 7 ? 12.781 -51.25 -1.577 1 21.42 7 ASN B CA 1
ATOM 6147 C C . ASN B 1 7 ? 11.617 -50.281 -1.346 1 21.42 7 ASN B C 1
ATOM 6149 O O . ASN B 1 7 ? 11.508 -49.281 -2.031 1 21.42 7 ASN B O 1
ATOM 6153 N N . SER B 1 8 ? 10.383 -50.719 -0.72 1 22.27 8 SER B N 1
ATOM 6154 C CA . SER B 1 8 ? 9.078 -50.312 -0.223 1 22.27 8 SER B CA 1
ATOM 6155 C C . SER B 1 8 ? 9.219 -49.156 0.788 1 22.27 8 SER B C 1
ATOM 6157 O O . SER B 1 8 ? 9.781 -49.344 1.868 1 22.27 8 SER B O 1
ATOM 6159 N N . PHE B 1 9 ? 9.633 -48.031 0.561 1 22.09 9 PHE B N 1
ATOM 6160 C CA . PHE B 1 9 ? 9.695 -47.031 1.63 1 22.09 9 PHE B CA 1
ATOM 6161 C C . PHE B 1 9 ? 8.336 -46.875 2.293 1 22.09 9 PHE B C 1
ATOM 6163 O O . PHE B 1 9 ? 7.367 -46.469 1.641 1 22.09 9 PHE B O 1
ATOM 6170 N N . PRO B 1 10 ? 7.863 -47.688 3.377 1 25.41 10 PRO B N 1
ATOM 6171 C CA . PRO B 1 10 ? 6.57 -47.656 4.062 1 25.41 10 PRO B CA 1
ATOM 6172 C C . PRO B 1 10 ? 6.289 -46.312 4.742 1 25.41 10 PRO B C 1
ATOM 6174 O O . PRO B 1 10 ? 6.984 -45.938 5.688 1 25.41 10 PRO B O 1
ATOM 6177 N N . LEU B 1 11 ? 6.312 -45.219 4.289 1 25.64 11 LEU B N 1
ATOM 6178 C CA . LEU B 1 11 ? 6.043 -44.094 5.148 1 25.64 11 LEU B CA 1
ATOM 6179 C C . LEU B 1 11 ? 4.641 -44.156 5.738 1 25.64 11 LEU B C 1
ATOM 6181 O O . LEU B 1 11 ? 3.65 -44.031 5.016 1 25.64 11 LEU B O 1
ATOM 6185 N N . HIS B 1 12 ? 4.297 -45.062 6.766 1 25.11 12 HIS B N 1
ATOM 6186 C CA . HIS B 1 12 ? 3.066 -45.188 7.539 1 25.11 12 HIS B CA 1
ATOM 6187 C C . HIS B 1 12 ? 2.762 -43.875 8.281 1 25.11 12 HIS B C 1
ATOM 6189 O O . HIS B 1 12 ? 3.314 -43.625 9.352 1 25.11 12 HIS B O 1
ATOM 6195 N N . LEU B 1 13 ? 2.725 -42.781 7.789 1 27.02 13 LEU B N 1
ATOM 6196 C CA . LEU B 1 13 ? 2.301 -41.688 8.656 1 27.02 13 LEU B CA 1
ATOM 6197 C C . LEU B 1 13 ? 0.896 -41.938 9.195 1 27.02 13 LEU B C 1
ATOM 6199 O O . LEU B 1 13 ? -0.053 -42.062 8.422 1 27.02 13 LEU B O 1
ATOM 6203 N N . ASP B 1 14 ? 0.711 -42.5 10.383 1 26.27 14 ASP B N 1
ATOM 6204 C CA . ASP B 1 14 ? -0.497 -42.75 11.164 1 26.27 14 ASP B CA 1
ATOM 6205 C C . ASP B 1 14 ? -1.367 -41.5 11.25 1 26.27 14 ASP B C 1
ATOM 6207 O O . ASP B 1 14 ? -0.853 -40.406 11.383 1 26.27 14 ASP B O 1
ATOM 6211 N N . ALA B 1 15 ? -2.695 -41.531 10.859 1 28.97 15 ALA B N 1
ATOM 6212 C CA . ALA B 1 15 ? -3.943 -40.781 10.766 1 28.97 15 ALA B CA 1
ATOM 6213 C C . ALA B 1 15 ? -4.316 -40.156 12.109 1 28.97 15 ALA B C 1
ATOM 6215 O O . ALA B 1 15 ? -5.414 -39.625 12.273 1 28.97 15 ALA B O 1
ATOM 6216 N N . GLU B 1 16 ? -3.668 -40.406 13.328 1 29.05 16 GLU B N 1
ATOM 6217 C CA . GLU B 1 16 ? -4.434 -40.125 14.539 1 29.05 16 GLU B CA 1
ATOM 6218 C C . GLU B 1 16 ? -4.809 -38.656 14.625 1 29.05 16 GLU B C 1
ATOM 6220 O O . GLU B 1 16 ? -5.98 -38.312 14.812 1 29.05 16 GLU B O 1
ATOM 6225 N N . ASP B 1 17 ? -4.055 -37.781 15.562 1 28.36 17 ASP B N 1
ATOM 6226 C CA . ASP B 1 17 ? -4.527 -36.719 16.453 1 28.36 17 ASP B CA 1
ATOM 6227 C C . ASP B 1 17 ? -4.57 -35.406 15.719 1 28.36 17 ASP B C 1
ATOM 6229 O O . ASP B 1 17 ? -3.627 -34.594 15.812 1 28.36 17 ASP B O 1
ATOM 6233 N N . CYS B 1 18 ? -4.895 -35.344 14.5 1 30.12 18 CYS B N 1
ATOM 6234 C CA . CYS B 1 18 ? -4.852 -34.031 13.859 1 30.12 18 CYS B CA 1
ATOM 6235 C C . CYS B 1 18 ? -5.867 -33.062 14.492 1 30.12 18 CYS B C 1
ATOM 6237 O O . CYS B 1 18 ? -7.035 -33.062 14.102 1 30.12 18 CYS B O 1
ATOM 6239 N N . ASN B 1 19 ? -5.879 -32.75 15.797 1 31.56 19 ASN B N 1
ATOM 6240 C CA . ASN B 1 19 ? -6.645 -31.75 16.531 1 31.56 19 ASN B CA 1
ATOM 6241 C C . ASN B 1 19 ? -6.551 -30.375 15.852 1 31.56 19 ASN B C 1
ATOM 6243 O O . ASN B 1 19 ? -6.781 -29.344 16.5 1 31.56 19 ASN B O 1
ATOM 6247 N N . TRP B 1 20 ? -5.883 -30.312 14.719 1 30.38 20 TRP B N 1
ATOM 6248 C CA . TRP B 1 20 ? -5.555 -28.969 14.25 1 30.38 20 TRP B CA 1
ATOM 6249 C C . TRP B 1 20 ? -6.816 -28.219 13.828 1 30.38 20 TRP B C 1
ATOM 6251 O O . TRP B 1 20 ? -7.918 -28.766 13.875 1 30.38 20 TRP B O 1
ATOM 6261 N N . SER B 1 21 ? -6.652 -27.219 12.758 1 37.72 21 SER B N 1
ATOM 6262 C CA . SER B 1 21 ? -7.668 -26.25 12.359 1 37.72 21 SER B CA 1
ATOM 6263 C C . SER B 1 21 ? -8.891 -26.938 11.773 1 37.72 21 SER B C 1
ATOM 6265 O O . SER B 1 21 ? -8.766 -27.953 11.07 1 37.72 21 SER B O 1
ATOM 6267 N N . PRO B 1 22 ? -10.086 -26.797 12.352 1 38.59 22 PRO B N 1
ATOM 6268 C CA . PRO B 1 22 ? -11.32 -27.438 11.891 1 38.59 22 PRO B CA 1
ATOM 6269 C C . PRO B 1 22 ? -11.391 -27.562 10.367 1 38.59 22 PRO B C 1
ATOM 6271 O O . PRO B 1 22 ? -12.062 -28.453 9.844 1 38.59 22 PRO B O 1
ATOM 6274 N N . LEU B 1 23 ? -10.852 -26.672 9.672 1 39.84 23 LEU B N 1
ATOM 6275 C CA . LEU B 1 23 ? -11.039 -26.766 8.227 1 39.84 23 LEU B CA 1
ATOM 6276 C C . LEU B 1 23 ? -10.227 -27.922 7.652 1 39.84 23 LEU B C 1
ATOM 6278 O O . LEU B 1 23 ? -10.406 -28.281 6.492 1 39.84 23 LEU B O 1
ATOM 6282 N N . LEU B 1 24 ? -9.094 -28.25 8.305 1 40.16 24 LEU B N 1
ATOM 6283 C CA . LEU B 1 24 ? -8.164 -29.188 7.68 1 40.16 24 LEU B CA 1
ATOM 6284 C C . LEU B 1 24 ? -8.523 -30.625 8.031 1 40.16 24 LEU B C 1
ATOM 6286 O O . LEU B 1 24 ? -7.887 -31.562 7.543 1 40.16 24 LEU B O 1
ATOM 6290 N N . CYS B 1 25 ? -9.164 -31 9.148 1 39.09 25 CYS B N 1
ATOM 6291 C CA . CYS B 1 25 ? -9.273 -32.406 9.578 1 39.09 25 CYS B CA 1
ATOM 6292 C C . CYS B 1 25 ? -10.211 -33.188 8.664 1 39.09 25 CYS B C 1
ATOM 6294 O O . CYS B 1 25 ? -11.242 -32.656 8.242 1 39.09 25 CYS B O 1
ATOM 6296 N N . ARG B 1 26 ? -9.773 -34.219 7.98 1 43.78 26 ARG B N 1
ATOM 6297 C CA . ARG B 1 26 ? -10.641 -35.25 7.445 1 43.78 26 ARG B CA 1
ATOM 6298 C C . ARG B 1 26 ? -11.797 -35.531 8.391 1 43.78 26 ARG B C 1
ATOM 6300 O O . ARG B 1 26 ? -11.648 -36.312 9.352 1 43.78 26 ARG B O 1
ATOM 6307 N N . ASP B 1 27 ? -12.531 -34.688 8.867 1 45.97 27 ASP B N 1
ATOM 6308 C CA . ASP B 1 27 ? -13.562 -35.031 9.836 1 45.97 27 ASP B CA 1
ATOM 6309 C C . ASP B 1 27 ? -14.453 -36.156 9.305 1 45.97 27 ASP B C 1
ATOM 6311 O O . ASP B 1 27 ? -14.875 -36.125 8.148 1 45.97 27 ASP B O 1
ATOM 6315 N N . GLU B 1 28 ? -14.125 -37.375 9.703 1 53.66 28 GLU B N 1
ATOM 6316 C CA . GLU B 1 28 ? -15.148 -38.406 9.555 1 53.66 28 GLU B CA 1
ATOM 6317 C C . GLU B 1 28 ? -16.547 -37.812 9.57 1 53.66 28 GLU B C 1
ATOM 6319 O O . GLU B 1 28 ? -16.859 -36.969 10.43 1 53.66 28 GLU B O 1
ATOM 6324 N N . LEU B 1 29 ? -17.016 -37.812 8.398 1 64.75 29 LEU B N 1
ATOM 6325 C CA . LEU B 1 29 ? -18.406 -37.375 8.266 1 64.75 29 LEU B CA 1
ATOM 6326 C C . LEU B 1 29 ? -19.234 -37.875 9.453 1 64.75 29 LEU B C 1
ATOM 6328 O O . LEU B 1 29 ? -19.328 -39.062 9.711 1 64.75 29 LEU B O 1
ATOM 6332 N N . SER B 1 30 ? -19.359 -37 10.414 1 69.88 30 SER B N 1
ATOM 6333 C CA . SER B 1 30 ? -20.266 -37.375 11.5 1 69.88 30 SER B CA 1
ATOM 6334 C C . SER B 1 30 ? -21.594 -37.906 10.953 1 69.88 30 SER B C 1
ATOM 6336 O O . SER B 1 30 ? -22.125 -37.344 9.977 1 69.88 30 SER B O 1
ATOM 6338 N N . GLU B 1 31 ? -21.984 -38.969 11.273 1 73.44 31 GLU B N 1
ATOM 6339 C CA . GLU B 1 31 ? -23.234 -39.625 10.852 1 73.44 31 GLU B CA 1
ATOM 6340 C C . GLU B 1 31 ? -24.406 -38.656 10.961 1 73.44 31 GLU B C 1
ATOM 6342 O O . GLU B 1 31 ? -25.375 -38.781 10.211 1 73.44 31 GLU B O 1
ATOM 6347 N N . ASP B 1 32 ? -24.172 -37.594 11.758 1 76.44 32 ASP B N 1
ATOM 6348 C CA . ASP B 1 32 ? -25.281 -36.688 11.992 1 76.44 32 ASP B CA 1
ATOM 6349 C C . ASP B 1 32 ? -25.438 -35.719 10.82 1 76.44 32 ASP B C 1
ATOM 6351 O O . ASP B 1 32 ? -26.484 -35.094 10.664 1 76.44 32 ASP B O 1
ATOM 6355 N N . LEU B 1 33 ? -24.453 -35.719 9.992 1 81.81 33 LEU B N 1
ATOM 6356 C CA . LEU B 1 33 ? -24.5 -34.719 8.914 1 81.81 33 LEU B CA 1
ATOM 6357 C C . LEU B 1 33 ? -25.062 -35.344 7.641 1 81.81 33 LEU B C 1
ATOM 6359 O O . LEU B 1 33 ? -25.453 -34.625 6.715 1 81.81 33 LEU B O 1
ATOM 6363 N N . ILE B 1 34 ? -25.234 -36.625 7.621 1 86.62 34 ILE B N 1
ATOM 6364 C CA . ILE B 1 34 ? -25.734 -37.312 6.422 1 86.62 34 ILE B CA 1
ATOM 6365 C C . ILE B 1 34 ? -27.25 -37.188 6.352 1 86.62 34 ILE B C 1
ATOM 6367 O O . ILE B 1 34 ? -27.953 -37.594 7.289 1 86.62 34 ILE B O 1
ATOM 6371 N N . PRO B 1 35 ? -27.656 -36.656 5.262 1 89.5 35 PRO B N 1
ATOM 6372 C CA . PRO B 1 35 ? -29.109 -36.531 5.133 1 89.5 35 PRO B CA 1
ATOM 6373 C C . PRO B 1 35 ? -29.828 -37.906 5.102 1 89.5 35 PRO B C 1
ATOM 6375 O O . PRO B 1 35 ? -29.297 -38.875 4.543 1 89.5 35 PRO B O 1
ATOM 6378 N N . THR B 1 36 ? -30.953 -37.938 5.785 1 90 36 THR B N 1
ATOM 6379 C CA . THR B 1 36 ? -31.781 -39.156 5.801 1 90 36 THR B CA 1
ATOM 6380 C C . THR B 1 36 ? -33.125 -38.875 5.145 1 90 36 THR B C 1
ATOM 6382 O O . THR B 1 36 ? -33.719 -37.812 5.332 1 90 36 THR B O 1
ATOM 6385 N N . VAL B 1 37 ? -33.5 -39.938 4.375 1 91.75 37 VAL B N 1
ATOM 6386 C CA . VAL B 1 37 ? -34.812 -39.812 3.727 1 91.75 37 VAL B CA 1
ATOM 6387 C C . VAL B 1 37 ? -35.906 -39.75 4.781 1 91.75 37 VAL B C 1
ATOM 6389 O O . VAL B 1 37 ? -35.906 -40.562 5.727 1 91.75 37 VAL B O 1
ATOM 6392 N N . GLY B 1 38 ? -36.719 -38.781 4.703 1 88.94 38 GLY B N 1
ATOM 6393 C CA . GLY B 1 38 ? -37.812 -38.625 5.648 1 88.94 38 GLY B CA 1
ATOM 6394 C C . GLY B 1 38 ? -37.594 -37.469 6.625 1 88.94 38 GLY B C 1
ATOM 6395 O O . GLY B 1 38 ? -38.531 -37.062 7.332 1 88.94 38 GLY B O 1
ATOM 6396 N N . SER B 1 39 ? -36.438 -36.906 6.645 1 89.69 39 SER B N 1
ATOM 6397 C CA . SER B 1 39 ? -36.156 -35.781 7.527 1 89.69 39 SER B CA 1
ATOM 6398 C C . SER B 1 39 ? -36.938 -34.531 7.105 1 89.69 39 SER B C 1
ATOM 6400 O O . SER B 1 39 ? -37.125 -34.281 5.91 1 89.69 39 SER B O 1
ATOM 6402 N N . VAL B 1 40 ? -37.469 -33.781 8.094 1 90.38 40 VAL B N 1
ATOM 6403 C CA . VAL B 1 40 ? -38.312 -32.625 7.828 1 90.38 40 VAL B CA 1
ATOM 6404 C C . VAL B 1 40 ? -37.594 -31.359 8.219 1 90.38 40 VAL B C 1
ATOM 6406 O O . VAL B 1 40 ? -36.906 -31.312 9.227 1 90.38 40 VAL B O 1
ATOM 6409 N N . PHE B 1 41 ? -37.719 -30.406 7.312 1 89.44 41 PHE B N 1
ATOM 6410 C CA . PHE B 1 41 ? -37.125 -29.094 7.531 1 89.44 41 PHE B CA 1
ATOM 6411 C C . PHE B 1 41 ? -38.188 -28 7.473 1 89.44 41 PHE B C 1
ATOM 6413 O O . PHE B 1 41 ? -39.188 -28.156 6.793 1 89.44 41 PHE B O 1
ATOM 6420 N N . ARG B 1 42 ? -38.062 -26.875 8.055 1 83.62 42 ARG B N 1
ATOM 6421 C CA . ARG B 1 42 ? -39.062 -25.828 8.211 1 83.62 42 ARG B CA 1
ATOM 6422 C C . ARG B 1 42 ? -39.062 -24.891 7.012 1 83.62 42 ARG B C 1
ATOM 6424 O O . ARG B 1 42 ? -40.094 -24.25 6.723 1 83.62 42 ARG B O 1
ATOM 6431 N N . SER B 1 43 ? -37.75 -24.656 6.48 1 82.62 43 SER B N 1
ATOM 6432 C CA . SER B 1 43 ? -37.625 -23.719 5.359 1 82.62 43 SER B CA 1
ATOM 6433 C C . SER B 1 43 ? -36.625 -24.25 4.328 1 82.62 43 SER B C 1
ATOM 6435 O O . SER B 1 43 ? -35.844 -25.141 4.621 1 82.62 43 SER B O 1
ATOM 6437 N N . LEU B 1 44 ? -36.781 -23.734 3.178 1 85.19 44 LEU B N 1
ATOM 6438 C CA . LEU B 1 44 ? -35.875 -24.094 2.094 1 85.19 44 LEU B CA 1
ATOM 6439 C C . LEU B 1 44 ? -34.438 -23.688 2.414 1 85.19 44 LEU B C 1
ATOM 6441 O O . LEU B 1 44 ? -33.5 -24.391 2.045 1 85.19 44 LEU B O 1
ATOM 6445 N N . GLU B 1 45 ? -34.219 -22.625 3.062 1 82.06 45 GLU B N 1
ATOM 6446 C CA . GLU B 1 45 ? -32.875 -22.141 3.436 1 82.06 45 GLU B CA 1
ATOM 6447 C C . GLU B 1 45 ? -32.219 -23.109 4.414 1 82.06 45 GLU B C 1
ATOM 6449 O O . GLU B 1 45 ? -31.016 -23.375 4.293 1 82.06 45 GLU B O 1
ATOM 6454 N N . GLU B 1 46 ? -33.031 -23.531 5.309 1 82.81 46 GLU B N 1
ATOM 6455 C CA . GLU B 1 46 ? -32.5 -24.484 6.273 1 82.81 46 GLU 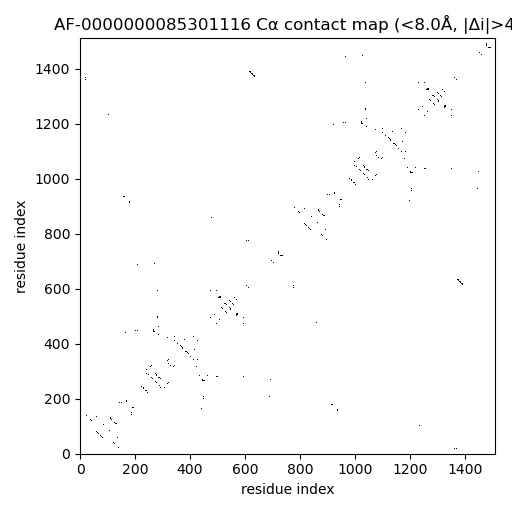B CA 1
ATOM 6456 C C . GLU B 1 46 ? -32.062 -25.781 5.586 1 82.81 46 GLU B C 1
ATOM 6458 O O . GLU B 1 46 ? -31 -26.344 5.922 1 82.81 46 GLU B O 1
ATOM 6463 N N . ALA B 1 47 ? -32.938 -26.203 4.68 1 87.56 47 ALA B N 1
ATOM 6464 C CA . ALA B 1 47 ? -32.594 -27.406 3.932 1 87.56 47 ALA B CA 1
ATOM 6465 C C . ALA B 1 47 ? -31.344 -27.219 3.096 1 87.56 47 ALA B C 1
ATOM 6467 O O . ALA B 1 47 ? -30.484 -28.109 3.033 1 87.56 47 ALA B O 1
ATOM 6468 N N . TYR B 1 48 ? -31.25 -26.109 2.539 1 88.81 48 TYR B N 1
ATOM 6469 C CA . TYR B 1 48 ? -30.094 -25.812 1.703 1 88.81 48 TYR B CA 1
ATOM 6470 C C . TYR B 1 48 ? -28.812 -25.75 2.537 1 88.81 48 TYR B C 1
ATOM 6472 O O . TYR B 1 48 ? -27.781 -26.266 2.125 1 88.81 48 TYR B O 1
ATOM 6480 N N . VAL B 1 49 ? -28.844 -25.141 3.678 1 83.62 49 VAL B N 1
ATOM 6481 C CA . VAL B 1 49 ? -27.688 -25 4.559 1 83.62 49 VAL B CA 1
ATOM 6482 C C . VAL B 1 49 ? -27.25 -26.391 5.047 1 83.62 49 VAL B C 1
ATOM 6484 O O . VAL B 1 49 ? -26.047 -26.656 5.148 1 83.62 49 VAL B O 1
ATOM 6487 N N . MET B 1 50 ? -28.219 -27.125 5.352 1 86.44 50 MET B N 1
ATOM 6488 C CA . MET B 1 50 ? -27.906 -28.469 5.793 1 86.44 50 MET B CA 1
ATOM 6489 C C . MET B 1 50 ? -27.172 -29.25 4.699 1 86.44 50 MET B C 1
ATOM 6491 O O . MET B 1 50 ? -26.172 -29.906 4.965 1 86.44 50 MET B O 1
ATOM 6495 N N . TYR B 1 51 ? -27.703 -29.203 3.521 1 90.31 51 TYR B N 1
ATOM 6496 C CA . TYR B 1 51 ? -27.078 -29.938 2.426 1 90.31 51 TYR B CA 1
ATOM 6497 C C . TYR B 1 51 ? -25.719 -29.359 2.096 1 90.31 51 TYR B C 1
ATOM 6499 O O . TYR B 1 51 ? -24.797 -30.094 1.721 1 90.31 51 TYR B O 1
ATOM 6507 N N . GLN B 1 52 ? -25.547 -28.125 2.236 1 88.75 52 GLN B N 1
ATOM 6508 C CA . GLN B 1 52 ? -24.25 -27.484 2.027 1 88.75 52 GLN B CA 1
ATOM 6509 C C . GLN B 1 52 ? -23.219 -27.969 3.053 1 88.75 52 GLN B C 1
ATOM 6511 O O . GLN B 1 52 ? -22.062 -28.203 2.713 1 88.75 52 GLN B O 1
ATOM 6516 N N . SER B 1 53 ? -23.688 -28 4.262 1 86.38 53 SER B N 1
ATOM 6517 C CA . SER B 1 53 ? -22.797 -28.469 5.312 1 86.38 53 SER B CA 1
ATOM 6518 C C . SER B 1 53 ? -22.359 -29.906 5.055 1 86.38 53 SER B C 1
ATOM 6520 O O . SER B 1 53 ? -21.203 -30.25 5.289 1 86.38 53 SER B O 1
ATOM 6522 N N . TYR B 1 54 ? -23.344 -30.672 4.605 1 88.94 54 TYR B N 1
ATOM 6523 C CA . TYR B 1 54 ? -23.031 -32.031 4.227 1 88.94 54 TYR B CA 1
ATOM 6524 C C . TYR B 1 54 ? -22.031 -32.062 3.07 1 88.94 54 TYR B C 1
ATOM 6526 O O . TYR B 1 54 ? -21.078 -32.844 3.08 1 88.94 54 TYR B O 1
ATOM 6534 N N . ALA B 1 55 ? -22.25 -31.25 2.131 1 90.69 55 ALA B N 1
ATOM 6535 C CA . ALA B 1 55 ? -21.406 -31.203 0.944 1 90.69 55 ALA B CA 1
ATOM 6536 C C . ALA B 1 55 ? -19.969 -30.797 1.31 1 90.69 55 ALA B C 1
ATOM 6538 O O . ALA B 1 55 ? -19.016 -31.391 0.824 1 90.69 55 ALA B O 1
ATOM 6539 N N . VAL B 1 56 ? -19.844 -29.875 2.199 1 88 56 VAL B N 1
ATOM 6540 C CA . VAL B 1 56 ? -18.531 -29.406 2.617 1 88 56 VAL B CA 1
ATOM 6541 C C . VAL B 1 56 ? -17.812 -30.516 3.377 1 88 56 VAL B C 1
ATOM 6543 O O . VAL B 1 56 ? -16.625 -30.75 3.152 1 88 56 VAL B O 1
ATOM 6546 N N . ALA B 1 57 ? -18.516 -31.125 4.199 1 86.31 57 ALA B N 1
ATOM 6547 C CA . ALA B 1 57 ? -17.922 -32.188 4.996 1 86.31 57 ALA B CA 1
ATOM 6548 C C . ALA B 1 57 ? -17.5 -33.375 4.113 1 86.31 57 ALA B C 1
ATOM 6550 O O . ALA B 1 57 ? -16.484 -34.031 4.379 1 86.31 57 ALA B O 1
ATOM 6551 N N . SER B 1 58 ? -18.266 -33.656 3.076 1 87.56 58 SER B N 1
ATOM 6552 C CA . SER B 1 58 ? -17.984 -34.781 2.195 1 87.56 58 SER B CA 1
ATOM 6553 C C . SER B 1 58 ? -16.953 -34.406 1.143 1 87.56 58 SER B C 1
ATOM 6555 O O . SER B 1 58 ? -16.297 -35.312 0.58 1 87.56 58 SER B O 1
ATOM 6557 N N . GLY B 1 59 ? -16.844 -33.156 0.814 1 87.5 59 GLY B N 1
ATOM 6558 C CA . GLY B 1 59 ? -15.828 -32.75 -0.125 1 87.5 59 GLY B CA 1
ATOM 6559 C C . GLY B 1 59 ? -16.359 -32.469 -1.515 1 87.5 59 GLY B C 1
ATOM 6560 O O . GLY B 1 59 ? -15.781 -32.906 -2.512 1 87.5 59 GLY B O 1
ATOM 6561 N N . PHE B 1 60 ? -17.516 -31.922 -1.691 1 89.19 60 PHE B N 1
ATOM 6562 C CA . PHE B 1 60 ? -18.031 -31.484 -2.982 1 89.19 60 PHE B CA 1
ATOM 6563 C C . PHE B 1 60 ? -18.828 -30.188 -2.836 1 89.19 60 PHE B C 1
ATOM 6565 O O . PHE B 1 60 ? -18.969 -29.656 -1.73 1 89.19 60 PHE B O 1
ATOM 6572 N N . SER B 1 61 ? -19.188 -29.547 -3.943 1 90.38 61 SER B N 1
ATOM 6573 C CA . SER B 1 61 ? -19.953 -28.312 -3.936 1 90.38 61 SER B CA 1
ATOM 6574 C C . SER B 1 61 ? -21.359 -28.531 -4.477 1 90.38 61 SER B C 1
ATOM 6576 O O . SER B 1 61 ? -21.609 -29.5 -5.184 1 90.38 61 SER B O 1
ATOM 6578 N N . VAL B 1 62 ? -22.25 -27.578 -4.086 1 91.38 62 VAL B N 1
ATOM 6579 C CA . VAL B 1 62 ? -23.656 -27.766 -4.387 1 91.38 62 VAL B CA 1
ATOM 6580 C C . VAL B 1 62 ? -24.094 -26.828 -5.5 1 91.38 62 VAL B C 1
ATOM 6582 O O . VAL B 1 62 ? -23.594 -25.688 -5.586 1 91.38 62 VAL B O 1
ATOM 6585 N N . ARG B 1 63 ? -24.891 -27.266 -6.359 1 90.12 63 ARG B N 1
ATOM 6586 C CA . ARG B 1 63 ? -25.594 -26.484 -7.371 1 90.12 63 ARG B CA 1
ATOM 6587 C C . ARG B 1 63 ? -27.094 -26.578 -7.191 1 90.12 63 ARG B C 1
ATOM 6589 O O . ARG B 1 63 ? -27.625 -27.641 -6.859 1 90.12 63 ARG B O 1
ATOM 6596 N N . VAL B 1 64 ? -27.766 -25.406 -7.324 1 88.12 64 VAL B N 1
ATOM 6597 C CA . VAL B 1 64 ? -29.219 -25.391 -7.191 1 88.12 64 VAL B CA 1
ATOM 6598 C C . VAL B 1 64 ? -29.859 -26.016 -8.43 1 88.12 64 VAL B C 1
ATOM 6600 O O . VAL B 1 64 ? -29.578 -25.609 -9.562 1 88.12 64 VAL B O 1
ATOM 6603 N N . GLY B 1 65 ? -30.547 -27 -8.234 1 85.94 65 GLY B N 1
ATOM 6604 C CA . GLY B 1 65 ? -31.156 -27.734 -9.328 1 85.94 65 GLY B CA 1
ATOM 6605 C C . GLY B 1 65 ? -32.5 -27.172 -9.742 1 85.94 65 GLY B C 1
ATOM 6606 O O . GLY B 1 65 ? -32.844 -26.047 -9.391 1 85.94 65 GLY B O 1
ATOM 6607 N N . GLN B 1 66 ? -33.219 -27.922 -10.539 1 84.06 66 GLN B N 1
ATOM 6608 C CA . GLN B 1 66 ? -34.5 -27.547 -11.094 1 84.06 66 GLN B CA 1
ATOM 6609 C C . GLN B 1 66 ? -35.594 -27.609 -10.039 1 84.06 66 GLN B C 1
ATOM 6611 O O . GLN B 1 66 ? -35.438 -28.25 -8.992 1 84.06 66 GLN B O 1
ATOM 6616 N N . GLN B 1 67 ? -36.625 -26.781 -10.219 1 88.31 67 GLN B N 1
ATOM 6617 C CA . GLN B 1 67 ? -37.812 -26.812 -9.367 1 88.31 67 GLN B CA 1
ATOM 6618 C C . GLN B 1 67 ? -39.031 -27.328 -10.141 1 88.31 67 GLN B C 1
ATOM 6620 O O . GLN B 1 67 ? -39.188 -27.047 -11.336 1 88.31 67 GLN B O 1
ATOM 6625 N N . LYS B 1 68 ? -39.688 -28.234 -9.641 1 88 68 LYS B N 1
ATOM 6626 C CA . LYS B 1 68 ? -40.938 -28.734 -10.227 1 88 68 LYS B CA 1
ATOM 6627 C C . LYS B 1 68 ? -42.125 -27.984 -9.656 1 88 68 LYS B C 1
ATOM 6629 O O . LYS B 1 68 ? -42.219 -27.797 -8.438 1 88 68 LYS B O 1
ATOM 6634 N N . LYS B 1 69 ? -42.875 -27.453 -10.562 1 87.69 69 LYS B N 1
ATOM 6635 C CA . LYS B 1 69 ? -44.062 -26.719 -10.164 1 87.69 69 LYS B CA 1
ATOM 6636 C C . LYS B 1 69 ? -45.344 -27.469 -10.562 1 87.69 69 LYS B C 1
ATOM 6638 O O . LYS B 1 69 ? -45.406 -28.078 -11.633 1 87.69 69 LYS B O 1
ATOM 6643 N N . TYR B 1 70 ? -46.25 -27.609 -9.617 1 83.5 70 TYR B N 1
ATOM 6644 C CA . TYR B 1 70 ? -47.594 -28.094 -9.898 1 83.5 70 TYR B CA 1
ATOM 6645 C C . TYR B 1 70 ? -48.625 -27 -9.625 1 83.5 70 TYR B C 1
ATOM 6647 O O . TYR B 1 70 ? -48.75 -26.531 -8.5 1 83.5 70 TYR B O 1
ATOM 6655 N N . ASN B 1 71 ? -49.469 -26.531 -10.617 1 84.62 71 ASN B N 1
ATOM 6656 C CA . ASN B 1 71 ? -50.469 -25.469 -10.547 1 84.62 71 ASN B CA 1
ATOM 6657 C C . ASN B 1 71 ? -49.844 -24.172 -10.031 1 84.62 71 ASN B C 1
ATOM 6659 O O . ASN B 1 71 ? -50.406 -23.516 -9.156 1 84.62 71 ASN B O 1
ATOM 6663 N N . GLY B 1 72 ? -48.531 -23.875 -10.336 1 80.19 72 GLY B N 1
ATOM 6664 C CA . GLY B 1 72 ? -47.875 -22.609 -10.031 1 80.19 72 GLY B CA 1
ATOM 6665 C C . GLY B 1 72 ? -47.156 -22.625 -8.703 1 80.19 72 GLY B C 1
ATOM 6666 O O . GLY B 1 72 ? -46.469 -21.656 -8.352 1 80.19 72 GLY B O 1
ATOM 6667 N N . VAL B 1 73 ? -47.375 -23.688 -7.98 1 82.12 73 VAL B N 1
ATOM 6668 C CA . VAL B 1 73 ? -46.75 -23.781 -6.676 1 82.12 73 VAL B CA 1
ATOM 6669 C C . VAL B 1 73 ? -45.562 -24.75 -6.734 1 82.12 73 VAL B C 1
ATOM 6671 O O . VAL B 1 73 ? -45.688 -25.828 -7.332 1 82.12 73 VAL B O 1
ATOM 6674 N N . VAL B 1 74 ? -44.5 -24.375 -6.246 1 87.25 74 VAL B N 1
ATOM 6675 C CA . VAL B 1 74 ? -43.312 -25.219 -6.219 1 87.25 74 VAL B CA 1
ATOM 6676 C C . VAL B 1 74 ? -43.562 -26.438 -5.32 1 87.25 74 VAL B C 1
ATOM 6678 O O . VAL B 1 74 ? -43.875 -26.281 -4.137 1 87.25 74 VAL B O 1
ATOM 6681 N N . THR B 1 75 ? -43.562 -27.609 -5.879 1 88.06 75 THR B N 1
ATOM 6682 C CA . THR B 1 75 ? -43.812 -28.844 -5.125 1 88.06 75 THR B CA 1
ATOM 6683 C C . THR B 1 75 ? -42.5 -29.531 -4.754 1 88.06 75 THR B C 1
ATOM 6685 O O . THR B 1 75 ? -42.406 -30.125 -3.678 1 88.06 75 THR B O 1
ATOM 6688 N N . HIS B 1 76 ? -41.594 -29.547 -5.734 1 91.38 76 HIS B N 1
ATOM 6689 C CA . HIS B 1 76 ? -40.344 -30.219 -5.5 1 91.38 76 HIS B CA 1
ATOM 6690 C C . HIS B 1 76 ? -39.156 -29.297 -5.781 1 91.38 76 HIS B C 1
ATOM 6692 O O . HIS B 1 76 ? -39.219 -28.438 -6.664 1 91.38 76 HIS B O 1
ATOM 6698 N N . LYS B 1 77 ? -38.062 -29.391 -4.957 1 92.44 77 LYS B N 1
ATOM 6699 C CA . LYS B 1 77 ? -36.812 -28.672 -5.18 1 92.44 77 LYS B CA 1
ATOM 6700 C C . LYS B 1 77 ? -35.625 -29.625 -5.133 1 92.44 77 LYS B C 1
ATOM 6702 O O . LYS B 1 77 ? -35.531 -30.484 -4.254 1 92.44 77 LYS B O 1
ATOM 6707 N N . TYR B 1 78 ? -34.812 -29.516 -6.105 1 92.5 78 TYR B N 1
ATOM 6708 C CA . TYR B 1 78 ? -33.625 -30.375 -6.203 1 92.5 78 TYR B CA 1
ATOM 6709 C C . TYR B 1 78 ? -32.375 -29.578 -5.93 1 92.5 78 TYR B C 1
ATOM 6711 O O . TYR B 1 78 ? -32.219 -28.422 -6.363 1 92.5 78 TYR B O 1
ATOM 6719 N N . PHE B 1 79 ? -31.453 -30.188 -5.117 1 93.62 79 PHE B N 1
ATOM 6720 C CA . PHE B 1 79 ? -30.062 -29.734 -5.008 1 93.62 79 PHE B CA 1
ATOM 6721 C C . PHE B 1 79 ? -29.109 -30.812 -5.516 1 93.62 79 PHE B C 1
ATOM 6723 O O . PHE B 1 79 ? -29.266 -31.984 -5.199 1 93.62 79 PHE B O 1
ATOM 6730 N N . ARG B 1 80 ? -28.172 -30.375 -6.359 1 93.81 80 ARG B N 1
ATOM 6731 C CA . ARG B 1 80 ? -27.297 -31.344 -7.016 1 93.81 80 ARG B CA 1
ATOM 6732 C C . ARG B 1 80 ? -25.828 -31 -6.785 1 93.81 80 ARG B C 1
ATOM 6734 O O . ARG B 1 80 ? -25.516 -29.922 -6.277 1 93.81 80 ARG B O 1
ATOM 6741 N N . CYS B 1 81 ? -25.016 -32 -7.066 1 91.38 81 CYS B N 1
ATOM 6742 C CA . CYS B 1 81 ? -23.578 -31.75 -7.105 1 91.38 81 CYS B CA 1
ATOM 6743 C C . CYS B 1 81 ? -23.234 -30.719 -8.172 1 91.38 81 CYS B C 1
ATOM 6745 O O . CYS B 1 81 ? -23.891 -30.656 -9.219 1 91.38 81 CYS B O 1
ATOM 6747 N N . ASN B 1 82 ? -22.25 -29.906 -7.949 1 88.81 82 ASN B N 1
ATOM 6748 C CA . ASN B 1 82 ? -21.844 -28.859 -8.875 1 88.81 82 ASN B CA 1
ATOM 6749 C C . ASN B 1 82 ? -21.312 -29.453 -10.18 1 88.81 82 ASN B C 1
ATOM 6751 O O . ASN B 1 82 ? -21.203 -28.734 -11.188 1 88.81 82 ASN B O 1
ATOM 6755 N N . ARG B 1 83 ? -20.969 -30.672 -10.188 1 87.81 83 ARG B N 1
ATOM 6756 C CA . ARG B 1 83 ? -20.422 -31.312 -11.383 1 87.81 83 ARG B CA 1
ATOM 6757 C C . ARG B 1 83 ? -21.5 -32.094 -12.125 1 87.81 83 ARG B C 1
ATOM 6759 O O . ARG B 1 83 ? -21.188 -32.938 -12.969 1 87.81 83 ARG B O 1
ATOM 6766 N N . ALA B 1 84 ? -22.75 -31.719 -11.75 1 87.25 84 ALA B N 1
ATOM 6767 C CA . ALA B 1 84 ? -23.859 -32.375 -12.43 1 87.25 84 ALA B CA 1
ATOM 6768 C C . ALA B 1 84 ? -24.094 -31.781 -13.812 1 87.25 84 ALA B C 1
ATOM 6770 O O . ALA B 1 84 ? -23.703 -30.641 -14.078 1 87.25 84 ALA B O 1
ATOM 6771 N N . GLY B 1 85 ? -24.625 -32.562 -14.711 1 80.56 85 GLY B N 1
ATOM 6772 C CA . GLY B 1 85 ? -25 -32.062 -16.031 1 80.56 85 GLY B CA 1
ATOM 6773 C C . GLY B 1 85 ? -23.922 -32.312 -17.078 1 80.56 85 GLY B C 1
ATOM 6774 O O . GLY B 1 85 ? -22.828 -32.75 -16.766 1 80.56 85 GLY B O 1
ATOM 6775 N N . LYS B 1 86 ? -24.219 -32.062 -18.281 1 77.12 86 LYS B N 1
ATOM 6776 C CA . LYS B 1 86 ? -23.312 -32.188 -19.406 1 77.12 86 LYS B CA 1
ATOM 6777 C C . LYS B 1 86 ? -22.625 -30.875 -19.719 1 77.12 86 LYS B C 1
ATOM 6779 O O . LYS B 1 86 ? -23.234 -29.797 -19.609 1 77.12 86 LYS B O 1
ATOM 6784 N N . PRO B 1 87 ? -21.312 -31.031 -19.891 1 74.5 87 PRO B N 1
ATOM 6785 C CA . PRO B 1 87 ? -20.625 -29.812 -20.266 1 74.5 87 PRO B CA 1
ATOM 6786 C C . PRO B 1 87 ? -21.219 -29.156 -21.516 1 74.5 87 PRO B C 1
ATOM 6788 O O . PRO B 1 87 ? -21.578 -29.844 -22.469 1 74.5 87 PRO B O 1
ATOM 6791 N N . GLN B 1 88 ? -21.766 -27.922 -21.344 1 67.25 88 GLN B N 1
ATOM 6792 C CA . GLN B 1 88 ? -22.297 -27.203 -22.5 1 67.25 88 GLN B CA 1
ATOM 6793 C C . GLN B 1 88 ? -21.266 -26.266 -23.094 1 67.25 88 GLN B C 1
ATOM 6795 O O . GLN B 1 88 ? -20.609 -25.516 -22.375 1 67.25 88 GLN B O 1
ATOM 6800 N N . PRO B 1 89 ? -20.906 -26.578 -24.359 1 61.94 89 PRO B N 1
ATOM 6801 C CA . PRO B 1 89 ? -19.938 -25.688 -25 1 61.94 89 PRO B CA 1
ATOM 6802 C C . PRO B 1 89 ? -20.375 -24.219 -24.969 1 61.94 89 PRO B C 1
ATOM 6804 O O . PRO B 1 89 ? -21.562 -23.922 -25.094 1 61.94 89 PRO B O 1
ATOM 6807 N N . LYS B 1 90 ? -19.688 -23.344 -24.375 1 58.62 90 LYS B N 1
ATOM 6808 C CA . LYS B 1 90 ? -20 -21.922 -24.344 1 58.62 90 LYS B CA 1
ATOM 6809 C C . LYS B 1 90 ? -20.203 -21.375 -25.75 1 58.62 90 LYS B C 1
ATOM 6811 O O . LYS B 1 90 ? -19.406 -21.656 -26.656 1 58.62 90 LYS B O 1
ATOM 6816 N N . LYS B 1 91 ? -21.438 -20.938 -26.109 1 51.81 91 LYS B N 1
ATOM 6817 C CA . LYS B 1 91 ? -21.781 -20.312 -27.391 1 51.81 91 LYS B CA 1
ATOM 6818 C C . LYS B 1 91 ? -20.781 -19.219 -27.75 1 51.81 91 LYS B C 1
ATOM 6820 O O . LYS B 1 91 ? -20.406 -18.406 -26.906 1 51.81 91 LYS B O 1
ATOM 6825 N N . LYS B 1 92 ? -20.016 -19.547 -28.844 1 49.25 92 LYS B N 1
ATOM 6826 C CA . LYS B 1 92 ? -19.188 -18.5 -29.422 1 49.25 92 LYS B CA 1
ATOM 6827 C C . LYS B 1 92 ? -20 -17.266 -29.734 1 49.25 92 LYS B C 1
ATOM 6829 O O . LYS B 1 92 ? -20.953 -17.328 -30.531 1 49.25 92 LYS B O 1
ATOM 6834 N N . PHE B 1 93 ? -20.438 -16.453 -28.875 1 45.53 93 PHE B N 1
ATOM 6835 C CA . PHE B 1 93 ? -20.969 -15.227 -29.453 1 45.53 93 PHE B CA 1
ATOM 6836 C C . PHE B 1 93 ? -20 -14.648 -30.5 1 45.53 93 PHE B C 1
ATOM 6838 O O . PHE B 1 93 ? -18.797 -14.875 -30.422 1 45.53 93 PHE B O 1
ATOM 6845 N N . ASP B 1 94 ? -20.516 -14.188 -31.812 1 41.84 94 ASP B N 1
ATOM 6846 C CA . ASP B 1 94 ? -19.844 -13.609 -32.969 1 41.84 94 ASP B CA 1
ATOM 6847 C C . ASP B 1 94 ? -18.656 -12.75 -32.562 1 41.84 94 ASP B C 1
ATOM 6849 O O . ASP B 1 94 ? -18.141 -11.953 -33.344 1 41.84 94 ASP B O 1
ATOM 6853 N N . CYS B 1 95 ? -18.672 -12.047 -31.438 1 38.59 95 CYS B N 1
ATOM 6854 C CA . CYS B 1 95 ? -17.625 -11.047 -31.359 1 38.59 95 CYS B CA 1
ATOM 6855 C C . CYS B 1 95 ? -16.25 -11.664 -31.578 1 38.59 95 CYS B C 1
ATOM 6857 O O . CYS B 1 95 ? -16 -12.797 -31.156 1 38.59 95 CYS B O 1
ATOM 6859 N N . SER B 1 96 ? -15.453 -11.281 -32.531 1 41.03 96 SER B N 1
ATOM 6860 C CA . SER B 1 96 ? -14.078 -11.422 -32.969 1 41.03 96 SER B CA 1
ATOM 6861 C C . SER B 1 96 ? -13.148 -11.789 -31.828 1 41.03 96 SER B C 1
ATOM 6863 O O . SER B 1 96 ? -11.938 -11.93 -32 1 41.03 96 SER B O 1
ATOM 6865 N N . THR B 1 97 ? -13.523 -11.523 -30.594 1 41.69 97 THR B N 1
ATOM 6866 C CA . THR B 1 97 ? -12.531 -11.555 -29.531 1 41.69 97 THR B CA 1
ATOM 6867 C C . THR B 1 97 ? -12.141 -13 -29.203 1 41.69 97 THR B C 1
ATOM 6869 O O . THR B 1 97 ? -12.922 -13.922 -29.422 1 41.69 97 THR B O 1
ATOM 6872 N N . GLN B 1 98 ? -10.852 -13.312 -28.75 1 46.31 98 GLN B N 1
ATOM 6873 C CA . GLN B 1 98 ? -10.117 -14.484 -28.281 1 46.31 98 GLN B CA 1
ATOM 6874 C C . GLN B 1 98 ? -10.992 -15.375 -27.406 1 46.31 98 GLN B C 1
ATOM 6876 O O . GLN B 1 98 ? -11.555 -14.914 -26.422 1 46.31 98 GLN B O 1
ATOM 6881 N N . CYS B 1 99 ? -11.656 -16.328 -27.953 1 46.91 99 CYS B N 1
ATOM 6882 C CA . CYS B 1 99 ? -12.383 -17.359 -27.219 1 46.91 99 CYS B CA 1
ATOM 6883 C C . CYS B 1 99 ? -11.633 -17.75 -25.953 1 46.91 99 CYS B C 1
ATOM 6885 O O . CYS B 1 99 ? -10.461 -18.125 -26 1 46.91 99 CYS B O 1
ATOM 6887 N N . ARG B 1 100 ? -12.133 -17.422 -24.891 1 55.47 100 ARG B N 1
ATOM 6888 C CA . ARG B 1 100 ? -11.547 -17.859 -23.625 1 55.47 100 ARG B CA 1
ATOM 6889 C C . ARG B 1 100 ? -11.547 -19.375 -23.531 1 55.47 100 ARG B C 1
ATOM 6891 O O . ARG B 1 100 ? -12.531 -20.031 -23.875 1 55.47 100 ARG B O 1
ATOM 6898 N N . GLN B 1 101 ? -10.375 -20 -23.547 1 57.69 101 GLN B N 1
ATOM 6899 C CA . GLN B 1 101 ? -10.258 -21.422 -23.266 1 57.69 101 GLN B CA 1
ATOM 6900 C C . GLN B 1 101 ? -10.938 -21.781 -21.938 1 57.69 101 GLN B C 1
ATOM 6902 O O . GLN B 1 101 ? -10.383 -21.547 -20.875 1 57.69 101 GLN B O 1
ATOM 6907 N N . SER B 1 102 ? -12.32 -21.969 -22.016 1 61.31 102 SER B N 1
ATOM 6908 C CA . SER B 1 102 ? -13.078 -22.219 -20.797 1 61.31 102 SER B CA 1
ATOM 6909 C C . SER B 1 102 ? -12.961 -23.688 -20.375 1 61.31 102 SER B C 1
ATOM 6911 O O . SER B 1 102 ? -12.883 -24.578 -21.219 1 61.31 102 SER B O 1
ATOM 6913 N N . THR B 1 103 ? -12.531 -23.891 -19.188 1 66.62 103 THR B N 1
ATOM 6914 C CA . THR B 1 103 ? -12.523 -25.219 -18.562 1 66.62 103 THR B CA 1
ATOM 6915 C C . THR B 1 103 ? -13.898 -25.578 -18.031 1 66.62 103 THR B C 1
ATOM 6917 O O . THR B 1 103 ? -14.719 -24.703 -17.766 1 66.62 103 THR B O 1
ATOM 6920 N N . TYR B 1 104 ? -14.25 -26.828 -18.266 1 76.19 104 TYR B N 1
ATOM 6921 C CA . TYR B 1 104 ? -15.531 -27.328 -17.797 1 76.19 104 TYR B CA 1
ATOM 6922 C C . TYR B 1 104 ? -15.359 -28.172 -16.531 1 76.19 104 TYR B C 1
ATOM 6924 O O . TYR B 1 104 ? -14.328 -28.812 -16.328 1 76.19 104 TYR B O 1
ATOM 6932 N N . ILE B 1 105 ? -16.344 -28.031 -15.641 1 78.19 105 ILE B N 1
ATOM 6933 C CA . ILE B 1 105 ? -16.281 -28.781 -14.398 1 78.19 105 ILE B CA 1
ATOM 6934 C C . ILE B 1 105 ? -17.328 -29.891 -14.414 1 78.19 105 ILE B C 1
ATOM 6936 O O . ILE B 1 105 ? -17.219 -30.875 -13.664 1 78.19 105 ILE B O 1
ATOM 6940 N N . SER B 1 106 ? -18.266 -29.828 -15.312 1 81.75 106 SER B N 1
ATOM 6941 C CA . SER B 1 106 ? -19.375 -30.781 -15.305 1 81.75 106 SER B CA 1
ATOM 6942 C C . SER B 1 106 ? -18.906 -32.156 -15.734 1 81.75 106 SER B C 1
ATOM 6944 O O . SER B 1 106 ? -18.094 -32.312 -16.641 1 81.75 106 SER B O 1
ATOM 6946 N N . ASN B 1 107 ? -19.312 -33.25 -14.945 1 82.06 107 ASN B N 1
ATOM 6947 C CA . ASN B 1 107 ? -18.953 -34.656 -15.219 1 82.06 107 ASN B CA 1
ATOM 6948 C C . ASN B 1 107 ? -20.156 -35.562 -15.109 1 82.06 107 ASN B C 1
ATOM 6950 O O . ASN B 1 107 ? -20.047 -36.719 -14.656 1 82.06 107 ASN B O 1
ATOM 6954 N N . ASN B 1 108 ? -21.375 -35.062 -15.305 1 83.31 108 ASN B N 1
ATOM 6955 C CA . ASN B 1 108 ? -22.609 -35.844 -15.266 1 83.31 108 ASN B CA 1
ATOM 6956 C C . ASN B 1 108 ? -22.75 -36.594 -13.938 1 83.31 108 ASN B C 1
ATOM 6958 O O . ASN B 1 108 ? -23.141 -37.75 -13.922 1 83.31 108 ASN B O 1
ATOM 6962 N N . CYS B 1 109 ? -22.375 -35.969 -12.898 1 89.25 109 CYS B N 1
ATOM 6963 C CA . CYS B 1 109 ? -22.516 -36.562 -11.578 1 89.25 109 CYS B CA 1
ATOM 6964 C C . CYS B 1 109 ? -23.984 -36.656 -11.172 1 89.25 109 CYS B C 1
ATOM 6966 O O . CYS B 1 109 ? -24.734 -35.688 -11.359 1 89.25 109 CYS B O 1
ATOM 6968 N N . ASN B 1 110 ? -24.453 -37.781 -10.648 1 89 110 ASN B N 1
ATOM 6969 C CA . ASN B 1 110 ? -25.859 -38 -10.336 1 89 110 ASN B CA 1
ATOM 6970 C C . ASN B 1 110 ? -26.156 -37.719 -8.859 1 89 110 ASN B C 1
ATOM 6972 O O . ASN B 1 110 ? -27.281 -37.906 -8.406 1 89 110 ASN B O 1
ATOM 6976 N N . ALA B 1 111 ? -25.234 -37.344 -8.109 1 92.19 111 ALA B N 1
ATOM 6977 C CA . ALA B 1 111 ? -25.453 -37.062 -6.688 1 92.19 111 ALA B CA 1
ATOM 6978 C C . ALA B 1 111 ? -26.453 -35.906 -6.508 1 92.19 111 ALA B C 1
ATOM 6980 O O . ALA B 1 111 ? -26.297 -34.844 -7.117 1 92.19 111 ALA B O 1
ATOM 6981 N N . GLN B 1 112 ? -27.516 -36.094 -5.777 1 93.56 112 GLN B N 1
ATOM 6982 C CA . GLN B 1 112 ? -28.547 -35.094 -5.605 1 93.56 112 GLN B CA 1
ATOM 6983 C C . GLN B 1 112 ? -29.438 -35.406 -4.402 1 93.56 112 GLN B C 1
ATOM 6985 O O . GLN B 1 112 ? -29.406 -36.5 -3.877 1 93.56 112 GLN B O 1
ATOM 6990 N N . ILE B 1 113 ? -30.125 -34.375 -3.939 1 94 113 ILE B N 1
ATOM 6991 C CA . ILE B 1 113 ? -31.125 -34.469 -2.891 1 94 113 ILE B CA 1
ATOM 6992 C C . ILE B 1 113 ? -32.406 -33.781 -3.344 1 94 113 ILE B C 1
ATOM 6994 O O . ILE B 1 113 ? -32.375 -32.75 -4.027 1 94 113 ILE B O 1
ATOM 6998 N N . CYS B 1 114 ? -33.531 -34.438 -3.145 1 94.19 114 CYS B N 1
ATOM 6999 C CA . CYS B 1 114 ? -34.812 -33.906 -3.545 1 94.19 114 CYS B CA 1
ATOM 7000 C C . CYS B 1 114 ? -35.688 -33.656 -2.33 1 94.19 114 CYS B C 1
ATOM 7002 O O . CYS B 1 114 ? -35.844 -34.531 -1.471 1 94.19 114 CYS B O 1
ATOM 7004 N N . PHE B 1 115 ? -36.219 -32.438 -2.283 1 93.38 115 PHE B N 1
ATOM 7005 C CA . PHE B 1 115 ? -37.094 -32.031 -1.208 1 93.38 115 PHE B CA 1
ATOM 7006 C C . PHE B 1 115 ? -38.531 -31.859 -1.727 1 93.38 115 PHE B C 1
ATOM 7008 O O . PHE B 1 115 ? -38.75 -31.375 -2.838 1 93.38 115 PHE B O 1
ATOM 7015 N N . LYS B 1 116 ? -39.531 -32.312 -0.958 1 92.31 116 LYS B N 1
ATOM 7016 C CA . LYS B 1 116 ? -40.938 -32.125 -1.272 1 92.31 116 LYS B CA 1
ATOM 7017 C C . LYS B 1 116 ? -41.594 -31.188 -0.273 1 92.31 116 LYS B C 1
ATOM 7019 O O . LYS B 1 116 ? -41.406 -31.297 0.936 1 92.31 116 LYS B O 1
ATOM 7024 N N . PHE B 1 117 ? -42.281 -30.188 -0.884 1 91.5 117 PHE B N 1
ATOM 7025 C CA . PHE B 1 117 ? -43.031 -29.25 -0.044 1 91.5 117 PHE B CA 1
ATOM 7026 C C . PHE B 1 117 ? -44.344 -29.859 0.423 1 91.5 117 PHE B C 1
ATOM 7028 O O . PHE B 1 117 ? -45.062 -30.5 -0.358 1 91.5 117 PHE B O 1
ATOM 7035 N N . SER B 1 118 ? -44.594 -29.719 1.741 1 84.94 118 SER B N 1
ATOM 7036 C CA . SER B 1 118 ? -45.875 -30.156 2.262 1 84.94 118 SER B CA 1
ATOM 7037 C C . SER B 1 118 ? -46.969 -29.094 2.025 1 84.94 118 SER B C 1
ATOM 7039 O O . SER B 1 118 ? -46.719 -27.906 2.236 1 84.94 118 SER B O 1
ATOM 7041 N N . LYS B 1 119 ? -48.094 -29.406 1.519 1 76.62 119 LYS B N 1
ATOM 7042 C CA . LYS B 1 119 ? -49.188 -28.516 1.24 1 76.62 119 LYS B CA 1
ATOM 7043 C C . LYS B 1 119 ? -49.75 -27.922 2.527 1 76.62 119 LYS B C 1
ATOM 7045 O O . LYS B 1 119 ? -50.281 -26.797 2.523 1 76.62 119 LYS B O 1
ATOM 7050 N N . GLU B 1 120 ? -49.594 -28.562 3.639 1 72.88 120 GLU B N 1
ATOM 7051 C CA . GLU B 1 120 ? -50.25 -28.156 4.867 1 72.88 120 GLU B CA 1
ATOM 7052 C C . GLU B 1 120 ? -49.438 -27.109 5.617 1 72.88 120 GLU B C 1
ATOM 7054 O O . GLU B 1 120 ? -49.969 -26.078 6.027 1 72.88 120 GLU B O 1
ATOM 7059 N N . ASN B 1 121 ? -48.188 -27.391 5.844 1 71.81 121 ASN B N 1
ATOM 7060 C CA . ASN B 1 121 ? -47.469 -26.531 6.773 1 71.81 121 ASN B CA 1
ATOM 7061 C C . ASN B 1 121 ? -46.25 -25.875 6.102 1 71.81 121 ASN B C 1
ATOM 7063 O O . ASN B 1 121 ? -45.562 -25.094 6.723 1 71.81 121 ASN B O 1
ATOM 7067 N N . GLY B 1 122 ? -46.125 -26.047 4.707 1 77.94 122 GLY B N 1
ATOM 7068 C CA . GLY B 1 122 ? -45 -25.422 4.027 1 77.94 122 GLY B CA 1
ATOM 7069 C C . GLY B 1 122 ? -43.656 -26.062 4.363 1 77.94 122 GLY B C 1
ATOM 7070 O O . GLY B 1 122 ? -42.594 -25.562 3.967 1 77.94 122 GLY B O 1
ATOM 7071 N N . SER B 1 123 ? -43.719 -27.109 5.223 1 86.5 123 SER B N 1
ATOM 7072 C CA . SER B 1 123 ? -42.5 -27.828 5.586 1 86.5 123 SER B CA 1
ATOM 7073 C C . SER B 1 123 ? -41.969 -28.656 4.418 1 86.5 123 SER B C 1
ATOM 7075 O O . SER B 1 123 ? -42.688 -28.891 3.445 1 86.5 123 SER B O 1
ATOM 7077 N N . LEU B 1 124 ? -40.594 -28.922 4.477 1 91.06 124 LEU B N 1
ATOM 7078 C CA . LEU B 1 124 ? -39.969 -29.688 3.422 1 91.06 124 LEU B CA 1
ATOM 7079 C C . LEU B 1 124 ? -39.5 -31.047 3.949 1 91.06 124 LEU B C 1
ATOM 7081 O O . LEU B 1 124 ? -38.969 -31.141 5.066 1 91.06 124 LEU B O 1
ATOM 7085 N N . SER B 1 125 ? -39.781 -32.062 3.186 1 92.06 125 SER B N 1
ATOM 7086 C CA . SER B 1 125 ? -39.312 -33.375 3.535 1 92.06 125 SER B CA 1
ATOM 7087 C C . SER B 1 125 ? -38.406 -33.938 2.449 1 92.06 125 SER B C 1
ATOM 7089 O O . SER B 1 125 ? -38.594 -33.688 1.263 1 92.06 125 SER B O 1
ATOM 7091 N N . VAL B 1 126 ? -37.406 -34.688 2.873 1 94.12 126 VAL B N 1
ATOM 7092 C CA . VAL B 1 126 ? -36.469 -35.312 1.924 1 94.12 126 VAL B CA 1
ATOM 7093 C C . VAL B 1 126 ? -37.125 -36.562 1.297 1 94.12 126 VAL B C 1
ATOM 7095 O O . VAL B 1 126 ? -37.5 -37.469 2.004 1 94.12 126 VAL B O 1
ATOM 7098 N N . ILE B 1 127 ? -37.188 -36.594 0.02 1 92.12 127 ILE B N 1
ATOM 7099 C CA . ILE B 1 127 ? -37.844 -37.719 -0.663 1 92.12 127 ILE B CA 1
ATOM 7100 C C . ILE B 1 127 ? -36.781 -38.625 -1.283 1 92.12 127 ILE B C 1
ATOM 7102 O O . ILE B 1 127 ? -36.969 -39.844 -1.345 1 92.12 127 ILE B O 1
ATOM 7106 N N . LYS B 1 128 ? -35.75 -38.031 -1.771 1 92.75 128 LYS B N 1
ATOM 7107 C CA . LYS B 1 128 ? -34.719 -38.781 -2.457 1 92.75 128 LYS B CA 1
ATOM 7108 C C . LYS B 1 128 ? -33.344 -38.25 -2.109 1 92.75 128 LYS B C 1
ATOM 7110 O O . LYS B 1 128 ? -33.125 -37.031 -1.999 1 92.75 128 LYS B O 1
ATOM 7115 N N . PHE B 1 129 ? -32.469 -39.125 -1.78 1 93.88 129 PHE B N 1
ATOM 7116 C CA . PHE B 1 129 ? -31.078 -38.781 -1.478 1 93.88 129 PHE B CA 1
ATOM 7117 C C . PHE B 1 129 ? -30.125 -39.75 -2.15 1 93.88 129 PHE B C 1
ATOM 7119 O O . PHE B 1 129 ? -30.172 -40.938 -1.88 1 93.88 129 PHE B O 1
ATOM 7126 N N . VAL B 1 130 ? -29.375 -39.281 -3.09 1 92.62 130 VAL B N 1
ATOM 7127 C CA . VAL B 1 130 ? -28.375 -40.062 -3.791 1 92.62 130 VAL B CA 1
ATOM 7128 C C . VAL B 1 130 ? -26.969 -39.594 -3.393 1 92.62 130 VAL B C 1
ATOM 7130 O O . VAL B 1 130 ? -26.578 -38.469 -3.715 1 92.62 130 VAL B O 1
ATOM 7133 N N . ASP B 1 131 ? -26.125 -40.344 -2.764 1 88.69 131 ASP B N 1
ATOM 7134 C CA . ASP B 1 131 ? -24.828 -39.938 -2.23 1 88.69 131 ASP B CA 1
ATOM 7135 C C . ASP B 1 131 ? -23.703 -40.344 -3.166 1 88.69 131 ASP B C 1
ATOM 7137 O O . ASP B 1 131 ? -22.562 -39.938 -3.002 1 88.69 131 ASP B O 1
ATOM 7141 N N . GLY B 1 132 ? -23.859 -41.156 -4.18 1 88.44 132 GLY B N 1
ATOM 7142 C CA . GLY B 1 132 ? -22.797 -41.656 -5.047 1 88.44 132 GLY B CA 1
ATOM 7143 C C . GLY B 1 132 ? -22.297 -40.594 -6.035 1 88.44 132 GLY B C 1
ATOM 7144 O O . GLY B 1 132 ? -23.094 -39.906 -6.668 1 88.44 132 GLY B O 1
ATOM 7145 N N . HIS B 1 133 ? -21.031 -40.344 -6.012 1 90.5 133 HIS B N 1
ATOM 7146 C CA . HIS B 1 133 ? -20.391 -39.438 -6.957 1 90.5 133 HIS B CA 1
ATOM 7147 C C . HIS B 1 133 ? -19.562 -40.219 -7.988 1 90.5 133 HIS B C 1
ATOM 7149 O O . HIS B 1 133 ? -19.016 -41.281 -7.684 1 90.5 133 HIS B O 1
ATOM 7155 N N . ASN B 1 134 ? -19.5 -39.781 -9.219 1 86.69 134 ASN B N 1
ATOM 7156 C CA . ASN B 1 134 ? -18.688 -40.406 -10.25 1 86.69 134 ASN B CA 1
ATOM 7157 C C . ASN B 1 134 ? -17.344 -39.688 -10.43 1 86.69 134 ASN B C 1
ATOM 7159 O O . ASN B 1 134 ? -16.703 -39.844 -11.469 1 86.69 134 ASN B O 1
ATOM 7163 N N . HIS B 1 135 ? -17.016 -38.906 -9.617 1 84.06 135 HIS B N 1
ATOM 7164 C CA . HIS B 1 135 ? -15.75 -38.156 -9.594 1 84.06 135 HIS B CA 1
ATOM 7165 C C . HIS B 1 135 ? -15.117 -38.188 -8.203 1 84.06 135 HIS B C 1
ATOM 7167 O O . HIS B 1 135 ? -15.789 -38.5 -7.223 1 84.06 135 HIS B O 1
ATOM 7173 N N . SER B 1 136 ? -13.828 -37.938 -8.148 1 84.62 136 SER B N 1
ATOM 7174 C CA . SER B 1 136 ? -13.141 -37.906 -6.855 1 84.62 136 SER B CA 1
ATOM 7175 C C . SER B 1 136 ? -13.57 -36.719 -6.027 1 84.62 136 SER B C 1
ATOM 7177 O O . SER B 1 136 ? -13.781 -35.625 -6.566 1 84.62 136 SER B O 1
ATOM 7179 N N . LEU B 1 137 ? -13.734 -36.969 -4.762 1 88.44 137 LEU B N 1
ATOM 7180 C CA . LEU B 1 137 ? -14.109 -35.906 -3.848 1 88.44 137 LEU B CA 1
ATOM 7181 C C . LEU B 1 137 ? -12.891 -35.062 -3.455 1 88.44 137 LEU B C 1
ATOM 7183 O O . LEU B 1 137 ? -11.75 -35.5 -3.615 1 88.44 137 LEU B O 1
ATOM 7187 N N . VAL B 1 138 ? -13.18 -33.906 -3.059 1 88.62 138 VAL B N 1
ATOM 7188 C CA . VAL B 1 138 ? -12.109 -32.969 -2.725 1 88.62 138 VAL B CA 1
ATOM 7189 C C . VAL B 1 138 ? -11.469 -33.375 -1.398 1 88.62 138 VAL B C 1
ATOM 7191 O O . VAL B 1 138 ? -12.172 -33.688 -0.432 1 88.62 138 VAL B O 1
ATOM 7194 N N . GLU B 1 139 ? -10.148 -33.344 -1.414 1 85.19 139 GLU B N 1
ATOM 7195 C CA . GLU B 1 139 ? -9.391 -33.656 -0.209 1 85.19 139 GLU B CA 1
ATOM 7196 C C . GLU B 1 139 ? -9.547 -32.562 0.849 1 85.19 139 GLU B C 1
ATOM 7198 O O . GLU B 1 139 ? -9.805 -31.406 0.521 1 85.19 139 GLU B O 1
ATOM 7203 N N . GLY B 1 140 ? -9.297 -32.844 2.113 1 80.5 140 GLY B N 1
ATOM 7204 C CA . GLY B 1 140 ? -9.5 -31.969 3.248 1 80.5 140 GLY B CA 1
ATOM 7205 C C . GLY B 1 140 ? -8.695 -30.688 3.162 1 80.5 140 GLY B C 1
ATOM 7206 O O . GLY B 1 140 ? -9.211 -29.609 3.459 1 80.5 140 GLY B O 1
ATOM 7207 N N . PHE B 1 141 ? -7.512 -30.781 2.664 1 82 141 PHE B N 1
ATOM 7208 C CA . PHE B 1 141 ? -6.648 -29.609 2.668 1 82 141 PHE B CA 1
ATOM 7209 C C . PHE B 1 141 ? -7.016 -28.672 1.531 1 82 141 PHE B C 1
ATOM 7211 O O . PHE B 1 141 ? -6.531 -27.531 1.479 1 82 141 PHE B O 1
ATOM 7218 N N . ASN B 1 142 ? -7.922 -29.062 0.643 1 88.75 142 ASN B N 1
ATOM 7219 C CA . ASN B 1 142 ? -8.359 -28.219 -0.47 1 88.75 142 ASN B CA 1
ATOM 7220 C C . ASN B 1 142 ? -9.797 -27.75 -0.289 1 88.75 142 ASN B C 1
ATOM 7222 O O . ASN B 1 142 ? -10.375 -27.156 -1.197 1 88.75 142 ASN B O 1
ATOM 7226 N N . LYS B 1 143 ? -10.359 -28 0.834 1 86.56 143 LYS B N 1
ATOM 7227 C CA . LYS B 1 143 ? -11.758 -27.656 1.068 1 86.56 143 LYS B CA 1
ATOM 7228 C C . LYS B 1 143 ? -11.984 -26.156 0.92 1 86.56 143 LYS B C 1
ATOM 7230 O O . LYS B 1 143 ? -13.023 -25.719 0.413 1 86.56 143 LYS B O 1
ATOM 7235 N N . ASP B 1 144 ? -10.992 -25.375 1.298 1 87.62 144 ASP B N 1
ATOM 7236 C CA . ASP B 1 144 ? -11.125 -23.922 1.255 1 87.62 144 ASP B CA 1
ATOM 7237 C C . ASP B 1 144 ? -11.117 -23.406 -0.185 1 87.62 144 ASP B C 1
ATOM 7239 O O . ASP B 1 144 ? -11.539 -22.281 -0.451 1 87.62 144 ASP B O 1
ATOM 7243 N N . LEU B 1 145 ? -10.711 -24.219 -1.133 1 91.06 145 LEU B N 1
ATOM 7244 C CA . LEU B 1 145 ? -10.609 -23.797 -2.525 1 91.06 145 LEU B CA 1
ATOM 7245 C C . LEU B 1 145 ? -11.898 -24.094 -3.277 1 91.06 145 LEU B C 1
ATOM 7247 O O . LEU B 1 145 ? -12.078 -23.672 -4.418 1 91.06 145 LEU B O 1
ATOM 7251 N N . THR B 1 146 ? -12.812 -24.844 -2.639 1 90.19 146 THR B N 1
ATOM 7252 C CA . THR B 1 146 ? -14.078 -25.172 -3.283 1 90.19 146 THR B CA 1
ATOM 7253 C C . THR B 1 146 ? -14.984 -23.953 -3.377 1 90.19 146 THR B C 1
ATOM 7255 O O . THR B 1 146 ? -14.875 -23.031 -2.566 1 90.19 146 THR B O 1
ATOM 7258 N N . LYS B 1 147 ? -15.859 -23.938 -4.328 1 87.25 147 LYS B N 1
ATOM 7259 C CA . LYS B 1 147 ? -16.719 -22.781 -4.586 1 87.25 147 LYS B CA 1
ATOM 7260 C C . LYS B 1 147 ? -17.594 -22.453 -3.369 1 87.25 147 LYS B C 1
ATOM 7262 O O . LYS B 1 147 ? -17.844 -21.297 -3.066 1 87.25 147 LYS B O 1
ATOM 7267 N N . ILE B 1 148 ? -18.031 -23.453 -2.689 1 86.56 148 ILE B N 1
ATOM 7268 C CA . ILE B 1 148 ? -18.922 -23.297 -1.556 1 86.56 148 ILE B CA 1
ATOM 7269 C C . ILE B 1 148 ? -18.203 -22.594 -0.411 1 86.56 148 ILE B C 1
ATOM 7271 O O . ILE B 1 148 ? -18.812 -21.844 0.356 1 86.56 148 ILE B O 1
ATOM 7275 N N . CYS B 1 149 ? -16.906 -22.797 -0.303 1 86.5 149 CYS B N 1
ATOM 7276 C CA . CYS B 1 149 ? -16.156 -22.25 0.812 1 86.5 149 CYS B CA 1
ATOM 7277 C C . CYS B 1 149 ? -15.508 -20.922 0.43 1 86.5 149 CYS B C 1
ATOM 7279 O O . CYS B 1 149 ? -14.898 -20.25 1.269 1 86.5 149 CYS B O 1
ATOM 7281 N N . ARG B 1 150 ? -15.633 -20.516 -0.815 1 88.94 150 ARG B N 1
ATOM 7282 C CA . ARG B 1 150 ? -14.992 -19.281 -1.274 1 88.94 150 ARG B CA 1
ATOM 7283 C C . ARG B 1 150 ? -15.984 -18.125 -1.276 1 88.94 150 ARG B C 1
ATOM 7285 O O . ARG B 1 150 ? -15.719 -17.078 -1.88 1 88.94 150 ARG B O 1
ATOM 7292 N N . ARG B 1 151 ? -17 -18.25 -0.603 1 86.38 151 ARG B N 1
ATOM 7293 C CA . ARG B 1 151 ? -17.953 -17.141 -0.519 1 86.38 151 ARG B CA 1
ATOM 7294 C C . ARG B 1 151 ? -17.469 -16.062 0.425 1 86.38 151 ARG B C 1
ATOM 7296 O O . ARG B 1 151 ? -17.125 -16.328 1.575 1 86.38 151 ARG B O 1
ATOM 7303 N N . LEU B 1 152 ? -17.438 -14.844 -0.112 1 91.12 152 LEU B N 1
ATOM 7304 C CA . LEU B 1 152 ? -16.953 -13.719 0.677 1 91.12 152 LEU B CA 1
ATOM 7305 C C . LEU B 1 152 ? -18.031 -13.195 1.617 1 91.12 152 LEU B C 1
ATOM 7307 O O . LEU B 1 152 ? -19.094 -12.781 1.169 1 91.12 152 LEU B O 1
ATOM 7311 N N . PRO B 1 153 ? -17.781 -13.258 2.881 1 89.44 153 PRO B N 1
ATOM 7312 C CA . PRO B 1 153 ? -18.734 -12.633 3.807 1 89.44 153 PRO B CA 1
ATOM 7313 C C . PRO B 1 153 ? -18.797 -11.117 3.654 1 89.44 153 PRO B C 1
ATOM 7315 O O . PRO B 1 153 ? -17.969 -10.531 2.955 1 89.44 153 PRO B O 1
ATOM 7318 N N . PHE B 1 154 ? -19.766 -10.461 4.223 1 90.38 154 PHE B N 1
ATOM 7319 C CA . PHE B 1 154 ? -19.969 -9.023 4.102 1 90.38 154 PHE B CA 1
ATOM 7320 C C . PHE B 1 154 ? -18.766 -8.258 4.637 1 90.38 154 PHE B C 1
ATOM 7322 O O . PHE B 1 154 ? -18.344 -7.262 4.047 1 90.38 154 PHE B O 1
ATOM 7329 N N . ALA B 1 155 ? -18.234 -8.719 5.754 1 88.44 155 ALA B N 1
ATOM 7330 C CA . ALA B 1 155 ? -17.094 -8.039 6.371 1 88.44 155 ALA B CA 1
ATOM 7331 C C . ALA B 1 155 ? -15.906 -7.98 5.41 1 88.44 155 ALA B C 1
ATOM 7333 O O . ALA B 1 155 ? -15.195 -6.977 5.359 1 88.44 155 ALA B O 1
ATOM 7334 N N . THR B 1 156 ? -15.664 -9.055 4.645 1 93.31 156 THR B N 1
ATOM 7335 C CA . THR B 1 156 ? -14.57 -9.102 3.68 1 93.31 156 THR B CA 1
ATOM 7336 C C . THR B 1 156 ? -14.859 -8.188 2.494 1 93.31 156 THR B C 1
ATOM 7338 O O . THR B 1 156 ? -13.953 -7.52 1.983 1 93.31 156 THR B O 1
ATOM 7341 N N . LYS B 1 157 ? -16.125 -8.203 2.076 1 94.56 157 LYS B N 1
ATOM 7342 C CA . LYS B 1 157 ? -16.516 -7.32 0.978 1 94.56 157 LYS B CA 1
ATOM 7343 C C . LYS B 1 157 ? -16.328 -5.855 1.355 1 94.56 157 LYS B C 1
ATOM 7345 O O . LYS B 1 157 ? -15.82 -5.066 0.556 1 94.56 157 LYS B O 1
ATOM 7350 N N . LYS B 1 158 ? -16.734 -5.523 2.535 1 92.88 158 LYS B N 1
ATOM 7351 C CA . LYS B 1 158 ? -16.531 -4.172 3.045 1 92.88 158 LYS B CA 1
ATOM 7352 C C . LYS B 1 158 ? -15.047 -3.836 3.121 1 92.88 158 LYS B C 1
ATOM 7354 O O . LYS B 1 158 ? -14.633 -2.727 2.771 1 92.88 158 LYS B O 1
ATOM 7359 N N . TYR B 1 159 ? -14.312 -4.801 3.547 1 95.06 159 TYR B N 1
ATOM 7360 C CA . TYR B 1 159 ? -12.867 -4.66 3.615 1 95.06 159 TYR B CA 1
ATOM 7361 C C . TYR B 1 159 ? -12.281 -4.355 2.24 1 95.06 159 TYR B C 1
ATOM 7363 O O . TYR B 1 159 ? -11.461 -3.445 2.094 1 95.06 159 TYR B O 1
ATOM 7371 N N . ILE B 1 160 ? -12.648 -5.094 1.258 1 96.12 160 ILE B N 1
ATOM 7372 C CA . ILE B 1 160 ? -12.156 -4.906 -0.103 1 96.12 160 ILE B CA 1
ATOM 7373 C C . ILE B 1 160 ? -12.484 -3.49 -0.579 1 96.12 160 ILE B C 1
ATOM 7375 O O . ILE B 1 160 ? -11.641 -2.816 -1.17 1 96.12 160 ILE B O 1
ATOM 7379 N N . HIS B 1 161 ? -13.664 -3.098 -0.293 1 95.06 161 HIS B N 1
ATOM 7380 C CA . HIS B 1 161 ? -14.102 -1.766 -0.694 1 95.06 161 HIS B CA 1
ATOM 7381 C C . HIS B 1 161 ? -13.289 -0.684 0.009 1 95.06 161 HIS B C 1
ATOM 7383 O O . HIS B 1 161 ? -12.844 0.275 -0.626 1 95.06 161 HIS B O 1
ATOM 7389 N N . ASP B 1 162 ? -13.07 -0.772 1.289 1 93.69 162 ASP B N 1
ATOM 7390 C CA . ASP B 1 162 ? -12.297 0.195 2.059 1 93.69 162 ASP B CA 1
ATOM 7391 C C . ASP B 1 162 ? -10.859 0.291 1.539 1 93.69 162 ASP B C 1
ATOM 7393 O O . ASP B 1 162 ? -10.297 1.383 1.463 1 93.69 162 ASP B O 1
ATOM 7397 N N . MET B 1 163 ? -10.305 -0.915 1.25 1 95.62 163 MET B N 1
ATOM 7398 C CA . MET B 1 163 ? -8.945 -0.931 0.715 1 95.62 163 MET B CA 1
ATOM 7399 C C . MET B 1 163 ? -8.883 -0.216 -0.631 1 95.62 163 MET B C 1
ATOM 7401 O O . MET B 1 163 ? -7.93 0.513 -0.907 1 95.62 163 MET B O 1
ATOM 7405 N N . SER B 1 164 ? -9.906 -0.396 -1.447 1 93.38 164 SER B N 1
ATOM 7406 C CA . SER B 1 164 ? -9.945 0.223 -2.768 1 93.38 164 SER B CA 1
ATOM 7407 C C . SER B 1 164 ? -9.984 1.744 -2.666 1 93.38 164 SER B C 1
ATOM 7409 O O . SER B 1 164 ? -9.492 2.445 -3.555 1 93.38 164 SER B O 1
ATOM 7411 N N . LEU B 1 165 ? -10.508 2.277 -1.581 1 93.5 165 LEU B N 1
ATOM 7412 C CA . LEU B 1 165 ? -10.609 3.715 -1.367 1 93.5 165 LEU B CA 1
ATOM 7413 C C . LEU B 1 165 ? -9.289 4.285 -0.861 1 93.5 165 LEU B C 1
ATOM 7415 O O . LEU B 1 165 ? -9.156 5.5 -0.685 1 93.5 165 LEU B O 1
ATOM 7419 N N . ASN B 1 166 ? -8.328 3.443 -0.61 1 94 166 ASN B N 1
ATOM 7420 C CA . ASN B 1 166 ? -7.02 3.861 -0.12 1 94 166 ASN B CA 1
ATOM 7421 C C . ASN B 1 166 ? -5.898 3.412 -1.054 1 94 166 ASN B C 1
ATOM 7423 O O . ASN B 1 166 ? -4.777 3.17 -0.611 1 94 166 ASN B O 1
ATOM 7427 N N . ARG B 1 167 ? -6.191 3.213 -2.268 1 91.44 167 ARG B N 1
ATOM 7428 C CA . ARG B 1 167 ? -5.246 2.885 -3.332 1 91.44 167 ARG B CA 1
ATOM 7429 C C . ARG B 1 167 ? -4.598 1.525 -3.086 1 91.44 167 ARG B C 1
ATOM 7431 O O . ARG B 1 167 ? -3.398 1.354 -3.312 1 91.44 167 ARG B O 1
ATOM 7438 N N . ILE B 1 168 ? -5.297 0.613 -2.443 1 94.19 168 ILE B N 1
ATOM 7439 C CA . ILE B 1 168 ? -4.859 -0.77 -2.285 1 94.19 168 ILE B CA 1
ATOM 7440 C C . ILE B 1 168 ? -5.664 -1.677 -3.211 1 94.19 168 ILE B C 1
ATOM 7442 O O . ILE B 1 168 ? -6.879 -1.812 -3.055 1 94.19 168 ILE B O 1
ATOM 7446 N N . GLY B 1 169 ? -5.02 -2.244 -4.164 1 92.75 169 GLY B N 1
ATOM 7447 C CA . GLY B 1 169 ? -5.68 -3.119 -5.113 1 92.75 169 GLY B CA 1
ATOM 7448 C C . GLY B 1 169 ? -6.184 -4.406 -4.492 1 92.75 169 GLY B C 1
ATOM 7449 O O . GLY B 1 169 ? -5.82 -4.738 -3.361 1 92.75 169 GLY B O 1
ATOM 7450 N N . ALA B 1 170 ? -7.008 -5.094 -5.266 1 94.94 170 ALA B N 1
ATOM 7451 C CA . ALA B 1 170 ? -7.66 -6.305 -4.773 1 94.94 170 ALA B CA 1
ATOM 7452 C C . ALA B 1 170 ? -6.637 -7.375 -4.41 1 94.94 170 ALA B C 1
ATOM 7454 O O . ALA B 1 170 ? -6.77 -8.055 -3.391 1 94.94 170 ALA B O 1
ATOM 7455 N N . VAL B 1 171 ? -5.594 -7.574 -5.18 1 94.56 171 VAL B N 1
ATOM 7456 C CA . VAL B 1 171 ? -4.59 -8.609 -4.941 1 94.56 171 VAL B CA 1
ATOM 7457 C C . VAL B 1 171 ? -3.799 -8.273 -3.676 1 94.56 171 VAL B C 1
ATOM 7459 O O . VAL B 1 171 ? -3.553 -9.148 -2.842 1 94.56 171 VAL B O 1
ATOM 7462 N N . LYS B 1 172 ? -3.398 -7.02 -3.562 1 94.06 172 LYS B N 1
ATOM 7463 C CA . LYS B 1 172 ? -2.688 -6.59 -2.363 1 94.06 172 LYS B CA 1
ATOM 7464 C C . LYS B 1 172 ? -3.58 -6.68 -1.131 1 94.06 172 LYS B C 1
ATOM 7466 O O . LYS B 1 172 ? -3.113 -7.02 -0.041 1 94.06 172 LYS B O 1
ATOM 7471 N N . ALA B 1 173 ? -4.859 -6.312 -1.314 1 96.31 173 ALA B N 1
ATOM 7472 C CA . ALA B 1 173 ? -5.805 -6.457 -0.209 1 96.31 173 ALA B CA 1
ATOM 7473 C C . ALA B 1 173 ? -5.875 -7.902 0.27 1 96.31 173 ALA B C 1
ATOM 7475 O O . ALA B 1 173 ? -5.93 -8.164 1.474 1 96.31 173 ALA B O 1
ATOM 7476 N N . HIS B 1 174 ? -5.883 -8.812 -0.67 1 96.62 174 HIS B N 1
ATOM 7477 C CA . HIS B 1 174 ? -5.891 -10.227 -0.318 1 96.62 174 HIS B CA 1
ATOM 7478 C C . HIS B 1 174 ? -4.633 -10.609 0.454 1 96.62 174 HIS B C 1
ATOM 7480 O O . HIS B 1 174 ? -4.711 -11.312 1.466 1 96.62 174 HIS B O 1
ATOM 7486 N N . ARG B 1 175 ? -3.535 -10.188 0.019 1 94.25 175 ARG B N 1
ATOM 7487 C CA . ARG B 1 175 ? -2.268 -10.477 0.681 1 94.25 175 ARG B CA 1
ATOM 7488 C C . ARG B 1 175 ? -2.266 -9.953 2.113 1 94.25 175 ARG B C 1
ATOM 7490 O O . ARG B 1 175 ? -1.798 -10.633 3.027 1 94.25 175 ARG B O 1
ATOM 7497 N N . LEU B 1 176 ? -2.756 -8.75 2.297 1 95.12 176 LEU B N 1
ATOM 7498 C CA . LEU B 1 176 ? -2.814 -8.172 3.633 1 95.12 176 LEU B CA 1
ATOM 7499 C C . LEU B 1 176 ? -3.723 -8.984 4.543 1 95.12 176 LEU B C 1
ATOM 7501 O O . LEU B 1 176 ? -3.402 -9.203 5.715 1 95.12 176 LEU B O 1
ATOM 7505 N N . MET B 1 177 ? -4.832 -9.406 4.016 1 94.75 177 MET B N 1
ATOM 7506 C CA . MET B 1 177 ? -5.762 -10.195 4.816 1 94.75 177 MET B CA 1
ATOM 7507 C C . MET B 1 177 ? -5.137 -11.531 5.215 1 94.75 177 MET B C 1
ATOM 7509 O O . MET B 1 177 ? -5.363 -12.023 6.32 1 94.75 177 MET B O 1
ATOM 7513 N N . VAL B 1 178 ? -4.355 -12.133 4.27 1 92.75 178 VAL B N 1
ATOM 7514 C CA . VAL B 1 178 ? -3.666 -13.391 4.559 1 92.75 178 VAL B CA 1
ATOM 7515 C C . VAL B 1 178 ? -2.705 -13.188 5.727 1 92.75 178 VAL B C 1
ATOM 7517 O O . VAL B 1 178 ? -2.643 -14.023 6.633 1 92.75 178 VAL B O 1
ATOM 7520 N N . SER B 1 179 ? -2.02 -12.094 5.684 1 90.62 179 SER B N 1
ATOM 7521 C CA . SER B 1 179 ? -1.08 -11.789 6.758 1 90.62 179 SER B CA 1
ATOM 7522 C C . SER B 1 179 ? -1.807 -11.578 8.086 1 90.62 179 SER B C 1
ATOM 7524 O O . SER B 1 179 ? -1.353 -12.039 9.133 1 90.62 179 SER B O 1
ATOM 7526 N N . MET B 1 180 ? -2.932 -10.922 8.07 1 89.75 180 MET B N 1
ATOM 7527 C CA . MET B 1 180 ? -3.68 -10.609 9.289 1 89.75 180 MET B CA 1
ATOM 7528 C C . MET B 1 180 ? -4.32 -11.859 9.875 1 89.75 180 MET B C 1
ATOM 7530 O O . MET B 1 180 ? -4.391 -12.016 11.094 1 89.75 180 MET B O 1
ATOM 7534 N N . LYS B 1 181 ? -4.793 -12.734 9 1 88.56 181 LYS B N 1
ATOM 7535 C CA . LYS B 1 181 ? -5.52 -13.914 9.461 1 88.56 181 LYS B CA 1
ATOM 7536 C C . LYS B 1 181 ? -4.57 -15.086 9.695 1 88.56 181 LYS B C 1
ATOM 7538 O O . LYS B 1 181 ? -4.969 -16.109 10.242 1 88.56 181 LYS B O 1
ATOM 7543 N N . GLY B 1 182 ? -3.367 -15.016 9.266 1 82.81 182 GLY B N 1
ATOM 7544 C CA . GLY B 1 182 ? -2.367 -16.031 9.57 1 82.81 182 GLY B CA 1
ATOM 7545 C C . GLY B 1 182 ? -2.336 -17.156 8.562 1 82.81 182 GLY B C 1
ATOM 7546 O O . GLY B 1 182 ? -2.182 -18.328 8.93 1 82.81 182 GLY B O 1
ATOM 7547 N N . GLY B 1 183 ? -2.648 -16.875 7.277 1 86.06 183 GLY B N 1
ATOM 7548 C CA . GLY B 1 183 ? -2.564 -17.922 6.273 1 86.06 183 GLY B CA 1
ATOM 7549 C C . GLY B 1 183 ? -3.666 -17.828 5.234 1 86.06 183 GLY B C 1
ATOM 7550 O O . GLY B 1 183 ? -4.734 -17.281 5.496 1 86.06 183 GLY B O 1
ATOM 7551 N N . HIS B 1 184 ? -3.473 -18.438 4.137 1 88 184 HIS B N 1
ATOM 7552 C CA . HIS B 1 184 ? -4.41 -18.422 3.021 1 88 184 HIS B CA 1
ATOM 7553 C C . HIS B 1 184 ? -5.664 -19.234 3.344 1 88 184 HIS B C 1
ATOM 7555 O O . HIS B 1 184 ? -6.758 -18.891 2.885 1 88 184 HIS B O 1
ATOM 7561 N N . HIS B 1 185 ? -5.539 -20.281 4.125 1 83.38 185 HIS B N 1
ATOM 7562 C CA . HIS B 1 185 ? -6.652 -21.172 4.434 1 83.38 185 HIS B CA 1
ATOM 7563 C C . HIS B 1 185 ? -7.68 -20.484 5.328 1 83.38 185 HIS B C 1
ATOM 7565 O O . HIS B 1 185 ? -8.812 -20.953 5.441 1 83.38 185 HIS B O 1
ATOM 7571 N N . ASN B 1 186 ? -7.258 -19.391 5.887 1 84.25 186 ASN B N 1
ATOM 7572 C CA . ASN B 1 186 ? -8.164 -18.672 6.777 1 84.25 186 ASN B CA 1
ATOM 7573 C C . ASN B 1 186 ? -8.914 -17.562 6.043 1 84.25 186 ASN B C 1
ATOM 7575 O O . ASN B 1 186 ? -9.773 -16.906 6.621 1 84.25 186 ASN B O 1
ATOM 7579 N N . VAL B 1 187 ? -8.555 -17.453 4.805 1 89.5 187 VAL B N 1
ATOM 7580 C CA . VAL B 1 187 ? -9.203 -16.422 4 1 89.5 187 VAL B CA 1
ATOM 7581 C C . VAL B 1 187 ? -10.273 -17.047 3.113 1 89.5 187 VAL B C 1
ATOM 7583 O O . VAL B 1 187 ? -10.016 -18.047 2.443 1 89.5 187 VAL B O 1
ATOM 7586 N N . ASN B 1 188 ? -11.523 -16.844 3.119 1 85.12 188 ASN B N 1
ATOM 7587 C CA . ASN B 1 188 ? -12.633 -17.438 2.377 1 85.12 188 ASN B CA 1
ATOM 7588 C C . ASN B 1 188 ? -12.57 -17.062 0.896 1 85.12 188 ASN B C 1
ATOM 7590 O O . ASN B 1 188 ? -13.484 -17.391 0.135 1 85.12 188 ASN B O 1
ATOM 7594 N N . GLY B 1 189 ? -11.516 -16.703 0.387 1 91.56 189 GLY B N 1
ATOM 7595 C CA . GLY B 1 189 ? -11.5 -16.312 -1.013 1 91.56 189 GLY B CA 1
ATOM 7596 C C . GLY B 1 189 ? -10.102 -16.203 -1.586 1 91.56 189 GLY B C 1
ATOM 7597 O O . GLY B 1 189 ? -9.141 -15.945 -0.853 1 91.56 189 GLY B O 1
ATOM 7598 N N . THR B 1 190 ? -10.047 -16.453 -2.922 1 94.06 190 THR B N 1
ATOM 7599 C CA . THR B 1 190 ? -8.797 -16.312 -3.654 1 94.06 190 THR B CA 1
ATOM 7600 C C . THR B 1 190 ? -8.602 -14.867 -4.125 1 94.06 190 THR B C 1
ATOM 7602 O O . THR B 1 190 ? -9.508 -14.047 -4.02 1 94.06 190 THR B O 1
ATOM 7605 N N . PRO B 1 191 ? -7.395 -14.539 -4.535 1 94.12 191 PRO B N 1
ATOM 7606 C CA . PRO B 1 191 ? -7.191 -13.195 -5.082 1 94.12 191 PRO B CA 1
ATOM 7607 C C . PRO B 1 191 ? -8.148 -12.867 -6.223 1 94.12 191 PRO B C 1
ATOM 7609 O O . PRO B 1 191 ? -8.586 -11.727 -6.355 1 94.12 191 PRO B O 1
ATOM 7612 N N . MET B 1 192 ? -8.523 -13.875 -6.98 1 94 192 MET B N 1
ATOM 7613 C CA . MET B 1 192 ? -9.445 -13.672 -8.094 1 94 192 MET B CA 1
ATOM 7614 C C . MET B 1 192 ? -10.836 -13.297 -7.582 1 94 192 MET B C 1
ATOM 7616 O O . MET B 1 192 ? -11.523 -12.477 -8.195 1 94 192 MET B O 1
ATOM 7620 N N . ASP B 1 193 ? -11.219 -13.906 -6.48 1 95.75 193 ASP B N 1
ATOM 7621 C CA . ASP B 1 193 ? -12.508 -13.562 -5.895 1 95.75 193 ASP B CA 1
ATOM 7622 C C . ASP B 1 193 ? -12.531 -12.109 -5.441 1 95.75 193 ASP B C 1
ATOM 7624 O O . ASP B 1 193 ? -13.555 -11.422 -5.578 1 95.75 193 ASP B O 1
ATOM 7628 N N . PHE B 1 194 ? -11.445 -11.617 -4.883 1 96.5 194 PHE B N 1
ATOM 7629 C CA . PHE B 1 194 ? -11.32 -10.227 -4.477 1 96.5 194 PHE B CA 1
ATOM 7630 C C . PHE B 1 194 ? -11.43 -9.297 -5.68 1 96.5 194 PHE B C 1
ATOM 7632 O O . PHE B 1 194 ? -12.133 -8.289 -5.633 1 96.5 194 PHE B O 1
ATOM 7639 N N . LYS B 1 195 ? -10.758 -9.688 -6.793 1 95.62 195 LYS B N 1
ATOM 7640 C CA . LYS B 1 195 ? -10.797 -8.906 -8.023 1 95.62 195 LYS B CA 1
ATOM 7641 C C . LYS B 1 195 ? -12.203 -8.859 -8.609 1 95.62 195 LYS B C 1
ATOM 7643 O O . LYS B 1 195 ? -12.664 -7.805 -9.047 1 95.62 195 LYS B O 1
ATOM 7648 N N . ASN B 1 196 ? -12.836 -10.023 -8.57 1 94 196 ASN B N 1
ATOM 7649 C CA . ASN B 1 196 ? -14.195 -10.117 -9.102 1 94 196 ASN B CA 1
ATOM 7650 C C . ASN B 1 196 ? -15.156 -9.219 -8.336 1 94 196 ASN B C 1
ATOM 7652 O O . ASN B 1 196 ? -16.016 -8.57 -8.938 1 94 196 ASN B O 1
ATOM 7656 N N . PHE B 1 197 ? -15 -9.234 -7.078 1 95.31 197 PHE B N 1
ATOM 7657 C CA . PHE B 1 197 ? -15.906 -8.383 -6.309 1 95.31 197 PHE B CA 1
ATOM 7658 C C . PHE B 1 197 ? -15.648 -6.91 -6.602 1 95.31 197 PHE B C 1
ATOM 7660 O O . PHE B 1 197 ? -16.578 -6.113 -6.688 1 95.31 197 PHE B O 1
ATOM 7667 N N . SER B 1 198 ? -14.43 -6.508 -6.66 1 94.44 198 SER B N 1
ATOM 7668 C CA . SER B 1 198 ? -14.086 -5.133 -7.004 1 94.44 198 SER B CA 1
ATOM 7669 C C . SER B 1 198 ? -14.68 -4.734 -8.352 1 94.44 198 SER B C 1
ATOM 7671 O O . SER B 1 198 ? -15.203 -3.631 -8.508 1 94.44 198 SER B O 1
ATOM 7673 N N . LYS B 1 199 ? -14.625 -5.641 -9.328 1 92.81 199 LYS B N 1
ATOM 7674 C CA . LYS B 1 199 ? -15.203 -5.398 -10.648 1 92.81 199 LYS B CA 1
ATOM 7675 C C . LYS B 1 199 ? -16.719 -5.305 -10.578 1 92.81 199 LYS B C 1
ATOM 7677 O O . LYS B 1 199 ? -17.328 -4.457 -11.234 1 92.81 199 LYS B O 1
ATOM 7682 N N . THR B 1 200 ? -17.266 -6.25 -9.758 1 93.44 200 THR B N 1
ATOM 7683 C CA . THR B 1 200 ? -18.703 -6.262 -9.586 1 93.44 200 THR B CA 1
ATOM 7684 C C . THR B 1 200 ? -19.188 -4.941 -9 1 93.44 200 THR B C 1
ATOM 7686 O O . THR B 1 200 ? -20.234 -4.426 -9.398 1 93.44 200 THR B O 1
ATOM 7689 N N . THR B 1 201 ? -18.516 -4.395 -8.086 1 93.62 201 THR B N 1
ATOM 7690 C CA . THR B 1 201 ? -18.875 -3.117 -7.48 1 93.62 201 THR B CA 1
ATOM 7691 C C . THR B 1 201 ? -18.906 -2.012 -8.531 1 93.62 201 THR B C 1
ATOM 7693 O O . THR B 1 201 ? -19.859 -1.233 -8.594 1 93.62 201 THR B O 1
ATOM 7696 N N . ARG B 1 202 ? -17.984 -1.961 -9.414 1 91.12 202 ARG B N 1
ATOM 7697 C CA . ARG B 1 202 ? -17.922 -0.936 -10.445 1 91.12 202 ARG B CA 1
ATOM 7698 C C . ARG B 1 202 ? -19.016 -1.129 -11.492 1 91.12 202 ARG B C 1
ATOM 7700 O O . ARG B 1 202 ? -19.547 -0.154 -12.023 1 91.12 202 ARG B O 1
ATOM 7707 N N . MET B 1 203 ? -19.328 -2.412 -11.719 1 91.06 203 MET B N 1
ATOM 7708 C CA . MET B 1 203 ? -20.375 -2.725 -12.68 1 91.06 203 MET B CA 1
ATOM 7709 C C . MET B 1 203 ? -21.734 -2.264 -12.172 1 91.06 203 MET B C 1
ATOM 7711 O O . MET B 1 203 ? -22.547 -1.727 -12.938 1 91.06 203 MET B O 1
ATOM 7715 N N . TYR B 1 204 ? -21.938 -2.451 -10.922 1 90.5 204 TYR B N 1
ATOM 7716 C CA . TYR B 1 204 ? -23.219 -2.051 -10.352 1 90.5 204 TYR B CA 1
ATOM 7717 C C . TYR B 1 204 ? -23.344 -0.532 -10.297 1 90.5 204 TYR B C 1
ATOM 7719 O O . TYR B 1 204 ? -24.438 0.013 -10.445 1 90.5 204 TYR B O 1
ATOM 7727 N N . ILE B 1 205 ? -22.25 0.197 -10.055 1 92.25 205 ILE B N 1
ATOM 7728 C CA . ILE B 1 205 ? -22.266 1.652 -10.156 1 92.25 205 ILE B CA 1
ATOM 7729 C C . ILE B 1 205 ? -22.5 2.07 -11.602 1 92.25 205 ILE B C 1
ATOM 7731 O O . ILE B 1 205 ? -23.438 2.82 -11.891 1 92.25 205 ILE B O 1
ATOM 7735 N N . GLY B 1 206 ? -21.703 1.562 -12.547 1 89.19 206 GLY B N 1
ATOM 7736 C CA . GLY B 1 206 ? -21.844 1.645 -13.992 1 89.19 206 GLY B CA 1
ATOM 7737 C C . GLY B 1 206 ? -22.328 2.998 -14.469 1 89.19 206 GLY B C 1
ATOM 7738 O O . GLY B 1 206 ? -21.766 4.031 -14.102 1 89.19 206 GLY B O 1
ATOM 7739 N N . ASP B 1 207 ? -23.5 3.059 -15.086 1 89 207 ASP B N 1
ATOM 7740 C CA . ASP B 1 207 ? -24.031 4.258 -15.727 1 89 207 ASP B CA 1
ATOM 7741 C C . ASP B 1 207 ? -24.734 5.156 -14.711 1 89 207 ASP B C 1
ATOM 7743 O O . ASP B 1 207 ? -25.016 6.32 -15 1 89 207 ASP B O 1
ATOM 7747 N N . ARG B 1 208 ? -24.875 4.688 -13.547 1 92.75 208 ARG B N 1
ATOM 7748 C CA . ARG B 1 208 ? -25.578 5.43 -12.5 1 92.75 208 ARG B CA 1
ATOM 7749 C C . ARG B 1 208 ? -24.594 6.285 -11.695 1 92.75 208 ARG B C 1
ATOM 7751 O O . ARG B 1 208 ? -24.984 6.949 -10.734 1 92.75 208 ARG B O 1
ATOM 7758 N N . ASP B 1 209 ? -23.375 6.32 -12.062 1 94.5 209 ASP B N 1
ATOM 7759 C CA . ASP B 1 209 ? -22.297 6.91 -11.273 1 94.5 209 ASP B CA 1
ATOM 7760 C C . ASP B 1 209 ? -22.594 8.375 -10.945 1 94.5 209 ASP B C 1
ATOM 7762 O O . ASP B 1 209 ? -22.641 8.758 -9.781 1 94.5 209 ASP B O 1
ATOM 7766 N N . THR B 1 210 ? -22.922 9.203 -11.953 1 95 210 THR B N 1
ATOM 7767 C CA . THR B 1 210 ? -23.203 10.625 -11.773 1 95 210 THR B CA 1
ATOM 7768 C C . THR B 1 210 ? -24.469 10.82 -10.93 1 95 210 THR B C 1
ATOM 7770 O O . THR B 1 210 ? -24.5 11.688 -10.062 1 95 210 THR B O 1
ATOM 7773 N N . GLN B 1 211 ? -25.453 10.039 -11.25 1 94.81 211 GLN B N 1
ATOM 7774 C CA . GLN B 1 211 ? -26.688 10.141 -10.492 1 94.81 211 GLN B CA 1
ATOM 7775 C C . GLN B 1 211 ? -26.453 9.844 -9.016 1 94.81 211 GLN B C 1
ATOM 7777 O O . GLN B 1 211 ? -27.031 10.5 -8.148 1 94.81 211 GLN B O 1
ATOM 7782 N N . LEU B 1 212 ? -25.672 8.891 -8.781 1 94.56 212 LEU B N 1
ATOM 7783 C CA . LEU B 1 212 ? -25.375 8.523 -7.406 1 94.56 212 LEU B CA 1
ATOM 7784 C C . LEU B 1 212 ? -24.672 9.664 -6.684 1 94.56 212 LEU B C 1
ATOM 7786 O O . LEU B 1 212 ? -24.906 9.898 -5.496 1 94.56 212 LEU B O 1
ATOM 7790 N N . VAL B 1 213 ? -23.75 10.352 -7.332 1 95.62 213 VAL B N 1
ATOM 7791 C CA . VAL B 1 213 ? -23.047 11.484 -6.738 1 95.62 213 VAL B CA 1
ATOM 7792 C C . VAL B 1 213 ? -24.031 12.594 -6.398 1 95.62 213 VAL B C 1
ATOM 7794 O O . VAL B 1 213 ? -23.984 13.164 -5.309 1 95.62 213 VAL B O 1
ATOM 7797 N N . ILE B 1 214 ? -24.891 12.898 -7.332 1 95.69 214 ILE B N 1
ATOM 7798 C CA . ILE B 1 214 ? -25.875 13.953 -7.117 1 95.69 214 ILE B CA 1
ATOM 7799 C C . ILE B 1 214 ? -26.781 13.578 -5.949 1 95.69 214 ILE B C 1
ATOM 7801 O O . ILE B 1 214 ? -27.078 14.414 -5.086 1 95.69 214 ILE B O 1
ATOM 7805 N N . ASN B 1 215 ? -27.219 12.305 -5.914 1 94 215 ASN B N 1
ATOM 7806 C CA . ASN B 1 215 ? -28.047 11.844 -4.801 1 94 215 ASN B CA 1
ATOM 7807 C C . ASN B 1 215 ? -27.297 11.961 -3.471 1 94 215 ASN B C 1
ATOM 7809 O O . ASN B 1 215 ? -27.891 12.336 -2.457 1 94 215 ASN B O 1
ATOM 7813 N N . ARG B 1 216 ? -26.078 11.609 -3.441 1 92.12 216 ARG B N 1
ATOM 7814 C CA . ARG B 1 216 ? -25.266 11.695 -2.234 1 92.12 216 ARG B CA 1
ATOM 7815 C C . ARG B 1 216 ? -25.156 13.133 -1.749 1 92.12 216 ARG B C 1
ATOM 7817 O O . ARG B 1 216 ? -25.281 13.406 -0.553 1 92.12 216 ARG B O 1
ATOM 7824 N N . LEU B 1 217 ? -24.906 14.07 -2.66 1 94.62 217 LEU B N 1
ATOM 7825 C CA . LEU B 1 217 ? -24.766 15.477 -2.297 1 94.62 217 LEU B CA 1
ATOM 7826 C C . LEU B 1 217 ? -26.109 16.047 -1.844 1 94.62 217 LEU B C 1
ATOM 7828 O O . LEU B 1 217 ? -26.156 16.891 -0.953 1 94.62 217 LEU B O 1
ATOM 7832 N N . GLN B 1 218 ? -27.188 15.547 -2.443 1 93.69 218 GLN B N 1
ATOM 7833 C CA . GLN B 1 218 ? -28.516 15.953 -2.008 1 93.69 218 GLN B CA 1
ATOM 7834 C C . GLN B 1 218 ? -28.797 15.484 -0.583 1 93.69 218 GLN B C 1
ATOM 7836 O O . GLN B 1 218 ? -29.406 16.203 0.205 1 93.69 218 GLN B O 1
ATOM 7841 N N . GLU B 1 219 ? -28.344 14.305 -0.34 1 88.81 219 GLU B N 1
ATOM 7842 C CA . GLU B 1 219 ? -28.484 13.789 1.018 1 88.81 219 GLU B CA 1
ATOM 7843 C C . GLU B 1 219 ? -27.656 14.609 2.01 1 88.81 219 GLU B C 1
ATOM 7845 O O . GLU B 1 219 ? -28.078 14.805 3.152 1 88.81 219 GLU B O 1
ATOM 7850 N N . ARG B 1 220 ? -26.5 15.062 1.61 1 89.88 220 ARG B N 1
ATOM 7851 C CA . ARG B 1 220 ? -25.656 15.875 2.477 1 89.88 220 ARG B CA 1
ATOM 7852 C C . ARG B 1 220 ? -26.297 17.219 2.77 1 89.88 220 ARG B C 1
ATOM 7854 O O . ARG B 1 220 ? -26.125 17.781 3.855 1 89.88 220 ARG B O 1
ATOM 7861 N N . VAL B 1 221 ? -27.047 17.797 1.851 1 91.88 221 VAL B N 1
ATOM 7862 C CA . VAL B 1 221 ? -27.766 19.047 2.053 1 91.88 221 VAL B CA 1
ATOM 7863 C C . VAL B 1 221 ? -28.797 18.891 3.168 1 91.88 221 VAL B C 1
ATOM 7865 O O . VAL B 1 221 ? -29 19.812 3.965 1 91.88 221 VAL B O 1
ATOM 7868 N N . LYS B 1 222 ? -29.281 17.656 3.279 1 86.44 222 LYS B N 1
ATOM 7869 C CA . LYS B 1 222 ? -30.297 17.391 4.293 1 86.44 222 LYS B CA 1
ATOM 7870 C C . LYS B 1 222 ? -29.656 17.094 5.645 1 86.44 222 LYS B C 1
ATOM 7872 O O . LYS B 1 222 ? -30.172 17.5 6.688 1 86.44 222 LYS B O 1
ATOM 7877 N N . SER B 1 223 ? -28.562 16.422 5.598 1 81.88 223 SER B N 1
ATOM 7878 C CA . SER B 1 223 ? -27.984 15.906 6.836 1 81.88 223 SER B CA 1
ATOM 7879 C C . SER B 1 223 ? -27.031 16.922 7.457 1 81.88 223 SER B C 1
ATOM 7881 O O . SER B 1 223 ? -26.844 16.938 8.68 1 81.88 223 SER B O 1
ATOM 7883 N N . LEU B 1 224 ? -26.297 17.688 6.621 1 83.5 224 LEU B N 1
ATOM 7884 C CA . LEU B 1 224 ? -25.297 18.625 7.125 1 83.5 224 LEU B CA 1
ATOM 7885 C C . LEU B 1 224 ? -25.812 20.062 7.043 1 83.5 224 LEU B C 1
ATOM 7887 O O . LEU B 1 224 ? -26.391 20.453 6.031 1 83.5 224 LEU B O 1
ATOM 7891 N N . PRO B 1 225 ? -25.547 20.703 8.133 1 83.38 225 PRO B N 1
ATOM 7892 C CA . PRO B 1 225 ? -26 22.094 8.109 1 83.38 225 PRO B CA 1
ATOM 7893 C C . PRO B 1 225 ? -25.219 22.953 7.129 1 83.38 225 PRO B C 1
ATOM 7895 O O . PRO B 1 225 ? -24 22.781 6.992 1 83.38 225 PRO B O 1
ATOM 7898 N N . ASN B 1 226 ? -25.844 23.797 6.367 1 89.06 226 ASN B N 1
ATOM 7899 C CA . ASN B 1 226 ? -25.266 24.812 5.508 1 89.06 226 ASN B CA 1
ATOM 7900 C C . ASN B 1 226 ? -24.406 24.203 4.402 1 89.06 226 ASN B C 1
ATOM 7902 O O . ASN B 1 226 ? -23.359 24.734 4.055 1 89.06 226 ASN B O 1
ATOM 7906 N N . PHE B 1 227 ? -24.797 23 4.035 1 93.38 227 PHE B N 1
ATOM 7907 C CA . PHE B 1 227 ? -24.125 22.359 2.914 1 93.38 227 PHE B CA 1
ATOM 7908 C C . PHE B 1 227 ? -24.594 22.938 1.588 1 93.38 227 PHE B C 1
ATOM 7910 O O . PHE B 1 227 ? -25.797 23.125 1.381 1 93.38 227 PHE B O 1
ATOM 7917 N N . TYR B 1 228 ? -23.641 23.359 0.727 1 96.88 228 TYR B N 1
ATOM 7918 C CA . TYR B 1 228 ? -23.969 23.938 -0.573 1 96.88 228 TYR B CA 1
ATOM 7919 C C . TYR B 1 228 ? -23.375 23.109 -1.704 1 96.88 228 TYR B C 1
ATOM 7921 O O . TYR B 1 228 ? -22.234 22.641 -1.604 1 96.88 228 TYR B O 1
ATOM 7929 N N . PHE B 1 229 ? -24.188 22.812 -2.682 1 97.56 229 PHE B N 1
ATOM 7930 C CA . PHE B 1 229 ? -23.625 22.25 -3.9 1 97.56 229 PHE B CA 1
ATOM 7931 C C . PHE B 1 229 ? -24.422 22.703 -5.125 1 97.56 229 PHE B C 1
ATOM 7933 O O . PHE B 1 229 ? -25.562 23.141 -5.004 1 97.56 229 PHE B O 1
ATOM 7940 N N . ASP B 1 230 ? -23.766 22.75 -6.211 1 97.56 230 ASP B N 1
ATOM 7941 C CA . ASP B 1 230 ? -24.359 23.078 -7.5 1 97.56 230 ASP B CA 1
ATOM 7942 C C . ASP B 1 230 ? -23.703 22.297 -8.633 1 97.56 230 ASP B C 1
ATOM 7944 O O . ASP B 1 230 ? -22.594 21.781 -8.469 1 97.56 230 ASP B O 1
ATOM 7948 N N . TYR B 1 231 ? -24.484 22.016 -9.711 1 97.19 231 TYR B N 1
ATOM 7949 C CA . TYR B 1 231 ? -23.938 21.266 -10.836 1 97.19 231 TYR B CA 1
ATOM 7950 C C . TYR B 1 231 ? -24.484 21.797 -12.156 1 97.19 231 TYR B C 1
ATOM 7952 O O . TYR B 1 231 ? -25.531 22.438 -12.188 1 97.19 231 TYR B O 1
ATOM 7960 N N . LEU B 1 232 ? -23.719 21.641 -13.148 1 95.88 232 LEU B N 1
ATOM 7961 C CA . LEU B 1 232 ? -24.062 22.031 -14.508 1 95.88 232 LEU B CA 1
ATOM 7962 C C . LEU B 1 232 ? -24.188 20.812 -15.422 1 95.88 232 LEU B C 1
ATOM 7964 O O . LEU B 1 232 ? -23.344 19.922 -15.375 1 95.88 232 LEU B O 1
ATOM 7968 N N . VAL B 1 233 ? -25.344 20.656 -16.109 1 95 233 VAL B N 1
ATOM 7969 C CA . VAL B 1 233 ? -25.594 19.562 -17.031 1 95 233 VAL B CA 1
ATOM 7970 C C . VAL B 1 233 ? -25.75 20.109 -18.453 1 95 233 VAL B C 1
ATOM 7972 O O . VAL B 1 233 ? -26.375 21.141 -18.656 1 95 233 VAL B O 1
ATOM 7975 N N . ASP B 1 234 ? -25.016 19.578 -19.328 1 90.94 234 ASP B N 1
ATOM 7976 C CA . ASP B 1 234 ? -25.125 19.891 -20.75 1 90.94 234 ASP B CA 1
ATOM 7977 C C . ASP B 1 234 ? -25.453 18.641 -21.562 1 90.94 234 ASP B C 1
ATOM 7979 O O . ASP B 1 234 ? -24.734 17.656 -21.5 1 90.94 234 ASP B O 1
ATOM 7983 N N . GLU B 1 235 ? -26.531 18.609 -22.406 1 90.38 235 GLU B N 1
ATOM 7984 C CA . GLU B 1 235 ? -26.969 17.484 -23.219 1 90.38 235 GLU B CA 1
ATOM 7985 C C . GLU B 1 235 ? -27.141 16.219 -22.391 1 90.38 235 GLU B C 1
ATOM 7987 O O . GLU B 1 235 ? -26.688 15.141 -22.781 1 90.38 235 GLU B O 1
ATOM 7992 N N . GLY B 1 236 ? -27.547 16.391 -21.125 1 90.19 236 GLY B N 1
ATOM 7993 C CA . GLY B 1 236 ? -27.828 15.273 -20.25 1 90.19 236 GLY B CA 1
ATOM 7994 C C . GLY B 1 236 ? -26.609 14.742 -19.531 1 90.19 236 GLY B C 1
ATOM 7995 O O . GLY B 1 236 ? -26.703 13.812 -18.719 1 90.19 236 GLY B O 1
ATOM 7996 N N . LYS B 1 237 ? -25.453 15.305 -19.859 1 93.19 237 LYS B N 1
ATOM 7997 C CA . LYS B 1 237 ? -24.219 14.836 -19.25 1 93.19 237 LYS B CA 1
ATOM 7998 C C . LYS B 1 237 ? -23.688 15.852 -18.234 1 93.19 237 LYS B C 1
ATOM 8000 O O . LYS B 1 237 ? -23.828 17.062 -18.422 1 93.19 237 LYS B O 1
ATOM 8005 N N . LEU B 1 238 ? -23.078 15.352 -17.219 1 94.62 238 LEU B N 1
ATOM 8006 C CA . LEU B 1 238 ? -22.5 16.219 -16.188 1 94.62 238 LEU B CA 1
ATOM 8007 C C . LEU B 1 238 ? -21.297 16.984 -16.734 1 94.62 238 LEU B C 1
ATOM 8009 O O . LEU B 1 238 ? -20.391 16.391 -17.312 1 94.62 238 LEU B O 1
ATOM 8013 N N . ARG B 1 239 ? -21.297 18.312 -16.531 1 93.94 239 ARG B N 1
ATOM 8014 C CA . ARG B 1 239 ? -20.203 19.141 -17.016 1 93.94 239 ARG B CA 1
ATOM 8015 C C . ARG B 1 239 ? -19.359 19.672 -15.852 1 93.94 239 ARG B C 1
ATOM 8017 O O . ARG B 1 239 ? -18.141 19.812 -15.977 1 93.94 239 ARG B O 1
ATOM 8024 N N . SER B 1 240 ? -20.031 20.156 -14.867 1 96.12 240 SER B N 1
ATOM 8025 C CA . SER B 1 240 ? -19.328 20.703 -13.703 1 96.12 240 SER B CA 1
ATOM 8026 C C . SER B 1 240 ? -20.125 20.469 -12.422 1 96.12 240 SER B C 1
ATOM 8028 O O . SER B 1 240 ? -21.359 20.344 -12.461 1 96.12 240 SER B O 1
ATOM 8030 N N . ILE B 1 241 ? -19.453 20.297 -11.422 1 97.69 241 ILE B N 1
ATOM 8031 C CA . ILE B 1 241 ? -20.078 20.141 -10.109 1 97.69 241 ILE B CA 1
ATOM 8032 C C . ILE B 1 241 ? -19.219 20.812 -9.047 1 97.69 241 ILE B C 1
ATOM 8034 O O . ILE B 1 241 ? -17.984 20.797 -9.133 1 97.69 241 ILE B O 1
ATOM 8038 N N . PHE B 1 242 ? -19.797 21.578 -8.078 1 98.44 242 PHE B N 1
ATOM 8039 C CA . PHE B 1 242 ? -19.125 22.266 -6.977 1 98.44 242 PHE B CA 1
ATOM 8040 C C . PHE B 1 242 ? -19.797 21.938 -5.648 1 98.44 242 PHE B C 1
ATOM 8042 O O . PHE B 1 242 ? -21.016 21.781 -5.586 1 98.44 242 PHE B O 1
ATOM 8049 N N . TRP B 1 243 ? -19.016 21.719 -4.598 1 97.69 243 TRP B N 1
ATOM 8050 C CA . TRP B 1 243 ? -19.594 21.484 -3.281 1 97.69 243 TRP B CA 1
ATOM 8051 C C . TRP B 1 243 ? -18.734 22.094 -2.182 1 97.69 243 TRP B C 1
ATOM 8053 O O . TRP B 1 243 ? -17.531 22.25 -2.348 1 97.69 243 TRP B O 1
ATOM 8063 N N . ALA B 1 244 ? -19.25 22.562 -1.082 1 96.88 244 ALA B N 1
ATOM 8064 C CA . ALA B 1 244 ? -18.641 23.125 0.115 1 96.88 244 ALA B CA 1
ATOM 8065 C C . ALA B 1 244 ? -19.5 22.891 1.347 1 96.88 244 ALA B C 1
ATOM 8067 O O . ALA B 1 244 ? -20.719 23.125 1.318 1 96.88 244 ALA B O 1
ATOM 8068 N N . ASP B 1 245 ? -18.953 22.375 2.367 1 92.81 245 ASP B N 1
ATOM 8069 C CA . ASP B 1 245 ? -19.719 22.094 3.582 1 92.81 245 ASP B CA 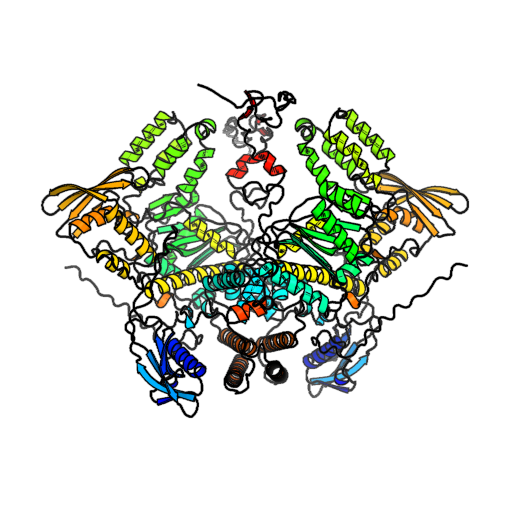1
ATOM 8070 C C . ASP B 1 245 ? -19.578 23.234 4.594 1 92.81 245 ASP B C 1
ATOM 8072 O O . ASP B 1 245 ? -18.953 24.25 4.305 1 92.81 245 ASP B O 1
ATOM 8076 N N . GLU B 1 246 ? -20.125 23.062 5.719 1 91.56 246 GLU B N 1
ATOM 8077 C CA . GLU B 1 246 ? -20.156 24.094 6.746 1 91.56 246 GLU B CA 1
ATOM 8078 C C . GLU B 1 246 ? -18.75 24.406 7.262 1 91.56 246 GLU B C 1
ATOM 8080 O O . GLU B 1 246 ? -18.406 25.578 7.445 1 91.56 246 GLU B O 1
ATOM 8085 N N . ILE B 1 247 ? -17.969 23.391 7.465 1 91.81 247 ILE B N 1
ATOM 8086 C CA . ILE B 1 247 ? -16.641 23.594 8.008 1 91.81 247 ILE B CA 1
ATOM 8087 C C . ILE B 1 247 ? -15.773 24.344 7.004 1 91.81 247 ILE B C 1
ATOM 8089 O O . ILE B 1 247 ? -14.961 25.188 7.387 1 91.81 247 ILE B O 1
ATOM 8093 N N . SER B 1 248 ? -15.969 24.047 5.73 1 94.06 248 SER B N 1
ATOM 8094 C CA . SER B 1 248 ? -15.258 24.781 4.688 1 94.06 248 SER B CA 1
ATOM 8095 C C . SER B 1 248 ? -15.625 26.266 4.715 1 94.06 248 SER B C 1
ATOM 8097 O O . SER B 1 248 ? -14.766 27.125 4.516 1 94.06 248 SER B O 1
ATOM 8099 N N . LYS B 1 249 ? -16.859 26.547 5.004 1 94.81 249 LYS B N 1
ATOM 8100 C CA . LYS B 1 249 ? -17.328 27.922 5.051 1 94.81 249 LYS B CA 1
ATOM 8101 C C . LYS B 1 249 ? -16.766 28.656 6.27 1 94.81 249 LYS B C 1
ATOM 8103 O O . LYS B 1 249 ? -16.375 29.812 6.18 1 94.81 249 LYS B O 1
ATOM 8108 N N . VAL B 1 250 ? -16.734 27.938 7.383 1 93.94 250 VAL B N 1
ATOM 8109 C CA . VAL B 1 250 ? -16.188 28.531 8.602 1 93.94 250 VAL B CA 1
ATOM 8110 C C . VAL B 1 250 ? -14.695 28.797 8.43 1 93.94 250 VAL B C 1
ATOM 8112 O O . VAL B 1 250 ? -14.195 29.844 8.836 1 93.94 250 VAL B O 1
ATOM 8115 N N . ASN B 1 251 ? -14.031 27.844 7.824 1 95.25 251 ASN B N 1
ATOM 8116 C CA . ASN B 1 251 ? -12.617 28.047 7.543 1 95.25 251 ASN B CA 1
ATOM 8117 C C . ASN B 1 251 ? -12.383 29.234 6.613 1 95.25 251 ASN B C 1
ATOM 8119 O O . ASN B 1 251 ? -11.43 29.984 6.793 1 95.25 251 ASN B O 1
ATOM 8123 N N . PHE B 1 252 ? -13.234 29.312 5.637 1 96.81 252 PHE B N 1
ATOM 8124 C CA . PHE B 1 252 ? -13.078 30.422 4.703 1 96.81 252 PHE B CA 1
ATOM 8125 C C . PHE B 1 252 ? -13.344 31.766 5.395 1 96.81 252 PHE B C 1
ATOM 8127 O O . PHE B 1 252 ? -12.703 32.781 5.09 1 96.81 252 PHE B O 1
ATOM 8134 N N . GLU B 1 253 ? -14.25 31.797 6.281 1 95.06 253 GLU B N 1
ATOM 8135 C CA . GLU B 1 253 ? -14.547 33 7.027 1 95.06 253 GLU B CA 1
ATOM 8136 C C . GLU B 1 253 ? -13.352 33.438 7.875 1 95.06 253 GLU B C 1
ATOM 8138 O O . GLU B 1 253 ? -13.055 34.625 7.988 1 95.06 253 GLU B O 1
ATOM 8143 N N . ALA B 1 254 ? -12.672 32.469 8.375 1 94.81 254 ALA B N 1
ATOM 8144 C CA . ALA B 1 254 ? -11.555 32.781 9.266 1 94.81 254 ALA B CA 1
ATOM 8145 C C . ALA B 1 254 ? -10.273 33 8.477 1 94.81 254 ALA B C 1
ATOM 8147 O O . ALA B 1 254 ? -9.453 33.844 8.844 1 94.81 254 ALA B O 1
ATOM 8148 N N . PHE B 1 255 ? -10.086 32.25 7.418 1 95.06 255 PHE B N 1
ATOM 8149 C CA . PHE B 1 255 ? -8.773 32.219 6.785 1 95.06 255 PHE B CA 1
ATOM 8150 C C . PHE B 1 255 ? -8.883 32.562 5.301 1 95.06 255 PHE B C 1
ATOM 8152 O O . PHE B 1 255 ? -7.914 32.406 4.555 1 95.06 255 PHE B O 1
ATOM 8159 N N . GLY B 1 256 ? -10 32.938 4.797 1 93.5 256 GLY B N 1
ATOM 8160 C CA . GLY B 1 256 ? -10.273 33.125 3.381 1 93.5 256 GLY B CA 1
ATOM 8161 C C . GLY B 1 256 ? -9.656 34.375 2.818 1 93.5 256 GLY B C 1
ATOM 8162 O O . GLY B 1 256 ? -9.977 34.781 1.702 1 93.5 256 GLY B O 1
ATOM 8163 N N . ASP B 1 257 ? -8.766 35.062 3.564 1 92 257 ASP B N 1
ATOM 8164 C CA . ASP B 1 257 ? -8.031 36.219 3.045 1 92 257 ASP B CA 1
ATOM 8165 C C . ASP B 1 257 ? -7.113 35.812 1.895 1 92 257 ASP B C 1
ATOM 8167 O O . ASP B 1 257 ? -6.906 36.562 0.955 1 92 257 ASP B O 1
ATOM 8171 N N . VAL B 1 258 ? -6.672 34.625 2.031 1 92.19 258 VAL B N 1
ATOM 8172 C CA . VAL B 1 258 ? -5.812 34.094 0.981 1 92.19 258 VAL B CA 1
ATOM 8173 C C . VAL B 1 258 ? -6.41 32.812 0.424 1 92.19 258 VAL B C 1
ATOM 8175 O O . VAL B 1 258 ? -6.738 31.891 1.181 1 92.19 258 VAL B O 1
ATOM 8178 N N . LEU B 1 259 ? -6.523 32.75 -0.868 1 95.31 259 LEU B N 1
ATOM 8179 C CA . LEU B 1 259 ? -7.066 31.594 -1.572 1 95.31 259 LEU B CA 1
ATOM 8180 C C . LEU B 1 259 ? -6.125 31.141 -2.684 1 95.31 259 LEU B C 1
ATOM 8182 O O . LEU B 1 259 ? -5.582 31.969 -3.418 1 95.31 259 LEU B O 1
ATOM 8186 N N . ALA B 1 260 ? -5.84 29.906 -2.695 1 95.19 260 ALA B N 1
ATOM 8187 C CA . ALA B 1 260 ? -5.062 29.328 -3.789 1 95.19 260 ALA B CA 1
ATOM 8188 C C . ALA B 1 260 ? -5.781 28.141 -4.402 1 95.19 260 ALA B C 1
ATOM 8190 O O . ALA B 1 260 ? -6.41 27.344 -3.688 1 95.19 260 ALA B O 1
ATOM 8191 N N . PHE B 1 261 ? -5.789 28.016 -5.695 1 93.62 261 PHE B N 1
ATOM 8192 C CA . PHE B 1 261 ? -6.348 26.812 -6.301 1 93.62 261 PHE B CA 1
ATOM 8193 C C . PHE B 1 261 ? -5.594 26.453 -7.57 1 93.62 261 PHE B C 1
ATOM 8195 O O . PHE B 1 261 ? -5.047 27.328 -8.25 1 93.62 261 PHE B O 1
ATOM 8202 N N . ASP B 1 262 ? -5.422 25.234 -7.707 1 91.88 262 ASP B N 1
ATOM 8203 C CA . ASP B 1 262 ? -4.754 24.625 -8.852 1 91.88 262 ASP B CA 1
ATOM 8204 C C . ASP B 1 262 ? -5.461 23.328 -9.266 1 91.88 262 ASP B C 1
ATOM 8206 O O . ASP B 1 262 ? -5.938 22.578 -8.422 1 91.88 262 ASP B O 1
ATOM 8210 N N . ALA B 1 263 ? -5.594 23.156 -10.562 1 91.62 263 ALA B N 1
ATOM 8211 C CA . ALA B 1 263 ? -6.281 21.969 -11.078 1 91.62 263 ALA B CA 1
ATOM 8212 C C . ALA B 1 263 ? -5.398 20.734 -10.977 1 91.62 263 ALA B C 1
ATOM 8214 O O . ALA B 1 263 ? -4.172 20.828 -11.047 1 91.62 263 ALA B O 1
ATOM 8215 N N . THR B 1 264 ? -6.008 19.641 -10.727 1 90.25 264 THR B N 1
ATOM 8216 C CA . THR B 1 264 ? -5.305 18.359 -10.688 1 90.25 264 THR B CA 1
ATOM 8217 C C . THR B 1 264 ? -6.027 17.312 -11.539 1 90.25 264 THR B C 1
ATOM 8219 O O . THR B 1 264 ? -7.254 17.344 -11.656 1 90.25 264 THR B O 1
ATOM 8222 N N . TYR B 1 265 ? -5.195 16.328 -12.078 1 87.19 265 TYR B N 1
ATOM 8223 C CA . TYR B 1 265 ? -5.734 15.352 -13.023 1 87.19 265 TYR B CA 1
ATOM 8224 C C . TYR B 1 265 ? -5.633 13.938 -12.469 1 87.19 265 TYR B C 1
ATOM 8226 O O . TYR B 1 265 ? -5.098 13.727 -11.375 1 87.19 265 TYR B O 1
ATOM 8234 N N . GLN B 1 266 ? -6.277 12.977 -13.203 1 87.12 266 GLN B N 1
ATOM 8235 C CA . GLN B 1 266 ? -6.176 11.539 -12.953 1 87.12 266 GLN B CA 1
ATOM 8236 C C . GLN B 1 266 ? -6.688 11.188 -11.555 1 87.12 266 GLN B C 1
ATOM 8238 O O . GLN B 1 266 ? -6.016 10.477 -10.805 1 87.12 266 GLN B O 1
ATOM 8243 N N . THR B 1 267 ? -7.801 11.781 -11.188 1 89.75 267 THR B N 1
ATOM 8244 C CA . THR B 1 267 ? -8.391 11.5 -9.883 1 89.75 267 THR B CA 1
ATOM 8245 C C . THR B 1 267 ? -9.617 10.609 -10.023 1 89.75 267 THR B C 1
ATOM 8247 O O . THR B 1 267 ? -10.086 10.023 -9.047 1 89.75 267 THR B O 1
ATOM 8250 N N . ASN B 1 268 ? -10.125 10.531 -11.164 1 91.5 268 ASN B N 1
ATOM 8251 C CA . ASN B 1 268 ? -11.305 9.719 -11.43 1 91.5 268 ASN B CA 1
ATOM 8252 C C . ASN B 1 268 ? -11.258 9.102 -12.82 1 91.5 268 ASN B C 1
ATOM 8254 O O . ASN B 1 268 ? -10.477 9.531 -13.672 1 91.5 268 ASN B O 1
ATOM 8258 N N . LYS B 1 269 ? -12.086 8.109 -13.125 1 89.75 269 LYS B N 1
ATOM 8259 C CA . LYS B 1 269 ? -12.016 7.293 -14.336 1 89.75 269 LYS B CA 1
ATOM 8260 C C . LYS B 1 269 ? -12.453 8.086 -15.562 1 89.75 269 LYS B C 1
ATOM 8262 O O . LYS B 1 269 ? -12.109 7.738 -16.688 1 89.75 269 LYS B O 1
ATOM 8267 N N . TYR B 1 270 ? -13.227 9.172 -15.352 1 92.06 270 TYR B N 1
ATOM 8268 C CA . TYR B 1 270 ? -13.75 9.953 -16.469 1 92.06 270 TYR B CA 1
ATOM 8269 C C . TYR B 1 270 ? -12.789 11.078 -16.844 1 92.06 270 TYR B C 1
ATOM 8271 O O . TYR B 1 270 ? -13.039 11.82 -17.797 1 92.06 270 TYR B O 1
ATOM 8279 N N . ASN B 1 271 ? -11.75 11.289 -16.016 1 90.88 271 ASN B N 1
ATOM 8280 C CA . ASN B 1 271 ? -10.711 12.289 -16.219 1 90.88 271 ASN B CA 1
ATOM 8281 C C . ASN B 1 271 ? -11.25 13.703 -16.031 1 90.88 271 ASN B C 1
ATOM 8283 O O . ASN B 1 271 ? -10.844 14.633 -16.734 1 90.88 271 ASN B O 1
ATOM 8287 N N . MET B 1 272 ? -12.312 13.773 -15.258 1 94 272 MET B N 1
ATOM 8288 C CA . MET B 1 272 ? -12.75 15.117 -14.883 1 94 272 MET B CA 1
ATOM 8289 C C . MET B 1 272 ? -11.656 15.844 -14.109 1 94 272 MET B C 1
ATOM 8291 O O . MET B 1 272 ? -10.906 15.227 -13.344 1 94 272 MET B O 1
ATOM 8295 N N . ILE B 1 273 ? -11.594 17.141 -14.32 1 94.62 273 ILE B N 1
ATOM 8296 C CA . ILE B 1 273 ? -10.539 17.938 -13.711 1 94.62 273 ILE B CA 1
ATOM 8297 C C . ILE B 1 273 ? -10.961 18.359 -12.305 1 94.62 273 ILE B C 1
ATOM 8299 O O . ILE B 1 273 ? -12 19 -12.117 1 94.62 273 ILE B O 1
ATOM 8303 N N . PHE B 1 274 ? -10.164 17.891 -11.352 1 96.31 274 PHE B N 1
ATOM 8304 C CA . PHE B 1 274 ? -10.438 18.172 -9.945 1 96.31 274 PHE B CA 1
ATOM 8305 C C . PHE B 1 274 ? -9.789 19.484 -9.523 1 96.31 274 PHE B C 1
ATOM 8307 O O . PHE B 1 274 ? -8.594 19.688 -9.734 1 96.31 274 PHE B O 1
ATOM 8314 N N . VAL B 1 275 ? -10.562 20.422 -8.914 1 96.88 275 VAL B N 1
ATOM 8315 C CA . VAL B 1 275 ? -10.062 21.719 -8.5 1 96.88 275 VAL B CA 1
ATOM 8316 C C . VAL B 1 275 ? -10.398 21.953 -7.031 1 96.88 275 VAL B C 1
ATOM 8318 O O . VAL B 1 275 ? -11.477 22.469 -6.711 1 96.88 275 VAL B O 1
ATOM 8321 N N . PRO B 1 276 ? -9.531 21.688 -6.148 1 96.75 276 PRO B N 1
ATOM 8322 C CA . PRO B 1 276 ? -9.719 22.047 -4.742 1 96.75 276 PRO B CA 1
ATOM 8323 C C . PRO B 1 276 ? -9.32 23.484 -4.445 1 96.75 276 PRO B C 1
ATOM 8325 O O . PRO B 1 276 ? -8.344 24 -5 1 96.75 276 PRO B O 1
ATOM 8328 N N . PHE B 1 277 ? -10.125 24.188 -3.689 1 97.31 277 PHE B N 1
ATOM 8329 C CA . PHE B 1 277 ? -9.789 25.516 -3.189 1 97.31 277 PHE B CA 1
ATOM 8330 C C . PHE B 1 277 ? -9.094 25.422 -1.835 1 97.31 277 PHE B C 1
ATOM 8332 O O . PHE B 1 277 ? -9.68 24.953 -0.861 1 97.31 277 PHE B O 1
ATOM 8339 N N . THR B 1 278 ? -7.891 25.875 -1.81 1 95.5 278 THR B N 1
ATOM 8340 C CA . THR B 1 278 ? -7.039 25.609 -0.654 1 95.5 278 THR B CA 1
ATOM 8341 C C . THR B 1 278 ? -6.629 26.906 0.031 1 95.5 278 THR B C 1
ATOM 8343 O O . THR B 1 278 ? -6.398 27.922 -0.633 1 95.5 278 THR B O 1
ATOM 8346 N N . GLY B 1 279 ? -6.594 26.891 1.34 1 94.69 279 GLY B N 1
ATOM 8347 C CA . GLY B 1 279 ? -6.059 27.953 2.166 1 94.69 279 GLY B CA 1
ATOM 8348 C C . GLY B 1 279 ? -5.102 27.453 3.234 1 94.69 279 GLY B C 1
ATOM 8349 O O . GLY B 1 279 ? -4.629 26.328 3.174 1 94.69 279 GLY B O 1
ATOM 8350 N N . VAL B 1 280 ? -4.703 28.359 4.113 1 94.06 280 VAL B N 1
ATOM 8351 C CA . VAL B 1 280 ? -3.803 28.047 5.219 1 94.06 280 VAL B CA 1
ATOM 8352 C C . VAL B 1 280 ? -4.449 28.438 6.543 1 94.06 280 VAL B C 1
ATOM 8354 O O . VAL B 1 280 ? -4.945 29.562 6.684 1 94.06 280 VAL B O 1
ATOM 8357 N N . ASP B 1 281 ? -4.438 27.547 7.461 1 94.81 281 ASP B N 1
ATOM 8358 C CA . ASP B 1 281 ? -5.09 27.844 8.734 1 94.81 281 ASP B CA 1
ATOM 8359 C C . ASP B 1 281 ? -4.098 28.438 9.734 1 94.81 281 ASP B C 1
ATOM 8361 O O . ASP B 1 281 ? -3.02 28.891 9.352 1 94.81 281 ASP B O 1
ATOM 8365 N N . ASN B 1 282 ? -4.477 28.594 11.016 1 95.81 282 ASN B N 1
ATOM 8366 C CA . ASN B 1 282 ? -3.682 29.234 12.062 1 95.81 282 ASN B CA 1
ATOM 8367 C C . ASN B 1 282 ? -2.543 28.328 12.531 1 95.81 282 ASN B C 1
ATOM 8369 O O . ASN B 1 282 ? -1.701 28.734 13.328 1 95.81 282 ASN B O 1
ATOM 8373 N N . HIS B 1 283 ? -2.498 27.094 12.062 1 94.75 283 HIS B N 1
ATOM 8374 C CA . HIS B 1 283 ? -1.41 26.172 12.359 1 94.75 283 HIS B CA 1
ATOM 8375 C C . HIS B 1 283 ? -0.508 25.984 11.141 1 94.75 283 HIS B C 1
ATOM 8377 O O . HIS B 1 283 ? 0.364 25.109 11.148 1 94.75 283 HIS B O 1
ATOM 8383 N N . ARG B 1 284 ? -0.741 26.719 10.086 1 92.25 284 ARG B N 1
ATOM 8384 C CA . ARG B 1 284 ? -0.008 26.656 8.828 1 92.25 284 ARG B CA 1
ATOM 8385 C C . ARG B 1 284 ? -0.302 25.359 8.086 1 92.25 284 ARG B C 1
ATOM 8387 O O . ARG B 1 284 ? 0.561 24.828 7.387 1 92.25 284 ARG B O 1
ATOM 8394 N N . HIS B 1 285 ? -1.475 24.828 8.367 1 92.44 285 HIS B N 1
ATOM 8395 C CA . HIS B 1 285 ? -1.925 23.656 7.629 1 92.44 285 HIS B CA 1
ATOM 8396 C C . HIS B 1 285 ? -2.754 24.047 6.414 1 92.44 285 HIS B C 1
ATOM 8398 O O . HIS B 1 285 ? -3.408 25.094 6.422 1 92.44 285 HIS B O 1
ATOM 8404 N N . CYS B 1 286 ? -2.709 23.156 5.457 1 92.38 286 CYS B N 1
ATOM 8405 C CA . CYS B 1 286 ? -3.615 23.328 4.324 1 92.38 286 CYS B CA 1
ATOM 8406 C C . CYS B 1 286 ? -5.051 23 4.723 1 92.38 286 CYS B C 1
ATOM 8408 O O . CYS B 1 286 ? -5.301 22.016 5.414 1 92.38 286 CYS B O 1
ATOM 8410 N N . VAL B 1 287 ? -5.879 23.844 4.367 1 94.12 287 VAL B N 1
ATOM 8411 C CA . VAL B 1 287 ? -7.297 23.609 4.598 1 94.12 287 VAL B CA 1
ATOM 8412 C C . VAL B 1 287 ? -8.07 23.766 3.289 1 94.12 287 VAL B C 1
ATOM 8414 O O . VAL B 1 287 ? -7.68 24.562 2.424 1 94.12 287 VAL B O 1
ATOM 8417 N N . THR B 1 288 ? -9.148 23.062 3.141 1 96.06 288 THR B N 1
ATOM 8418 C CA . THR B 1 288 ? -9.961 23.094 1.932 1 96.06 288 THR B CA 1
ATOM 8419 C C . THR B 1 288 ? -11.211 23.938 2.145 1 96.06 288 THR B C 1
ATOM 8421 O O . THR B 1 288 ? -11.984 23.688 3.072 1 96.06 288 THR B O 1
ATOM 8424 N N . PHE B 1 289 ? -11.477 24.938 1.254 1 97.44 289 PHE B N 1
ATOM 8425 C CA . PHE B 1 289 ? -12.625 25.828 1.337 1 97.44 289 PHE B CA 1
ATOM 8426 C C . PHE B 1 289 ? -13.781 25.312 0.492 1 97.44 289 PHE B C 1
ATOM 8428 O O . PHE B 1 289 ? -14.914 25.781 0.625 1 97.44 289 PHE B O 1
ATOM 8435 N N . GLY B 1 290 ? -13.547 24.422 -0.287 1 97 290 GLY B N 1
ATOM 8436 C CA . GLY B 1 290 ? -14.453 23.812 -1.246 1 97 290 GLY B CA 1
ATOM 8437 C C . GLY B 1 290 ? -13.734 23.141 -2.398 1 97 290 GLY B C 1
ATOM 8438 O O . GLY B 1 290 ? -12.508 23.203 -2.502 1 97 290 GLY B O 1
ATOM 8439 N N . ALA B 1 291 ? -14.492 22.406 -3.197 1 97.5 291 ALA B N 1
ATOM 8440 C CA . ALA B 1 291 ? -13.883 21.719 -4.332 1 97.5 291 ALA B CA 1
ATOM 8441 C C . ALA B 1 291 ? -14.883 21.578 -5.477 1 97.5 291 ALA B C 1
ATOM 8443 O O . ALA B 1 291 ? -16.094 21.734 -5.285 1 97.5 291 ALA B O 1
ATOM 8444 N N . GLY B 1 292 ? -14.312 21.391 -6.621 1 97.56 292 GLY B N 1
ATOM 8445 C CA . GLY B 1 292 ? -15.156 21.172 -7.785 1 97.56 292 GLY B CA 1
ATOM 8446 C C . GLY B 1 292 ? -14.523 20.281 -8.836 1 97.56 292 GLY B C 1
ATOM 8447 O O . GLY B 1 292 ? -13.32 20.016 -8.789 1 97.56 292 GLY B O 1
ATOM 8448 N N . LEU B 1 293 ? -15.367 19.703 -9.664 1 96.75 293 LEU B N 1
ATOM 8449 C CA . LEU B 1 293 ? -14.977 18.969 -10.859 1 96.75 293 LEU B CA 1
ATOM 8450 C C . LEU B 1 293 ? -15.477 19.672 -12.117 1 96.75 293 LEU B C 1
ATOM 8452 O O . LEU B 1 293 ? -16.641 20.062 -12.195 1 96.75 293 LEU B O 1
ATOM 8456 N N . ILE B 1 294 ? -14.562 19.891 -13.031 1 95.44 294 ILE B N 1
ATOM 8457 C CA . ILE B 1 294 ? -14.961 20.562 -14.266 1 95.44 294 ILE B CA 1
ATOM 8458 C C . ILE B 1 294 ? -14.578 19.703 -15.469 1 95.44 294 ILE B C 1
ATOM 8460 O O . ILE B 1 294 ? -13.672 18.875 -15.383 1 95.44 294 ILE B O 1
ATOM 8464 N N . PHE B 1 295 ? -15.258 19.922 -16.578 1 91.62 295 PHE B N 1
ATOM 8465 C CA . PHE B 1 295 ? -15.094 19.109 -17.781 1 91.62 295 PHE B CA 1
ATOM 8466 C C . PHE B 1 295 ? -13.969 19.656 -18.656 1 91.62 295 PHE B C 1
ATOM 8468 O O . PHE B 1 295 ? -13.375 18.922 -19.438 1 91.62 295 PHE B O 1
ATOM 8475 N N . SER B 1 296 ? -13.734 20.953 -18.516 1 89.69 296 SER B N 1
ATOM 8476 C CA . SER B 1 296 ? -12.703 21.594 -19.328 1 89.69 296 SER B CA 1
ATOM 8477 C C . SER B 1 296 ? -12.094 22.797 -18.594 1 89.69 296 SER B C 1
ATOM 8479 O O . SER B 1 296 ? -12.703 23.359 -17.688 1 89.69 296 SER B O 1
ATOM 8481 N N . GLU B 1 297 ? -10.922 23.125 -19.062 1 89.81 297 GLU B N 1
ATOM 8482 C CA . GLU B 1 297 ? -10.219 24.25 -18.453 1 89.81 297 GLU B CA 1
ATOM 8483 C C . GLU B 1 297 ? -10.43 25.531 -19.266 1 89.81 297 GLU B C 1
ATOM 8485 O O . GLU B 1 297 ? -9.469 26.219 -19.594 1 89.81 297 GLU B O 1
ATOM 8490 N N . THR B 1 298 ? -11.656 25.812 -19.5 1 92 298 THR B N 1
ATOM 8491 C CA . THR B 1 298 ? -12.008 27.031 -20.234 1 92 298 THR B CA 1
ATOM 8492 C C . THR B 1 298 ? -12.367 28.156 -19.281 1 92 298 THR B C 1
ATOM 8494 O O . THR B 1 298 ? -12.531 27.938 -18.078 1 92 298 THR B O 1
ATOM 8497 N N . ILE B 1 299 ? -12.469 29.375 -19.828 1 95.25 299 ILE B N 1
ATOM 8498 C CA . ILE B 1 299 ? -12.836 30.547 -19.062 1 95.25 299 ILE B CA 1
ATOM 8499 C C . ILE B 1 299 ? -14.234 30.359 -18.469 1 95.25 299 ILE B C 1
ATOM 8501 O O . ILE B 1 299 ? -14.469 30.656 -17.297 1 95.25 299 ILE B O 1
ATOM 8505 N N . GLU B 1 300 ? -15.094 29.766 -19.25 1 94.88 300 GLU B N 1
ATOM 8506 C CA . GLU B 1 300 ? -16.484 29.578 -18.844 1 94.88 300 GLU B CA 1
ATOM 8507 C C . GLU B 1 300 ? -16.578 28.594 -17.672 1 94.88 300 GLU B C 1
ATOM 8509 O O . GLU B 1 300 ? -17.344 28.812 -16.734 1 94.88 300 GLU B O 1
ATOM 8514 N N . SER B 1 301 ? -15.82 27.578 -17.766 1 94.62 301 SER B N 1
ATOM 8515 C CA . SER B 1 301 ? -15.844 26.562 -16.719 1 94.62 301 SER B CA 1
ATOM 8516 C C . SER B 1 301 ? -15.32 27.125 -15.398 1 94.62 301 SER B C 1
ATOM 8518 O O . SER B 1 301 ? -15.914 26.906 -14.344 1 94.62 301 SER B O 1
ATOM 8520 N N . TYR B 1 302 ? -14.203 27.844 -15.484 1 97 302 TYR B N 1
ATOM 8521 C CA . TYR B 1 302 ? -13.648 28.438 -14.273 1 97 302 TYR B CA 1
ATOM 8522 C C . TYR B 1 302 ? -14.562 29.531 -13.727 1 97 302 TYR B C 1
ATOM 8524 O O . TYR B 1 302 ? -14.688 29.703 -12.508 1 97 302 TYR B O 1
ATOM 8532 N N . LYS B 1 303 ? -15.125 30.297 -14.656 1 97.38 303 LYS B N 1
ATOM 8533 C CA . LYS B 1 303 ? -16.062 31.328 -14.227 1 97.38 303 LYS B CA 1
ATOM 8534 C C . LYS B 1 303 ? -17.234 30.719 -13.453 1 97.38 303 LYS B C 1
ATOM 8536 O O . LYS B 1 303 ? -17.609 31.219 -12.383 1 97.38 303 LYS B O 1
ATOM 8541 N N . TRP B 1 304 ? -17.766 29.672 -13.969 1 97.5 304 TRP B N 1
ATOM 8542 C CA . TRP B 1 304 ? -18.875 29 -13.289 1 97.5 304 TRP B CA 1
ATOM 8543 C C . TRP B 1 304 ? -18.438 28.516 -11.906 1 97.5 304 TRP B C 1
ATOM 8545 O O . TRP B 1 304 ? -19.188 28.672 -10.93 1 97.5 304 TRP B O 1
ATOM 8555 N N . LEU B 1 305 ? -17.297 27.891 -11.852 1 97.38 305 LEU B N 1
ATOM 8556 C CA . LEU B 1 305 ? -16.766 27.375 -10.602 1 97.38 305 LEU B CA 1
ATOM 8557 C C . LEU B 1 305 ? -16.609 28.484 -9.562 1 97.38 305 LEU B C 1
ATOM 8559 O O . LEU B 1 305 ? -16.984 28.312 -8.406 1 97.38 305 LEU B O 1
ATOM 8563 N N . LEU B 1 306 ? -16.047 29.625 -9.953 1 98 306 LEU B N 1
ATOM 8564 C CA . LEU B 1 306 ? -15.805 30.734 -9.047 1 98 306 LEU B CA 1
ATOM 8565 C C . LEU B 1 306 ? -17.109 31.391 -8.633 1 98 306 LEU B C 1
ATOM 8567 O O . LEU B 1 306 ? -17.234 31.875 -7.5 1 98 306 LEU B O 1
ATOM 8571 N N . GLU B 1 307 ? -18.078 31.391 -9.5 1 98 307 GLU B N 1
ATOM 8572 C CA . GLU B 1 307 ? -19.391 31.906 -9.148 1 98 307 GLU B CA 1
ATOM 8573 C C . GLU B 1 307 ? -20.062 31.047 -8.086 1 98 307 GLU B C 1
ATOM 8575 O O . GLU B 1 307 ? -20.703 31.562 -7.168 1 98 307 GLU B O 1
ATOM 8580 N N . CYS B 1 308 ? -19.922 29.719 -8.281 1 97.62 308 CYS B N 1
ATOM 8581 C CA . CYS B 1 308 ? -20.438 28.812 -7.27 1 97.62 308 CYS B CA 1
ATOM 8582 C C . CYS B 1 308 ? -19.75 29.047 -5.93 1 97.62 308 CYS B C 1
ATOM 8584 O O . CYS B 1 308 ? -20.391 29.031 -4.883 1 97.62 308 CYS B O 1
ATOM 8586 N N . PHE B 1 309 ? -18.453 29.234 -6.023 1 97.94 309 PHE B N 1
ATOM 8587 C CA . PHE B 1 309 ? -17.672 29.516 -4.824 1 97.94 309 PHE B CA 1
ATOM 8588 C C . PHE B 1 309 ? -18.172 30.766 -4.125 1 97.94 309 PHE B C 1
ATOM 8590 O O . PHE B 1 309 ? -18.344 30.781 -2.906 1 97.94 309 PHE B O 1
ATOM 8597 N N . LEU B 1 310 ? -18.438 31.797 -4.906 1 97.25 310 LEU B N 1
ATOM 8598 C CA . LEU B 1 310 ? -18.906 33.062 -4.379 1 97.25 310 LEU B CA 1
ATOM 8599 C C . LEU B 1 310 ? -20.297 32.906 -3.768 1 97.25 310 LEU B C 1
ATOM 8601 O O . LEU B 1 310 ? -20.594 33.531 -2.732 1 97.25 310 LEU B O 1
ATOM 8605 N N . LYS B 1 311 ? -21.109 32.125 -4.383 1 96.38 311 LYS B N 1
ATOM 8606 C CA . LYS B 1 311 ? -22.453 31.891 -3.861 1 96.38 311 LYS B CA 1
ATOM 8607 C C . LYS B 1 311 ? -22.391 31.125 -2.543 1 96.38 311 LYS B C 1
ATOM 8609 O O . LYS B 1 311 ? -23.188 31.375 -1.634 1 96.38 311 LYS B O 1
ATOM 8614 N N . ALA B 1 312 ? -21.5 30.219 -2.449 1 96.5 312 ALA B N 1
ATOM 8615 C CA . ALA B 1 312 ? -21.375 29.375 -1.26 1 96.5 312 ALA B CA 1
ATOM 8616 C C . ALA B 1 312 ? -20.875 30.188 -0.066 1 96.5 312 ALA B C 1
ATOM 8618 O O . ALA B 1 312 ? -21.359 30.016 1.056 1 96.5 312 ALA B O 1
ATOM 8619 N N . HIS B 1 313 ? -19.891 31.031 -0.247 1 96.38 313 HIS B N 1
ATOM 8620 C CA . HIS B 1 313 ? -19.219 31.688 0.858 1 96.38 313 HIS B CA 1
ATOM 8621 C C . HIS B 1 313 ? -19.734 33.125 1.032 1 96.38 313 HIS B C 1
ATOM 8623 O O . HIS B 1 313 ? -19.531 33.719 2.086 1 96.38 313 HIS B O 1
ATOM 8629 N N . ASN B 1 314 ? -20.344 33.719 0.054 1 92.56 314 ASN B N 1
ATOM 8630 C CA . ASN B 1 314 ? -20.906 35.062 0.056 1 92.56 314 ASN B CA 1
ATOM 8631 C C . ASN B 1 314 ? -19.844 36.125 0.37 1 92.56 314 ASN B C 1
ATOM 8633 O O . ASN B 1 314 ? -20.109 37.094 1.068 1 92.56 314 ASN B O 1
ATOM 8637 N N . LYS B 1 315 ? -18.609 35.781 0.111 1 92.94 315 LYS B N 1
ATOM 8638 C CA . LYS B 1 315 ? -17.469 36.656 0.334 1 92.94 315 LYS B CA 1
ATOM 8639 C C . LYS B 1 315 ? -16.359 36.375 -0.67 1 92.94 315 LYS B C 1
ATOM 8641 O O . LYS B 1 315 ? -16.141 35.219 -1.06 1 92.94 315 LYS B O 1
ATOM 8646 N N . GLN B 1 316 ? -15.688 37.406 -1.099 1 93.06 316 GLN B N 1
ATOM 8647 C CA . GLN B 1 316 ? -14.555 37.219 -1.998 1 93.06 316 GLN B CA 1
ATOM 8648 C C . GLN B 1 316 ? -13.234 37.25 -1.236 1 93.06 316 GLN B C 1
ATOM 8650 O O . GLN B 1 316 ? -13.125 37.938 -0.215 1 93.06 316 GLN B O 1
ATOM 8655 N N . PRO B 1 317 ? -12.273 36.531 -1.685 1 94.12 317 PRO B N 1
ATOM 8656 C CA . PRO B 1 317 ? -10.945 36.594 -1.06 1 94.12 317 PRO B CA 1
ATOM 8657 C C . PRO B 1 317 ? -10.195 37.875 -1.369 1 94.12 317 PRO B C 1
ATOM 8659 O O . PRO B 1 317 ? -10.57 38.625 -2.291 1 94.12 317 PRO B O 1
ATOM 8662 N N . SER B 1 318 ? -9.188 38.156 -0.563 1 91.06 318 SER B N 1
ATOM 8663 C CA . SER B 1 318 ? -8.359 39.312 -0.803 1 91.06 318 SER B CA 1
ATOM 8664 C C . SER B 1 318 ? -7.238 39.031 -1.797 1 91.06 318 SER B C 1
ATOM 8666 O O . SER B 1 318 ? -6.871 39.875 -2.604 1 91.06 318 SER B O 1
ATOM 8668 N N . LEU B 1 319 ? -6.77 37.875 -1.63 1 93.75 319 LEU B N 1
ATOM 8669 C CA . LEU B 1 319 ? -5.703 37.438 -2.512 1 93.75 319 LEU B CA 1
ATOM 8670 C C . LEU B 1 319 ? -6.047 36.062 -3.135 1 93.75 319 LEU B C 1
ATOM 8672 O O . LEU B 1 319 ? -6.543 35.188 -2.449 1 93.75 319 LEU B O 1
ATOM 8676 N N . VAL B 1 320 ? -5.82 36 -4.441 1 95.31 320 VAL B N 1
ATOM 8677 C CA . VAL B 1 320 ? -6.016 34.75 -5.156 1 95.31 320 VAL B CA 1
ATOM 8678 C C . VAL B 1 320 ? -4.723 34.344 -5.863 1 95.31 320 VAL B C 1
ATOM 8680 O O . VAL B 1 320 ? -4.148 35.125 -6.613 1 95.31 320 VAL B O 1
ATOM 8683 N N . LEU B 1 321 ? -4.266 33.188 -5.543 1 95.19 321 LEU B N 1
ATOM 8684 C CA . LEU B 1 321 ? -3.037 32.688 -6.141 1 95.19 321 LEU B CA 1
ATOM 8685 C C . LEU B 1 321 ? -3.332 31.547 -7.105 1 95.19 321 LEU B C 1
ATOM 8687 O O . LEU B 1 321 ? -4.043 30.609 -6.758 1 95.19 321 LEU B O 1
ATOM 8691 N N . THR B 1 322 ? -2.85 31.594 -8.352 1 94.38 322 THR B N 1
ATOM 8692 C CA . THR B 1 322 ? -3.008 30.547 -9.352 1 94.38 322 THR B CA 1
ATOM 8693 C C . THR B 1 322 ? -1.743 30.406 -10.195 1 94.38 322 THR B C 1
ATOM 8695 O O . THR B 1 322 ? -0.801 31.188 -10.039 1 94.38 322 THR B O 1
ATOM 8698 N N . ASP B 1 323 ? -1.692 29.438 -11.031 1 90.94 323 ASP B N 1
ATOM 8699 C CA . ASP B 1 323 ? -0.651 29.328 -12.047 1 90.94 323 ASP B CA 1
ATOM 8700 C C . ASP B 1 323 ? -0.878 30.328 -13.172 1 90.94 323 ASP B C 1
ATOM 8702 O O . ASP B 1 323 ? -1.868 31.062 -13.172 1 90.94 323 ASP B O 1
ATOM 8706 N N . GLN B 1 324 ? 0.103 30.312 -14.031 1 88.81 324 GLN B N 1
ATOM 8707 C CA . GLN B 1 324 ? 0.003 31.234 -15.164 1 88.81 324 GLN B CA 1
ATOM 8708 C C . GLN B 1 324 ? -0.941 30.688 -16.234 1 88.81 324 GLN B C 1
ATOM 8710 O O . GLN B 1 324 ? -0.507 30.328 -17.328 1 88.81 324 GLN B O 1
ATOM 8715 N N . ASP B 1 325 ? -2.174 30.578 -15.914 1 89.38 325 ASP B N 1
ATOM 8716 C CA . ASP B 1 325 ? -3.203 30.125 -16.844 1 89.38 325 ASP B CA 1
ATOM 8717 C C . ASP B 1 325 ? -4.129 31.281 -17.234 1 89.38 325 ASP B C 1
ATOM 8719 O O . ASP B 1 325 ? -4.75 31.906 -16.375 1 89.38 325 ASP B O 1
ATOM 8723 N N . PRO B 1 326 ? -4.188 31.531 -18.484 1 90.88 326 PRO B N 1
ATOM 8724 C CA . PRO B 1 326 ? -4.992 32.688 -18.922 1 90.88 326 PRO B CA 1
ATOM 8725 C C . PRO B 1 326 ? -6.477 32.5 -18.609 1 90.88 326 PRO B C 1
ATOM 8727 O O . PRO B 1 326 ? -7.168 33.5 -18.312 1 90.88 326 PRO B O 1
ATOM 8730 N N . SER B 1 327 ? -6.938 31.266 -18.703 1 93.44 327 SER B N 1
ATOM 8731 C CA . SER B 1 327 ? -8.344 31.016 -18.406 1 93.44 327 SER B CA 1
ATOM 8732 C C . SER B 1 327 ? -8.664 31.312 -16.953 1 93.44 327 SER B C 1
ATOM 8734 O O . SER B 1 327 ? -9.688 31.922 -16.641 1 93.44 327 SER B O 1
ATOM 8736 N N . MET B 1 328 ? -7.781 30.953 -16.094 1 94.12 328 MET B N 1
ATOM 8737 C CA . MET B 1 328 ? -7.957 31.219 -14.664 1 94.12 328 MET B CA 1
ATOM 8738 C C . MET B 1 328 ? -7.906 32.719 -14.383 1 94.12 328 MET B C 1
ATOM 8740 O O . MET B 1 328 ? -8.703 33.25 -13.602 1 94.12 328 MET B O 1
ATOM 8744 N N . ARG B 1 329 ? -6.973 33.344 -15.094 1 93.25 329 ARG B N 1
ATOM 8745 C CA . ARG B 1 329 ? -6.789 34.781 -14.891 1 93.25 329 ARG B CA 1
ATOM 8746 C C . ARG B 1 329 ? -8.047 35.531 -15.258 1 93.25 329 ARG B C 1
ATOM 8748 O O . ARG B 1 329 ? -8.523 36.375 -14.484 1 93.25 329 ARG B O 1
ATOM 8755 N N . GLN B 1 330 ? -8.562 35.25 -16.359 1 95.5 330 GLN B N 1
ATOM 8756 C CA . GLN B 1 330 ? -9.758 35.938 -16.828 1 95.5 330 GLN B CA 1
ATOM 8757 C C . GLN B 1 330 ? -10.953 35.656 -15.93 1 95.5 330 GLN B C 1
ATOM 8759 O O . GLN B 1 330 ? -11.75 36.562 -15.633 1 95.5 330 GLN B O 1
ATOM 8764 N N . ALA B 1 331 ? -11.102 34.438 -15.547 1 97.12 331 ALA B N 1
ATOM 8765 C CA . ALA B 1 331 ? -12.203 34.062 -14.672 1 97.12 331 ALA B CA 1
ATOM 8766 C C . ALA B 1 331 ? -12.109 34.781 -13.336 1 97.12 331 ALA B C 1
ATOM 8768 O O . ALA B 1 331 ? -13.117 35.281 -12.82 1 97.12 331 ALA B O 1
ATOM 8769 N N . VAL B 1 332 ? -10.922 34.906 -12.75 1 96.75 332 VAL B N 1
ATOM 8770 C CA . VAL B 1 332 ? -10.711 35.562 -11.469 1 96.75 332 VAL B CA 1
ATOM 8771 C C . VAL B 1 332 ? -11.047 37.062 -11.586 1 96.75 332 VAL B C 1
ATOM 8773 O O . VAL B 1 332 ? -11.695 37.625 -10.703 1 96.75 332 VAL B O 1
ATOM 8776 N N . LEU B 1 333 ? -10.617 37.656 -12.648 1 95.25 333 LEU B N 1
ATOM 8777 C CA . LEU B 1 333 ? -10.859 39.094 -12.875 1 95.25 333 LEU B CA 1
ATOM 8778 C C . LEU B 1 333 ? -12.359 39.375 -12.992 1 95.25 333 LEU B C 1
ATOM 8780 O O . LEU B 1 333 ? -12.836 40.406 -12.531 1 95.25 333 LEU B O 1
ATOM 8784 N N . GLN B 1 334 ? -13.062 38.469 -13.523 1 96.62 334 GLN B N 1
ATOM 8785 C CA . GLN B 1 334 ? -14.492 38.656 -13.773 1 96.62 334 GLN B CA 1
ATOM 8786 C C . GLN B 1 334 ? -15.305 38.406 -12.508 1 96.62 334 GLN B C 1
ATOM 8788 O O . GLN B 1 334 ? -16.281 39.125 -12.242 1 96.62 334 GLN B O 1
ATOM 8793 N N . VAL B 1 335 ? -14.953 37.469 -11.773 1 97.31 335 VAL B N 1
ATOM 8794 C CA . VAL B 1 335 ? -15.789 37.031 -10.656 1 97.31 335 VAL B CA 1
ATOM 8795 C C . VAL B 1 335 ? -15.312 37.688 -9.367 1 97.31 335 VAL B C 1
ATOM 8797 O O . VAL B 1 335 ? -16.125 38.031 -8.5 1 97.31 335 VAL B O 1
ATOM 8800 N N . PHE B 1 336 ? -13.953 37.812 -9.227 1 96.19 336 PHE B N 1
ATOM 8801 C CA . PHE B 1 336 ? -13.367 38.469 -8.055 1 96.19 336 PHE B CA 1
ATOM 8802 C C . PHE B 1 336 ? -12.68 39.75 -8.438 1 96.19 336 PHE B C 1
ATOM 8804 O O . PHE B 1 336 ? -11.469 39.906 -8.281 1 96.19 336 PHE B O 1
ATOM 8811 N N . PRO B 1 337 ? -13.359 40.719 -8.695 1 93.88 337 PRO B N 1
ATOM 8812 C CA . PRO B 1 337 ? -12.742 41.969 -9.164 1 93.88 337 PRO B CA 1
ATOM 8813 C C . PRO B 1 337 ? -11.984 42.719 -8.062 1 93.88 337 PRO B C 1
ATOM 8815 O O . PRO B 1 337 ? -11.047 43.469 -8.344 1 93.88 337 PRO B O 1
ATOM 8818 N N . GLN B 1 338 ? -12.344 42.5 -6.848 1 91.88 338 GLN B N 1
ATOM 8819 C CA . GLN B 1 338 ? -11.719 43.219 -5.742 1 91.88 338 GLN B CA 1
ATOM 8820 C C . GLN B 1 338 ? -10.508 42.438 -5.207 1 91.88 338 GLN B C 1
ATOM 8822 O O . GLN B 1 338 ? -9.758 42.969 -4.379 1 91.88 338 GLN B O 1
ATOM 8827 N N . ALA B 1 339 ? -10.367 41.25 -5.648 1 92.88 339 ALA B N 1
ATOM 8828 C CA . ALA B 1 339 ? -9.258 40.438 -5.172 1 92.88 339 ALA B CA 1
ATOM 8829 C C . ALA B 1 339 ? -7.98 40.75 -5.953 1 92.88 339 ALA B C 1
ATOM 8831 O O . ALA B 1 339 ? -8.031 41.031 -7.152 1 92.88 339 ALA B O 1
ATOM 8832 N N . ARG B 1 340 ? -6.883 40.75 -5.266 1 93 340 ARG B N 1
ATOM 8833 C CA . ARG B 1 340 ? -5.598 40.812 -5.953 1 93 340 ARG B CA 1
ATOM 8834 C C . ARG B 1 340 ? -5.191 39.438 -6.484 1 93 340 ARG B C 1
ATOM 8836 O O . ARG B 1 340 ? -5.156 38.469 -5.734 1 93 340 ARG B O 1
ATOM 8843 N N . HIS B 1 341 ? -4.973 39.375 -7.758 1 93.69 341 HIS B N 1
ATOM 8844 C CA . HIS B 1 341 ? -4.598 38.125 -8.375 1 93.69 341 HIS B CA 1
ATOM 8845 C C . HIS B 1 341 ? -3.084 38 -8.484 1 93.69 341 HIS B C 1
ATOM 8847 O O . HIS B 1 341 ? -2.424 38.812 -9.109 1 93.69 341 HIS B O 1
ATOM 8853 N N . ARG B 1 342 ? -2.566 36.969 -7.855 1 93.88 342 ARG B N 1
ATOM 8854 C CA . ARG B 1 342 ? -1.133 36.719 -7.863 1 93.88 342 ARG B CA 1
ATOM 8855 C C . ARG B 1 342 ? -0.822 35.406 -8.609 1 93.88 342 ARG B C 1
ATOM 8857 O O . ARG B 1 342 ? -1.551 34.438 -8.492 1 93.88 342 ARG B O 1
ATOM 8864 N N . LEU B 1 343 ? 0.279 35.469 -9.336 1 93.56 343 LEU B N 1
ATOM 8865 C CA . LEU B 1 343 ? 0.707 34.281 -10.078 1 93.56 343 LEU B CA 1
ATOM 8866 C C . LEU B 1 343 ? 1.848 33.562 -9.359 1 93.56 343 LEU B C 1
ATOM 8868 O O . LEU B 1 343 ? 2.664 34.219 -8.695 1 93.56 343 LEU B O 1
ATOM 8872 N N . CYS B 1 344 ? 1.876 32.281 -9.5 1 92.06 344 CYS B N 1
ATOM 8873 C CA . CYS B 1 344 ? 2.896 31.484 -8.836 1 92.06 344 CYS B CA 1
ATOM 8874 C C . CYS B 1 344 ? 4.277 31.781 -9.406 1 92.06 344 CYS B C 1
ATOM 8876 O O . CYS B 1 344 ? 4.559 31.469 -10.562 1 92.06 344 CYS B O 1
ATOM 8878 N N . MET B 1 345 ? 5.082 32.312 -8.625 1 90.31 345 MET B N 1
ATOM 8879 C CA . MET B 1 345 ? 6.41 32.719 -9.062 1 90.31 345 MET B CA 1
ATOM 8880 C C . MET B 1 345 ? 7.289 31.516 -9.352 1 90.31 345 MET B C 1
ATOM 8882 O O . MET B 1 345 ? 8.133 31.562 -10.258 1 90.31 345 MET B O 1
ATOM 8886 N N . TRP B 1 346 ? 7.02 30.438 -8.594 1 87.81 346 TRP B N 1
ATOM 8887 C CA . TRP B 1 346 ? 7.816 29.234 -8.797 1 87.81 346 TRP B CA 1
ATOM 8888 C C . TRP B 1 346 ? 7.629 28.688 -10.211 1 87.81 346 TRP B C 1
ATOM 8890 O O . TRP B 1 346 ? 8.602 28.312 -10.875 1 87.81 346 TRP B O 1
ATOM 8900 N N . HIS B 1 347 ? 6.449 28.625 -10.648 1 85.81 347 HIS B N 1
ATOM 8901 C CA . HIS B 1 347 ? 6.16 28.109 -11.984 1 85.81 347 HIS B CA 1
ATOM 8902 C C . HIS B 1 347 ? 6.754 29 -13.07 1 85.81 347 HIS B C 1
ATOM 8904 O O . HIS B 1 347 ? 7.191 28.5 -14.109 1 85.81 347 HIS B O 1
ATOM 8910 N N . ILE B 1 348 ? 6.75 30.234 -12.805 1 89.06 348 ILE B N 1
ATOM 8911 C CA . ILE B 1 348 ? 7.328 31.172 -13.75 1 89.06 348 ILE B CA 1
ATOM 8912 C C . ILE B 1 348 ? 8.844 31 -13.805 1 89.06 348 ILE B C 1
ATOM 8914 O O . ILE B 1 348 ? 9.422 30.859 -14.883 1 89.06 348 ILE B O 1
ATOM 8918 N N . MET B 1 349 ? 9.469 30.922 -12.641 1 89.44 349 MET B N 1
ATOM 8919 C CA . MET B 1 349 ? 10.922 30.812 -12.539 1 89.44 349 MET B CA 1
ATOM 8920 C C . MET B 1 349 ? 11.398 29.453 -13.055 1 89.44 349 MET B C 1
ATOM 8922 O O . MET B 1 349 ? 12.523 29.328 -13.523 1 89.44 349 MET B O 1
ATOM 8926 N N . LYS B 1 350 ? 10.609 28.469 -12.961 1 86.44 350 LYS B N 1
ATOM 8927 C CA . LYS B 1 350 ? 10.938 27.141 -13.445 1 86.44 350 LYS B CA 1
ATOM 8928 C C . LYS B 1 350 ? 11.133 27.125 -14.953 1 86.44 350 LYS B C 1
ATOM 8930 O O . LYS B 1 350 ? 11.883 26.312 -15.484 1 86.44 350 LYS B O 1
ATOM 8935 N N . LYS B 1 351 ? 10.508 28.047 -15.648 1 86.81 351 LYS B N 1
ATOM 8936 C CA . LYS B 1 351 ? 10.609 28.141 -17.094 1 86.81 351 LYS B CA 1
ATOM 8937 C C . LYS B 1 351 ? 11.898 28.844 -17.516 1 86.81 351 LYS B C 1
ATOM 8939 O O . LYS B 1 351 ? 12.305 28.766 -18.688 1 86.81 351 LYS B O 1
ATOM 8944 N N . LEU B 1 352 ? 12.57 29.453 -16.609 1 87.06 352 LEU B N 1
ATOM 8945 C CA . LEU B 1 352 ? 13.719 30.312 -16.875 1 87.06 352 LEU B CA 1
ATOM 8946 C C . LEU B 1 352 ? 14.805 29.562 -17.625 1 87.06 352 LEU B C 1
ATOM 8948 O O . LEU B 1 352 ? 15.297 30.031 -18.656 1 87.06 352 LEU B O 1
ATOM 8952 N N . PRO B 1 353 ? 15.164 28.344 -17.266 1 81.69 353 PRO B N 1
ATOM 8953 C CA . PRO B 1 353 ? 16.25 27.656 -17.953 1 81.69 353 PRO B CA 1
ATOM 8954 C C . PRO B 1 353 ? 15.891 27.297 -19.406 1 81.69 353 PRO B C 1
ATOM 8956 O O . PRO B 1 353 ? 16.766 27.219 -20.266 1 81.69 353 PRO B O 1
ATOM 8959 N N . SER B 1 354 ? 14.648 27.078 -19.594 1 81.5 354 SER B N 1
ATOM 8960 C CA . SER B 1 354 ? 14.219 26.719 -20.938 1 81.5 354 SER B CA 1
ATOM 8961 C C . SER B 1 354 ? 14.109 27.938 -21.844 1 81.5 354 SER B C 1
ATOM 8963 O O . SER B 1 354 ? 14.188 27.828 -23.062 1 81.5 354 SER B O 1
ATOM 8965 N N . LYS B 1 355 ? 13.969 29.141 -21.297 1 85.44 355 LYS B N 1
ATOM 8966 C CA . LYS B 1 355 ? 13.727 30.344 -22.094 1 85.44 355 LYS B CA 1
ATOM 8967 C C . LYS B 1 355 ? 15.031 31.078 -22.375 1 85.44 355 LYS B C 1
ATOM 8969 O O . LYS B 1 355 ? 15.141 31.797 -23.375 1 85.44 355 LYS B O 1
ATOM 8974 N N . ILE B 1 356 ? 15.898 30.969 -21.453 1 84.25 356 ILE B N 1
ATOM 8975 C CA . ILE B 1 356 ? 17.172 31.656 -21.625 1 84.25 356 ILE B CA 1
ATOM 8976 C C . ILE B 1 356 ? 18.203 30.703 -22.219 1 84.25 356 ILE B C 1
ATOM 8978 O O . ILE B 1 356 ? 18.219 29.516 -21.875 1 84.25 356 ILE B O 1
ATOM 8982 N N . SER B 1 357 ? 18.969 31.25 -23.156 1 72 357 SER B N 1
ATOM 8983 C CA . SER B 1 357 ? 19.953 30.5 -23.922 1 72 357 SER B CA 1
ATOM 8984 C C . SER B 1 357 ? 20.797 29.625 -23 1 72 357 SER B C 1
ATOM 8986 O O . SER B 1 357 ? 21.125 30.016 -21.875 1 72 357 SER B O 1
ATOM 8988 N N . GLY B 1 358 ? 20.984 28.422 -23.375 1 71.31 358 GLY B N 1
ATOM 8989 C CA . GLY B 1 358 ? 21.734 27.422 -22.641 1 71.31 358 GLY B CA 1
ATOM 8990 C C . GLY B 1 358 ? 23.125 27.906 -22.25 1 71.31 358 GLY B C 1
ATOM 8991 O O . GLY B 1 358 ? 23.578 27.656 -21.125 1 71.31 358 GLY B O 1
ATOM 8992 N N . ASP B 1 359 ? 23.828 28.703 -23.109 1 74.75 359 ASP B N 1
ATOM 8993 C CA . ASP B 1 359 ? 25.203 29.141 -22.828 1 74.75 359 ASP B CA 1
ATOM 8994 C C . ASP B 1 359 ? 25.234 30.141 -21.672 1 74.75 359 ASP B C 1
ATOM 8996 O O . ASP B 1 359 ? 26.094 30.062 -20.797 1 74.75 359 ASP B O 1
ATOM 9000 N N . LEU B 1 360 ? 24.312 31.062 -21.75 1 81.5 360 LEU B N 1
ATOM 9001 C CA . LEU B 1 360 ? 24.234 32.094 -20.703 1 81.5 360 LEU B CA 1
ATOM 9002 C C . LEU B 1 360 ? 23.875 31.453 -19.359 1 81.5 360 LEU B C 1
ATOM 9004 O O . LEU B 1 360 ? 24.422 31.844 -18.328 1 81.5 360 LEU B O 1
ATOM 9008 N N . MET B 1 361 ? 23 30.5 -19.391 1 81.88 361 MET B N 1
ATOM 9009 C CA . MET B 1 361 ? 22.516 29.844 -18.172 1 81.88 361 MET B CA 1
ATOM 9010 C C . MET B 1 361 ? 23.578 28.953 -17.562 1 81.88 361 MET B C 1
ATOM 9012 O O . MET B 1 361 ? 23.672 28.812 -16.344 1 81.88 361 MET B O 1
ATOM 9016 N N . GLN B 1 362 ? 24.375 28.406 -18.422 1 75.94 362 GLN B N 1
ATOM 9017 C CA . GLN B 1 362 ? 25.359 27.438 -17.969 1 75.94 362 GLN B CA 1
ATOM 9018 C C . GLN B 1 362 ? 26.672 28.109 -17.594 1 75.94 362 GLN B C 1
ATOM 9020 O O . GLN B 1 362 ? 27.375 27.656 -16.688 1 75.94 362 GLN B O 1
ATOM 9025 N N . ASN B 1 363 ? 27 29.188 -18.281 1 79.25 363 ASN B N 1
ATOM 9026 C CA . ASN B 1 363 ? 28.344 29.75 -18.141 1 79.25 363 ASN B CA 1
ATOM 9027 C C . ASN B 1 363 ? 28.359 31 -17.281 1 79.25 363 ASN B C 1
ATOM 9029 O O . ASN B 1 363 ? 29.406 31.562 -16.984 1 79.25 363 ASN B O 1
ATOM 9033 N N . THR B 1 364 ? 27.188 31.469 -16.953 1 82.31 364 THR B N 1
ATOM 9034 C CA . THR B 1 364 ? 27.141 32.688 -16.156 1 82.31 364 THR B CA 1
ATOM 9035 C C . THR B 1 364 ? 26.328 32.469 -14.875 1 82.31 364 THR B C 1
ATOM 9037 O O . THR B 1 364 ? 25.797 31.391 -14.656 1 82.31 364 THR B O 1
ATOM 9040 N N . ASP B 1 365 ? 26.312 33.5 -13.984 1 88.88 365 ASP B N 1
ATOM 9041 C CA . ASP B 1 365 ? 25.578 33.438 -12.727 1 88.88 365 ASP B CA 1
ATOM 9042 C C . ASP B 1 365 ? 24.203 34.094 -12.852 1 88.88 365 ASP B C 1
ATOM 9044 O O . ASP B 1 365 ? 23.641 34.562 -11.859 1 88.88 365 ASP B O 1
ATOM 9048 N N . ILE B 1 366 ? 23.812 34.219 -14.023 1 87.88 366 ILE B N 1
ATOM 9049 C CA . ILE B 1 366 ? 22.562 34.938 -14.289 1 87.88 366 ILE B CA 1
ATOM 9050 C C . ILE B 1 366 ? 21.422 34.25 -13.531 1 87.88 366 ILE B C 1
ATOM 9052 O O . ILE B 1 366 ? 20.531 34.938 -13 1 87.88 366 ILE B O 1
ATOM 9056 N N . ARG B 1 367 ? 21.422 33 -13.516 1 87 367 ARG B N 1
ATOM 9057 C CA . ARG B 1 367 ? 20.359 32.281 -12.805 1 87 367 ARG B CA 1
ATOM 9058 C C . ARG B 1 367 ? 20.344 32.656 -11.328 1 87 367 ARG B C 1
ATOM 9060 O O . ARG B 1 367 ? 19.281 32.969 -10.766 1 87 367 ARG B O 1
ATOM 9067 N N . ALA B 1 368 ? 21.438 32.656 -10.727 1 88.62 368 ALA B N 1
ATOM 9068 C CA . ALA B 1 368 ? 21.547 32.969 -9.305 1 88.62 368 ALA B CA 1
ATOM 9069 C C . ALA B 1 368 ? 21.156 34.406 -9.031 1 88.62 368 ALA B C 1
ATOM 9071 O O . ALA B 1 368 ? 20.516 34.719 -8.016 1 88.62 368 ALA B O 1
ATOM 9072 N N . ARG B 1 369 ? 21.547 35.25 -9.898 1 88.88 369 ARG B N 1
ATOM 9073 C CA . ARG B 1 369 ? 21.266 36.656 -9.719 1 88.88 369 ARG B CA 1
ATOM 9074 C C . ARG B 1 369 ? 19.781 36.969 -9.875 1 88.88 369 ARG B C 1
ATOM 9076 O O . ARG B 1 369 ? 19.219 37.75 -9.117 1 88.88 369 ARG B O 1
ATOM 9083 N N . ILE B 1 370 ? 19.172 36.312 -10.82 1 89.5 370 ILE B N 1
ATOM 9084 C CA . ILE B 1 370 ? 17.734 36.5 -11.008 1 89.5 370 ILE B CA 1
ATOM 9085 C C . ILE B 1 370 ? 16.984 35.938 -9.797 1 89.5 370 ILE B C 1
ATOM 9087 O O . ILE B 1 370 ? 16 36.531 -9.344 1 89.5 370 ILE B O 1
ATOM 9091 N N . HIS B 1 371 ? 17.406 34.875 -9.328 1 89.25 371 HIS B N 1
ATOM 9092 C CA . HIS B 1 371 ? 16.797 34.281 -8.156 1 89.25 371 HIS B CA 1
ATOM 9093 C C . HIS B 1 371 ? 16.891 35.188 -6.938 1 89.25 371 HIS B C 1
ATOM 9095 O O . HIS B 1 371 ? 15.922 35.344 -6.195 1 89.25 371 HIS B O 1
ATOM 9101 N N . GLN B 1 372 ? 18.016 35.688 -6.742 1 87.12 372 GLN B N 1
ATOM 9102 C CA . GLN B 1 372 ? 18.203 36.594 -5.609 1 87.12 372 GLN B CA 1
ATOM 9103 C C . GLN B 1 372 ? 17.328 37.812 -5.723 1 87.12 372 GLN B C 1
ATOM 9105 O O . GLN B 1 372 ? 16.828 38.312 -4.715 1 87.12 372 GLN B O 1
ATOM 9110 N N . LEU B 1 373 ? 17.188 38.219 -6.895 1 88.5 373 LEU B N 1
ATOM 9111 C CA . LEU B 1 373 ? 16.391 39.406 -7.148 1 88.5 373 LEU B CA 1
ATOM 9112 C C . LEU B 1 373 ? 14.906 39.125 -6.965 1 88.5 373 LEU B C 1
ATOM 9114 O O . LEU B 1 373 ? 14.211 39.875 -6.281 1 88.5 373 LEU B O 1
ATOM 9118 N N . VAL B 1 374 ? 14.438 38.031 -7.477 1 88.94 374 VAL B N 1
ATOM 9119 C CA . VAL B 1 374 ? 13.008 37.781 -7.547 1 88.94 374 VAL B CA 1
ATOM 9120 C C . VAL B 1 374 ? 12.523 37.188 -6.223 1 88.94 374 VAL B C 1
ATOM 9122 O O . VAL B 1 374 ? 11.414 37.469 -5.777 1 88.94 374 VAL B O 1
ATOM 9125 N N . TRP B 1 375 ? 13.273 36.438 -5.543 1 87.12 375 TRP B N 1
ATOM 9126 C CA . TRP B 1 375 ? 12.828 35.688 -4.367 1 87.12 375 TRP B CA 1
ATOM 9127 C C . TRP B 1 375 ? 12.984 36.531 -3.105 1 87.12 375 TRP B C 1
ATOM 9129 O O . TRP B 1 375 ? 12.586 36.094 -2.018 1 87.12 375 TRP B O 1
ATOM 9139 N N . SER B 1 376 ? 13.461 37.688 -3.223 1 83.19 376 SER B N 1
ATOM 9140 C CA . SER B 1 376 ? 13.602 38.562 -2.061 1 83.19 376 SER B CA 1
ATOM 9141 C C . SER B 1 376 ? 12.242 39.094 -1.606 1 83.19 376 SER B C 1
ATOM 9143 O O . SER B 1 376 ? 11.469 39.594 -2.416 1 83.19 376 SER B O 1
ATOM 9145 N N . ASN B 1 377 ? 11.945 38.969 -0.304 1 80.31 377 ASN B N 1
ATOM 9146 C CA . ASN B 1 377 ? 10.656 39.406 0.239 1 80.31 377 ASN B CA 1
ATOM 9147 C C . ASN B 1 377 ? 10.727 40.844 0.782 1 80.31 377 ASN B C 1
ATOM 9149 O O . ASN B 1 377 ? 9.688 41.438 1.051 1 80.31 377 ASN B O 1
ATOM 9153 N N . TYR B 1 378 ? 11.875 41.406 0.877 1 79.88 378 TYR B N 1
ATOM 9154 C CA . TYR B 1 378 ? 12.016 42.656 1.611 1 79.88 378 TYR B CA 1
ATOM 9155 C C . TYR B 1 378 ? 12.391 43.812 0.674 1 79.88 378 TYR B C 1
ATOM 9157 O O . TYR B 1 378 ? 12.336 44.969 1.059 1 79.88 378 TYR B O 1
ATOM 9165 N N . MET B 1 379 ? 12.602 43.469 -0.556 1 85.12 379 MET B N 1
ATOM 9166 C CA . MET B 1 379 ? 13.109 44.469 -1.496 1 85.12 379 MET B CA 1
ATOM 9167 C C . MET B 1 379 ? 12.008 45.438 -1.902 1 85.12 379 MET B C 1
ATOM 9169 O O . MET B 1 379 ? 10.883 45.031 -2.174 1 85.12 379 MET B O 1
ATOM 9173 N N . LYS B 1 380 ? 12.375 46.688 -1.826 1 87.62 380 LYS B N 1
ATOM 9174 C CA . LYS B 1 380 ? 11.445 47.688 -2.283 1 87.62 380 LYS B CA 1
ATOM 9175 C C . LYS B 1 380 ? 11.312 47.688 -3.805 1 87.62 380 LYS B C 1
ATOM 9177 O O . LYS B 1 380 ? 12.203 47.188 -4.504 1 87.62 380 LYS B O 1
ATOM 9182 N N . THR B 1 381 ? 10.156 48.219 -4.332 1 92 381 THR B N 1
ATOM 9183 C CA . THR B 1 381 ? 9.859 48.219 -5.758 1 92 381 THR B CA 1
ATOM 9184 C C . THR B 1 381 ? 10.914 49 -6.531 1 92 381 THR B C 1
ATOM 9186 O O . THR B 1 381 ? 11.344 48.562 -7.613 1 92 381 THR B O 1
ATOM 9189 N N . THR B 1 382 ? 11.398 50.094 -5.938 1 91.56 382 THR B N 1
ATOM 9190 C CA . THR B 1 382 ? 12.375 50.938 -6.609 1 91.56 382 THR B CA 1
ATOM 9191 C C . THR B 1 382 ? 13.711 50.219 -6.758 1 91.56 382 THR B C 1
ATOM 9193 O O . THR B 1 382 ? 14.344 50.281 -7.816 1 91.56 382 THR B O 1
ATOM 9196 N N . THR B 1 383 ? 14.039 49.562 -5.699 1 90.44 383 THR B N 1
ATOM 9197 C CA . THR B 1 383 ? 15.297 48.812 -5.73 1 90.44 383 THR B CA 1
ATOM 9198 C C . THR B 1 383 ? 15.219 47.688 -6.727 1 90.44 383 THR B C 1
ATOM 9200 O O . THR B 1 383 ? 16.188 47.375 -7.43 1 90.44 383 THR B O 1
ATOM 9203 N N . PHE B 1 384 ? 14.047 47.031 -6.73 1 93.94 384 PHE B N 1
ATOM 9204 C CA . PHE B 1 384 ? 13.852 45.938 -7.656 1 93.94 384 PHE B CA 1
ATOM 9205 C C . PHE B 1 384 ? 13.992 46.406 -9.102 1 93.94 384 PHE B C 1
ATOM 9207 O O . PHE B 1 384 ? 14.68 45.75 -9.898 1 93.94 384 PHE B O 1
ATOM 9214 N N . GLU B 1 385 ? 13.391 47.469 -9.438 1 95 385 GLU B N 1
ATOM 9215 C CA . GLU B 1 385 ? 13.422 48 -10.797 1 95 385 GLU B CA 1
ATOM 9216 C C . GLU B 1 385 ? 14.852 48.344 -11.227 1 95 385 GLU B C 1
ATOM 9218 O O . GLU B 1 385 ? 15.258 48 -12.344 1 95 385 GLU B O 1
ATOM 9223 N N . LYS B 1 386 ? 15.555 48.906 -10.32 1 94.69 386 LYS B N 1
ATOM 9224 C CA . LYS B 1 386 ? 16.938 49.281 -10.625 1 94.69 386 LYS B CA 1
ATOM 9225 C C . LYS B 1 386 ? 17.797 48.031 -10.852 1 94.69 386 LYS B C 1
ATOM 9227 O O . LYS B 1 386 ? 18.5 47.938 -11.852 1 94.69 386 LYS B O 1
ATOM 9232 N N . ARG B 1 387 ? 17.672 47.156 -9.945 1 93.62 387 ARG B N 1
ATOM 9233 C CA . ARG B 1 387 ? 18.516 45.969 -10.023 1 93.62 387 ARG B CA 1
ATOM 9234 C C . ARG B 1 387 ? 18.125 45.125 -11.234 1 93.62 387 ARG B C 1
ATOM 9236 O O . ARG B 1 387 ? 18.984 44.469 -11.836 1 93.62 387 ARG B O 1
ATOM 9243 N N . TRP B 1 388 ? 16.797 45.094 -11.477 1 94.62 388 TRP B N 1
ATOM 9244 C CA . TRP B 1 388 ? 16.328 44.344 -12.648 1 94.62 388 TRP B CA 1
ATOM 9245 C C . TRP B 1 388 ? 16.891 44.938 -13.93 1 94.62 388 TRP B C 1
ATOM 9247 O O . TRP B 1 388 ? 17.406 44.219 -14.789 1 94.62 388 TRP B O 1
ATOM 9257 N N . ASN B 1 389 ? 16.953 46.219 -14.07 1 94 389 ASN B N 1
ATOM 9258 C CA . ASN B 1 389 ? 17.469 46.906 -15.258 1 94 389 ASN B CA 1
ATOM 9259 C C . ASN B 1 389 ? 18.984 46.75 -15.383 1 94 389 ASN B C 1
ATOM 9261 O O . ASN B 1 389 ? 19.5 46.562 -16.484 1 94 389 ASN B O 1
ATOM 9265 N N . ASP B 1 390 ? 19.609 46.844 -14.258 1 94.25 390 ASP B N 1
ATOM 9266 C CA . ASP B 1 390 ? 21.047 46.625 -14.258 1 94.25 390 ASP B CA 1
ATOM 9267 C C . ASP B 1 390 ? 21.406 45.219 -14.758 1 94.25 390 ASP B C 1
ATOM 9269 O O . ASP B 1 390 ? 22.344 45.062 -15.539 1 94.25 390 ASP B O 1
ATOM 9273 N N . LEU B 1 391 ? 20.656 44.344 -14.281 1 93.31 391 LEU B N 1
ATOM 9274 C CA . LEU B 1 391 ? 20.906 42.938 -14.641 1 93.31 391 LEU B CA 1
ATOM 9275 C C . LEU B 1 391 ? 20.656 42.719 -16.125 1 93.31 391 LEU B C 1
ATOM 9277 O O . LEU B 1 391 ? 21.438 42.062 -16.797 1 93.31 391 LEU B O 1
ATOM 9281 N N . ILE B 1 392 ? 19.547 43.219 -16.641 1 92.5 392 ILE B N 1
ATOM 9282 C CA . ILE B 1 392 ? 19.172 43.062 -18.047 1 92.5 392 ILE B CA 1
ATOM 9283 C C . ILE B 1 392 ? 20.203 43.719 -18.938 1 92.5 392 ILE B C 1
ATOM 9285 O O . ILE B 1 392 ? 20.562 43.188 -19.984 1 92.5 392 ILE B O 1
ATOM 9289 N N . GLU B 1 393 ? 20.75 44.812 -18.531 1 92.62 393 GLU B N 1
ATOM 9290 C CA . GLU B 1 393 ? 21.781 45.5 -19.297 1 92.62 393 GLU B CA 1
ATOM 9291 C C . GLU B 1 393 ? 23.109 44.781 -19.25 1 92.62 393 GLU B C 1
ATOM 9293 O O . GLU B 1 393 ? 23.812 44.656 -20.25 1 92.62 393 GLU B O 1
ATOM 9298 N N . GLU B 1 394 ? 23.391 44.344 -18.141 1 92.38 394 GLU B N 1
ATOM 9299 C CA . GLU B 1 394 ? 24.672 43.656 -17.938 1 92.38 394 GLU B CA 1
ATOM 9300 C C . GLU B 1 394 ? 24.766 42.438 -18.828 1 92.38 394 GLU B C 1
ATOM 9302 O O . GLU B 1 394 ? 25.828 42.125 -19.391 1 92.38 394 GLU B O 1
ATOM 9307 N N . PHE B 1 395 ? 23.703 41.75 -18.969 1 91.06 395 PHE B N 1
ATOM 9308 C CA . PHE B 1 395 ? 23.75 40.5 -19.703 1 91.06 395 PHE B CA 1
ATOM 9309 C C . PHE B 1 395 ? 23.219 40.688 -21.109 1 91.06 395 PHE B C 1
ATOM 9311 O O . PHE B 1 395 ? 23.047 39.719 -21.844 1 91.06 395 PHE B O 1
ATOM 9318 N N . GLY B 1 396 ? 22.875 41.844 -21.5 1 87.31 396 GLY B N 1
ATOM 9319 C CA . GLY B 1 396 ? 22.422 42.156 -22.844 1 87.31 396 GLY B CA 1
ATOM 9320 C C . GLY B 1 396 ? 21.094 41.5 -23.188 1 87.31 396 GLY B C 1
ATOM 9321 O O . GLY B 1 396 ? 20.922 40.969 -24.281 1 87.31 396 GLY B O 1
ATOM 9322 N N . LEU B 1 397 ? 20.188 41.531 -22.25 1 90.69 397 LEU B N 1
ATOM 9323 C CA . LEU B 1 397 ? 18.922 40.844 -22.438 1 90.69 397 LEU B CA 1
ATOM 9324 C C . LEU B 1 397 ? 17.797 41.844 -22.672 1 90.69 397 LEU B C 1
ATOM 9326 O O . LEU B 1 397 ? 16.625 41.5 -22.469 1 90.69 397 LEU B O 1
ATOM 9330 N N . SER B 1 398 ? 18.016 43.031 -23.062 1 87.81 398 SER B N 1
ATOM 9331 C CA . SER B 1 398 ? 17 44.062 -23.266 1 87.81 398 SER B CA 1
ATOM 9332 C C . SER B 1 398 ? 16.016 43.656 -24.344 1 87.81 398 SER B C 1
ATOM 9334 O O . SER B 1 398 ? 14.836 44.031 -24.297 1 87.81 398 SER B O 1
ATOM 9336 N N . GLY B 1 399 ? 16.375 42.844 -25.219 1 84.25 399 GLY B N 1
ATOM 9337 C CA . GLY B 1 399 ? 15.492 42.469 -26.312 1 84.25 399 GLY B CA 1
ATOM 9338 C C . GLY B 1 399 ? 14.914 41.062 -26.125 1 84.25 399 GLY B C 1
ATOM 9339 O O . GLY B 1 399 ? 14.219 40.562 -27.016 1 84.25 399 GLY B O 1
ATOM 9340 N N . HIS B 1 400 ? 15.141 40.594 -25.031 1 90.5 400 HIS B N 1
ATOM 9341 C CA . HIS B 1 400 ? 14.641 39.25 -24.844 1 90.5 400 HIS B CA 1
ATOM 9342 C C . HIS B 1 400 ? 13.133 39.25 -24.625 1 90.5 400 HIS B C 1
ATOM 9344 O O . HIS B 1 400 ? 12.633 39.812 -23.672 1 90.5 400 HIS B O 1
ATOM 9350 N N . GLU B 1 401 ? 12.438 38.594 -25.391 1 90.12 401 GLU B N 1
ATOM 9351 C CA . GLU B 1 401 ? 10.984 38.656 -25.453 1 90.12 401 GLU B CA 1
ATOM 9352 C C . GLU B 1 401 ? 10.344 38.188 -24.172 1 90.12 401 GLU B C 1
ATOM 9354 O O . GLU B 1 401 ? 9.5 38.875 -23.578 1 90.12 401 GLU B O 1
ATOM 9359 N N . TRP B 1 402 ? 10.703 36.969 -23.703 1 92.25 402 TRP B N 1
ATOM 9360 C CA . TRP B 1 402 ? 10.062 36.375 -22.547 1 92.25 402 TRP B CA 1
ATOM 9361 C C . TRP B 1 402 ? 10.336 37.188 -21.281 1 92.25 402 TRP B C 1
ATOM 9363 O O . TRP B 1 402 ? 9.438 37.406 -20.469 1 92.25 402 TRP B O 1
ATOM 9373 N N . LEU B 1 403 ? 11.539 37.656 -21.141 1 92.44 403 LEU B N 1
ATOM 9374 C CA . LEU B 1 403 ? 11.891 38.438 -19.953 1 92.44 403 LEU B CA 1
ATOM 9375 C C . LEU B 1 403 ? 11.148 39.781 -19.953 1 92.44 403 LEU B C 1
ATOM 9377 O O . LEU B 1 403 ? 10.75 40.281 -18.891 1 92.44 403 LEU B O 1
ATOM 9381 N N . THR B 1 404 ? 11.023 40.281 -21.094 1 93.25 404 THR B N 1
ATOM 9382 C CA . THR B 1 404 ? 10.273 41.531 -21.219 1 93.25 404 THR B CA 1
ATOM 9383 C C . THR B 1 404 ? 8.805 41.312 -20.859 1 93.25 404 THR B C 1
ATOM 9385 O O . THR B 1 404 ? 8.188 42.125 -20.203 1 93.25 404 THR B O 1
ATOM 9388 N N . GLU B 1 405 ? 8.273 40.219 -21.344 1 92.94 405 GLU B N 1
ATOM 9389 C CA . GLU B 1 405 ? 6.895 39.906 -21.016 1 92.94 405 GLU B CA 1
ATOM 9390 C C . GLU B 1 405 ? 6.711 39.719 -19.516 1 92.94 405 GLU B C 1
ATOM 9392 O O . GLU B 1 405 ? 5.73 40.188 -18.938 1 92.94 405 GLU B O 1
ATOM 9397 N N . MET B 1 406 ? 7.609 38.969 -18.906 1 93.25 406 MET B N 1
ATOM 9398 C CA . MET B 1 406 ? 7.523 38.719 -17.469 1 93.25 406 MET B CA 1
ATOM 9399 C C . MET B 1 406 ? 7.703 40 -16.672 1 93.25 406 MET B C 1
ATOM 9401 O O . MET B 1 406 ? 7.113 40.156 -15.602 1 93.25 406 MET B O 1
ATOM 9405 N N . TYR B 1 407 ? 8.539 40.844 -17.172 1 93.94 407 TYR B N 1
ATOM 9406 C CA . TYR B 1 407 ? 8.727 42.156 -16.531 1 93.94 407 TYR B CA 1
ATOM 9407 C C . TYR B 1 407 ? 7.457 43 -16.625 1 93.94 407 TYR B C 1
ATOM 9409 O O . TYR B 1 407 ? 7.102 43.719 -15.688 1 93.94 407 TYR B O 1
ATOM 9417 N N . ASN B 1 408 ? 6.812 42.938 -17.688 1 93.5 408 ASN B N 1
ATOM 9418 C CA . ASN B 1 408 ? 5.594 43.719 -17.891 1 93.5 408 ASN B CA 1
ATOM 9419 C C . ASN B 1 408 ? 4.504 43.312 -16.906 1 93.5 408 ASN B C 1
ATOM 9421 O O . ASN B 1 408 ? 3.666 44.125 -16.531 1 93.5 408 ASN B O 1
ATOM 9425 N N . ILE B 1 409 ? 4.512 42.094 -16.547 1 93.81 409 ILE B N 1
ATOM 9426 C CA . ILE B 1 409 ? 3.492 41.625 -15.602 1 93.81 409 ILE B CA 1
ATOM 9427 C C . ILE B 1 409 ? 4.113 41.438 -14.219 1 93.81 409 ILE B C 1
ATOM 9429 O O . ILE B 1 409 ? 3.631 40.625 -13.422 1 93.81 409 ILE B O 1
ATOM 9433 N N . ARG B 1 410 ? 5.16 42.062 -13.898 1 93.88 410 ARG B N 1
ATOM 9434 C CA . ARG B 1 410 ? 5.914 41.875 -12.656 1 93.88 410 ARG B CA 1
ATOM 9435 C C . ARG B 1 410 ? 5.047 42.188 -11.445 1 93.88 410 ARG B C 1
ATOM 9437 O O . ARG B 1 410 ? 5.246 41.625 -10.375 1 93.88 410 ARG B O 1
ATOM 9444 N N . ASP B 1 411 ? 4.086 42.969 -11.562 1 92.5 411 ASP B N 1
ATOM 9445 C CA . ASP B 1 411 ? 3.211 43.375 -10.461 1 92.5 411 ASP B CA 1
ATOM 9446 C C . ASP B 1 411 ? 2.268 42.219 -10.086 1 92.5 411 ASP B C 1
ATOM 9448 O O . ASP B 1 411 ? 1.599 42.281 -9.047 1 92.5 411 ASP B O 1
ATOM 9452 N N . ARG B 1 412 ? 2.404 41.156 -10.852 1 92.88 412 ARG B N 1
ATOM 9453 C CA . ARG B 1 412 ? 1.494 40.031 -10.602 1 92.88 412 ARG B CA 1
ATOM 9454 C C . ARG B 1 412 ? 2.244 38.812 -10.039 1 92.88 412 ARG B C 1
ATOM 9456 O O . ARG B 1 412 ? 1.632 37.812 -9.688 1 92.88 412 ARG B O 1
ATOM 9463 N N . TRP B 1 413 ? 3.504 38.906 -9.977 1 92.69 413 TRP B N 1
ATOM 9464 C CA . TRP B 1 413 ? 4.137 37.688 -9.516 1 92.69 413 TRP B CA 1
ATOM 9465 C C . TRP B 1 413 ? 5.371 38 -8.672 1 92.69 413 TRP B C 1
ATOM 9467 O O . TRP B 1 413 ? 5.793 37.156 -7.859 1 92.69 413 TRP B O 1
ATOM 9477 N N . VAL B 1 414 ? 5.953 39.125 -8.75 1 93 414 VAL B N 1
ATOM 9478 C CA . VAL B 1 414 ? 7.168 39.469 -8.008 1 93 414 VAL B CA 1
ATOM 9479 C C . VAL B 1 414 ? 6.809 39.938 -6.602 1 93 414 VAL B C 1
ATOM 9481 O O . VAL B 1 414 ? 5.996 40.844 -6.438 1 93 414 VAL B O 1
ATOM 9484 N N . PRO B 1 415 ? 7.383 39.438 -5.602 1 92.25 415 PRO B N 1
ATOM 9485 C CA . PRO B 1 415 ? 7.043 39.75 -4.211 1 92.25 415 PRO B CA 1
ATOM 9486 C C . PRO B 1 415 ? 7.176 41.219 -3.883 1 92.25 415 PRO B C 1
ATOM 9488 O O . PRO B 1 415 ? 6.414 41.75 -3.068 1 92.25 415 PRO B O 1
ATOM 9491 N N . ALA B 1 416 ? 8.109 41.938 -4.469 1 90.81 416 ALA B N 1
ATOM 9492 C CA . ALA B 1 416 ? 8.336 43.344 -4.195 1 90.81 416 ALA B CA 1
ATOM 9493 C C . ALA B 1 416 ? 7.051 44.156 -4.391 1 90.81 416 ALA B C 1
ATOM 9495 O O . ALA B 1 416 ? 6.828 45.156 -3.715 1 90.81 416 ALA B O 1
ATOM 9496 N N . TYR B 1 417 ? 6.184 43.688 -5.207 1 92.31 417 TYR B N 1
ATOM 9497 C CA . TYR B 1 417 ? 4.977 44.438 -5.547 1 92.31 417 TYR B CA 1
ATOM 9498 C C . TYR B 1 417 ? 3.805 44.031 -4.672 1 92.31 417 TYR B C 1
ATOM 9500 O O . TYR B 1 417 ? 2.693 44.531 -4.816 1 92.31 417 TYR B O 1
ATOM 9508 N N . PHE B 1 418 ? 3.992 43.125 -3.799 1 90.94 418 PHE B N 1
ATOM 9509 C CA . PHE B 1 418 ? 2.951 42.625 -2.904 1 90.94 418 PHE B CA 1
ATOM 9510 C C . PHE B 1 418 ? 3.279 42.969 -1.455 1 90.94 418 PHE B C 1
ATOM 9512 O O . PHE B 1 418 ? 2.559 42.562 -0.54 1 90.94 418 PHE B O 1
ATOM 9519 N N . ARG B 1 419 ? 4.301 43.594 -1.18 1 87.69 419 ARG B N 1
ATOM 9520 C CA . ARG B 1 419 ? 4.809 43.875 0.161 1 87.69 419 ARG B CA 1
ATOM 9521 C C . ARG B 1 419 ? 3.844 44.75 0.951 1 87.69 419 ARG B C 1
ATOM 9523 O O . ARG B 1 419 ? 3.758 44.625 2.176 1 87.69 419 ARG B O 1
ATOM 9530 N N . ASP B 1 420 ? 3.055 45.531 0.239 1 86.75 420 ASP B N 1
ATOM 9531 C CA . ASP B 1 420 ? 2.211 46.531 0.923 1 86.75 420 ASP B CA 1
ATOM 9532 C C . ASP B 1 420 ? 0.753 46.062 0.948 1 86.75 420 ASP B C 1
ATOM 9534 O O . ASP B 1 420 ? -0.136 46.812 1.328 1 86.75 420 ASP B O 1
ATOM 9538 N N . ILE B 1 421 ? 0.52 44.938 0.546 1 88.19 421 ILE B N 1
ATOM 9539 C CA . ILE B 1 421 ? -0.829 44.375 0.535 1 88.19 421 ILE B CA 1
ATOM 9540 C C . ILE B 1 421 ? -0.977 43.375 1.665 1 88.19 421 ILE B C 1
ATOM 9542 O O . ILE B 1 421 ? -0.199 42.406 1.757 1 88.19 421 ILE B O 1
ATOM 9546 N N . PRO B 1 422 ? -1.975 43.531 2.445 1 86.94 422 PRO B N 1
ATOM 9547 C CA . PRO B 1 422 ? -2.121 42.688 3.627 1 86.94 422 PRO B CA 1
ATOM 9548 C C . PRO B 1 422 ? -2.199 41.188 3.273 1 86.94 422 PRO B C 1
ATOM 9550 O O . PRO B 1 422 ? -2.988 40.812 2.41 1 86.94 422 PRO B O 1
ATOM 9553 N N . MET B 1 423 ? -1.356 40.438 3.893 1 86.94 423 MET B N 1
ATOM 9554 C CA . MET B 1 423 ? -1.359 39 3.891 1 86.94 423 MET B CA 1
ATOM 9555 C C . MET B 1 423 ? -0.94 38.438 2.529 1 86.94 423 MET B C 1
ATOM 9557 O O . MET B 1 423 ? -1.072 37.25 2.268 1 86.94 423 MET B O 1
ATOM 9561 N N . CYS B 1 424 ? -0.427 39.25 1.661 1 80.25 424 CYS B N 1
ATOM 9562 C CA . CYS B 1 424 ? -0.101 38.812 0.309 1 80.25 424 CYS B CA 1
ATOM 9563 C C . CYS B 1 424 ? 1.292 38.188 0.258 1 80.25 424 CYS B C 1
ATOM 9565 O O . CYS B 1 424 ? 1.711 37.688 -0.782 1 80.25 424 CYS B O 1
ATOM 9567 N N . GLY B 1 425 ? 1.948 38.188 1.386 1 79.5 425 GLY B N 1
ATOM 9568 C CA . GLY B 1 425 ? 3.242 37.531 1.469 1 79.5 425 GLY B CA 1
ATOM 9569 C C . GLY B 1 425 ? 3.16 36.125 2.033 1 79.5 425 GLY B C 1
ATOM 9570 O O . GLY B 1 425 ? 4.156 35.406 2.057 1 79.5 425 GLY B O 1
ATOM 9571 N N . LEU B 1 426 ? 1.963 35.781 2.332 1 82.69 426 LEU B N 1
ATOM 9572 C CA . LEU B 1 426 ? 1.778 34.469 2.975 1 82.69 426 LEU B CA 1
ATOM 9573 C C . LEU B 1 426 ? 1.982 33.344 1.978 1 82.69 426 LEU B C 1
ATOM 9575 O O . LEU B 1 426 ? 2.646 32.344 2.287 1 82.69 426 LEU B O 1
ATOM 9579 N N . LEU B 1 427 ? 1.379 33.5 0.812 1 83.94 427 LEU B N 1
ATOM 9580 C CA . LEU B 1 427 ? 1.513 32.5 -0.242 1 83.94 427 LEU B CA 1
ATOM 9581 C C . LEU B 1 427 ? 2.166 33.125 -1.48 1 83.94 427 LEU B C 1
ATOM 9583 O O . LEU B 1 427 ? 1.662 34.094 -2.043 1 83.94 427 LEU B O 1
ATOM 9587 N N . ARG B 1 428 ? 3.322 32.594 -1.862 1 81.12 428 ARG B N 1
ATOM 9588 C CA . ARG B 1 428 ? 4.035 33.094 -3.039 1 81.12 428 ARG B CA 1
ATOM 9589 C C . ARG B 1 428 ? 4.098 32.031 -4.121 1 81.12 428 ARG B C 1
ATOM 9591 O O . ARG B 1 428 ? 4.328 32.312 -5.293 1 81.12 428 ARG B O 1
ATOM 9598 N N . THR B 1 429 ? 3.93 30.844 -3.584 1 82.44 429 THR B N 1
ATOM 9599 C CA . THR B 1 429 ? 3.998 29.719 -4.496 1 82.44 429 THR B CA 1
ATOM 9600 C C . THR B 1 429 ? 2.793 28.797 -4.309 1 82.44 429 THR B C 1
ATOM 9602 O O . THR B 1 429 ? 2.051 28.922 -3.334 1 82.44 429 THR B O 1
ATOM 9605 N N . THR B 1 430 ? 2.596 28.031 -5.262 1 78.94 430 THR B N 1
ATOM 9606 C CA . THR B 1 430 ? 1.47 27.094 -5.191 1 78.94 430 THR B CA 1
ATOM 9607 C C . THR B 1 430 ? 1.864 25.828 -4.457 1 78.94 430 THR B C 1
ATOM 9609 O O . THR B 1 430 ? 1.289 24.75 -4.699 1 78.94 430 THR B O 1
ATOM 9612 N N . SER B 1 431 ? 2.896 25.891 -3.645 1 77.5 431 SER B N 1
ATOM 9613 C CA . SER B 1 431 ? 3.334 24.734 -2.889 1 77.5 431 SER B CA 1
ATOM 9614 C C . SER B 1 431 ? 2.207 24.172 -2.021 1 77.5 431 SER B C 1
ATOM 9616 O O . SER B 1 431 ? 2.096 22.969 -1.839 1 77.5 431 SER B O 1
ATOM 9618 N N . VAL B 1 432 ? 1.375 25.062 -1.554 1 83.69 432 VAL B N 1
ATOM 9619 C CA . VAL B 1 432 ? 0.243 24.656 -0.728 1 83.69 432 VAL B CA 1
ATOM 9620 C C . VAL B 1 432 ? -0.745 23.844 -1.566 1 83.69 432 VAL B C 1
ATOM 9622 O O . VAL B 1 432 ? -1.289 22.844 -1.099 1 83.69 432 VAL B O 1
ATOM 9625 N N . CYS B 1 433 ? -0.934 24.312 -2.736 1 84.81 433 CYS B N 1
ATOM 9626 C CA . CYS B 1 433 ? -1.826 23.594 -3.635 1 84.81 433 CYS B CA 1
ATOM 9627 C C . CYS B 1 433 ? -1.25 22.219 -3.996 1 84.81 433 CYS B C 1
ATOM 9629 O O . CYS B 1 433 ? -1.98 21.234 -4.066 1 84.81 433 CYS B O 1
ATOM 9631 N N . GLU B 1 434 ? 0.058 22.266 -4.246 1 82.12 434 GLU B N 1
ATOM 9632 C CA . GLU B 1 434 ? 0.712 21 -4.57 1 82.12 434 GLU B CA 1
ATOM 9633 C C . GLU B 1 434 ? 0.589 20 -3.422 1 82.12 434 GLU B C 1
ATOM 9635 O O . GLU B 1 434 ? 0.342 18.812 -3.645 1 82.12 434 GLU B O 1
ATOM 9640 N N . SER B 1 435 ? 0.781 20.5 -2.277 1 82.88 435 SER B N 1
ATOM 9641 C CA . SER B 1 435 ? 0.627 19.656 -1.1 1 82.88 435 SER B CA 1
ATOM 9642 C C . SER B 1 435 ? -0.806 19.156 -0.966 1 82.88 435 SER B C 1
ATOM 9644 O O . SER B 1 435 ? -1.031 17.969 -0.684 1 82.88 435 SER B O 1
ATOM 9646 N N . SER B 1 436 ? -1.635 20.031 -1.139 1 86.5 436 SER B N 1
ATOM 9647 C CA . SER B 1 436 ? -3.047 19.672 -1.072 1 86.5 436 SER B CA 1
ATOM 9648 C C . SER B 1 436 ? -3.4 18.625 -2.125 1 86.5 436 SER B C 1
ATOM 9650 O O . SER B 1 436 ? -4.023 17.609 -1.811 1 86.5 436 SER B O 1
ATOM 9652 N N . ASN B 1 437 ? -3.059 18.938 -3.352 1 85.94 437 ASN B N 1
ATOM 9653 C CA . ASN B 1 437 ? -3.336 18.016 -4.441 1 85.94 437 ASN B CA 1
ATOM 9654 C C . ASN B 1 437 ? -2.707 16.641 -4.188 1 85.94 437 ASN B C 1
ATOM 9656 O O . ASN B 1 437 ? -3.326 15.609 -4.453 1 85.94 437 ASN B O 1
ATOM 9660 N N . CYS B 1 438 ? -1.52 16.703 -3.707 1 84.56 438 CYS B N 1
ATOM 9661 C CA . CYS B 1 438 ? -0.85 15.453 -3.361 1 84.56 438 CYS B CA 1
ATOM 9662 C C . CYS B 1 438 ? -1.625 14.703 -2.289 1 84.56 438 CYS B C 1
ATOM 9664 O O . CYS B 1 438 ? -1.738 13.477 -2.346 1 84.56 438 CYS B O 1
ATOM 9666 N N . SER B 1 439 ? -2.084 15.398 -1.383 1 89.69 439 SER B N 1
ATOM 9667 C CA . SER B 1 439 ? -2.863 14.789 -0.312 1 89.69 439 SER B CA 1
ATOM 9668 C C . SER B 1 439 ? -4.094 14.078 -0.863 1 89.69 439 SER B C 1
ATOM 9670 O O . SER B 1 439 ? -4.41 12.953 -0.452 1 89.69 439 SER B O 1
ATOM 9672 N N . PHE B 1 440 ? -4.766 14.695 -1.727 1 91.25 440 PHE B N 1
ATOM 9673 C CA . PHE B 1 440 ? -5.973 14.102 -2.281 1 91.25 440 PHE B CA 1
ATOM 9674 C C . PHE B 1 440 ? -5.633 12.906 -3.164 1 91.25 440 PHE B C 1
ATOM 9676 O O . PHE B 1 440 ? -6.43 11.977 -3.291 1 91.25 440 PHE B O 1
ATOM 9683 N N . LYS B 1 441 ? -4.48 12.898 -3.719 1 88.62 441 LYS B N 1
ATOM 9684 C CA . LYS B 1 441 ? -4.078 11.805 -4.598 1 88.62 441 LYS B CA 1
ATOM 9685 C C . LYS B 1 441 ? -3.613 10.594 -3.797 1 88.62 441 LYS B C 1
ATOM 9687 O O . LYS B 1 441 ? -3.371 9.523 -4.359 1 88.62 441 LYS B O 1
ATOM 9692 N N . VAL B 1 442 ? -3.492 10.734 -2.545 1 86.5 442 VAL B N 1
ATOM 9693 C CA . VAL B 1 442 ? -3.133 9.617 -1.68 1 86.5 442 VAL B CA 1
ATOM 9694 C C . VAL B 1 442 ? -4.242 8.57 -1.702 1 86.5 442 VAL B C 1
ATOM 9696 O O . VAL B 1 442 ? -3.973 7.367 -1.634 1 86.5 442 VAL B O 1
ATOM 9699 N N . ASN B 1 443 ? -5.449 8.977 -1.83 1 88.5 443 ASN B N 1
ATOM 9700 C CA . ASN B 1 443 ? -6.594 8.07 -1.802 1 88.5 443 ASN B CA 1
ATOM 9701 C C . ASN B 1 443 ? -7.172 7.855 -3.197 1 88.5 443 ASN B C 1
ATOM 9703 O O . ASN B 1 443 ? -7.641 6.762 -3.518 1 88.5 443 ASN B O 1
ATOM 9707 N N . SER B 1 444 ? -7.113 8.859 -3.973 1 89.56 444 SER B N 1
ATOM 9708 C CA . SER B 1 444 ? -7.82 8.789 -5.246 1 89.56 444 SER B CA 1
ATOM 9709 C C . SER B 1 444 ? -6.898 8.328 -6.367 1 89.56 444 SER B C 1
ATOM 9711 O O . SER B 1 444 ? -5.703 8.625 -6.363 1 89.56 444 SER B O 1
ATOM 9713 N N . THR B 1 445 ? -7.484 7.523 -7.285 1 88.12 445 THR B N 1
ATOM 9714 C CA . THR B 1 445 ? -6.773 7.043 -8.461 1 88.12 445 THR B CA 1
ATOM 9715 C C . THR B 1 445 ? -7.602 7.27 -9.727 1 88.12 445 THR B C 1
ATOM 9717 O O . THR B 1 445 ? -8.773 7.637 -9.641 1 88.12 445 THR B O 1
ATOM 9720 N N . SER B 1 446 ? -6.969 7.059 -10.867 1 88.94 446 SER B N 1
ATOM 9721 C CA . SER B 1 446 ? -7.645 7.227 -12.148 1 88.94 446 SER B CA 1
ATOM 9722 C C . SER B 1 446 ? -8.664 6.113 -12.383 1 88.94 446 SER B C 1
ATOM 9724 O O . SER B 1 446 ? -9.492 6.211 -13.289 1 88.94 446 SER B O 1
ATOM 9726 N N . ALA B 1 447 ? -8.68 5.137 -11.562 1 87.62 447 ALA B N 1
ATOM 9727 C CA . ALA B 1 447 ? -9.602 4.016 -11.719 1 87.62 447 ALA B CA 1
ATOM 9728 C C . ALA B 1 447 ? -10.891 4.25 -10.93 1 87.62 447 ALA B C 1
ATOM 9730 O O . ALA B 1 447 ? -11.891 3.57 -11.156 1 87.62 447 ALA B O 1
ATOM 9731 N N . ASN B 1 448 ? -10.961 5.203 -10.047 1 92.69 448 ASN B N 1
ATOM 9732 C CA . ASN B 1 448 ? -12.117 5.449 -9.195 1 92.69 448 ASN B CA 1
ATOM 9733 C C . ASN B 1 448 ? -13.297 5.992 -9.992 1 92.69 448 ASN B C 1
ATOM 9735 O O . ASN B 1 448 ? -13.125 6.809 -10.898 1 92.69 448 ASN B O 1
ATOM 9739 N N . THR B 1 449 ? -14.445 5.461 -9.75 1 94.5 449 THR B N 1
ATOM 9740 C CA . THR B 1 449 ? -15.664 6.094 -10.234 1 94.5 449 THR B CA 1
ATOM 9741 C C . THR B 1 449 ? -15.875 7.449 -9.562 1 94.5 449 THR B C 1
ATOM 9743 O O . THR B 1 449 ? -15.109 7.832 -8.68 1 94.5 449 THR B O 1
ATOM 9746 N N . LEU B 1 450 ? -16.906 8.195 -9.93 1 95.56 450 LEU B N 1
ATOM 9747 C CA . LEU B 1 450 ? -17.156 9.508 -9.336 1 95.56 450 LEU B CA 1
ATOM 9748 C C . LEU B 1 450 ? -17.609 9.375 -7.891 1 95.56 450 LEU B C 1
ATOM 9750 O O . LEU B 1 450 ? -17.234 10.18 -7.035 1 95.56 450 LEU B O 1
ATOM 9754 N N . VAL B 1 451 ? -18.422 8.391 -7.707 1 94.88 451 VAL B N 1
ATOM 9755 C CA . VAL B 1 451 ? -18.922 8.195 -6.348 1 94.88 451 VAL B CA 1
ATOM 9756 C C . VAL B 1 451 ? -17.781 7.766 -5.438 1 94.88 451 VAL B C 1
ATOM 9758 O O . VAL B 1 451 ? -17.672 8.219 -4.293 1 94.88 451 VAL B O 1
ATOM 9761 N N . GLN B 1 452 ? -16.953 6.867 -5.93 1 94.06 452 GLN B N 1
ATOM 9762 C CA . GLN B 1 452 ? -15.773 6.465 -5.164 1 94.06 452 GLN B CA 1
ATOM 9763 C C . GLN B 1 452 ? -14.844 7.648 -4.93 1 94.06 452 GLN B C 1
ATOM 9765 O O . GLN B 1 452 ? -14.258 7.781 -3.854 1 94.06 452 GLN B O 1
ATOM 9770 N N . PHE B 1 453 ? -14.688 8.469 -5.93 1 95.62 453 PHE B N 1
ATOM 9771 C CA . PHE B 1 453 ? -13.891 9.672 -5.785 1 95.62 453 PHE B CA 1
ATOM 9772 C C . PHE B 1 453 ? -14.43 10.547 -4.66 1 95.62 453 PHE B C 1
ATOM 9774 O O . PHE B 1 453 ? -13.656 11.078 -3.85 1 95.62 453 PHE B O 1
ATOM 9781 N N . MET B 1 454 ? -15.711 10.766 -4.668 1 94.88 454 MET B N 1
ATOM 9782 C CA . MET B 1 454 ? -16.328 11.578 -3.629 1 94.88 454 MET B CA 1
ATOM 9783 C C . MET B 1 454 ? -16.047 11.008 -2.244 1 94.88 454 MET B C 1
ATOM 9785 O O . MET B 1 454 ? -15.805 11.758 -1.296 1 94.88 454 MET B O 1
ATOM 9789 N N . MET B 1 455 ? -16.094 9.703 -2.133 1 93.06 455 MET B N 1
ATOM 9790 C CA . MET B 1 455 ? -15.797 9.055 -0.858 1 93.06 455 MET B CA 1
ATOM 9791 C C . MET B 1 455 ? -14.336 9.273 -0.468 1 93.06 455 MET B C 1
ATOM 9793 O O . MET B 1 455 ? -14.031 9.492 0.706 1 93.06 455 MET B O 1
ATOM 9797 N N . CYS B 1 456 ? -13.445 9.164 -1.433 1 94.06 456 CYS B N 1
ATOM 9798 C CA . CYS B 1 456 ? -12.031 9.438 -1.196 1 94.06 456 CYS B CA 1
ATOM 9799 C C . CYS B 1 456 ? -11.828 10.883 -0.739 1 94.06 456 CYS B C 1
ATOM 9801 O O . CYS B 1 456 ? -11.055 11.141 0.179 1 94.06 456 CYS B O 1
ATOM 9803 N N . PHE B 1 457 ? -12.539 11.797 -1.394 1 95.19 457 PHE B N 1
ATOM 9804 C CA . PHE B 1 457 ? -12.469 13.211 -1.033 1 95.19 457 PHE B CA 1
ATOM 9805 C C . PHE B 1 457 ? -12.867 13.422 0.424 1 95.19 457 PHE B C 1
ATOM 9807 O O . PHE B 1 457 ? -12.164 14.109 1.17 1 95.19 457 PHE B O 1
ATOM 9814 N N . GLU B 1 458 ? -13.922 12.82 0.769 1 92.06 458 GLU B N 1
ATOM 9815 C CA . GLU B 1 458 ? -14.438 12.969 2.125 1 92.06 458 GLU B CA 1
ATOM 9816 C C . GLU B 1 458 ? -13.453 12.43 3.156 1 92.06 458 GLU B C 1
ATOM 9818 O O . GLU B 1 458 ? -13.258 13.039 4.215 1 92.06 458 GLU B O 1
ATOM 9823 N N . SER B 1 459 ? -12.93 11.344 2.846 1 91.12 459 SER B N 1
ATOM 9824 C CA . SER B 1 459 ? -11.945 10.758 3.75 1 91.12 459 SER B CA 1
ATOM 9825 C C . SER B 1 459 ? -10.742 11.68 3.928 1 91.12 459 SER B C 1
ATOM 9827 O O . SER B 1 459 ? -10.195 11.797 5.027 1 91.12 459 SER B O 1
ATOM 9829 N N . ARG B 1 460 ? -10.297 12.336 2.902 1 92.56 460 ARG B N 1
ATOM 9830 C CA . ARG B 1 460 ? -9.117 13.195 2.969 1 92.56 460 ARG B CA 1
ATOM 9831 C C . ARG B 1 460 ? -9.43 14.492 3.711 1 92.56 460 ARG B C 1
ATOM 9833 O O . ARG B 1 460 ? -8.586 15.023 4.43 1 92.56 460 ARG B O 1
ATOM 9840 N N . VAL B 1 461 ? -10.609 15 3.439 1 93.25 461 VAL B N 1
ATOM 9841 C CA . VAL B 1 461 ? -11.008 16.203 4.164 1 93.25 461 VAL B CA 1
ATOM 9842 C C . VAL B 1 461 ? -11.094 15.898 5.66 1 93.25 461 VAL B C 1
ATOM 9844 O O . VAL B 1 461 ? -10.711 16.734 6.484 1 93.25 461 VAL B O 1
ATOM 9847 N N . GLU B 1 462 ? -11.539 14.719 5.965 1 91.12 462 GLU B N 1
ATOM 9848 C CA . GLU B 1 462 ? -11.586 14.32 7.367 1 91.12 462 GLU B CA 1
ATOM 9849 C C . GLU B 1 462 ? -10.18 14.227 7.957 1 91.12 462 GLU B C 1
ATOM 9851 O O . GLU B 1 462 ? -9.977 14.523 9.133 1 91.12 462 GLU B O 1
ATOM 9856 N N . GLN B 1 463 ? -9.273 13.75 7.227 1 91.62 463 GLN B N 1
ATOM 9857 C CA . GLN B 1 463 ? -7.891 13.711 7.68 1 91.62 463 GLN B CA 1
ATOM 9858 C C . GLN B 1 463 ? -7.355 15.117 7.941 1 91.62 463 GLN B C 1
ATOM 9860 O O . GLN B 1 463 ? -6.629 15.336 8.906 1 91.62 463 GLN B O 1
ATOM 9865 N N . GLN B 1 464 ? -7.691 16.047 7.062 1 91.88 464 GLN B N 1
ATOM 9866 C CA . GLN B 1 464 ? -7.297 17.438 7.254 1 91.88 464 GLN B CA 1
ATOM 9867 C C . GLN B 1 464 ? -7.875 18.016 8.547 1 91.88 464 GLN B C 1
ATOM 9869 O O . GLN B 1 464 ? -7.18 18.703 9.297 1 91.88 464 GLN B O 1
ATOM 9874 N N . ARG B 1 465 ? -9.062 17.703 8.727 1 91.38 465 ARG B N 1
ATOM 9875 C CA . ARG B 1 465 ? -9.742 18.203 9.93 1 91.38 465 ARG B CA 1
ATOM 9876 C C . ARG B 1 465 ? -9.172 17.547 11.18 1 91.38 465 ARG B C 1
ATOM 9878 O O . ARG B 1 465 ? -9.086 18.188 12.234 1 91.38 465 ARG B O 1
ATOM 9885 N N . TYR B 1 466 ? -8.875 16.281 11.062 1 91.69 466 TYR B N 1
ATOM 9886 C CA . TYR B 1 466 ? -8.227 15.594 12.172 1 91.69 466 TYR B CA 1
ATOM 9887 C C . TYR B 1 466 ? -6.891 16.234 12.516 1 91.69 466 TYR B C 1
ATOM 9889 O O . TYR B 1 466 ? -6.555 16.406 13.688 1 91.69 466 TYR B O 1
ATOM 9897 N N . ASN B 1 467 ? -6.117 16.625 11.555 1 92.12 467 ASN B N 1
ATOM 9898 C CA . ASN B 1 467 ? -4.844 17.297 11.781 1 92.12 467 ASN B CA 1
ATOM 9899 C C . ASN B 1 467 ? -5.039 18.656 12.469 1 92.12 467 ASN B C 1
ATOM 9901 O O . ASN B 1 467 ? -4.27 19.016 13.359 1 92.12 467 ASN B O 1
ATOM 9905 N N . GLN B 1 468 ? -6.023 19.328 11.984 1 92.38 468 GLN B N 1
ATOM 9906 C CA . GLN B 1 468 ? -6.348 20.609 12.602 1 92.38 468 GLN B CA 1
ATOM 9907 C C . GLN B 1 468 ? -6.742 20.438 14.062 1 92.38 468 GLN B C 1
ATOM 9909 O O . GLN B 1 468 ? -6.285 21.188 14.93 1 92.38 468 GLN B O 1
ATOM 9914 N N . ARG B 1 469 ? -7.512 19.453 14.32 1 91.5 469 ARG B N 1
ATOM 9915 C CA . ARG B 1 469 ? -7.957 19.156 15.68 1 91.5 469 ARG B CA 1
ATOM 9916 C C . ARG B 1 469 ? -6.785 18.781 16.578 1 91.5 469 ARG B C 1
ATOM 9918 O O . ARG B 1 469 ? -6.676 19.266 17.703 1 91.5 469 ARG B O 1
ATOM 9925 N N . THR B 1 470 ? -5.949 17.953 16.109 1 92.62 470 THR B N 1
ATOM 9926 C CA . THR B 1 470 ? -4.801 17.5 16.875 1 92.62 470 THR B CA 1
ATOM 9927 C C . THR B 1 470 ? -3.85 18.656 17.188 1 92.62 470 THR B C 1
ATOM 9929 O O . THR B 1 470 ? -3.311 18.75 18.281 1 92.62 470 THR B O 1
ATOM 9932 N N . SER B 1 471 ? -3.609 19.531 16.203 1 93.38 471 SER B N 1
ATOM 9933 C CA . SER B 1 471 ? -2.746 20.688 16.422 1 93.38 471 SER B CA 1
ATOM 9934 C C . SER B 1 471 ? -3.369 21.672 17.406 1 93.38 471 SER B C 1
ATOM 9936 O O . SER B 1 471 ? -2.664 22.281 18.219 1 93.38 471 SER B O 1
ATOM 9938 N N . ASP B 1 472 ? -4.652 21.812 17.297 1 93.19 472 ASP B N 1
ATOM 9939 C CA . ASP B 1 472 ? -5.355 22.688 18.234 1 93.19 472 ASP B CA 1
ATOM 9940 C C . ASP B 1 472 ? -5.273 22.141 19.656 1 93.19 472 ASP B C 1
ATOM 9942 O O . ASP B 1 472 ? -5.059 22.891 20.609 1 93.19 472 ASP B O 1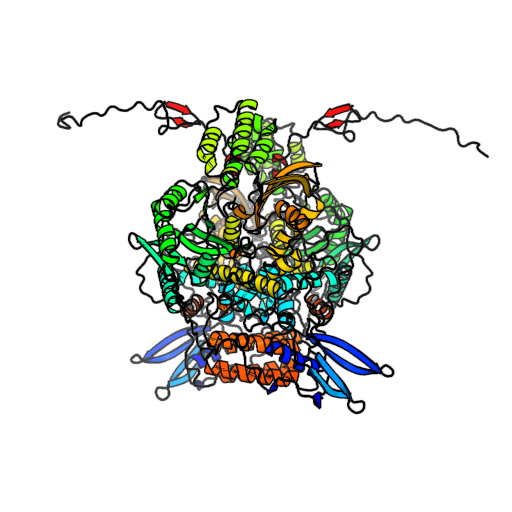
ATOM 9946 N N . PHE B 1 473 ? -5.461 20.859 19.734 1 91.12 473 PHE B N 1
ATOM 9947 C CA . PHE B 1 473 ? -5.371 20.188 21.031 1 91.12 473 PHE B CA 1
ATOM 9948 C C . PHE B 1 473 ? -3.98 20.359 21.625 1 91.12 473 PHE B C 1
ATOM 9950 O O . PHE B 1 473 ? -3.84 20.672 22.812 1 91.12 473 PHE B O 1
ATOM 9957 N N . LYS B 1 474 ? -2.984 20.219 20.891 1 89.56 474 LYS B N 1
ATOM 9958 C CA . LYS B 1 474 ? -1.608 20.359 21.359 1 89.56 474 LYS B CA 1
ATOM 9959 C C . LYS B 1 474 ? -1.328 21.797 21.797 1 89.56 474 LYS B C 1
ATOM 9961 O O . LYS B 1 474 ? -0.667 22.016 22.812 1 89.56 474 LYS B O 1
ATOM 9966 N N . SER B 1 475 ? -1.818 22.734 21.031 1 90.69 475 SER B N 1
ATOM 9967 C CA . SER B 1 475 ? -1.6 24.141 21.359 1 90.69 475 SER B CA 1
ATOM 9968 C C . SER B 1 475 ? -2.305 24.531 22.656 1 90.69 475 SER B C 1
ATOM 9970 O O . SER B 1 475 ? -1.821 25.391 23.391 1 90.69 475 SER B O 1
ATOM 9972 N N . SER B 1 476 ? -3.377 23.875 22.922 1 86.94 476 SER B N 1
ATOM 9973 C CA . SER B 1 476 ? -4.164 24.234 24.109 1 86.94 476 SER B CA 1
ATOM 9974 C C . SER B 1 476 ? -3.652 23.516 25.344 1 86.94 476 SER B C 1
ATOM 9976 O O . SER B 1 476 ? -3.873 23.969 26.469 1 86.94 476 SER B O 1
ATOM 9978 N N . THR B 1 477 ? -2.902 22.453 25.172 1 85.19 477 THR B N 1
ATOM 9979 C CA . THR B 1 477 ? -2.529 21.641 26.312 1 85.19 477 THR B CA 1
ATOM 9980 C C . THR B 1 477 ? -1.078 21.891 26.719 1 85.19 477 THR B C 1
ATOM 9982 O O . THR B 1 477 ? -0.67 21.578 27.828 1 85.19 477 THR B O 1
ATOM 9985 N N . VAL B 1 478 ? -0.311 22.469 25.891 1 83.12 478 VAL B N 1
ATOM 9986 C CA . VAL B 1 478 ? 1.11 22.656 26.156 1 83.12 478 VAL B CA 1
ATOM 9987 C C . VAL B 1 478 ? 1.316 23.922 26.984 1 83.12 478 VAL B C 1
ATOM 9989 O O . VAL B 1 478 ? 0.551 24.875 26.859 1 83.12 478 VAL B O 1
ATOM 9992 N N . SER B 1 479 ? 2.303 23.75 27.844 1 77.31 479 SER B N 1
ATOM 9993 C CA . SER B 1 479 ? 2.721 24.906 28.625 1 77.31 479 SER B CA 1
ATOM 9994 C C . SER B 1 479 ? 4.109 25.391 28.203 1 77.31 479 SER B C 1
ATOM 9996 O O . SER B 1 479 ? 4.902 24.609 27.672 1 77.31 479 SER B O 1
ATOM 9998 N N . PHE B 1 480 ? 4.246 26.703 28.234 1 77.69 480 PHE B N 1
ATOM 9999 C CA . PHE B 1 480 ? 5.531 27.297 27.891 1 77.69 480 PHE B CA 1
ATOM 10000 C C . PHE B 1 480 ? 6.336 27.609 29.141 1 77.69 480 PHE B C 1
ATOM 10002 O O . PHE B 1 480 ? 5.844 28.297 30.047 1 77.69 480 PHE B O 1
ATOM 10009 N N . PHE B 1 481 ? 7.496 26.812 29.297 1 73.19 481 PHE B N 1
ATOM 10010 C CA . PHE B 1 481 ? 8.367 27.109 30.422 1 73.19 481 PHE B CA 1
ATOM 10011 C C . PHE B 1 481 ? 9.797 27.328 29.953 1 73.19 481 PHE B C 1
ATOM 10013 O O . PHE B 1 481 ? 10.352 26.516 29.219 1 73.19 481 PHE B O 1
ATOM 10020 N N . SER B 1 482 ? 10.164 28.5 30.062 1 69.69 482 SER B N 1
ATOM 10021 C CA . SER B 1 482 ? 11.57 28.844 29.859 1 69.69 482 SER B CA 1
ATOM 10022 C C . SER B 1 482 ? 12.094 29.719 30.984 1 69.69 482 SER B C 1
ATOM 10024 O O . SER B 1 482 ? 11.414 30.641 31.422 1 69.69 482 SER B O 1
ATOM 10026 N N . ILE B 1 483 ? 13.211 29.312 31.594 1 63.97 483 ILE B N 1
ATOM 10027 C CA . ILE B 1 483 ? 13.82 30.094 32.656 1 63.97 483 ILE B CA 1
ATOM 10028 C C . ILE B 1 483 ? 14.07 31.516 32.188 1 63.97 483 ILE B C 1
ATOM 10030 O O . ILE B 1 483 ? 13.883 32.469 32.938 1 63.97 483 ILE B O 1
ATOM 10034 N N . GLU B 1 484 ? 14.414 31.641 31.016 1 71 484 GLU B N 1
ATOM 10035 C CA . GLU B 1 484 ? 14.789 32.938 30.469 1 71 484 GLU B CA 1
ATOM 10036 C C . GLU B 1 484 ? 13.672 33.531 29.609 1 71 484 GLU B C 1
ATOM 10038 O O . GLU B 1 484 ? 13.914 34.375 28.75 1 71 484 GLU B O 1
ATOM 10043 N N . ALA B 1 485 ? 12.461 33.125 29.984 1 79.38 485 ALA B N 1
ATOM 10044 C CA . ALA B 1 485 ? 11.391 33.594 29.125 1 79.38 485 ALA B CA 1
ATOM 10045 C C . ALA B 1 485 ? 11.078 35.062 29.391 1 79.38 485 ALA B C 1
ATOM 10047 O O . ALA B 1 485 ? 10.938 35.5 30.547 1 79.38 485 ALA B O 1
ATOM 10048 N N . THR B 1 486 ? 11.125 35.938 28.375 1 87.19 486 THR B N 1
ATOM 10049 C CA . THR B 1 486 ? 10.742 37.344 28.453 1 87.19 486 THR B CA 1
ATOM 10050 C C . THR B 1 486 ? 9.227 37.469 28.516 1 87.19 486 THR B C 1
ATOM 10052 O O . THR B 1 486 ? 8.492 36.594 28.078 1 87.19 486 THR B O 1
ATOM 10055 N N . PRO B 1 487 ? 8.758 38.5 29.094 1 90.62 487 PRO B N 1
ATOM 10056 C CA . PRO B 1 487 ? 7.312 38.688 29.188 1 90.62 487 PRO B CA 1
ATOM 10057 C C . PRO B 1 487 ? 6.629 38.719 27.828 1 90.62 487 PRO B C 1
ATOM 10059 O O . PRO B 1 487 ? 5.496 38.25 27.688 1 90.62 487 PRO B O 1
ATOM 10062 N N . ILE B 1 488 ? 7.32 39.25 26.875 1 93.25 488 ILE B N 1
ATOM 10063 C CA . ILE B 1 488 ? 6.723 39.344 25.547 1 93.25 488 ILE B CA 1
ATOM 10064 C C . ILE B 1 488 ? 6.59 37.938 24.953 1 93.25 488 ILE B C 1
ATOM 10066 O O . ILE B 1 488 ? 5.633 37.656 24.219 1 93.25 488 ILE B O 1
ATOM 10070 N N . GLU B 1 489 ? 7.535 37.125 25.25 1 92.38 489 GLU B N 1
ATOM 10071 C CA . GLU B 1 489 ? 7.457 35.719 24.797 1 92.38 489 GLU B CA 1
ATOM 10072 C C . GLU B 1 489 ? 6.293 35 25.453 1 92.38 489 GLU B C 1
ATOM 10074 O O . GLU B 1 489 ? 5.602 34.219 24.812 1 92.38 489 GLU B O 1
ATOM 10079 N N . LYS B 1 490 ? 6.102 35.25 26.719 1 91.06 490 LYS B N 1
ATOM 10080 C CA . LYS B 1 490 ? 4.988 34.625 27.438 1 91.06 490 LYS B CA 1
ATOM 10081 C C . LYS B 1 490 ? 3.648 35.094 26.875 1 91.06 490 LYS B C 1
ATOM 10083 O O . LYS B 1 490 ? 2.711 34.281 26.766 1 91.06 490 LYS B O 1
ATOM 10088 N N . HIS B 1 491 ? 3.662 36.375 26.594 1 94.5 491 HIS B N 1
ATOM 10089 C CA . HIS B 1 491 ? 2.443 36.906 25.984 1 94.5 491 HIS B CA 1
ATOM 10090 C C . HIS B 1 491 ? 2.184 36.312 24.625 1 94.5 491 HIS B C 1
ATOM 10092 O O . HIS B 1 491 ? 1.05 35.938 24.297 1 94.5 491 HIS B O 1
ATOM 10098 N N . ALA B 1 492 ? 3.207 36.188 23.844 1 94.62 492 ALA B N 1
ATOM 10099 C CA . ALA B 1 492 ? 3.088 35.594 22.516 1 94.62 492 ALA B CA 1
ATOM 10100 C C . ALA B 1 492 ? 2.6 34.125 22.625 1 94.62 492 ALA B C 1
ATOM 10102 O O . ALA B 1 492 ? 1.8 33.688 21.812 1 94.62 492 ALA B O 1
ATOM 10103 N N . PHE B 1 493 ? 3.055 33.469 23.609 1 92.19 493 PHE B N 1
ATOM 10104 C CA . PHE B 1 493 ? 2.652 32.062 23.812 1 92.19 493 PHE B CA 1
ATOM 10105 C C . PHE B 1 493 ? 1.164 31.984 24.141 1 92.19 493 PHE B C 1
ATOM 10107 O O . PHE B 1 493 ? 0.486 31.047 23.688 1 92.19 493 PHE B O 1
ATOM 10114 N N . GLN B 1 494 ? 0.646 32.938 24.844 1 91.25 494 GLN B N 1
ATOM 10115 C CA . GLN B 1 494 ? -0.759 32.938 25.25 1 91.25 494 GLN B CA 1
ATOM 10116 C C . GLN B 1 494 ? -1.663 33.25 24.062 1 91.25 494 GLN B C 1
ATOM 10118 O O . GLN B 1 494 ? -2.803 32.781 24 1 91.25 494 GLN B O 1
ATOM 10123 N N . LEU B 1 495 ? -1.124 33.969 23.125 1 94.69 495 LEU B N 1
ATOM 10124 C CA . LEU B 1 495 ? -1.94 34.469 22.031 1 94.69 495 LEU B CA 1
ATOM 10125 C C . LEU B 1 495 ? -1.971 33.469 20.859 1 94.69 495 LEU B C 1
ATOM 10127 O O . LEU B 1 495 ? -3.041 33.156 20.344 1 94.69 495 LEU B O 1
ATOM 10131 N N . TYR B 1 496 ? -0.799 33 20.484 1 96.19 496 TYR B N 1
ATOM 10132 C CA . TYR B 1 496 ? -0.638 32.344 19.188 1 96.19 496 TYR B CA 1
ATOM 10133 C C . TYR B 1 496 ? -0.659 30.828 19.344 1 96.19 496 TYR B C 1
ATOM 10135 O O . TYR B 1 496 ? -0.484 30.312 20.453 1 96.19 496 TYR B O 1
ATOM 10143 N N . THR B 1 497 ? -0.974 30.156 18.25 1 95.5 497 THR B N 1
ATOM 10144 C CA . THR B 1 497 ? -0.828 28.703 18.203 1 95.5 497 THR B CA 1
ATOM 10145 C C . THR B 1 497 ? 0.637 28.297 18.344 1 95.5 497 THR B C 1
ATOM 10147 O O . THR B 1 497 ? 1.533 29.125 18.156 1 95.5 497 THR B O 1
ATOM 10150 N N . ASN B 1 498 ? 0.881 27.047 18.703 1 92.25 498 ASN B N 1
ATOM 10151 C CA . ASN B 1 498 ? 2.242 26.578 18.953 1 92.25 498 ASN B CA 1
ATOM 10152 C C . ASN B 1 498 ? 3.137 26.812 17.734 1 92.25 498 ASN B C 1
ATOM 10154 O O . ASN B 1 498 ? 4.297 27.188 17.875 1 92.25 498 ASN B O 1
ATOM 10158 N N . THR B 1 499 ? 2.637 26.609 16.594 1 92.94 499 THR B N 1
ATOM 10159 C CA . THR B 1 499 ? 3.412 26.781 15.367 1 92.94 499 THR B CA 1
ATOM 10160 C C . THR B 1 499 ? 3.779 28.25 15.148 1 92.94 499 THR B C 1
ATOM 10162 O O . THR B 1 499 ? 4.934 28.562 14.867 1 92.94 499 THR B O 1
ATOM 10165 N N . ILE B 1 500 ? 2.814 29.094 15.281 1 95.69 500 ILE B N 1
ATOM 10166 C CA . ILE B 1 500 ? 3.041 30.516 15.062 1 95.69 500 ILE B CA 1
ATOM 10167 C C . ILE B 1 500 ? 3.877 31.078 16.203 1 95.69 500 ILE B C 1
ATOM 10169 O O . ILE B 1 500 ? 4.715 31.969 15.992 1 95.69 500 ILE B O 1
ATOM 10173 N N . PHE B 1 501 ? 3.633 30.578 17.422 1 94.88 501 PHE B N 1
ATOM 10174 C CA . PHE B 1 501 ? 4.441 31 18.562 1 94.88 501 PHE B CA 1
ATOM 10175 C C . PHE B 1 501 ? 5.922 30.719 18.297 1 94.88 501 PHE B C 1
ATOM 10177 O O . PHE B 1 501 ? 6.77 31.578 18.578 1 94.88 501 PHE B O 1
ATOM 10184 N N . ASN B 1 502 ? 6.215 29.562 17.781 1 92.56 502 ASN B N 1
ATOM 10185 C CA . ASN B 1 502 ? 7.602 29.219 17.484 1 92.56 502 ASN B CA 1
ATOM 10186 C C . ASN B 1 502 ? 8.211 30.172 16.453 1 92.56 502 ASN B C 1
ATOM 10188 O O . ASN B 1 502 ? 9.391 30.516 16.531 1 92.56 502 ASN B O 1
ATOM 10192 N N . GLU B 1 503 ? 7.457 30.625 15.523 1 94.31 503 GLU B N 1
ATOM 10193 C CA . GLU B 1 503 ? 7.934 31.578 14.523 1 94.31 503 GLU B CA 1
ATOM 10194 C C . GLU B 1 503 ? 8.172 32.938 15.148 1 94.31 503 GLU B C 1
ATOM 10196 O O . GLU B 1 503 ? 9.188 33.594 14.883 1 94.31 503 GLU B O 1
ATOM 10201 N N . VAL B 1 504 ? 7.227 33.375 15.93 1 95.62 504 VAL B N 1
ATOM 10202 C CA . VAL B 1 504 ? 7.336 34.688 16.578 1 95.62 504 VAL B CA 1
ATOM 10203 C C . VAL B 1 504 ? 8.484 34.656 17.578 1 95.62 504 VAL B C 1
ATOM 10205 O O . VAL B 1 504 ? 9.227 35.656 17.703 1 95.62 504 VAL B O 1
ATOM 10208 N N . LYS B 1 505 ? 8.586 33.531 18.281 1 93.06 505 LYS B N 1
ATOM 10209 C CA . LYS B 1 505 ? 9.695 33.375 19.219 1 93.06 505 LYS B CA 1
ATOM 10210 C C . LYS B 1 505 ? 11.039 33.531 18.5 1 93.06 505 LYS B C 1
ATOM 10212 O O . LYS B 1 505 ? 11.961 34.156 19.031 1 93.06 505 LYS B O 1
ATOM 10217 N N . THR B 1 506 ? 11.094 32.969 17.375 1 93.38 506 THR B N 1
ATOM 10218 C CA . THR B 1 506 ? 12.305 33.062 16.594 1 93.38 506 THR B CA 1
ATOM 10219 C C . THR B 1 506 ? 12.57 34.531 16.203 1 93.38 506 THR B C 1
ATOM 10221 O O . THR B 1 506 ? 13.711 34.969 16.234 1 93.38 506 THR B O 1
ATOM 10224 N N . GLU B 1 507 ? 11.539 35.281 15.828 1 94.81 507 GLU B N 1
ATOM 10225 C CA . GLU B 1 507 ? 11.68 36.719 15.516 1 94.81 507 GLU B CA 1
ATOM 10226 C C . GLU B 1 507 ? 12.148 37.5 16.734 1 94.81 507 GLU B C 1
ATOM 10228 O O . GLU B 1 507 ? 12.992 38.375 16.625 1 94.81 507 GLU B O 1
ATOM 10233 N N . ILE B 1 508 ? 11.641 37.156 17.844 1 94.25 508 ILE B N 1
ATOM 10234 C CA . ILE B 1 508 ? 12.016 37.844 19.078 1 94.25 508 ILE B CA 1
ATOM 10235 C C . ILE B 1 508 ? 13.484 37.562 19.391 1 94.25 508 ILE B C 1
ATOM 10237 O O . ILE B 1 508 ? 14.25 38.5 19.688 1 94.25 508 ILE B O 1
ATOM 10241 N N . LYS B 1 509 ? 13.836 36.312 19.25 1 91.56 509 LYS B N 1
ATOM 10242 C CA . LYS B 1 509 ? 15.211 35.938 19.562 1 91.56 509 LYS B CA 1
ATOM 10243 C C . LYS B 1 509 ? 16.188 36.562 18.578 1 91.56 509 LYS B C 1
ATOM 10245 O O . LYS B 1 509 ? 17.266 37.031 18.984 1 91.56 509 LYS B O 1
ATOM 10250 N N . GLN B 1 510 ? 15.812 36.594 17.375 1 92.94 510 GLN B N 1
ATOM 10251 C CA . GLN B 1 510 ? 16.672 37.219 16.375 1 92.94 510 GLN B CA 1
ATOM 10252 C C . GLN B 1 510 ? 16.766 38.719 16.562 1 92.94 510 GLN B C 1
ATOM 10254 O O . GLN B 1 510 ? 17.812 39.312 16.297 1 92.94 510 GLN B O 1
ATOM 10259 N N . GLY B 1 511 ? 15.703 39.312 16.969 1 93 511 GLY B N 1
ATOM 10260 C CA . GLY B 1 511 ? 15.711 40.719 17.266 1 93 511 GLY B CA 1
ATOM 10261 C C . GLY B 1 511 ? 16.625 41.094 18.406 1 93 511 GLY B C 1
ATOM 10262 O O . GLY B 1 511 ? 17.266 42.156 18.391 1 93 511 GLY B O 1
ATOM 10263 N N . MET B 1 512 ? 16.797 40.188 19.328 1 90.75 512 MET B N 1
ATOM 10264 C CA . MET B 1 512 ? 17.625 40.406 20.5 1 90.75 512 MET B CA 1
ATOM 10265 C C . MET B 1 512 ? 19.094 40.125 20.203 1 90.75 512 MET B C 1
ATOM 10267 O O . MET B 1 512 ? 19.984 40.812 20.688 1 90.75 512 MET B O 1
ATOM 10271 N N . GLN B 1 513 ? 19.297 39.156 19.312 1 90.25 513 GLN B N 1
ATOM 10272 C CA . GLN B 1 513 ? 20.656 38.656 19.156 1 90.25 513 GLN B CA 1
ATOM 10273 C C . GLN B 1 513 ? 21.344 39.312 17.969 1 90.25 513 GLN B C 1
ATOM 10275 O O . GLN B 1 513 ? 22.547 39.562 18 1 90.25 513 GLN B O 1
ATOM 10280 N N . TYR B 1 514 ? 20.562 39.594 16.938 1 92.38 514 TYR B N 1
ATOM 10281 C CA . TYR B 1 514 ? 21.234 39.938 15.703 1 92.38 514 TYR B CA 1
ATOM 10282 C C . TYR B 1 514 ? 20.828 41.344 15.25 1 92.38 514 TYR B C 1
ATOM 10284 O O . TYR B 1 514 ? 21.219 41.812 14.172 1 92.38 514 TYR B O 1
ATOM 10292 N N . CYS B 1 515 ? 19.984 41.938 16 1 93.88 515 CYS B N 1
ATOM 10293 C CA . CYS B 1 515 ? 19.578 43.312 15.656 1 93.88 515 CYS B CA 1
ATOM 10294 C C . CYS B 1 515 ? 20.031 44.312 16.703 1 93.88 515 CYS B C 1
ATOM 10296 O O . CYS B 1 515 ? 20.078 43.969 17.891 1 93.88 515 CYS B O 1
ATOM 10298 N N . TYR B 1 516 ? 20.516 45.5 16.234 1 93.56 516 TYR B N 1
ATOM 10299 C CA . TYR B 1 516 ? 20.859 46.594 17.141 1 93.56 516 TYR B CA 1
ATOM 10300 C C . TYR B 1 516 ? 20.469 47.938 16.562 1 93.56 516 TYR B C 1
ATOM 10302 O O . TYR B 1 516 ? 20.328 48.094 15.352 1 93.56 516 TYR B O 1
ATOM 10310 N N . ILE B 1 517 ? 20.172 48.844 17.391 1 94.56 517 ILE B N 1
ATOM 10311 C CA . ILE B 1 517 ? 19.766 50.188 16.969 1 94.56 517 ILE B CA 1
ATOM 10312 C C . ILE B 1 517 ? 21 51.031 16.719 1 94.56 517 ILE B C 1
ATOM 10314 O O . ILE B 1 517 ? 21.797 51.281 17.625 1 94.56 517 ILE B O 1
ATOM 10318 N N . SER B 1 518 ? 21.094 51.562 15.539 1 92.88 518 SER B N 1
ATOM 10319 C CA . SER B 1 518 ? 22.234 52.375 15.141 1 92.88 518 SER B CA 1
ATOM 10320 C C . SER B 1 518 ? 21.953 53.875 15.32 1 92.88 518 SER B C 1
ATOM 10322 O O . SER B 1 518 ? 22.859 54.625 15.641 1 92.88 518 SER B O 1
ATOM 10324 N N . ASN B 1 519 ? 20.766 54.25 15.008 1 93.88 519 ASN B N 1
ATOM 10325 C CA . ASN B 1 519 ? 20.406 55.656 15.109 1 93.88 519 ASN B CA 1
ATOM 10326 C C . ASN B 1 519 ? 18.969 55.844 15.586 1 93.88 519 ASN B C 1
ATOM 10328 O O . ASN B 1 519 ? 18.125 54.969 15.352 1 93.88 519 ASN B O 1
ATOM 10332 N N . THR B 1 520 ? 18.766 56.906 16.391 1 94.62 520 THR B N 1
ATOM 10333 C CA . THR B 1 520 ? 17.422 57.25 16.875 1 94.62 520 THR B CA 1
ATOM 10334 C C . THR B 1 520 ? 17.094 58.719 16.578 1 94.62 520 THR B C 1
ATOM 10336 O O . THR B 1 520 ? 17.859 59.594 16.938 1 94.62 520 THR B O 1
ATOM 10339 N N . GLU B 1 521 ? 16.094 58.844 15.852 1 94.31 521 GLU B N 1
ATOM 10340 C CA . GLU B 1 521 ? 15.578 60.188 15.609 1 94.31 521 GLU B CA 1
ATOM 10341 C C . GLU B 1 521 ? 14.219 60.406 16.266 1 94.31 521 GLU B C 1
ATOM 10343 O O . GLU B 1 521 ? 13.32 59.562 16.125 1 94.31 521 GLU B O 1
ATOM 10348 N N . VAL B 1 522 ? 14.039 61.5 17.031 1 92.69 522 VAL B N 1
ATOM 10349 C CA . VAL B 1 522 ? 12.797 61.75 17.75 1 92.69 522 VAL B CA 1
ATOM 10350 C C . VAL B 1 522 ? 12.055 62.938 17.141 1 92.69 522 VAL B C 1
ATOM 10352 O O . VAL B 1 522 ? 12.617 64 17.016 1 92.69 522 VAL B O 1
ATOM 10355 N N . PHE B 1 523 ? 10.938 62.562 16.641 1 92 523 PHE B N 1
ATOM 10356 C CA . PHE B 1 523 ? 10.055 63.625 16.125 1 92 523 PHE B CA 1
ATOM 10357 C C . PHE B 1 523 ? 8.812 63.75 17 1 92 523 PHE B C 1
ATOM 10359 O O . PHE B 1 523 ? 7.746 63.219 16.641 1 92 523 PHE B O 1
ATOM 10366 N N . GLY B 1 524 ? 8.727 64.438 18.062 1 88.56 524 GLY B N 1
ATOM 10367 C CA . GLY B 1 524 ? 7.586 64.562 18.953 1 88.56 524 GLY B CA 1
ATOM 10368 C C . GLY B 1 524 ? 7.203 63.25 19.625 1 88.56 524 GLY B C 1
ATOM 10369 O O . GLY B 1 524 ? 7.988 62.688 20.391 1 88.56 524 GLY B O 1
ATOM 10370 N N . VAL B 1 525 ? 6.094 62.781 19.047 1 91.12 525 VAL B N 1
ATOM 10371 C CA . VAL B 1 525 ? 5.559 61.562 19.656 1 91.12 525 VAL B CA 1
ATOM 10372 C C . VAL B 1 525 ? 6.035 60.344 18.891 1 91.12 525 VAL B C 1
ATOM 10374 O O . VAL B 1 525 ? 5.98 59.219 19.391 1 91.12 525 VAL B O 1
ATOM 10377 N N . THR B 1 526 ? 6.707 60.531 17.75 1 93.31 526 THR B N 1
ATOM 10378 C CA . THR B 1 526 ? 7.16 59.438 16.891 1 93.31 526 THR B CA 1
ATOM 10379 C C . THR B 1 526 ? 8.68 59.281 16.969 1 93.31 526 THR B C 1
ATOM 10381 O O . THR B 1 526 ? 9.414 60.25 16.75 1 93.31 526 THR B O 1
ATOM 10384 N N . HIS B 1 527 ? 9.125 58.125 17.391 1 94.62 527 HIS B N 1
ATOM 10385 C CA . HIS B 1 527 ? 10.539 57.781 17.391 1 94.62 527 HIS B CA 1
ATOM 10386 C C . HIS B 1 527 ? 10.883 56.938 16.156 1 94.62 527 HIS B C 1
ATOM 10388 O O . HIS B 1 527 ? 10.203 55.969 15.859 1 94.62 527 HIS B O 1
ATOM 10394 N N . VAL B 1 528 ? 11.812 57.375 15.445 1 96.12 528 VAL B N 1
ATOM 10395 C CA . VAL B 1 528 ? 12.273 56.625 14.281 1 96.12 528 VAL B CA 1
ATOM 10396 C C . VAL B 1 528 ? 13.602 55.938 14.602 1 96.12 528 VAL B C 1
ATOM 10398 O O . VAL B 1 528 ? 14.609 56.594 14.844 1 96.12 528 VAL B O 1
ATOM 10401 N N . TYR B 1 529 ? 13.586 54.594 14.625 1 96.06 529 TYR B N 1
ATOM 10402 C CA . TYR B 1 529 ? 14.781 53.812 14.93 1 96.06 529 TYR B CA 1
ATOM 10403 C C . TYR B 1 529 ? 15.391 53.219 13.648 1 96.06 529 TYR B C 1
ATOM 10405 O O . TYR B 1 529 ? 14.68 52.656 12.812 1 96.06 529 TYR B O 1
ATOM 10413 N N . SER B 1 530 ? 16.609 53.406 13.477 1 96.44 530 SER B N 1
ATOM 10414 C CA . SER B 1 530 ? 17.359 52.688 12.453 1 96.44 530 SER B CA 1
ATOM 10415 C C . SER B 1 530 ? 17.938 51.406 13.016 1 96.44 530 SER B C 1
ATOM 10417 O O . SER B 1 530 ? 18.953 51.438 13.727 1 96.44 530 SER B O 1
ATOM 10419 N N . VAL B 1 531 ? 17.297 50.281 12.617 1 95.94 531 VAL B N 1
ATOM 10420 C CA . VAL B 1 531 ? 17.688 49 13.156 1 95.94 531 VAL B CA 1
ATOM 10421 C C . VAL B 1 531 ? 18.578 48.25 12.148 1 95.94 531 VAL B C 1
ATOM 10423 O O . VAL B 1 531 ? 18.141 47.969 11.023 1 95.94 531 VAL B O 1
ATOM 10426 N N . SER B 1 532 ? 19.781 48 12.578 1 94.81 532 SER B N 1
ATOM 10427 C CA . SER B 1 532 ? 20.719 47.25 11.742 1 94.81 532 SER B CA 1
ATOM 10428 C C . SER B 1 532 ? 20.719 45.781 12.102 1 94.81 532 SER B C 1
ATOM 10430 O O . SER B 1 532 ? 20.75 45.406 13.273 1 94.81 532 SER B O 1
ATOM 10432 N N . GLN B 1 533 ? 20.562 44.938 11.094 1 92.88 533 GLN B N 1
ATOM 10433 C CA . GLN B 1 533 ? 20.562 43.469 11.266 1 92.88 533 GLN B CA 1
ATOM 10434 C C . GLN B 1 533 ? 21.812 42.844 10.672 1 92.88 533 GLN B C 1
ATOM 10436 O O . GLN B 1 533 ? 22.188 43.125 9.539 1 92.88 533 GLN B O 1
ATOM 10441 N N . VAL B 1 534 ? 22.453 42.031 11.492 1 91.62 534 VAL B N 1
ATOM 10442 C CA . VAL B 1 534 ? 23.641 41.344 11.047 1 91.62 534 VAL B CA 1
ATOM 10443 C C . VAL B 1 534 ? 23.266 39.938 10.594 1 91.62 534 VAL B C 1
ATOM 10445 O O . VAL B 1 534 ? 22.594 39.188 11.32 1 91.62 534 VAL B O 1
ATOM 10448 N N . ASN B 1 535 ? 23.562 39.625 9.43 1 84.5 535 ASN B N 1
ATOM 10449 C CA . ASN B 1 535 ? 23.391 38.25 8.961 1 84.5 535 ASN B CA 1
ATOM 10450 C C . ASN B 1 535 ? 24.438 37.312 9.555 1 84.5 535 ASN B C 1
ATOM 10452 O O . ASN B 1 535 ? 25.625 37.5 9.336 1 84.5 535 ASN B O 1
ATOM 10456 N N . PRO B 1 536 ? 23.969 36.375 10.227 1 79.5 536 PRO B N 1
ATOM 10457 C CA . PRO B 1 536 ? 24.938 35.5 10.898 1 79.5 536 PRO B CA 1
ATOM 10458 C C . PRO B 1 536 ? 25.797 34.719 9.914 1 79.5 536 PRO B C 1
ATOM 10460 O O . PRO B 1 536 ? 26.922 34.344 10.234 1 79.5 536 PRO B O 1
ATOM 10463 N N . ASN B 1 537 ? 25.328 34.406 8.734 1 76 537 ASN B N 1
ATOM 10464 C CA . ASN B 1 537 ? 26.047 33.562 7.793 1 76 537 ASN B CA 1
ATOM 10465 C C . ASN B 1 537 ? 27.109 34.344 7.027 1 76 537 ASN B C 1
ATOM 10467 O O . ASN B 1 537 ? 28.25 33.906 6.879 1 76 537 ASN B O 1
ATOM 10471 N N . ASN B 1 538 ? 26.766 35.531 6.504 1 73.94 538 ASN B N 1
ATOM 10472 C CA . ASN B 1 538 ? 27.688 36.25 5.629 1 73.94 538 ASN B CA 1
ATOM 10473 C C . ASN B 1 538 ? 28.188 37.562 6.281 1 73.94 538 ASN B C 1
ATOM 10475 O O . ASN B 1 538 ? 29.062 38.219 5.738 1 73.94 538 ASN B O 1
ATOM 10479 N N . GLY B 1 539 ? 27.656 37.906 7.406 1 76.75 539 GLY B N 1
ATOM 10480 C CA . GLY B 1 539 ? 28.109 39.094 8.117 1 76.75 539 GLY B CA 1
ATOM 10481 C C . GLY B 1 539 ? 27.625 40.375 7.492 1 76.75 539 GLY B C 1
ATOM 10482 O O . GLY B 1 539 ? 27.984 41.469 7.945 1 76.75 539 GLY B O 1
ATOM 10483 N N . SER B 1 540 ? 26.781 40.25 6.504 1 82.06 540 SER B N 1
ATOM 10484 C CA . SER B 1 540 ? 26.281 41.438 5.832 1 82.06 540 SER B CA 1
ATOM 10485 C C . SER B 1 540 ? 25.344 42.219 6.738 1 82.06 540 SER B C 1
ATOM 10487 O O . SER B 1 540 ? 24.656 41.656 7.582 1 82.06 540 SER B O 1
ATOM 10489 N N . LEU B 1 541 ? 25.422 43.562 6.543 1 86.94 541 LEU B N 1
ATOM 10490 C CA . LEU B 1 541 ? 24.625 44.469 7.371 1 86.94 541 LEU B CA 1
ATOM 10491 C C . LEU B 1 541 ? 23.5 45.094 6.562 1 86.94 541 LEU B C 1
ATOM 10493 O O . LEU B 1 541 ? 23.75 45.656 5.496 1 86.94 541 LEU B O 1
ATOM 10497 N N . ASN B 1 542 ? 22.266 44.844 7.043 1 87.81 542 ASN B N 1
ATOM 10498 C CA . ASN B 1 542 ? 21.094 45.5 6.469 1 87.81 542 ASN B CA 1
ATOM 10499 C C . ASN B 1 542 ? 20.391 46.375 7.492 1 87.81 542 ASN B C 1
ATOM 10501 O O . ASN B 1 542 ? 20.266 46 8.664 1 87.81 542 ASN B O 1
ATOM 10505 N N . THR B 1 543 ? 20.031 47.531 7.059 1 91.81 543 THR B N 1
ATOM 10506 C CA . THR B 1 543 ? 19.406 48.469 7.984 1 91.81 543 THR B CA 1
ATOM 10507 C C . THR B 1 543 ? 17.938 48.688 7.621 1 91.81 543 THR B C 1
ATOM 10509 O O . THR B 1 543 ? 17.594 48.844 6.445 1 91.81 543 THR B O 1
ATOM 10512 N N . TYR B 1 544 ? 17.109 48.688 8.641 1 93.62 544 TYR B N 1
ATOM 10513 C CA . TYR B 1 544 ? 15.68 48.906 8.484 1 93.62 544 TYR B CA 1
ATOM 10514 C C . TYR B 1 544 ? 15.203 50.031 9.383 1 93.62 544 TYR B C 1
ATOM 10516 O O . TYR B 1 544 ? 15.812 50.312 10.422 1 93.62 544 TYR B O 1
ATOM 10524 N N . GLU B 1 545 ? 14.156 50.688 8.977 1 95.25 545 GLU B N 1
ATOM 10525 C CA . GLU B 1 545 ? 13.602 51.812 9.734 1 95.25 545 GLU B CA 1
ATOM 10526 C C . GLU B 1 545 ? 12.305 51.406 10.438 1 95.25 545 GLU B C 1
ATOM 10528 O O . GLU B 1 545 ? 11.367 50.938 9.805 1 95.25 545 GLU B O 1
ATOM 10533 N N . VAL B 1 546 ? 12.336 51.594 11.742 1 96.75 546 VAL B N 1
ATOM 10534 C CA . VAL B 1 546 ? 11.148 51.281 12.539 1 96.75 546 VAL B CA 1
ATOM 10535 C C . VAL B 1 546 ? 10.578 52.594 13.117 1 96.75 546 VAL B C 1
ATOM 10537 O O . VAL B 1 546 ? 11.258 53.312 13.852 1 96.75 546 VAL B O 1
ATOM 10540 N N . ARG B 1 547 ? 9.391 52.906 12.766 1 95.5 547 ARG B N 1
ATOM 10541 C CA . ARG B 1 547 ? 8.68 54.062 13.305 1 95.5 547 ARG B CA 1
ATOM 10542 C C . ARG B 1 547 ? 7.758 53.656 14.453 1 95.5 547 ARG B C 1
ATOM 10544 O O . ARG B 1 547 ? 6.848 52.844 14.273 1 95.5 547 ARG B O 1
ATOM 10551 N N . TYR B 1 548 ? 8.047 54.188 15.578 1 94.38 548 TYR B N 1
ATOM 10552 C CA . TYR B 1 548 ? 7.285 53.812 16.766 1 94.38 548 TYR B CA 1
ATOM 10553 C C . TYR B 1 548 ? 6.605 55.031 17.375 1 94.38 548 TYR B C 1
ATOM 10555 O O . TYR B 1 548 ? 7.266 56.031 17.688 1 94.38 548 TYR B O 1
ATOM 10563 N N . ASN B 1 549 ? 5.309 55 17.422 1 92.25 549 ASN B N 1
ATOM 10564 C CA . ASN B 1 549 ? 4.535 56.031 18.109 1 92.25 549 ASN B CA 1
ATOM 10565 C C . ASN B 1 549 ? 4.355 55.719 19.594 1 92.25 549 ASN B C 1
ATOM 10567 O O . ASN B 1 549 ? 3.656 54.75 19.938 1 92.25 549 ASN B O 1
ATOM 10571 N N . THR B 1 550 ? 4.77 56.531 20.469 1 87.56 550 THR B N 1
ATOM 10572 C CA . THR B 1 550 ? 4.816 56.25 21.891 1 87.56 550 THR B CA 1
ATOM 10573 C C . THR B 1 550 ? 3.436 56.406 22.531 1 87.56 550 THR B C 1
ATOM 10575 O O . THR B 1 550 ? 3.154 55.812 23.578 1 87.56 550 THR B O 1
ATOM 10578 N N . VAL B 1 551 ? 2.512 57.094 21.891 1 86.81 551 VAL B N 1
ATOM 10579 C CA . VAL B 1 551 ? 1.189 57.344 22.469 1 86.81 551 VAL B CA 1
ATOM 10580 C C . VAL B 1 551 ? 0.244 56.188 22.062 1 86.81 551 VAL B C 1
ATOM 10582 O O . VAL B 1 551 ? -0.372 55.562 22.922 1 86.81 551 VAL B O 1
ATOM 10585 N N . GLU B 1 552 ? 0.211 55.906 20.797 1 86.94 552 GLU B N 1
ATOM 10586 C CA . GLU B 1 552 ? -0.707 54.875 20.281 1 86.94 552 GLU B CA 1
ATOM 10587 C C . GLU B 1 552 ? -0.088 53.5 20.344 1 86.94 552 GLU B C 1
ATOM 10589 O O . GLU B 1 552 ? -0.793 52.5 20.234 1 86.94 552 GLU B O 1
ATOM 10594 N N . LYS B 1 553 ? 1.177 53.406 20.625 1 86.44 553 LYS B N 1
ATOM 10595 C CA . LYS B 1 553 ? 1.924 52.156 20.688 1 86.44 553 LYS B CA 1
ATOM 10596 C C . LYS B 1 553 ? 1.859 51.438 19.344 1 86.44 553 LYS B C 1
ATOM 10598 O O . LYS B 1 553 ? 1.63 50.219 19.312 1 86.44 553 LYS B O 1
ATOM 10603 N N . MET B 1 554 ? 1.934 52.219 18.266 1 90.19 554 MET B N 1
ATOM 10604 C CA . MET B 1 554 ? 1.919 51.656 16.906 1 90.19 554 MET B CA 1
ATOM 10605 C C . MET B 1 554 ? 3.32 51.656 16.312 1 90.19 554 MET B C 1
ATOM 10607 O O . MET B 1 554 ? 4.062 52.625 16.453 1 90.19 554 MET B O 1
ATOM 10611 N N . ALA B 1 555 ? 3.689 50.5 15.844 1 93.56 555 ALA B N 1
ATOM 10612 C CA . ALA B 1 555 ? 5.012 50.375 15.234 1 93.56 555 ALA B CA 1
ATOM 10613 C C . ALA B 1 555 ? 4.91 49.906 13.781 1 93.56 555 ALA B C 1
ATOM 10615 O O . ALA B 1 555 ? 4.066 49.094 13.445 1 93.56 555 ALA B O 1
ATOM 10616 N N . GLU B 1 556 ? 5.668 50.531 12.875 1 93 556 GLU B N 1
ATOM 10617 C CA . GLU B 1 556 ? 5.75 50.156 11.469 1 93 556 GLU B CA 1
ATOM 10618 C C . GLU B 1 556 ? 7.199 50 11.023 1 93 556 GLU B C 1
ATOM 10620 O O . GLU B 1 556 ? 8.039 50.844 11.281 1 93 556 GLU B O 1
ATOM 10625 N N . CYS B 1 557 ? 7.457 48.875 10.516 1 94.38 557 CYS B N 1
ATOM 10626 C CA . CYS B 1 557 ? 8.805 48.594 10.031 1 94.38 557 CYS B CA 1
ATOM 10627 C C . CYS B 1 557 ? 8.867 48.656 8.508 1 94.38 557 CYS B C 1
ATOM 10629 O O . CYS B 1 557 ? 7.91 48.312 7.824 1 94.38 557 CYS B O 1
ATOM 10631 N N . SER B 1 558 ? 9.977 49.062 8.008 1 91.94 558 SER B N 1
ATOM 10632 C CA . SER B 1 558 ? 10.164 49.188 6.562 1 91.94 558 SER B CA 1
ATOM 10633 C C . SER B 1 558 ? 10.164 47.812 5.895 1 91.94 558 SER B C 1
ATOM 10635 O O . SER B 1 558 ? 9.992 47.719 4.68 1 91.94 558 SER B O 1
ATOM 10637 N N . CYS B 1 559 ? 10.32 46.75 6.641 1 90.56 559 CYS B N 1
ATOM 10638 C CA . CYS B 1 559 ? 10.273 45.406 6.074 1 90.56 559 CYS B CA 1
ATOM 10639 C C . CYS B 1 559 ? 8.828 44.969 5.82 1 90.56 559 CYS B C 1
ATOM 10641 O O . CYS B 1 559 ? 8.586 44.031 5.074 1 90.56 559 CYS B O 1
ATOM 10643 N N . ARG B 1 560 ? 7.832 45.562 6.473 1 92.19 560 ARG B N 1
ATOM 10644 C CA . ARG B 1 560 ? 6.398 45.375 6.289 1 92.19 560 ARG B CA 1
ATOM 10645 C C . ARG B 1 560 ? 6 43.938 6.574 1 92.19 560 ARG B C 1
ATOM 10647 O O . ARG B 1 560 ? 5.129 43.375 5.898 1 92.19 560 ARG B O 1
ATOM 10654 N N . CYS B 1 561 ? 6.68 43.312 7.531 1 92.69 561 CYS B N 1
ATOM 10655 C CA . CYS B 1 561 ? 6.426 41.906 7.859 1 92.69 561 CYS B CA 1
ATOM 10656 C C . CYS B 1 561 ? 5 41.719 8.367 1 92.69 561 CYS B C 1
ATOM 10658 O O . CYS B 1 561 ? 4.32 40.75 7.98 1 92.69 561 CYS B O 1
ATOM 10660 N N . PHE B 1 562 ? 4.57 42.562 9.188 1 94.12 562 PHE B N 1
ATOM 10661 C CA . PHE B 1 562 ? 3.227 42.438 9.734 1 94.12 562 PHE B CA 1
ATOM 10662 C C . PHE B 1 562 ? 2.18 42.469 8.625 1 94.12 562 PHE B C 1
ATOM 10664 O O . PHE B 1 562 ? 1.221 41.719 8.641 1 94.12 562 PHE B O 1
ATOM 10671 N N . THR B 1 563 ? 2.357 43.375 7.695 1 92.25 563 THR B N 1
ATOM 10672 C CA . THR B 1 563 ? 1.412 43.5 6.59 1 92.25 563 THR B CA 1
ATOM 10673 C C . THR B 1 563 ? 1.48 42.281 5.688 1 92.25 563 THR B C 1
ATOM 10675 O O . THR B 1 563 ? 0.454 41.812 5.199 1 92.25 563 THR B O 1
ATOM 10678 N N . ARG B 1 564 ? 2.596 41.781 5.559 1 91.06 564 ARG B N 1
ATOM 10679 C CA . ARG B 1 564 ? 2.805 40.688 4.625 1 91.06 564 ARG B CA 1
ATOM 10680 C C . ARG B 1 564 ? 2.297 39.375 5.207 1 91.06 564 ARG B C 1
ATOM 10682 O O . ARG B 1 564 ? 1.69 38.562 4.496 1 91.06 564 ARG B O 1
ATOM 10689 N N . ILE B 1 565 ? 2.625 39.094 6.562 1 91.94 565 ILE B N 1
ATOM 10690 C CA . ILE B 1 565 ? 2.424 37.75 7.094 1 91.94 565 ILE B CA 1
ATOM 10691 C C . ILE B 1 565 ? 1.426 37.812 8.25 1 91.94 565 ILE B C 1
ATOM 10693 O O . ILE B 1 565 ? 0.788 36.812 8.562 1 91.94 565 ILE B O 1
ATOM 10697 N N . GLY B 1 566 ? 1.369 38.875 9.023 1 92.5 566 GLY B N 1
ATOM 10698 C CA . GLY B 1 566 ? 0.34 39 10.047 1 92.5 566 GLY B CA 1
ATOM 10699 C C . GLY B 1 566 ? 0.89 38.969 11.461 1 92.5 566 GLY B C 1
ATOM 10700 O O . GLY B 1 566 ? 0.127 38.906 12.422 1 92.5 566 GLY B O 1
ATOM 10701 N N . TYR B 1 567 ? 2.219 38.844 11.672 1 94.75 567 TYR B N 1
ATOM 10702 C CA . TYR B 1 567 ? 2.834 39.031 12.984 1 94.75 567 TYR B CA 1
ATOM 10703 C C . TYR B 1 567 ? 4.078 39.906 12.891 1 94.75 567 TYR B C 1
ATOM 10705 O O . TYR B 1 567 ? 4.57 40.188 11.797 1 94.75 567 TYR B O 1
ATOM 10713 N N . LEU B 1 568 ? 4.562 40.406 13.977 1 95.94 568 LEU B N 1
ATOM 10714 C CA . LEU B 1 568 ? 5.602 41.438 14.031 1 95.94 568 LEU B CA 1
ATOM 10715 C C . LEU B 1 568 ? 6.965 40.844 13.703 1 95.94 568 LEU B C 1
ATOM 10717 O O . LEU B 1 568 ? 7.176 39.625 13.859 1 95.94 568 LEU B O 1
ATOM 10721 N N . CYS B 1 569 ? 7.867 41.656 13.227 1 95.56 569 CYS B N 1
ATOM 10722 C CA . CYS B 1 569 ? 9.188 41.25 12.773 1 95.56 569 CYS B CA 1
ATOM 10723 C C . CYS B 1 569 ? 10.227 41.406 13.867 1 95.56 569 CYS B C 1
ATOM 10725 O O . CYS B 1 569 ? 9.969 42.062 14.883 1 95.56 569 CYS B O 1
ATOM 10727 N N . ARG B 1 570 ? 11.367 40.906 13.625 1 96.12 570 ARG B N 1
ATOM 10728 C CA . ARG B 1 570 ? 12.5 40.969 14.539 1 96.12 570 ARG B CA 1
ATOM 10729 C C . ARG B 1 570 ? 12.914 42.438 14.766 1 96.12 570 ARG B C 1
ATOM 10731 O O . ARG B 1 570 ? 13.32 42.812 15.867 1 96.12 570 ARG B O 1
ATOM 10738 N N . HIS B 1 571 ? 12.695 43.375 13.828 1 95.88 571 HIS B N 1
ATOM 10739 C CA . HIS B 1 571 ? 13.078 44.75 13.93 1 95.88 571 HIS B CA 1
ATOM 10740 C C . HIS B 1 571 ? 12.195 45.5 14.93 1 95.88 571 HIS B C 1
ATOM 10742 O O . HIS B 1 571 ? 12.695 46.281 15.75 1 95.88 571 HIS B O 1
ATOM 10748 N N . VAL B 1 572 ? 10.969 45.219 14.797 1 96.5 572 VAL B N 1
ATOM 10749 C CA . VAL B 1 572 ? 10.023 45.844 15.711 1 96.5 572 VAL B CA 1
ATOM 10750 C C . VAL B 1 572 ? 10.266 45.344 17.125 1 96.5 572 VAL B C 1
ATOM 10752 O O . VAL B 1 572 ? 10.203 46.125 18.094 1 96.5 572 VAL B O 1
ATOM 10755 N N . PHE B 1 573 ? 10.547 44.125 17.266 1 96.06 573 PHE B N 1
ATOM 10756 C CA . PHE B 1 573 ? 10.789 43.562 18.594 1 96.06 573 PHE B CA 1
ATOM 10757 C C . PHE B 1 573 ? 12.055 44.156 19.203 1 96.06 573 PHE B C 1
ATOM 10759 O O . PHE B 1 573 ? 12.133 44.344 20.422 1 96.06 573 PHE B O 1
ATOM 10766 N N . CYS B 1 574 ? 13.016 44.406 18.359 1 95.62 574 CYS B N 1
ATOM 10767 C CA . CYS B 1 574 ? 14.211 45.094 18.844 1 95.62 574 CYS B CA 1
ATOM 10768 C C . CYS B 1 574 ? 13.867 46.469 19.391 1 95.62 574 CYS B C 1
ATOM 10770 O O . CYS B 1 574 ? 14.352 46.875 20.453 1 95.62 574 CYS B O 1
ATOM 10772 N N . ALA B 1 575 ? 13.031 47.219 18.719 1 94.75 575 ALA B N 1
ATOM 10773 C CA . ALA B 1 575 ? 12.594 48.531 19.188 1 94.75 575 ALA B CA 1
ATOM 10774 C C . ALA B 1 575 ? 11.75 48.406 20.453 1 94.75 575 ALA B C 1
ATOM 10776 O O . ALA B 1 575 ? 11.828 49.281 21.328 1 94.75 575 ALA B O 1
ATOM 10777 N N . PHE B 1 576 ? 10.914 47.406 20.5 1 94.25 576 PHE B N 1
ATOM 10778 C CA . PHE B 1 576 ? 10.07 47.156 21.672 1 94.25 576 PHE B CA 1
ATOM 10779 C C . PHE B 1 576 ? 10.922 46.906 22.906 1 94.25 576 PHE B C 1
ATOM 10781 O O . PHE B 1 576 ? 10.555 47.312 24.016 1 94.25 576 PHE B O 1
ATOM 10788 N N . GLN B 1 577 ? 12.008 46.25 22.734 1 91.62 577 GLN B N 1
ATOM 10789 C CA . GLN B 1 577 ? 12.898 45.969 23.844 1 91.62 577 GLN B CA 1
ATOM 10790 C C . GLN B 1 577 ? 13.438 47.281 24.469 1 91.62 577 GLN B C 1
ATOM 10792 O O . GLN B 1 577 ? 13.492 47.406 25.688 1 91.62 577 GLN B O 1
ATOM 10797 N N . VAL B 1 578 ? 13.766 48.219 23.641 1 90.25 578 VAL B N 1
ATOM 10798 C CA . VAL B 1 578 ? 14.32 49.5 24.078 1 90.25 578 VAL B CA 1
ATOM 10799 C C . VAL B 1 578 ? 13.242 50.312 24.797 1 90.25 578 VAL B C 1
ATOM 10801 O O . VAL B 1 578 ? 13.531 51.031 25.75 1 90.25 578 VAL B O 1
ATOM 10804 N N . ASN B 1 579 ? 12.102 50.156 24.344 1 91 579 ASN B N 1
ATOM 10805 C CA . ASN B 1 579 ? 10.992 50.938 24.922 1 91 579 ASN B CA 1
ATOM 10806 C C . ASN B 1 579 ? 10.305 50.156 26.047 1 91 579 ASN B C 1
ATOM 10808 O O . ASN B 1 579 ? 9.25 50.594 26.531 1 91 579 ASN B O 1
ATOM 10812 N N . ARG B 1 580 ? 10.734 48.938 26.422 1 89.56 580 ARG B N 1
ATOM 10813 C CA . ARG B 1 580 ? 10.273 48.125 27.531 1 89.56 580 ARG B CA 1
ATOM 10814 C C . ARG B 1 580 ? 8.812 47.719 27.359 1 89.56 580 ARG B C 1
ATOM 10816 O O . ARG B 1 580 ? 8.016 47.875 28.281 1 89.56 580 ARG B O 1
ATOM 10823 N N . ILE B 1 581 ? 8.461 47.438 26.125 1 91.94 581 ILE B N 1
ATOM 10824 C CA . ILE B 1 581 ? 7.129 46.906 25.844 1 91.94 581 ILE B CA 1
ATOM 10825 C C . ILE B 1 581 ? 7.098 45.406 26.141 1 91.94 581 ILE B C 1
ATOM 10827 O O . ILE B 1 581 ? 7.859 44.656 25.562 1 91.94 581 ILE B O 1
ATOM 10831 N N . ASN B 1 582 ? 6.152 45.062 27 1 91.88 582 ASN B N 1
ATOM 10832 C CA . ASN B 1 582 ? 6.152 43.688 27.484 1 91.88 582 ASN B CA 1
ATOM 10833 C C . ASN B 1 582 ? 4.98 42.875 26.906 1 91.88 582 ASN B C 1
ATOM 10835 O O . ASN B 1 582 ? 4.891 41.656 27.109 1 91.88 582 ASN B O 1
ATOM 10839 N N . GLN B 1 583 ? 4.117 43.562 26.219 1 94.25 583 GLN B N 1
ATOM 10840 C CA . GLN B 1 583 ? 2.973 42.906 25.609 1 94.25 583 GLN B CA 1
ATOM 10841 C C . GLN B 1 583 ? 2.779 43.344 24.172 1 94.25 583 GLN B C 1
ATOM 10843 O O . GLN B 1 583 ? 2.982 44.531 23.844 1 94.25 583 GLN B O 1
ATOM 10848 N N . ILE B 1 584 ? 2.43 42.469 23.406 1 95 584 ILE B N 1
ATOM 10849 C CA . ILE B 1 584 ? 2.135 42.812 22.016 1 95 584 ILE B CA 1
ATOM 10850 C C . ILE B 1 584 ? 0.845 43.625 21.953 1 95 584 ILE B C 1
ATOM 10852 O O . ILE B 1 584 ? -0.207 43.188 22.406 1 95 584 ILE B O 1
ATOM 10856 N N . PRO B 1 585 ? 0.99 44.781 21.391 1 93.56 585 PRO B N 1
ATOM 10857 C CA . PRO B 1 585 ? -0.203 45.625 21.312 1 93.56 585 PRO B CA 1
ATOM 10858 C C . PRO B 1 585 ? -1.334 44.969 20.516 1 93.56 585 PRO B C 1
ATOM 10860 O O . PRO B 1 585 ? -1.079 44.25 19.547 1 93.56 585 PRO B O 1
ATOM 10863 N N . GLN B 1 586 ? -2.58 45.281 20.828 1 91.94 586 GLN B N 1
ATOM 10864 C CA . GLN B 1 586 ? -3.777 44.656 20.281 1 91.94 586 GLN B CA 1
ATOM 10865 C C . GLN B 1 586 ? -3.881 44.875 18.766 1 91.94 586 GLN B C 1
ATOM 10867 O O . GLN B 1 586 ? -4.383 44.031 18.031 1 91.94 586 GLN B O 1
ATOM 10872 N N . ALA B 1 587 ? -3.357 46 18.328 1 90.56 587 ALA B N 1
ATOM 10873 C CA . ALA B 1 587 ? -3.453 46.344 16.906 1 90.56 587 ALA B CA 1
ATOM 10874 C C . ALA B 1 587 ? -2.637 45.406 16.047 1 90.56 587 ALA B C 1
ATOM 10876 O O . ALA B 1 587 ? -2.889 45.281 14.844 1 90.56 587 ALA B O 1
ATOM 10877 N N . TYR B 1 588 ? -1.733 44.688 16.641 1 94 588 TYR B N 1
ATOM 10878 C CA . TYR B 1 588 ? -0.836 43.844 15.867 1 94 588 TYR B CA 1
ATOM 10879 C C . TYR B 1 588 ? -1.114 42.344 16.125 1 94 588 TYR B C 1
ATOM 10881 O O . TYR B 1 588 ? -0.278 41.5 15.828 1 94 588 TYR B O 1
ATOM 10889 N N . ILE B 1 589 ? -2.207 42.094 16.719 1 94.25 589 ILE B N 1
ATOM 10890 C CA . ILE B 1 589 ? -2.637 40.719 16.922 1 94.25 589 ILE B CA 1
ATOM 10891 C C . ILE B 1 589 ? -3.639 40.312 15.844 1 94.25 589 ILE B C 1
ATOM 10893 O O . ILE B 1 589 ? -4.812 40.688 15.914 1 94.25 589 ILE B O 1
ATOM 10897 N N . SER B 1 590 ? -3.121 39.625 14.875 1 92.94 590 SER B N 1
ATOM 10898 C CA . SER B 1 590 ? -4 39.125 13.82 1 92.94 590 SER B CA 1
ATOM 10899 C C . SER B 1 590 ? -4.852 37.969 14.305 1 92.94 590 SER B C 1
ATOM 10901 O O . SER B 1 590 ? -4.32 36.938 14.766 1 92.94 590 SER B O 1
ATOM 10903 N N . ALA B 1 591 ? -6.102 38.062 14.117 1 92.81 591 ALA B N 1
ATOM 10904 C CA . ALA B 1 591 ? -7.043 37.031 14.594 1 92.81 591 ALA B CA 1
ATOM 10905 C C . ALA B 1 591 ? -6.758 35.688 13.961 1 92.81 591 ALA B C 1
ATOM 10907 O O . ALA B 1 591 ? -6.961 34.625 14.594 1 92.81 591 ALA B O 1
ATOM 10908 N N . ARG B 1 592 ? -6.203 35.625 12.836 1 93.69 592 ARG B N 1
ATOM 10909 C CA . ARG B 1 592 ? -6.031 34.375 12.102 1 93.69 592 ARG B CA 1
ATOM 10910 C C . ARG B 1 592 ? -4.965 33.5 12.75 1 93.69 592 ARG B C 1
ATOM 10912 O O . ARG B 1 592 ? -4.945 32.281 12.547 1 93.69 592 ARG B O 1
ATOM 10919 N N . TRP B 1 593 ? -4.043 34.125 13.469 1 96.19 593 TRP B N 1
ATOM 10920 C CA . TRP B 1 593 ? -2.908 33.375 13.984 1 96.19 593 TRP B CA 1
ATOM 10921 C C . TRP B 1 593 ? -3.137 32.969 15.438 1 96.19 593 TRP B C 1
ATOM 10923 O O . TRP B 1 593 ? -2.314 32.25 16.031 1 96.19 593 TRP B O 1
ATOM 10933 N N . THR B 1 594 ? -4.242 33.344 16.016 1 96.38 594 THR B N 1
ATOM 10934 C CA . THR B 1 594 ? -4.492 33.125 17.438 1 96.38 594 THR B CA 1
ATOM 10935 C C . THR B 1 594 ? -5.086 31.75 17.672 1 96.38 594 THR B C 1
ATOM 10937 O O . THR B 1 594 ? -5.562 31.109 16.734 1 96.38 594 THR B O 1
ATOM 10940 N N . LYS B 1 595 ? -5.082 31.25 18.922 1 93.44 595 LYS B N 1
ATOM 10941 C CA . LYS B 1 595 ? -5.594 29.938 19.328 1 93.44 595 LYS B CA 1
ATOM 10942 C C . LYS B 1 595 ? -7.113 29.875 19.188 1 93.44 595 LYS B C 1
ATOM 10944 O O . LYS B 1 595 ? -7.68 28.812 18.938 1 93.44 595 LYS B O 1
ATOM 10949 N N . ASN B 1 596 ? -7.785 30.938 19.25 1 90.5 596 ASN B N 1
ATOM 10950 C CA . ASN B 1 596 ? -9.242 30.969 19.234 1 90.5 596 ASN B CA 1
ATOM 10951 C C . ASN B 1 596 ? -9.781 31.469 17.906 1 90.5 596 ASN B C 1
ATOM 10953 O O . ASN B 1 596 ? -10.867 32.062 17.844 1 90.5 596 ASN B O 1
ATOM 10957 N N . ALA B 1 597 ? -8.984 31.25 16.906 1 93.38 597 ALA B N 1
ATOM 10958 C CA . ALA B 1 597 ? -9.398 31.734 15.586 1 93.38 597 ALA B CA 1
ATOM 10959 C C . ALA B 1 597 ? -10.648 31 15.109 1 93.38 597 ALA B C 1
ATOM 10961 O O . ALA B 1 597 ? -11.438 31.547 14.344 1 93.38 597 ALA B O 1
ATOM 10962 N N . LEU B 1 598 ? -10.844 29.75 15.523 1 93.12 598 LEU B N 1
ATOM 10963 C CA . LEU B 1 598 ? -11.984 28.938 15.109 1 93.12 598 LEU B CA 1
ATOM 10964 C C . LEU B 1 598 ? -12.867 28.594 16.297 1 93.12 598 LEU B C 1
ATOM 10966 O O . LEU B 1 598 ? -12.367 28.406 17.422 1 93.12 598 LEU B O 1
ATOM 10970 N N . PRO B 1 599 ? -14.18 28.516 16 1 89.69 599 PRO B N 1
ATOM 10971 C CA . PRO B 1 599 ? -15.062 28.062 17.078 1 89.69 599 PRO B CA 1
ATOM 10972 C C . PRO B 1 599 ? -14.836 26.594 17.438 1 89.69 599 PRO B C 1
ATOM 10974 O O . PRO B 1 599 ? -14.57 25.766 16.547 1 89.69 599 PRO B O 1
ATOM 10977 N N . ARG B 1 600 ? -15.023 26.234 18.656 1 84.31 600 ARG B N 1
ATOM 10978 C CA . ARG B 1 600 ? -14.758 24.891 19.156 1 84.31 600 ARG B CA 1
ATOM 10979 C C . ARG B 1 600 ? -15.773 23.891 18.609 1 84.31 600 ARG B C 1
ATOM 10981 O O . ARG B 1 600 ? -15.508 22.703 18.562 1 84.31 600 ARG B O 1
ATOM 10988 N N . SER B 1 601 ? -16.859 24.328 18.125 1 80.94 601 SER B N 1
ATOM 10989 C CA . SER B 1 601 ? -17.922 23.469 17.625 1 80.94 601 SER B CA 1
ATOM 10990 C C . SER B 1 601 ? -17.5 22.75 16.359 1 80.94 601 SER B C 1
ATOM 10992 O O . SER B 1 601 ? -18.062 21.703 16.016 1 80.94 601 SER B O 1
ATOM 10994 N N . ILE B 1 602 ? -16.484 23.281 15.75 1 84.44 602 ILE B N 1
ATOM 10995 C CA . ILE B 1 602 ? -16.062 22.719 14.469 1 84.44 602 ILE B CA 1
ATOM 10996 C C . ILE B 1 602 ? -15.391 21.375 14.703 1 84.44 602 ILE B C 1
ATOM 10998 O O . ILE B 1 602 ? -15.312 20.547 13.789 1 84.44 602 ILE B O 1
ATOM 11002 N N . TYR B 1 603 ? -14.977 21.156 15.922 1 82.75 603 TYR B N 1
ATOM 11003 C CA . TYR B 1 603 ? -14.211 19.953 16.203 1 82.75 603 TYR B CA 1
ATOM 11004 C C . TYR B 1 603 ? -15.125 18.812 16.641 1 82.75 603 TYR B C 1
ATOM 11006 O O . TYR B 1 603 ? -14.68 17.672 16.812 1 82.75 603 TYR B O 1
ATOM 11014 N N . ARG B 1 604 ? -16.406 19.047 16.688 1 76.62 604 ARG B N 1
ATOM 11015 C CA . ARG B 1 604 ? -17.344 18.016 17.094 1 76.62 604 ARG B CA 1
ATOM 11016 C C . ARG B 1 604 ? -17.5 16.969 16 1 76.62 604 ARG B C 1
ATOM 11018 O O . ARG B 1 604 ? -17.484 17.281 14.812 1 76.62 604 ARG B O 1
ATOM 11025 N N . ILE B 1 605 ? -17.641 15.766 16.375 1 70.88 605 ILE B N 1
ATOM 11026 C CA . ILE B 1 605 ? -17.547 14.617 15.477 1 70.88 605 ILE B CA 1
ATOM 11027 C C . ILE B 1 605 ? -18.906 14.367 14.828 1 70.88 605 ILE B C 1
ATOM 11029 O O . ILE B 1 605 ? -18.984 13.797 13.742 1 70.88 605 ILE B O 1
ATOM 11033 N N . GLU B 1 606 ? -19.969 14.812 15.258 1 64.19 606 GLU B N 1
ATOM 11034 C CA . GLU B 1 606 ? -21.312 14.5 14.797 1 64.19 606 GLU B CA 1
ATOM 11035 C C . GLU B 1 606 ? -21.516 14.945 13.352 1 64.19 606 GLU B C 1
ATOM 11037 O O . GLU B 1 606 ? -22.266 14.312 12.602 1 64.19 606 GLU B O 1
ATOM 11042 N N . ASN B 1 607 ? -20.906 15.961 13 1 64.44 607 ASN B N 1
ATOM 11043 C CA . ASN B 1 607 ? -21.188 16.531 11.688 1 64.44 607 ASN B CA 1
ATOM 11044 C C . ASN B 1 607 ? -20.016 16.328 10.734 1 64.44 607 ASN B C 1
ATOM 11046 O O . ASN B 1 607 ? -19.75 17.172 9.875 1 64.44 607 ASN B O 1
ATOM 11050 N N . ARG B 1 608 ? -19.5 15.039 10.82 1 72.75 608 ARG B N 1
ATOM 11051 C CA . ARG B 1 608 ? -18.328 14.844 9.969 1 72.75 608 ARG B CA 1
ATOM 11052 C C . ARG B 1 608 ? -18.625 13.875 8.836 1 72.75 608 ARG B C 1
ATOM 11054 O O . ARG B 1 608 ? -19.594 13.094 8.906 1 72.75 608 ARG B O 1
ATOM 11061 N N . TYR B 1 609 ? -18.078 14.125 7.574 1 69.38 609 TYR B N 1
ATOM 11062 C CA . TYR B 1 609 ? -18.25 13.32 6.371 1 69.38 609 TYR B CA 1
ATOM 11063 C C . TYR B 1 609 ? -18.109 11.836 6.684 1 69.38 609 TYR B C 1
ATOM 11065 O O . TYR B 1 609 ? -18.891 11.016 6.195 1 69.38 609 TYR B O 1
ATOM 11073 N N . GLY B 1 610 ? -17.172 11.344 7.402 1 61.66 610 GLY B N 1
ATOM 11074 C CA . GLY B 1 610 ? -16.781 9.945 7.531 1 61.66 610 GLY B CA 1
ATOM 11075 C C . GLY B 1 610 ? -17.516 9.227 8.656 1 61.66 610 GLY B C 1
ATOM 11076 O O . GLY B 1 610 ? -17.312 8.031 8.867 1 61.66 610 GLY B O 1
ATOM 11077 N N . VAL B 1 611 ? -18.406 9.898 9.266 1 63.06 611 VAL B N 1
ATOM 11078 C CA . VAL B 1 611 ? -19.047 9.266 10.414 1 63.06 611 VAL B CA 1
ATOM 11079 C C . VAL B 1 611 ? -20.453 8.797 10.023 1 63.06 611 VAL B C 1
ATOM 11081 O O . VAL B 1 611 ? -21.266 9.594 9.539 1 63.06 611 VAL B O 1
ATOM 11084 N N . ASP B 1 612 ? -20.484 7.461 9.852 1 63.53 612 ASP B N 1
ATOM 11085 C CA . ASP B 1 612 ? -21.812 6.867 9.656 1 63.53 612 ASP B CA 1
ATOM 11086 C C . ASP B 1 612 ? -22.703 7.105 10.875 1 63.53 612 ASP B C 1
ATOM 11088 O O . ASP B 1 612 ? -22.453 6.57 11.953 1 63.53 612 ASP B O 1
ATOM 11092 N N . PRO B 1 613 ? -23.656 7.98 10.758 1 66.62 613 PRO B N 1
ATOM 11093 C CA . PRO B 1 613 ? -24.469 8.336 11.922 1 66.62 613 PRO B CA 1
ATOM 11094 C C . PRO B 1 613 ? -25.453 7.238 12.312 1 66.62 613 PRO B C 1
ATOM 11096 O O . PRO B 1 613 ? -26.156 7.363 13.312 1 66.62 613 PRO B O 1
ATOM 11099 N N . SER B 1 614 ? -25.328 6.102 11.617 1 72.81 614 SER B N 1
ATOM 11100 C CA . SER B 1 614 ? -26.297 5.055 11.914 1 72.81 614 SER B CA 1
ATOM 11101 C C . SER B 1 614 ? -25.984 4.383 13.25 1 72.81 614 SER B C 1
ATOM 11103 O O . SER B 1 614 ? -24.828 4.156 13.586 1 72.81 614 SER B O 1
ATOM 11105 N N . VAL B 1 615 ? -27.031 4.141 14.023 1 80.81 615 VAL B N 1
ATOM 11106 C CA . VAL B 1 615 ? -26.906 3.506 15.336 1 80.81 615 VAL B CA 1
ATOM 11107 C C . VAL B 1 615 ? -26.391 2.078 15.172 1 80.81 615 VAL B C 1
ATOM 11109 O O . VAL B 1 615 ? -25.609 1.598 15.992 1 80.81 615 VAL B O 1
ATOM 11112 N N . GLU B 1 616 ? -26.766 1.473 14.039 1 81.56 616 GLU B N 1
ATOM 11113 C CA . GLU B 1 616 ? -26.344 0.097 13.789 1 81.56 616 GLU B CA 1
ATOM 11114 C C . GLU B 1 616 ? -24.844 0.007 13.602 1 81.56 616 GLU B C 1
ATOM 11116 O O . GLU B 1 616 ? -24.203 -0.915 14.109 1 81.56 616 GLU B O 1
ATOM 11121 N N . SER B 1 617 ? -24.328 0.982 12.883 1 79.06 617 SER B N 1
ATOM 11122 C CA . SER B 1 617 ? -22.891 0.981 12.641 1 79.06 617 SER B CA 1
ATOM 11123 C C . SER B 1 617 ? -22.109 1.198 13.93 1 79.06 617 SER B C 1
ATOM 11125 O O . SER B 1 617 ? -21.062 0.586 14.133 1 79.06 617 SER B O 1
ATOM 11127 N N . ALA B 1 618 ? -22.609 2.023 14.766 1 82.25 618 ALA B N 1
ATOM 11128 C CA . ALA B 1 618 ? -21.969 2.285 16.047 1 82.25 618 ALA B CA 1
ATOM 11129 C C . ALA B 1 618 ? -22 1.044 16.938 1 82.25 618 ALA B C 1
ATOM 11131 O O . ALA B 1 618 ? -21.016 0.736 17.609 1 82.25 618 ALA B O 1
ATOM 11132 N N . LEU B 1 619 ? -23.141 0.368 16.906 1 87.88 619 LEU B N 1
ATOM 11133 C CA . LEU B 1 619 ? -23.281 -0.839 17.719 1 87.88 619 LEU B CA 1
ATOM 11134 C C . LEU B 1 619 ? -22.375 -1.947 17.203 1 87.88 619 LEU B C 1
ATOM 11136 O O . LEU B 1 619 ? -21.766 -2.672 18 1 87.88 619 LEU B O 1
ATOM 11140 N N . ARG B 1 620 ? -22.312 -2.072 15.922 1 86.56 620 ARG B N 1
ATOM 11141 C CA . ARG B 1 620 ? -21.438 -3.072 15.336 1 86.56 620 ARG B CA 1
ATOM 11142 C C . ARG B 1 620 ? -19.984 -2.826 15.734 1 86.56 620 ARG B C 1
ATOM 11144 O O . ARG B 1 620 ? -19.266 -3.76 16.094 1 86.56 620 ARG B O 1
ATOM 11151 N N . ARG B 1 621 ? -19.609 -1.642 15.711 1 83.81 621 ARG B N 1
ATOM 11152 C CA . ARG B 1 621 ? -18.234 -1.274 16.078 1 83.81 621 ARG B CA 1
ATOM 11153 C C . ARG B 1 621 ? -17.969 -1.564 17.547 1 83.81 621 ARG B C 1
ATOM 11155 O O . ARG B 1 621 ? -16.891 -2.043 17.906 1 83.81 621 ARG B O 1
ATOM 11162 N N . GLU B 1 622 ? -18.906 -1.235 18.312 1 87.62 622 GLU B N 1
ATOM 11163 C CA . GLU B 1 622 ? -18.75 -1.458 19.75 1 87.62 622 GLU B CA 1
ATOM 11164 C C . GLU B 1 622 ? -18.594 -2.943 20.062 1 87.62 622 GLU B C 1
ATOM 11166 O O . GLU B 1 622 ? -17.766 -3.328 20.891 1 87.62 622 GLU B O 1
ATOM 11171 N N . VAL B 1 623 ? -19.375 -3.764 19.406 1 89.5 623 VAL B N 1
ATOM 11172 C CA . VAL B 1 623 ? -19.297 -5.207 19.609 1 89.5 623 VAL B CA 1
ATOM 11173 C C . VAL B 1 623 ? -17.906 -5.711 19.234 1 89.5 623 VAL B C 1
ATOM 11175 O O . VAL B 1 623 ? -17.297 -6.492 19.969 1 89.5 623 VAL B O 1
ATOM 11178 N N . LEU B 1 624 ? -17.422 -5.242 18.156 1 87.31 624 LEU B N 1
ATOM 11179 C CA . LEU B 1 624 ? -16.125 -5.711 17.672 1 87.31 624 LEU B CA 1
ATOM 11180 C C . LEU B 1 624 ? -14.992 -5.246 18.578 1 87.31 624 LEU B C 1
ATOM 11182 O O . LEU B 1 624 ? -14.031 -5.988 18.797 1 87.31 624 LEU B O 1
ATOM 11186 N N . GLU B 1 625 ? -15.125 -4.066 19.094 1 86.44 625 GLU B N 1
ATOM 11187 C CA . GLU B 1 625 ? -14.109 -3.559 20.016 1 86.44 625 GLU B CA 1
ATOM 11188 C C . GLU B 1 625 ? -14.102 -4.355 21.312 1 86.44 625 GLU B C 1
ATOM 11190 O O . GLU B 1 625 ? -13.039 -4.684 21.844 1 86.44 625 GLU B O 1
ATOM 11195 N N . LEU B 1 626 ? -15.273 -4.637 21.812 1 88.94 626 LEU B N 1
ATOM 11196 C CA . LEU B 1 626 ? -15.398 -5.414 23.047 1 88.94 626 LEU B CA 1
ATOM 11197 C C . LEU B 1 626 ? -14.844 -6.824 22.844 1 88.94 626 LEU B C 1
ATOM 11199 O O . LEU B 1 626 ? -14.156 -7.352 23.719 1 88.94 626 LEU B O 1
ATOM 11203 N N . MET B 1 627 ? -15.109 -7.332 21.734 1 88.06 627 MET B N 1
ATOM 11204 C CA . MET B 1 627 ? -14.625 -8.68 21.453 1 88.06 627 MET B CA 1
ATOM 11205 C C . MET B 1 627 ? -13.102 -8.703 21.344 1 88.06 627 MET B C 1
ATOM 11207 O O . MET B 1 627 ? -12.453 -9.625 21.844 1 88.06 627 MET B O 1
ATOM 11211 N N . ASN B 1 628 ? -12.562 -7.742 20.688 1 86.88 628 ASN B N 1
ATOM 11212 C CA . ASN B 1 628 ? -11.109 -7.66 20.578 1 86.88 628 ASN B CA 1
ATOM 11213 C C . ASN B 1 628 ? -10.453 -7.535 21.938 1 86.88 628 ASN B C 1
ATOM 11215 O O . ASN B 1 628 ? -9.391 -8.109 22.172 1 86.88 628 ASN B O 1
ATOM 11219 N N . ASP B 1 629 ? -11.102 -6.836 22.781 1 86.81 629 ASP B N 1
ATOM 11220 C CA . ASP B 1 629 ? -10.578 -6.691 24.141 1 86.81 629 ASP B CA 1
ATOM 11221 C C . ASP B 1 629 ? -10.594 -8.023 24.875 1 86.81 629 ASP B C 1
ATOM 11223 O O . ASP B 1 629 ? -9.633 -8.375 25.562 1 86.81 629 ASP B O 1
ATOM 11227 N N . CYS B 1 630 ? -11.672 -8.711 24.688 1 87.75 630 CYS B N 1
ATOM 11228 C CA . CYS B 1 630 ? -11.805 -10.008 25.344 1 87.75 630 CYS B CA 1
ATOM 11229 C C . CYS B 1 630 ? -10.75 -10.992 24.828 1 87.75 630 CYS B C 1
ATOM 11231 O O . CYS B 1 630 ? -10.109 -11.688 25.609 1 87.75 630 CYS B O 1
ATOM 11233 N N . VAL B 1 631 ? -10.555 -11.008 23.547 1 88.88 631 VAL B N 1
ATOM 11234 C CA . VAL B 1 631 ? -9.594 -11.922 22.938 1 88.88 631 VAL B CA 1
ATOM 11235 C C . VAL B 1 631 ? -8.18 -11.547 23.359 1 88.88 631 VAL B C 1
ATOM 11237 O O . VAL B 1 631 ? -7.348 -12.422 23.609 1 88.88 631 VAL B O 1
ATOM 11240 N N . ASP B 1 632 ? -7.941 -10.273 23.469 1 86.31 632 ASP B N 1
ATOM 11241 C CA . ASP B 1 632 ? -6.625 -9.797 23.891 1 86.31 632 ASP B CA 1
ATOM 11242 C C . ASP B 1 632 ? -6.328 -10.195 25.328 1 86.31 632 ASP B C 1
ATOM 11244 O O . ASP B 1 632 ? -5.207 -10.594 25.656 1 86.31 632 ASP B O 1
ATOM 11248 N N . ASP B 1 633 ? -7.32 -10.086 26.125 1 85 633 ASP B N 1
ATOM 11249 C CA . ASP B 1 633 ? -7.164 -10.414 27.531 1 85 633 ASP B CA 1
ATOM 11250 C C . ASP B 1 633 ? -6.938 -11.906 27.719 1 85 633 ASP B C 1
ATOM 11252 O O . ASP B 1 633 ? -6.238 -12.32 28.656 1 85 633 ASP B O 1
ATOM 11256 N N . LEU B 1 634 ? -7.461 -12.727 26.797 1 86.81 634 LEU B N 1
ATOM 11257 C CA . LEU B 1 634 ? -7.387 -14.18 26.938 1 86.81 634 LEU B CA 1
ATOM 11258 C C . LEU B 1 634 ? -6.32 -14.758 26.016 1 86.81 634 LEU B C 1
ATOM 11260 O O . LEU B 1 634 ? -6.301 -15.969 25.766 1 86.81 634 LEU B O 1
ATOM 11264 N N . ARG B 1 635 ? -5.488 -14 25.469 1 83.44 635 ARG B N 1
ATOM 11265 C CA . ARG B 1 635 ? -4.602 -14.422 24.391 1 83.44 635 ARG B CA 1
ATOM 11266 C C . ARG B 1 635 ? -3.703 -15.57 24.844 1 83.44 635 ARG B C 1
ATOM 11268 O O . ARG B 1 635 ? -3.324 -16.422 24.031 1 83.44 635 ARG B O 1
ATOM 11275 N N . ALA B 1 636 ? -3.307 -15.656 26.125 1 79.38 636 ALA B N 1
ATOM 11276 C CA . ALA B 1 636 ? -2.424 -16.703 26.625 1 79.38 636 ALA B CA 1
ATOM 11277 C C . ALA B 1 636 ? -3.201 -17.734 27.438 1 79.38 636 ALA B C 1
ATOM 11279 O O . ALA B 1 636 ? -2.609 -18.641 28.031 1 79.38 636 ALA B O 1
ATOM 11280 N N . ASP B 1 637 ? -4.539 -17.594 27.453 1 84.69 637 ASP B N 1
ATOM 11281 C CA . ASP B 1 637 ? -5.383 -18.484 28.25 1 84.69 637 ASP B CA 1
ATOM 11282 C C . ASP B 1 637 ? -6.156 -19.453 27.344 1 84.69 637 ASP B C 1
ATOM 11284 O O . ASP B 1 637 ? -7.227 -19.109 26.844 1 84.69 637 ASP B O 1
ATOM 11288 N N . LYS B 1 638 ? -5.68 -20.641 27.281 1 88 638 LYS B N 1
ATOM 11289 C CA . LYS B 1 638 ? -6.297 -21.641 26.406 1 88 638 LYS B CA 1
ATOM 11290 C C . LYS B 1 638 ? -7.719 -21.969 26.875 1 88 638 LYS B C 1
ATOM 11292 O O . LYS B 1 638 ? -8.641 -22.016 26.062 1 88 638 LYS B O 1
ATOM 11297 N N . VAL B 1 639 ? -7.898 -22.109 28.141 1 86.81 639 VAL B N 1
ATOM 11298 C CA . VAL B 1 639 ? -9.188 -22.516 28.688 1 86.81 639 VAL B CA 1
ATOM 11299 C C . VAL B 1 639 ? -10.203 -21.406 28.5 1 86.81 639 VAL B C 1
ATOM 11301 O O . VAL B 1 639 ? -11.359 -21.656 28.141 1 86.81 639 VAL B O 1
ATOM 11304 N N . GLY B 1 640 ? -9.703 -20.234 28.781 1 87.06 640 GLY B N 1
ATOM 11305 C CA . GLY B 1 640 ? -10.586 -19.094 28.594 1 87.06 640 GLY B CA 1
ATOM 11306 C C . GLY B 1 640 ? -11.031 -18.922 27.141 1 87.06 640 GLY B C 1
ATOM 11307 O O . GLY B 1 640 ? -12.195 -18.594 26.891 1 87.06 640 GLY B O 1
ATOM 11308 N N . LEU B 1 641 ? -10.148 -19.156 26.25 1 89.44 641 LEU B N 1
ATOM 11309 C CA . LEU B 1 641 ? -10.461 -19.031 24.828 1 89.44 641 LEU B CA 1
ATOM 11310 C C . LEU B 1 641 ? -11.43 -20.125 24.391 1 89.44 641 LEU B C 1
ATOM 11312 O O . LEU B 1 641 ? -12.336 -19.859 23.594 1 89.44 641 LEU B O 1
ATOM 11316 N N . GLU B 1 642 ? -11.273 -21.297 24.875 1 91.06 642 GLU B N 1
ATOM 11317 C CA . GLU B 1 642 ? -12.172 -22.391 24.547 1 91.06 642 GLU B CA 1
ATOM 11318 C C . GLU B 1 642 ? -13.586 -22.109 25.047 1 91.06 642 GLU B C 1
ATOM 11320 O O . GLU B 1 642 ? -14.562 -22.391 24.344 1 91.06 642 GLU B O 1
ATOM 11325 N N . SER B 1 643 ? -13.594 -21.547 26.203 1 88.5 643 SER B N 1
ATOM 11326 C CA . SER B 1 643 ? -14.898 -21.188 26.75 1 88.5 643 SER B CA 1
ATOM 11327 C C . SER B 1 643 ? -15.586 -20.109 25.906 1 88.5 643 SER B C 1
ATOM 11329 O O . SER B 1 643 ? -16.797 -20.172 25.688 1 88.5 643 SER B O 1
ATOM 11331 N N . LEU B 1 644 ? -14.789 -19.203 25.547 1 88.75 644 LEU B N 1
ATOM 11332 C CA . LEU B 1 644 ? -15.328 -18.125 24.719 1 88.75 644 LEU B CA 1
ATOM 11333 C C . LEU B 1 644 ? -15.82 -18.656 23.375 1 88.75 644 LEU B C 1
ATOM 11335 O O . LEU B 1 644 ? -16.844 -18.203 22.859 1 88.75 644 LEU B O 1
ATOM 11339 N N . VAL B 1 645 ? -15.109 -19.562 22.781 1 90.44 645 VAL B N 1
ATOM 11340 C CA . VAL B 1 645 ? -15.508 -20.172 21.516 1 90.44 645 VAL B CA 1
ATOM 11341 C C . VAL B 1 645 ? -16.844 -20.875 21.672 1 90.44 645 VAL B C 1
ATOM 11343 O O . VAL B 1 645 ? -17.734 -20.734 20.828 1 90.44 645 VAL B O 1
ATOM 11346 N N . GLU B 1 646 ? -17.016 -21.562 22.703 1 89.81 646 GLU B N 1
ATOM 11347 C CA . GLU B 1 646 ? -18.266 -22.297 22.938 1 89.81 646 GLU B CA 1
ATOM 11348 C C . GLU B 1 646 ? -19.438 -21.344 23.125 1 89.81 646 GLU B C 1
ATOM 11350 O O . GLU B 1 646 ? -20.531 -21.594 22.609 1 89.81 646 GLU B O 1
ATOM 11355 N N . LYS B 1 647 ? -19.203 -20.312 23.828 1 86.94 647 LYS B N 1
ATOM 11356 C CA . LYS B 1 647 ? -20.25 -19.328 24.031 1 86.94 647 LYS B CA 1
ATOM 11357 C C . LYS B 1 647 ? -20.641 -18.672 22.719 1 86.94 647 LYS B C 1
ATOM 11359 O O . LYS B 1 647 ? -21.828 -18.422 22.484 1 86.94 647 LYS B O 1
ATOM 11364 N N . MET B 1 648 ? -19.609 -18.391 21.938 1 88.38 648 MET B N 1
ATOM 11365 C CA . MET B 1 648 ? -19.891 -17.75 20.656 1 88.38 648 MET B CA 1
ATOM 11366 C C . MET B 1 648 ? -20.641 -18.703 19.719 1 88.38 648 MET B C 1
ATOM 11368 O O . MET B 1 648 ? -21.484 -18.266 18.938 1 88.38 648 MET B O 1
ATOM 11372 N N . ARG B 1 649 ? -20.312 -19.969 19.812 1 87.75 649 ARG B N 1
ATOM 11373 C CA . ARG B 1 649 ? -21.031 -20.953 19.016 1 87.75 649 ARG B CA 1
ATOM 11374 C C . ARG B 1 649 ? -22.5 -21.016 19.422 1 87.75 649 ARG B C 1
ATOM 11376 O O . ARG B 1 649 ? -23.375 -21.125 18.578 1 87.75 649 ARG B O 1
ATOM 11383 N N . GLU B 1 650 ? -22.703 -20.922 20.641 1 85.12 650 GLU B N 1
ATOM 11384 C CA . GLU B 1 650 ? -24.062 -20.922 21.156 1 85.12 650 GLU B CA 1
ATOM 11385 C C . GLU B 1 650 ? -24.828 -19.688 20.703 1 85.12 650 GLU B C 1
ATOM 11387 O O . GLU B 1 650 ? -26 -19.766 20.344 1 85.12 650 GLU B O 1
ATOM 11392 N N . PHE B 1 651 ? -24.141 -18.625 20.75 1 83.75 651 PHE B N 1
ATOM 11393 C CA . PHE B 1 651 ? -24.766 -17.375 20.312 1 83.75 651 PHE B CA 1
ATOM 11394 C C . PHE B 1 651 ? -25.141 -17.438 18.828 1 83.75 651 PHE B C 1
ATOM 11396 O O . PHE B 1 651 ? -26.203 -16.984 18.422 1 83.75 651 PHE B O 1
ATOM 11403 N N . LYS B 1 652 ? -24.219 -17.938 18.062 1 85.38 652 LYS B N 1
ATOM 11404 C CA . LYS B 1 652 ? -24.453 -18.047 16.625 1 85.38 652 LYS B CA 1
ATOM 11405 C C . LYS B 1 652 ? -25.656 -18.938 16.344 1 85.38 652 LYS B C 1
ATOM 11407 O O . LYS B 1 652 ? -26.484 -18.609 15.477 1 85.38 652 LYS B O 1
ATOM 11412 N N . LYS B 1 653 ? -25.781 -19.969 17.109 1 80.88 653 LYS B N 1
ATOM 11413 C CA . LYS B 1 653 ? -26.922 -20.875 16.953 1 80.88 653 LYS B CA 1
ATOM 11414 C C . LYS B 1 653 ? -28.219 -20.172 17.328 1 80.88 653 LYS B C 1
ATOM 11416 O O . LYS B 1 653 ? -29.25 -20.359 16.672 1 80.88 653 LYS B O 1
ATOM 11421 N N . CYS B 1 654 ? -28.156 -19.328 18.312 1 79.44 654 CYS B N 1
ATOM 11422 C CA . CYS B 1 654 ? -29.344 -18.609 18.766 1 79.44 654 CYS B CA 1
ATOM 11423 C C . CYS B 1 654 ? -29.781 -17.562 17.75 1 79.44 654 CYS B C 1
ATOM 11425 O O . CYS B 1 654 ? -30.969 -17.375 17.516 1 79.44 654 CYS B O 1
ATOM 11427 N N . ILE B 1 655 ? -28.828 -16.906 17.172 1 80.44 655 ILE B N 1
ATOM 11428 C CA . ILE B 1 655 ? -29.125 -15.867 16.203 1 80.44 655 ILE B CA 1
ATOM 11429 C C . ILE B 1 655 ? -29.719 -16.484 14.938 1 80.44 655 ILE B C 1
ATOM 11431 O O . ILE B 1 655 ? -30.688 -15.969 14.383 1 80.44 655 ILE B O 1
ATOM 11435 N N . ARG B 1 656 ? -29.141 -17.609 14.523 1 73.38 656 ARG B N 1
ATOM 11436 C CA . ARG B 1 656 ? -29.594 -18.219 13.281 1 73.38 656 ARG B CA 1
ATOM 11437 C C . ARG B 1 656 ? -30.891 -19.016 13.5 1 73.38 656 ARG B C 1
ATOM 11439 O O . ARG B 1 656 ? -31.688 -19.156 12.586 1 73.38 656 ARG B O 1
ATOM 11446 N N . GLY B 1 657 ? -31.047 -19.703 14.711 1 62.5 657 GLY B N 1
ATOM 11447 C CA . GLY B 1 657 ? -32.25 -20.438 15.039 1 62.5 657 GLY B CA 1
ATOM 11448 C C . GLY B 1 657 ? -33.438 -19.531 15.406 1 62.5 657 GLY B C 1
ATOM 11449 O O . GLY B 1 657 ? -34.594 -19.938 15.32 1 62.5 657 GLY B O 1
ATOM 11450 N N . GLY B 1 658 ? -33.25 -18.469 16.141 1 55.38 658 GLY B N 1
ATOM 11451 C CA . GLY B 1 658 ? -34.344 -17.625 16.641 1 55.38 658 GLY B CA 1
ATOM 11452 C C . GLY B 1 658 ? -35.094 -16.906 15.539 1 55.38 658 GLY B C 1
ATOM 11453 O O . GLY B 1 658 ? -34.531 -16.641 14.469 1 55.38 658 GLY B O 1
ATOM 11454 N N . VAL B 1 659 ? -36.438 -17.156 15.484 1 47 659 VAL B N 1
ATOM 11455 C CA . VAL B 1 659 ? -37.562 -16.797 14.617 1 47 659 VAL B CA 1
ATOM 11456 C C . VAL B 1 659 ? -37.312 -15.398 14.039 1 47 659 VAL B C 1
ATOM 11458 O O . VAL B 1 659 ? -37.625 -15.148 12.867 1 47 659 VAL B O 1
ATOM 11461 N N . GLY B 1 660 ? -37.312 -14.25 14.82 1 42.22 660 GLY B N 1
ATOM 11462 C CA . GLY B 1 660 ? -37.594 -12.891 14.367 1 42.22 660 GLY B CA 1
ATOM 11463 C C . GLY B 1 660 ? -36.438 -12.297 13.555 1 42.22 660 GLY B C 1
ATOM 11464 O O . GLY B 1 660 ? -36.25 -11.078 13.562 1 42.22 660 GLY B O 1
ATOM 11465 N N . ALA B 1 661 ? -35.469 -12.938 13.422 1 46.12 661 ALA B N 1
ATOM 11466 C CA . ALA B 1 661 ? -34.469 -12.273 12.586 1 46.12 661 ALA B CA 1
ATOM 11467 C C . ALA B 1 661 ? -35.125 -11.656 11.352 1 46.12 661 ALA B C 1
ATOM 11469 O O . ALA B 1 661 ? -35.375 -12.352 10.367 1 46.12 661 ALA B O 1
ATOM 11470 N N . SER B 1 662 ? -36.156 -11.094 11.586 1 42.78 662 SER B N 1
ATOM 11471 C CA . SER B 1 662 ? -37 -10.359 10.633 1 42.78 662 SER B CA 1
ATOM 11472 C C . SER B 1 662 ? -36.188 -9.953 9.398 1 42.78 662 SER B C 1
ATOM 11474 O O . SER B 1 662 ? -36.688 -10.07 8.273 1 42.78 662 SER B O 1
ATOM 11476 N N . THR B 1 663 ? -35.375 -8.727 9.555 1 49.84 663 THR B N 1
ATOM 11477 C CA . THR B 1 663 ? -35.094 -7.84 8.43 1 49.84 663 THR B CA 1
ATOM 11478 C C . THR B 1 663 ? -34 -8.43 7.547 1 49.84 663 THR B C 1
ATOM 11480 O O . THR B 1 663 ? -32.844 -8.578 7.988 1 49.84 663 THR B O 1
ATOM 11483 N N . GLN B 1 664 ? -34.406 -9.406 6.73 1 57 664 GLN B N 1
ATOM 11484 C CA . GLN B 1 664 ? -33.625 -10.094 5.707 1 57 664 GLN B CA 1
ATOM 11485 C C . GLN B 1 664 ? -32.625 -9.156 5.059 1 57 664 GLN B C 1
ATOM 11487 O O . GLN B 1 664 ? -33 -8.164 4.426 1 57 664 GLN B O 1
ATOM 11492 N N . VAL B 1 665 ? -31.422 -9.125 5.684 1 70.38 665 VAL B N 1
ATOM 11493 C CA . VAL B 1 665 ? -30.344 -8.398 5.031 1 70.38 665 VAL B CA 1
ATOM 11494 C C . VAL B 1 665 ? -30.109 -8.961 3.633 1 70.38 665 VAL B C 1
ATOM 11496 O O . VAL B 1 665 ? -30.141 -10.18 3.436 1 70.38 665 VAL B O 1
ATOM 11499 N N . ASP B 1 666 ? -30.344 -8.133 2.668 1 75 666 ASP B N 1
ATOM 11500 C CA . ASP B 1 666 ? -30.047 -8.492 1.285 1 75 666 ASP B CA 1
ATOM 11501 C C . ASP B 1 666 ? -28.562 -8.773 1.093 1 75 666 ASP B C 1
ATOM 11503 O O . ASP B 1 666 ? -27.75 -7.84 1.03 1 75 666 ASP B O 1
ATOM 11507 N N . ASN B 1 667 ? -28.188 -10.016 1.028 1 78.31 667 ASN B N 1
ATOM 11508 C CA . ASN B 1 667 ? -26.781 -10.375 0.857 1 78.31 667 ASN B CA 1
ATOM 11509 C C . ASN B 1 667 ? -26.422 -10.539 -0.617 1 78.31 667 ASN B C 1
ATOM 11511 O O . ASN B 1 667 ? -25.359 -11.07 -0.944 1 78.31 667 ASN B O 1
ATOM 11515 N N . SER B 1 668 ? -27.375 -10.023 -1.429 1 83.44 668 SER B N 1
ATOM 11516 C CA . SER B 1 668 ? -27.016 -10.016 -2.844 1 83.44 668 SER B CA 1
ATOM 11517 C C . SER B 1 668 ? -25.906 -9.016 -3.121 1 83.44 668 SER B C 1
ATOM 11519 O O . SER B 1 668 ? -25.656 -8.117 -2.322 1 83.44 668 SER B O 1
ATOM 11521 N N . ASP B 1 669 ? -25.172 -9.281 -4.145 1 87 669 ASP B N 1
ATOM 11522 C CA . ASP B 1 669 ? -24.078 -8.375 -4.492 1 87 669 ASP B CA 1
ATOM 11523 C C . ASP B 1 669 ? -24.594 -6.945 -4.664 1 87 669 ASP B C 1
ATOM 11525 O O . ASP B 1 669 ? -23.922 -5.988 -4.266 1 87 669 ASP B O 1
ATOM 11529 N N . GLU B 1 670 ? -25.797 -6.863 -5.227 1 88.06 670 GLU B N 1
ATOM 11530 C CA . GLU B 1 670 ? -26.375 -5.539 -5.422 1 88.06 670 GLU B CA 1
ATOM 11531 C C . GLU B 1 670 ? -26.703 -4.879 -4.082 1 88.06 670 GLU B C 1
ATOM 11533 O O . GLU B 1 670 ? -26.438 -3.688 -3.895 1 88.06 670 GLU B O 1
ATOM 11538 N N . GLY B 1 671 ? -27.281 -5.676 -3.201 1 87.75 671 GLY B N 1
ATOM 11539 C CA . GLY B 1 671 ? -27.594 -5.156 -1.881 1 87.75 671 GLY B CA 1
ATOM 11540 C C . GLY B 1 671 ? -26.359 -4.75 -1.087 1 87.75 671 GLY B C 1
ATOM 11541 O O . GLY B 1 671 ? -26.375 -3.734 -0.389 1 87.75 671 GLY B O 1
ATOM 11542 N N . VAL B 1 672 ? -25.375 -5.512 -1.236 1 90.75 672 VAL B N 1
ATOM 11543 C CA . VAL B 1 672 ? -24.125 -5.227 -0.521 1 90.75 672 VAL B CA 1
ATOM 11544 C C . VAL B 1 672 ? -23.5 -3.951 -1.07 1 90.75 672 VAL B C 1
ATOM 11546 O O . VAL B 1 672 ? -23.078 -3.084 -0.304 1 90.75 672 VAL B O 1
ATOM 11549 N N . VAL B 1 673 ? -23.469 -3.824 -2.408 1 92.31 673 VAL B N 1
ATOM 11550 C CA . VAL B 1 673 ? -22.859 -2.652 -3.033 1 92.31 673 VAL B CA 1
ATOM 11551 C C . VAL B 1 673 ? -23.656 -1.401 -2.654 1 92.31 673 VAL B C 1
ATOM 11553 O O . VAL B 1 673 ? -23.078 -0.338 -2.424 1 92.31 673 VAL B O 1
ATOM 11556 N N . GLN B 1 674 ? -24.969 -1.528 -2.549 1 90.81 674 GLN B N 1
ATOM 11557 C CA . GLN B 1 674 ? -25.812 -0.414 -2.133 1 90.81 674 GLN B CA 1
ATOM 11558 C C . GLN B 1 674 ? -25.453 0.059 -0.729 1 90.81 674 GLN B C 1
ATOM 11560 O O . GLN B 1 674 ? -25.391 1.263 -0.47 1 90.81 674 GLN B O 1
ATOM 11565 N N . GLN B 1 675 ? -25.219 -0.848 0.063 1 86.69 675 GLN B N 1
ATOM 11566 C CA . GLN B 1 675 ? -24.844 -0.511 1.434 1 86.69 675 GLN B CA 1
ATOM 11567 C C . GLN B 1 675 ? -23.453 0.118 1.488 1 86.69 675 GLN B C 1
ATOM 11569 O O . GLN B 1 675 ? -23.203 1.025 2.285 1 86.69 675 GLN B O 1
ATOM 11574 N N . LEU B 1 676 ? -22.547 -0.364 0.719 1 89.38 676 LEU B N 1
ATOM 11575 C CA . LEU B 1 676 ? -21.172 0.122 0.734 1 89.38 676 LEU B CA 1
ATOM 11576 C C . LEU B 1 676 ? -21.094 1.531 0.159 1 89.38 676 LEU B C 1
ATOM 11578 O O . LEU B 1 676 ? -20.344 2.369 0.665 1 89.38 676 LEU B O 1
ATOM 11582 N N . VAL B 1 677 ? -21.859 1.827 -0.884 1 89.62 677 VAL B N 1
ATOM 11583 C CA . VAL B 1 677 ? -21.859 3.141 -1.521 1 89.62 677 VAL B CA 1
ATOM 11584 C C . VAL B 1 677 ? -22.734 4.102 -0.719 1 89.62 677 VAL B C 1
ATOM 11586 O O . VAL B 1 677 ? -22.531 5.316 -0.756 1 89.62 677 VAL B O 1
ATOM 11589 N N . GLY B 1 678 ? -23.703 3.598 0.047 1 83.88 678 GLY B N 1
ATOM 11590 C CA . GLY B 1 678 ? -24.578 4.398 0.883 1 83.88 678 GLY B CA 1
ATOM 11591 C C . GLY B 1 678 ? -25.734 5.004 0.118 1 83.88 678 GLY B C 1
ATOM 11592 O O . GLY B 1 678 ? -26.312 6.008 0.547 1 83.88 678 GLY B O 1
ATOM 11593 N N . GLN B 1 679 ? -25.953 4.594 -1.119 1 86.38 679 GLN B N 1
ATOM 11594 C CA . GLN B 1 679 ? -27.031 5.094 -1.96 1 86.38 679 GLN B CA 1
ATOM 11595 C C . GLN B 1 679 ? -27.828 3.943 -2.576 1 86.38 679 GLN B C 1
ATOM 11597 O O . GLN B 1 679 ? -27.266 2.871 -2.838 1 86.38 679 GLN B O 1
ATOM 11602 N N . GLU B 1 680 ? -29.062 4.246 -2.793 1 84.94 680 GLU B N 1
ATOM 11603 C CA . GLU B 1 680 ? -29.891 3.262 -3.486 1 84.94 680 GLU B CA 1
ATOM 11604 C C . GLU B 1 680 ? -29.516 3.17 -4.965 1 84.94 680 GLU B C 1
ATOM 11606 O O . GLU B 1 680 ? -29.359 4.191 -5.633 1 84.94 680 GLU B O 1
ATOM 11611 N N . LEU B 1 681 ? -29.391 2.012 -5.453 1 83.31 681 LEU B N 1
ATOM 11612 C CA . LEU B 1 681 ? -28.938 1.813 -6.824 1 83.31 681 LEU B CA 1
ATOM 11613 C C . LEU B 1 681 ? -30.109 1.763 -7.793 1 83.31 681 LEU B C 1
ATOM 11615 O O . LEU B 1 681 ? -29.953 2 -8.992 1 83.31 681 LEU B O 1
ATOM 11619 N N . ASN B 1 682 ? -31.219 1.422 -7.227 1 80 682 ASN B N 1
ATOM 11620 C CA . ASN B 1 682 ? -32.375 1.354 -8.102 1 80 682 ASN B CA 1
ATOM 11621 C C . ASN B 1 682 ? -33.031 2.723 -8.273 1 80 682 ASN B C 1
ATOM 11623 O O . ASN B 1 682 ? -34.094 2.98 -7.719 1 80 682 ASN B O 1
ATOM 11627 N N . VAL B 1 683 ? -32.312 3.646 -8.883 1 80.31 683 VAL B N 1
ATOM 11628 C CA . VAL B 1 683 ? -32.781 5.012 -9.086 1 80.31 683 VAL B CA 1
ATOM 11629 C C . VAL B 1 683 ? -32.875 5.309 -10.578 1 80.31 683 VAL B C 1
ATOM 11631 O O . VAL B 1 683 ? -32.188 4.691 -11.391 1 80.31 683 VAL B O 1
ATOM 11634 N N . GLU B 1 684 ? -33.812 6.148 -10.852 1 84.38 684 GLU B N 1
ATOM 11635 C CA . GLU B 1 684 ? -33.906 6.613 -12.227 1 84.38 684 GLU B CA 1
ATOM 11636 C C . GLU B 1 684 ? -32.75 7.516 -12.602 1 84.38 684 GLU B C 1
ATOM 11638 O O . GLU B 1 684 ? -32.375 8.406 -11.836 1 84.38 684 GLU B O 1
ATOM 11643 N N . VAL B 1 685 ? -32.094 7.125 -13.688 1 87.56 685 VAL B N 1
ATOM 11644 C CA . VAL B 1 685 ? -30.938 7.883 -14.141 1 87.56 685 VAL B CA 1
ATOM 11645 C C . VAL B 1 685 ? -31.406 9.078 -14.977 1 87.56 685 VAL B C 1
ATOM 11647 O O . VAL B 1 685 ? -31.938 8.906 -16.078 1 87.56 685 VAL B O 1
ATOM 11650 N N . SER B 1 686 ? -31.297 10.258 -14.398 1 89 686 SER B N 1
ATOM 11651 C CA . SER B 1 686 ? -31.672 11.484 -15.102 1 89 686 SER B CA 1
ATOM 11652 C C . SER B 1 686 ? -30.438 12.172 -15.695 1 89 686 SER B C 1
ATOM 11654 O O . SER B 1 686 ? -30.562 12.953 -16.641 1 89 686 SER B O 1
ATOM 11656 N N . ILE B 1 687 ? -29.312 11.914 -15.086 1 93.75 687 ILE B N 1
ATOM 11657 C CA . ILE B 1 687 ? -28.094 12.555 -15.539 1 93.75 687 ILE B CA 1
ATOM 11658 C C . ILE B 1 687 ? -27.062 11.492 -15.938 1 93.75 687 ILE B C 1
ATOM 11660 O O . ILE B 1 687 ? -26.75 10.602 -15.148 1 93.75 687 ILE B O 1
ATOM 11664 N N . ASN B 1 688 ? -26.5 11.594 -17.141 1 92.25 688 ASN B N 1
ATOM 11665 C CA . ASN B 1 688 ? -25.531 10.625 -17.656 1 92.25 688 ASN B CA 1
ATOM 11666 C C . ASN B 1 688 ? -24.109 10.961 -17.219 1 92.25 688 ASN B C 1
ATOM 11668 O O . ASN B 1 688 ? -23.828 12.102 -16.844 1 92.25 688 ASN B O 1
ATOM 11672 N N . ASN B 1 689 ? -23.25 9.898 -17.234 1 93.56 689 ASN B N 1
ATOM 11673 C CA . ASN B 1 689 ? -21.844 10.062 -16.875 1 93.56 689 ASN B CA 1
ATOM 11674 C C . ASN B 1 689 ? -21.109 10.961 -17.875 1 93.56 689 ASN B C 1
ATOM 11676 O O . ASN B 1 689 ? -21.516 11.07 -19.031 1 93.56 689 ASN B O 1
ATOM 11680 N N . PRO B 1 690 ? -20.094 11.711 -17.328 1 92.5 690 PRO B N 1
ATOM 11681 C CA . PRO B 1 690 ? -19.328 12.555 -18.25 1 92.5 690 PRO B CA 1
ATOM 11682 C C . PRO B 1 690 ? -18.562 11.75 -19.297 1 92.5 690 PRO B C 1
ATOM 11684 O O . PRO B 1 690 ? -18.234 10.586 -19.062 1 92.5 690 PRO B O 1
ATOM 11687 N N . SER B 1 691 ? -18.406 12.219 -20.469 1 85 691 SER B N 1
ATOM 11688 C CA . SER B 1 691 ? -17.672 11.562 -21.531 1 85 691 SER B CA 1
ATOM 11689 C C . SER B 1 691 ? -16.812 12.555 -22.312 1 85 691 SER B C 1
ATOM 11691 O O . SER B 1 691 ? -17.016 13.766 -22.219 1 85 691 SER B O 1
ATOM 11693 N N . GLU B 1 692 ? -15.75 12.172 -22.938 1 71.19 692 GLU B N 1
ATOM 11694 C CA . GLU B 1 692 ? -14.938 12.898 -23.906 1 71.19 692 GLU B CA 1
ATOM 11695 C C . GLU B 1 692 ? -14.195 14.055 -23.234 1 71.19 692 GLU B C 1
ATOM 11697 O O . GLU B 1 692 ? -14.211 15.188 -23.734 1 71.19 692 GLU B O 1
ATOM 11702 N N . ILE B 1 693 ? -13.719 13.758 -22.078 1 79.06 693 ILE B N 1
ATOM 11703 C CA . ILE B 1 693 ? -12.977 14.82 -21.422 1 79.06 693 ILE B CA 1
ATOM 11704 C C . ILE B 1 693 ? -11.508 14.758 -21.828 1 79.06 693 ILE B C 1
ATOM 11706 O O . ILE B 1 693 ? -10.883 13.695 -21.75 1 79.06 693 ILE B O 1
ATOM 11710 N N . ARG B 1 694 ? -10.922 15.734 -22.422 1 69.06 694 ARG B N 1
ATOM 11711 C CA . ARG B 1 694 ? -9.523 15.828 -22.844 1 69.06 694 ARG B CA 1
ATOM 11712 C C . ARG B 1 694 ? -8.742 16.781 -21.953 1 69.06 694 ARG B C 1
ATOM 11714 O O . ARG B 1 694 ? -9.156 17.922 -21.75 1 69.06 694 ARG B O 1
ATOM 11721 N N . THR B 1 695 ? -7.805 16.297 -21.234 1 65.75 695 THR B N 1
ATOM 11722 C CA . THR B 1 695 ? -6.996 17.125 -20.359 1 65.75 695 THR B CA 1
ATOM 11723 C C . THR B 1 695 ? -5.855 17.781 -21.125 1 65.75 695 THR B C 1
ATOM 11725 O O . THR B 1 695 ? -5.387 17.25 -22.125 1 65.75 695 THR B O 1
ATOM 11728 N N . LYS B 1 696 ? -5.488 18.969 -20.656 1 62.03 696 LYS B N 1
ATOM 11729 C CA . LYS B 1 696 ? -4.387 19.703 -21.281 1 62.03 696 LYS B CA 1
ATOM 11730 C C . LYS B 1 696 ? -3.072 18.953 -21.141 1 62.03 696 LYS B C 1
ATOM 11732 O O . LYS B 1 696 ? -2.766 18.406 -20.078 1 62.03 696 LYS B O 1
ATOM 11737 N N . GLY B 1 697 ? -2.27 18.781 -22.094 1 51.09 697 GLY B N 1
ATOM 11738 C CA . GLY B 1 697 ? -0.931 18.219 -22.094 1 51.09 697 GLY B CA 1
ATOM 11739 C C . GLY B 1 697 ? -0.913 16.734 -22.406 1 51.09 697 GLY B C 1
ATOM 11740 O O . GLY B 1 697 ? 0.157 16.125 -22.516 1 51.09 697 GLY B O 1
ATOM 11741 N N . CYS B 1 698 ? -2.002 16.109 -22.219 1 50.66 698 CYS B N 1
ATOM 11742 C CA . CYS B 1 698 ? -2.025 14.656 -22.422 1 50.66 698 CYS B CA 1
ATOM 11743 C C . CYS B 1 698 ? -1.907 14.32 -23.906 1 50.66 698 CYS B C 1
ATOM 11745 O O . CYS B 1 698 ? -2.717 14.781 -24.719 1 50.66 698 CYS B O 1
ATOM 11747 N N . GLY B 1 699 ? -0.694 14.25 -24.375 1 43.16 699 GLY B N 1
ATOM 11748 C CA . GLY B 1 699 ? -0.613 13.664 -25.703 1 43.16 699 GLY B CA 1
ATOM 11749 C C . GLY B 1 699 ? -1.388 12.367 -25.828 1 43.16 699 GLY B C 1
ATOM 11750 O O . GLY B 1 699 ? -2.312 12.109 -25.047 1 43.16 699 GLY B O 1
ATOM 11751 N N . LYS B 1 700 ? -1.061 11.578 -26.797 1 44.28 700 LYS B N 1
ATOM 11752 C CA . LYS B 1 700 ? -1.763 10.328 -27.078 1 44.28 700 LYS B CA 1
ATOM 11753 C C . LYS B 1 700 ? -1.671 9.375 -25.891 1 44.28 700 LYS B C 1
ATOM 11755 O O . LYS B 1 700 ? -2.512 8.484 -25.734 1 44.28 700 LYS B O 1
ATOM 11760 N N . ARG B 1 701 ? -0.483 9.398 -25.203 1 46.69 701 ARG B N 1
ATOM 11761 C CA . ARG B 1 701 ? -0.326 8.438 -24.109 1 46.69 701 ARG B CA 1
ATOM 11762 C C . ARG B 1 701 ? -0.735 9.055 -22.781 1 46.69 701 ARG B C 1
ATOM 11764 O O . ARG B 1 701 ? -0.675 10.273 -22.609 1 46.69 701 ARG B O 1
ATOM 11771 N N . ARG B 1 702 ? -1.482 8.422 -21.969 1 51.97 702 ARG B N 1
ATOM 11772 C CA . ARG B 1 702 ? -2.107 8.75 -20.688 1 51.97 702 ARG B CA 1
ATOM 11773 C C . ARG B 1 702 ? -1.099 9.367 -19.734 1 51.97 702 ARG B C 1
ATOM 11775 O O . ARG B 1 702 ? -1.46 9.781 -18.625 1 51.97 702 ARG B O 1
ATOM 11782 N N . ARG B 1 703 ? 0.211 9.25 -20 1 44.56 703 ARG B N 1
ATOM 11783 C CA . ARG B 1 703 ? 1.176 9.82 -19.062 1 44.56 703 ARG B CA 1
ATOM 11784 C C . ARG B 1 703 ? 1.379 11.312 -19.328 1 44.56 703 ARG B C 1
ATOM 11786 O O . ARG B 1 703 ? 1.624 11.719 -20.469 1 44.56 703 ARG B O 1
ATOM 11793 N N . ILE B 1 704 ? 1.145 12.156 -18.453 1 46.25 704 ILE B N 1
ATOM 11794 C CA . ILE B 1 704 ? 1.4 13.594 -18.516 1 46.25 704 ILE B CA 1
ATOM 11795 C C . ILE B 1 704 ? 2.902 13.852 -18.438 1 46.25 704 ILE B C 1
ATOM 11797 O O . ILE B 1 704 ? 3.568 13.422 -17.5 1 46.25 704 ILE B O 1
ATOM 11801 N N . SER B 1 705 ? 3.617 14.102 -19.547 1 47.81 705 SER B N 1
ATOM 11802 C CA . SER B 1 705 ? 5.051 14.383 -19.578 1 47.81 705 SER B CA 1
ATOM 11803 C C . SER B 1 705 ? 5.355 15.773 -19.047 1 47.81 705 SER B C 1
ATOM 11805 O O . SER B 1 705 ? 4.629 16.734 -19.328 1 47.81 705 SER B O 1
ATOM 11807 N N . GLY B 1 706 ? 6.18 15.875 -18.109 1 41 706 GLY B N 1
ATOM 11808 C CA . GLY B 1 706 ? 6.59 17.156 -17.547 1 41 706 GLY B CA 1
ATOM 11809 C C . GLY B 1 706 ? 7.297 18.047 -18.562 1 41 706 GLY B C 1
ATOM 11810 O O . GLY B 1 706 ? 7.785 17.562 -19.578 1 41 706 GLY B O 1
ATOM 11811 N N . PRO B 1 707 ? 7.25 19.297 -18.359 1 42.75 707 PRO B N 1
ATOM 11812 C CA . PRO B 1 707 ? 7.859 20.203 -19.328 1 42.75 707 PRO B CA 1
ATOM 11813 C C . PRO B 1 707 ? 9.32 19.875 -19.609 1 42.75 707 PRO B C 1
ATOM 11815 O O . PRO B 1 707 ? 9.781 20.016 -20.75 1 42.75 707 PRO B O 1
ATOM 11818 N N . GLY B 1 708 ? 9.945 19.516 -18.703 1 41.97 708 GLY B N 1
ATOM 11819 C CA . GLY B 1 708 ? 11.359 19.219 -18.891 1 41.97 708 GLY B CA 1
ATOM 11820 C C . GLY B 1 708 ? 11.602 17.922 -19.641 1 41.97 708 GLY B C 1
ATOM 11821 O O . GLY B 1 708 ? 12.625 17.781 -20.312 1 41.97 708 GLY B O 1
ATOM 11822 N N . GLU B 1 709 ? 10.82 17 -19.406 1 45.91 709 GLU B N 1
ATOM 11823 C CA . GLU B 1 709 ? 10.969 15.719 -20.078 1 45.91 709 GLU B CA 1
ATOM 11824 C C . GLU B 1 709 ? 10.664 15.844 -21.578 1 45.91 709 GLU B C 1
ATOM 11826 O O . GLU B 1 709 ? 11.227 15.109 -22.391 1 45.91 709 GLU B O 1
ATOM 11831 N N . LYS B 1 710 ? 9.773 16.609 -21.922 1 45.97 710 LYS B N 1
ATOM 11832 C CA . LYS B 1 710 ? 9.453 16.875 -23.312 1 45.97 710 LYS B CA 1
ATOM 11833 C C . LYS B 1 710 ? 10.68 17.375 -24.078 1 45.97 710 LYS B C 1
ATOM 11835 O O . LYS B 1 710 ? 10.82 17.109 -25.266 1 45.97 710 LYS B O 1
ATOM 11840 N N . ILE B 1 711 ? 11.438 18.078 -23.312 1 39.34 711 ILE B N 1
ATOM 11841 C CA . ILE B 1 711 ? 12.602 18.641 -24 1 39.34 711 ILE B CA 1
ATOM 11842 C C . ILE B 1 711 ? 13.516 17.5 -24.453 1 39.34 711 ILE B C 1
ATOM 11844 O O . ILE B 1 711 ? 14.109 17.578 -25.531 1 39.34 711 ILE B O 1
ATOM 11848 N N . ARG B 1 712 ? 13.625 16.391 -23.609 1 38.84 712 ARG B N 1
ATOM 11849 C CA . ARG B 1 712 ? 14.664 15.422 -23.922 1 38.8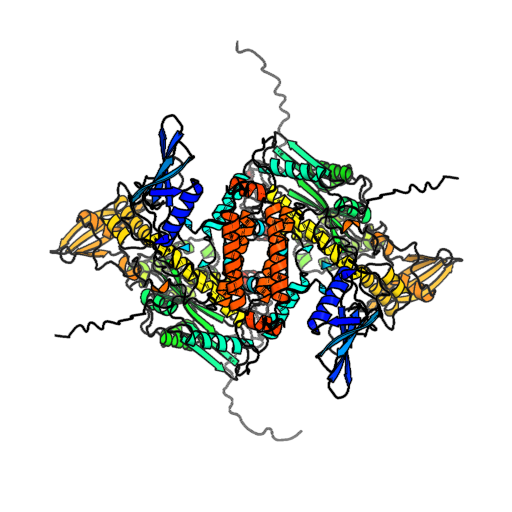4 712 ARG B CA 1
ATOM 11850 C C . ARG B 1 712 ? 14.281 14.594 -25.141 1 38.84 712 ARG B C 1
ATOM 11852 O O . ARG B 1 712 ? 15.156 14.133 -25.891 1 38.84 712 ARG B O 1
ATOM 11859 N N . GLU B 1 713 ? 12.992 14.125 -25.172 1 41.78 713 GLU B N 1
ATOM 11860 C CA . GLU B 1 713 ? 12.695 13.125 -26.203 1 41.78 713 GLU B CA 1
ATOM 11861 C C . GLU B 1 713 ? 12.445 13.789 -27.547 1 41.78 713 GLU B C 1
ATOM 11863 O O . GLU B 1 713 ? 12.07 13.117 -28.516 1 41.78 713 GLU B O 1
ATOM 11868 N N . LYS B 1 714 ? 12.305 15.094 -27.625 1 38.97 714 LYS B N 1
ATOM 11869 C CA . LYS B 1 714 ? 11.977 15.367 -29.031 1 38.97 714 LYS B CA 1
ATOM 11870 C C . LYS B 1 714 ? 13.117 14.922 -29.953 1 38.97 714 LYS B C 1
ATOM 11872 O O . LYS B 1 714 ? 14.219 15.469 -29.891 1 38.97 714 LYS B O 1
ATOM 11877 N N . PRO B 1 715 ? 13.125 13.711 -30.406 1 38.72 715 PRO B N 1
ATOM 11878 C CA . PRO B 1 715 ? 14.047 13.562 -31.531 1 38.72 715 PRO B CA 1
ATOM 11879 C C . PRO B 1 715 ? 13.977 14.742 -32.5 1 38.72 715 PRO B C 1
ATOM 11881 O O . PRO B 1 715 ? 12.961 15.438 -32.562 1 38.72 715 PRO B O 1
ATOM 11884 N N . PRO B 1 716 ? 15.047 15.211 -33 1 38.56 716 PRO B N 1
ATOM 11885 C CA . PRO B 1 716 ? 14.914 16.266 -34 1 38.56 716 PRO B CA 1
ATOM 11886 C C . PRO B 1 716 ? 13.742 16.031 -34.969 1 38.56 716 PRO B C 1
ATOM 11888 O O . PRO B 1 716 ? 13.516 14.891 -35.406 1 38.56 716 PRO B O 1
ATOM 11891 N N . LYS B 1 717 ? 12.617 16.688 -34.781 1 44.19 717 LYS B N 1
ATOM 11892 C CA . LYS B 1 717 ? 11.508 16.594 -35.75 1 44.19 717 LYS B CA 1
ATOM 11893 C C . LYS B 1 717 ? 12.023 16.422 -37.156 1 44.19 717 LYS B C 1
ATOM 11895 O O . LYS B 1 717 ? 12.945 17.125 -37.594 1 44.19 717 LYS B O 1
ATOM 11900 N N . ALA B 1 718 ? 11.844 15.328 -37.781 1 49.03 718 ALA B N 1
ATOM 11901 C CA . ALA B 1 718 ? 12.172 15.18 -39.188 1 49.03 718 ALA B CA 1
ATOM 11902 C C . ALA B 1 718 ? 11.594 16.328 -40 1 49.03 718 ALA B C 1
ATOM 11904 O O . ALA B 1 718 ? 10.492 16.812 -39.75 1 49.03 718 ALA B O 1
ATOM 11905 N N . PRO B 1 719 ? 12.359 17.062 -40.719 1 51.97 719 PRO B N 1
ATOM 11906 C CA . PRO B 1 719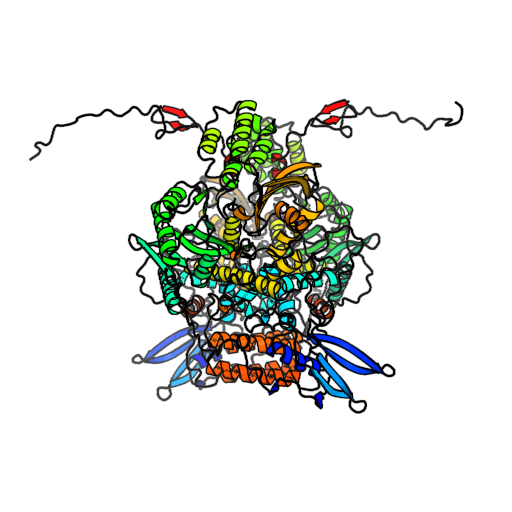 ? 11.828 18.156 -41.531 1 51.97 719 PRO B CA 1
ATOM 11907 C C . PRO B 1 719 ? 10.602 17.75 -42.344 1 51.97 719 PRO B C 1
ATOM 11909 O O . PRO B 1 719 ? 10.578 16.672 -42.938 1 51.97 719 PRO B O 1
ATOM 11912 N N . ARG B 1 720 ? 9.508 18.172 -41.906 1 59.69 720 ARG B N 1
ATOM 11913 C CA . ARG B 1 720 ? 8.312 17.906 -42.719 1 59.69 720 ARG B CA 1
ATOM 11914 C C . ARG B 1 720 ? 8.086 19 -43.75 1 59.69 720 ARG B C 1
ATOM 11916 O O . ARG B 1 720 ? 8.516 20.141 -43.562 1 59.69 720 ARG B O 1
ATOM 11923 N N . LEU B 1 721 ? 7.594 18.625 -44.938 1 67.31 721 LEU B N 1
ATOM 11924 C CA . LEU B 1 721 ? 7.309 19.531 -46.031 1 67.31 721 LEU B CA 1
ATOM 11925 C C . LEU B 1 721 ? 6.141 20.453 -45.688 1 67.31 721 LEU B C 1
ATOM 11927 O O . LEU B 1 721 ? 5.047 19.984 -45.375 1 67.31 721 LEU B O 1
ATOM 11931 N N . CYS B 1 722 ? 6.371 21.672 -45.438 1 61.97 722 CYS B N 1
ATOM 11932 C CA . CYS B 1 722 ? 5.332 22.688 -45.344 1 61.97 722 CYS B CA 1
ATOM 11933 C C . CYS B 1 722 ? 4.609 22.859 -46.688 1 61.97 722 CYS B C 1
ATOM 11935 O O . CYS B 1 722 ? 5.23 23.188 -47.688 1 61.97 722 CYS B O 1
ATOM 11937 N N . ARG B 1 723 ? 3.379 22.578 -46.75 1 71.12 723 ARG B N 1
ATOM 11938 C CA . ARG B 1 723 ? 2.621 22.609 -48 1 71.12 723 ARG B CA 1
ATOM 11939 C C . ARG B 1 723 ? 2.438 24.047 -48.469 1 71.12 723 ARG B C 1
ATOM 11941 O O . ARG B 1 723 ? 2.176 24.266 -49.656 1 71.12 723 ARG B O 1
ATOM 11948 N N . SER B 1 724 ? 2.455 25.094 -47.594 1 67.12 724 SER B N 1
ATOM 11949 C CA . SER B 1 724 ? 2.33 26.484 -48 1 67.12 724 SER B CA 1
ATOM 11950 C C . SER B 1 724 ? 3.631 27 -48.625 1 67.12 724 SER B C 1
ATOM 11952 O O . SER B 1 724 ? 3.619 27.656 -49.656 1 67.12 724 SER B O 1
ATOM 11954 N N . CYS B 1 725 ? 4.77 26.672 -48 1 66.69 725 CYS B N 1
ATOM 11955 C CA . CYS B 1 725 ? 6.027 27.172 -48.531 1 66.69 725 CYS B CA 1
ATOM 11956 C C . CYS B 1 725 ? 6.816 26.047 -49.219 1 66.69 725 CYS B C 1
ATOM 11958 O O . CYS B 1 725 ? 7.875 26.281 -49.781 1 66.69 725 CYS B O 1
ATOM 11960 N N . ASN B 1 726 ? 6.32 24.828 -49.438 1 66.69 726 ASN B N 1
ATOM 11961 C CA . ASN B 1 726 ? 6.891 23.625 -50.031 1 66.69 726 ASN B CA 1
ATOM 11962 C C . ASN B 1 726 ? 8.32 23.375 -49.562 1 66.69 726 ASN B C 1
ATOM 11964 O O . ASN B 1 726 ? 9.164 22.906 -50.312 1 66.69 726 ASN B O 1
ATOM 11968 N N . GLU B 1 727 ? 8.664 23.828 -48.406 1 68.25 727 GLU B N 1
ATOM 11969 C CA . GLU B 1 727 ? 9.992 23.594 -47.844 1 68.25 727 GLU B CA 1
ATOM 11970 C C . GLU B 1 727 ? 9.953 22.609 -46.688 1 68.25 727 GLU B C 1
ATOM 11972 O O . GLU B 1 727 ? 8.938 22.516 -46 1 68.25 727 GLU B O 1
ATOM 11977 N N . TYR B 1 728 ? 10.859 21.703 -46.656 1 66.56 728 TYR B N 1
ATOM 11978 C CA . TYR B 1 728 ? 10.992 20.75 -45.562 1 66.56 728 TYR B CA 1
ATOM 11979 C C . TYR B 1 728 ? 11.508 21.453 -44.312 1 66.56 728 TYR B C 1
ATOM 11981 O O . TYR B 1 728 ? 12.648 21.922 -44.281 1 66.56 728 TYR B O 1
ATOM 11989 N N . VAL B 1 729 ? 10.664 21.875 -43.531 1 63.91 729 VAL B N 1
ATOM 11990 C CA . VAL B 1 729 ? 11.055 22.641 -42.344 1 63.91 729 VAL B CA 1
ATOM 11991 C C . VAL B 1 729 ? 10.664 21.891 -41.094 1 63.91 729 VAL B C 1
ATOM 11993 O O . VAL B 1 729 ? 9.734 21.094 -41.094 1 63.91 729 VAL B O 1
ATOM 11996 N N . THR B 1 730 ? 11.469 21.938 -40.156 1 62.88 730 THR B N 1
ATOM 11997 C CA . THR B 1 730 ? 11.234 21.281 -38.875 1 62.88 730 THR B CA 1
ATOM 11998 C C . THR B 1 730 ? 10.43 22.188 -37.969 1 62.88 730 THR B C 1
ATOM 12000 O O . THR B 1 730 ? 9.727 21.688 -37.062 1 62.88 730 THR B O 1
ATOM 12003 N N . ASP B 1 731 ? 10.453 23.5 -38.156 1 57.66 731 ASP B N 1
ATOM 12004 C CA . ASP B 1 731 ? 10.016 24.469 -37.156 1 57.66 731 ASP B CA 1
ATOM 12005 C C . ASP B 1 731 ? 8.625 25 -37.469 1 57.66 731 ASP B C 1
ATOM 12007 O O . ASP B 1 731 ? 8.008 25.688 -36.656 1 57.66 731 ASP B O 1
ATOM 12011 N N . HIS B 1 732 ? 8.203 24.984 -38.906 1 62.75 732 HIS B N 1
ATOM 12012 C CA . HIS B 1 732 ? 6.879 25.469 -39.281 1 62.75 732 HIS B CA 1
ATOM 12013 C C . HIS B 1 732 ? 6.137 24.453 -40.125 1 62.75 732 HIS B C 1
ATOM 12015 O O . HIS B 1 732 ? 6.723 23.469 -40.562 1 62.75 732 HIS B O 1
ATOM 12021 N N . ASP B 1 733 ? 4.773 24.375 -40.094 1 67.62 733 ASP B N 1
ATOM 12022 C CA . ASP B 1 733 ? 3.969 23.641 -41.062 1 67.62 733 ASP B CA 1
ATOM 12023 C C . ASP B 1 733 ? 2.992 24.578 -41.781 1 67.62 733 ASP B C 1
ATOM 12025 O O . ASP B 1 733 ? 3.035 25.797 -41.594 1 67.62 733 ASP B O 1
ATOM 12029 N N . SER B 1 734 ? 2.072 24.047 -42.781 1 66.25 734 SER B N 1
ATOM 12030 C CA . SER B 1 734 ? 1.231 24.859 -43.656 1 66.25 734 SER B CA 1
ATOM 12031 C C . SER B 1 734 ? 0.342 25.797 -42.875 1 66.25 734 SER B C 1
ATOM 12033 O O . SER B 1 734 ? -0.084 26.844 -43.375 1 66.25 734 SER B O 1
ATOM 12035 N N . ARG B 1 735 ? 0.229 25.578 -41.625 1 64.06 735 ARG B N 1
ATOM 12036 C CA . ARG B 1 735 ? -0.715 26.359 -40.812 1 64.06 735 ARG B CA 1
ATOM 12037 C C . ARG B 1 735 ? -0.047 27.594 -40.219 1 64.06 735 ARG B C 1
ATOM 12039 O O . ARG B 1 735 ? -0.688 28.625 -40.062 1 64.06 735 ARG B O 1
ATOM 12046 N N . ASN B 1 736 ? 1.206 27.656 -39.969 1 62.94 736 ASN B N 1
ATOM 12047 C CA . ASN B 1 736 ? 1.954 28.75 -39.344 1 62.94 736 ASN B CA 1
ATOM 12048 C C . ASN B 1 736 ? 3.098 29.219 -40.25 1 62.94 736 ASN B C 1
ATOM 12050 O O . ASN B 1 736 ? 4.051 29.828 -39.781 1 62.94 736 ASN B O 1
ATOM 12054 N N . CYS B 1 737 ? 3.006 28.812 -41.438 1 59.16 737 CYS B N 1
ATOM 12055 C CA . CYS B 1 737 ? 3.969 29.203 -42.438 1 59.16 737 CYS B CA 1
ATOM 12056 C C . CYS B 1 737 ? 3.82 30.672 -42.812 1 59.16 737 CYS B C 1
ATOM 12058 O O . CYS B 1 737 ? 2.725 31.125 -43.156 1 59.16 737 CYS B O 1
ATOM 12060 N N . LYS B 1 738 ? 4.715 31.469 -42.469 1 61 738 LYS B N 1
ATOM 12061 C CA . LYS B 1 738 ? 4.668 32.906 -42.75 1 61 738 LYS B CA 1
ATOM 12062 C C . LYS B 1 738 ? 4.477 33.188 -44.219 1 61 738 LYS B C 1
ATOM 12064 O O . LYS B 1 738 ? 4.148 34.312 -44.625 1 61 738 LYS B O 1
ATOM 12069 N N . LYS B 1 739 ? 4.863 32.281 -45.156 1 53.22 739 LYS B N 1
ATOM 12070 C CA . LYS B 1 739 ? 4.664 32.5 -46.594 1 53.22 739 LYS B CA 1
ATOM 12071 C C . LYS B 1 739 ? 3.242 32.156 -47 1 53.22 739 LYS B C 1
ATOM 12073 O O . LYS B 1 739 ? 2.977 31.922 -48.188 1 53.22 739 LYS B O 1
ATOM 12078 N N . LYS B 1 740 ? 2.398 31.906 -46.062 1 49 740 LYS B N 1
ATOM 12079 C CA . LYS B 1 740 ? 1 31.766 -46.469 1 49 740 LYS B CA 1
ATOM 12080 C C . LYS B 1 740 ? 0.467 33.062 -47.094 1 49 740 LYS B C 1
ATOM 12082 O O . LYS B 1 740 ? 0.48 34.125 -46.438 1 49 740 LYS B O 1
ATOM 12087 N N . LYS B 1 741 ? 0.554 33.219 -48.375 1 42.88 741 LYS B N 1
ATOM 12088 C CA . LYS B 1 741 ? -0.125 34.312 -49.062 1 42.88 741 LYS B CA 1
ATOM 12089 C C . LYS B 1 741 ? -1.518 34.531 -48.5 1 42.88 741 LYS B C 1
ATOM 12091 O O . LYS B 1 741 ? -2.211 33.594 -48.125 1 42.88 741 LYS B O 1
ATOM 12096 N N . LYS B 1 742 ? -1.808 35.719 -47.969 1 37.88 742 LYS B N 1
ATOM 12097 C CA . LYS B 1 742 ? -3.135 36.281 -47.75 1 37.88 742 LYS B CA 1
ATOM 12098 C C . LYS B 1 742 ? -4.07 35.906 -48.906 1 37.88 742 LYS B C 1
ATOM 12100 O O . LYS B 1 742 ? -3.828 36.312 -50.062 1 37.88 742 LYS B O 1
ATOM 12105 N N . GLY B 1 743 ? -4.676 34.75 -49 1 29.39 743 GLY B N 1
ATOM 12106 C CA . GLY B 1 743 ? -5.684 34.562 -50.031 1 29.39 743 GLY B CA 1
ATOM 12107 C C . GLY B 1 743 ? -6.66 35.719 -50.125 1 29.39 743 GLY B C 1
ATOM 12108 O O . GLY B 1 743 ? -6.926 36.406 -49.125 1 29.39 743 GLY B O 1
ATOM 12109 N N . LYS B 1 744 ? -6.832 36.344 -51.344 1 28.66 744 LYS B N 1
ATOM 12110 C CA . LYS B 1 744 ? -7.902 37.156 -51.906 1 28.66 744 LYS B CA 1
ATOM 12111 C C . LYS B 1 744 ? -9.266 36.688 -51.406 1 28.66 744 LYS B C 1
ATOM 12113 O O . LYS B 1 744 ? -9.477 35.5 -51.156 1 28.66 744 LYS B O 1
ATOM 12118 N N . ASP B 1 745 ? -10.172 37.594 -50.938 1 24.44 745 ASP B N 1
ATOM 12119 C CA . ASP B 1 745 ? -11.617 37.75 -50.812 1 24.44 745 ASP B CA 1
ATOM 12120 C C . ASP B 1 745 ? -12.305 37.375 -52.125 1 24.44 745 ASP B C 1
ATOM 12122 O O . ASP B 1 745 ? -12.398 38.219 -53.031 1 24.44 745 ASP B O 1
ATOM 12126 N N . VAL B 1 746 ? -12.062 36.469 -53 1 24.67 746 VAL B N 1
ATOM 12127 C CA . VAL B 1 746 ? -12.945 36.25 -54.156 1 24.67 746 VAL B CA 1
ATOM 12128 C C . VAL B 1 746 ? -14.383 36.094 -53.656 1 24.67 746 VAL B C 1
ATOM 12130 O O . VAL B 1 746 ? -14.641 35.406 -52.688 1 24.67 746 VAL B O 1
ATOM 12133 N N . ASP B 1 747 ? -15.328 37.125 -54.094 1 23.05 747 ASP B N 1
ATOM 12134 C CA . ASP B 1 747 ? -16.734 37.156 -54.5 1 23.05 747 ASP B CA 1
ATOM 12135 C C . ASP B 1 747 ? -17.125 35.906 -55.25 1 23.05 747 ASP B C 1
ATOM 12137 O O . ASP B 1 747 ? -16.391 35.438 -56.125 1 23.05 747 ASP B O 1
ATOM 12141 N N . SER B 1 748 ? -17.969 34.969 -54.688 1 21.78 748 SER B N 1
ATOM 12142 C CA . SER B 1 748 ? -18.859 34.031 -55.312 1 21.78 748 SER B CA 1
ATOM 12143 C C . SER B 1 748 ? -19.578 34.625 -56.531 1 21.78 748 SER B C 1
ATOM 12145 O O . SER B 1 748 ? -20.438 35.5 -56.375 1 21.78 748 SER B O 1
ATOM 12147 N N . GLU B 1 749 ? -18.953 34.781 -57.812 1 20.2 749 GLU B N 1
ATOM 12148 C CA . GLU B 1 749 ? -19.25 34.656 -59.25 1 20.2 749 GLU B CA 1
ATOM 12149 C C . GLU B 1 749 ? -20.25 33.562 -59.5 1 20.2 749 GLU B C 1
ATOM 12151 O O . GLU B 1 749 ? -20.422 32.656 -58.688 1 20.2 749 GLU B O 1
ATOM 12156 N N . GLU B 1 750 ? -20.531 33.281 -60.844 1 20.19 750 GLU B N 1
ATOM 12157 C CA . GLU B 1 750 ? -21.328 32.75 -61.969 1 20.19 750 GLU B CA 1
ATOM 12158 C C . GLU B 1 750 ? -21.531 31.25 -61.844 1 20.19 750 GLU B C 1
ATOM 12160 O O . GLU B 1 750 ? -20.859 30.594 -61.031 1 20.19 750 GLU B O 1
ATOM 12165 N N . ALA B 1 751 ? -21.578 30.516 -63.156 1 21.81 751 ALA B N 1
ATOM 12166 C CA . ALA B 1 751 ? -22.344 29.516 -63.938 1 21.81 751 ALA B CA 1
ATOM 12167 C C . ALA B 1 751 ? -21.875 28.109 -63.594 1 21.81 751 ALA B C 1
ATOM 12169 O O . ALA B 1 751 ? -20.75 27.719 -63.938 1 21.81 751 ALA B O 1
ATOM 12170 N N . SER B 1 752 ? -21.766 27.531 -62.5 1 18.3 752 SER B N 1
ATOM 12171 C CA . SER B 1 752 ? -21.547 26.094 -62.656 1 18.3 752 SER B CA 1
ATOM 12172 C C . SER B 1 752 ? -22.609 25.453 -63.531 1 18.3 752 SER B C 1
ATOM 12174 O O . SER B 1 752 ? -23.672 25.078 -63.031 1 18.3 752 SER B O 1
ATOM 12176 N N . GLU B 1 753 ? -23.047 26.047 -64.75 1 20.17 753 GLU B N 1
ATOM 12177 C CA . GLU B 1 753 ? -23.797 25.547 -65.938 1 20.17 753 GLU B CA 1
ATOM 12178 C C . GLU B 1 753 ? -23.297 24.172 -66.375 1 20.17 753 GLU B C 1
ATOM 12180 O O . GLU B 1 753 ? -24.078 23.234 -66.5 1 20.17 753 GLU B O 1
ATOM 12185 N N . ASP B 1 754 ? -22.734 24.203 -67.75 1 19.45 754 ASP B N 1
ATOM 12186 C CA . ASP B 1 754 ? -23.016 23.578 -69.062 1 19.45 754 ASP B CA 1
ATOM 12187 C C . ASP B 1 754 ? -22.531 22.125 -69.062 1 19.45 754 ASP B C 1
ATOM 12189 O O . ASP B 1 754 ? -23.312 21.203 -69.312 1 19.45 754 ASP B O 1
ATOM 12193 N N . LEU B 1 755 ? -21.656 21.984 -70.188 1 20.86 755 LEU B N 1
ATOM 12194 C CA . LEU B 1 755 ? -21.266 21.547 -71.562 1 20.86 755 LEU B CA 1
ATOM 12195 C C . LEU B 1 755 ? -20.438 20.266 -71.5 1 20.86 755 LEU B C 1
ATOM 12197 O O . LEU B 1 755 ? -20.812 19.266 -72.062 1 20.86 755 LEU B O 1
ATOM 12201 N N . ASP B 1 756 ? -19.188 20.203 -71.938 1 19.52 756 ASP B N 1
ATOM 12202 C CA . ASP B 1 756 ? -18.641 19.047 -72.688 1 19.52 756 ASP B CA 1
ATOM 12203 C C . ASP B 1 756 ? -18.344 17.891 -71.75 1 19.52 756 ASP B C 1
ATOM 12205 O O . ASP B 1 756 ? -17.812 18.109 -70.625 1 19.52 756 ASP B O 1
#

Solvent-accessible surface area (backbone atoms only — not comparable to full-atom values): 84000 Å² total; per-residue (Å²): 137,87,79,82,82,74,87,73,80,76,79,75,78,81,84,74,85,66,81,58,63,80,70,49,44,72,56,71,70,52,75,84,52,56,87,53,76,64,47,75,36,76,41,72,65,58,47,49,51,48,52,46,52,32,27,56,59,66,22,52,40,75,31,84,47,66,70,44,64,58,97,86,38,73,39,35,43,34,41,26,38,53,29,34,46,73,69,69,81,77,78,76,64,86,65,89,63,82,76,72,87,75,77,32,55,32,64,56,30,72,22,31,38,34,34,35,51,39,90,85,77,58,28,32,30,32,73,43,74,44,85,62,63,81,62,87,62,50,54,40,70,49,46,54,75,34,73,73,42,34,56,71,52,67,71,56,52,52,47,54,52,47,35,50,45,51,66,34,53,42,56,57,47,42,53,51,48,22,57,71,61,46,29,64,82,68,39,40,49,53,48,65,55,42,41,47,49,57,50,48,46,52,56,71,40,51,71,41,27,44,36,52,37,53,51,52,53,53,50,40,44,72,73,35,68,74,38,40,72,52,72,44,70,55,97,50,20,54,39,34,39,39,42,30,44,43,66,19,44,53,46,33,72,53,32,30,54,40,36,31,42,52,77,46,70,54,39,20,58,58,43,43,36,36,34,48,32,34,33,52,49,40,70,74,40,70,40,63,44,32,38,31,38,31,51,51,88,40,41,66,49,43,33,51,53,50,48,52,49,36,66,67,58,72,56,77,40,48,28,38,39,31,64,94,41,68,32,57,52,54,21,42,53,71,72,37,66,83,29,47,66,34,34,25,34,56,68,55,58,65,45,43,69,80,73,42,58,64,65,55,57,70,74,43,63,54,60,61,52,50,46,58,62,49,70,34,67,61,47,48,56,68,58,47,53,50,54,52,51,50,50,31,58,74,70,68,44,79,79,37,65,67,62,50,53,52,58,74,48,31,74,31,42,36,40,36,63,29,38,88,36,74,48,45,56,65,62,59,46,56,61,61,40,50,51,48,54,51,53,53,48,59,26,29,37,44,78,27,48,63,43,53,28,51,53,26,49,36,51,44,54,48,50,45,50,48,52,52,47,53,53,51,50,49,43,71,56,46,35,89,83,55,96,82,60,48,59,40,54,56,44,41,52,72,44,27,19,56,59,45,25,54,53,46,49,48,26,46,50,44,7,68,71,36,36,48,76,76,45,78,45,77,57,89,61,34,37,38,35,34,32,36,34,50,36,87,88,80,63,48,80,46,74,40,45,34,40,34,30,72,82,80,62,45,74,49,46,70,61,31,42,38,39,10,63,42,45,72,42,26,65,54,44,37,53,30,59,77,67,68,54,49,59,81,49,73,91,59,60,42,61,50,41,26,66,73,48,60,70,74,72,74,62,45,65,88,83,38,82,55,47,72,83,47,66,44,58,52,41,52,49,50,39,52,51,51,47,52,50,45,49,59,73,30,55,79,34,58,67,58,35,52,51,49,36,52,51,46,51,51,48,45,49,46,60,71,65,46,82,73,71,62,75,75,72,58,82,44,70,67,45,45,43,26,61,74,73,70,46,81,75,93,58,86,74,79,38,37,53,58,71,91,44,72,62,88,73,48,59,95,52,92,64,72,68,50,78,71,55,54,65,70,63,58,60,81,62,68,57,39,68,10,76,52,67,70,39,64,32,63,89,47,42,54,86,69,33,84,61,53,71,78,75,82,84,77,73,90,75,76,93,81,81,66,100,127,136,86,80,80,82,74,86,74,80,77,78,75,77,80,85,74,84,67,81,60,62,80,70,50,44,74,54,71,68,53,74,84,52,56,86,53,76,66,47,73,34,76,42,70,65,58,47,49,51,48,51,46,53,32,28,56,58,65,22,52,40,75,29,85,48,65,70,42,63,58,98,85,39,74,38,35,44,33,41,26,39,55,30,34,47,72,70,69,81,76,76,77,64,86,66,88,64,83,76,73,88,75,76,34,56,32,65,56,30,73,23,32,38,33,33,35,50,39,90,84,78,59,28,32,32,32,73,43,75,43,85,64,63,82,62,86,62,49,53,39,69,50,47,54,74,35,74,72,44,33,56,71,51,67,70,55,52,51,46,52,52,48,34,49,45,53,68,34,51,41,55,57,46,43,53,51,50,22,57,71,60,45,30,66,83,68,39,39,49,53,49,64,54,40,42,48,50,56,50,48,47,51,58,71,40,51,71,42,29,46,37,50,40,53,51,51,54,53,49,38,45,72,74,35,69,73,39,41,70,53,70,42,70,54,97,50,20,53,39,33,38,39,43,32,44,42,67,17,44,53,46,33,73,54,33,30,54,39,38,33,43,52,77,44,71,53,38,22,57,57,43,44,36,36,35,48,32,32,31,49,48,39,70,72,37,72,38,61,45,31,38,32,36,32,50,53,88,41,40,66,48,43,32,51,53,50,48,51,50,34,66,67,57,71,57,77,40,49,28,38,38,31,62,94,40,69,34,57,50,55,21,43,54,69,71,37,66,83,28,46,67,35,33,25,36,56,67,55,57,65,46,44,68,80,71,42,59,65,64,56,57,69,74,44,63,53,59,60,52,51,47,59,63,50,70,34,67,60,47,49,55,68,58,46,53,52,52,51,51,51,51,32,58,73,70,68,44,80,80,37,63,68,62,50,52,52,57,74,49,31,76,31,42,37,39,36,62,29,37,87,36,74,48,47,57,65,62,58,49,57,60,61,40,51,50,48,54,50,53,52,48,60,27,28,36,44,79,27,48,62,42,52,29,52,53,24,50,35,50,45,52,48,50,45,50,48,51,52,46,52,52,51,50,50,43,72,56,48,35,91,82,56,97,81,61,48,58,39,55,54,44,41,52,73,43,27,18,57,59,44,24,53,52,46,46,48,26,46,50,44,8,68,72,36,36,47,76,76,45,79,45,78,57,89,62,35,36,39,34,35,32,35,35,49,37,86,87,79,62,48,80,47,76,40,47,34,41,36,29,72,82,80,62,46,73,50,46,69,60,30,42,38,40,11,64,42,44,73,42,26,64,54,42,38,53,31,57,77,69,66,55,49,58,79,50,73,92,60,58,42,60,49,41,27,67,74,48,60,70,74,72,74,62,46,66,87,82,39,81,54,46,72,83,47,67,44,57,52,42,52,49,49,39,52,51,48,48,50,50,47,49,58,75,30,55,79,33,60,67,58,35,53,52,50,36,52,52,47,52,50,47,46,47,46,60,71,65,47,82,74,71,62,76,73,73,57,82,44,72,66,46,44,45,25,60,73,73,71,44,79,75,92,58,84,73,77,38,38,54,56,72,90,43,71,61,89,72,46,59,95,52,91,64,69,68,51,78,70,57,54,64,69,63,56,59,81,62,68,56,38,68,11,75,52,68,69,40,65,29,62,87,47,42,54,86,69,33,82,64,48,71,79,75,79,84,76,78,91,78,83,77,93,73,93,78,135

Foldseek 3Di:
DPDPDPPCPPPPPDLPDCVDDVLQRLPPQDPVLDDDAFDKAQDPVVVVVSVQVSQLSFFFHKDWDDFDDDPRHTFKTKIATPQADDDDDDDPDPDPDDPPPDDHRHDNWPFMWMWGQDPPRRMIGTHDGDHDGPDDGHHSVCSLVHPSQLDDDLVVLLQLLVCLLQVHHLLNSLVVVCVVQVHNSSHSHDSVVSNVLVVLLCVLCPWCQVVLVVVVLVVLPVQAPLKDKDWDADPQATFKIKIFGDLLLQQCVLWVQEWEWDWDFFQAQQTWIKIWIWTAFLLRAIATNIIMTGQDLALVRLLVRLQSSCVSNVDHHQEYEYAPDPSNVNSCCVNPVNHQYAHAQVNVLVCVCVQDDVCCVPVHCLNVLVCVLQVDQQDAPVRSVVSVVVSCVVVVNVPRDSSVVCVVVCCRQGNNNCLQAAQQQVDRHCVSNVVVSVLLVSRGGNHHRNLSSVLSVQVSNVVSLVVVVVQLVCLVPDDDDDPPQALALNQLSQWFGPNVSVVVVVQLVQLVPFKDWDDWDDDDQKIKTWIWGADPPPRDIDIKIWIAGNPQRDIDISSSCCRHRQADGSNVSNVCVVVVPNYDDPVRRRLRRTSPSGPPVSSDDSNGSPDDPDPVVVVVVVVVVVVVVQCVVCVVPPVSVVVVVVVVVVVVCCCVVPDPPPDPQPPDSSSSSCVSSVHHSPDDSSHTYDHDRDDPQDDPDNDRQDPVRVVPPPDQQFQCQAPQVRGRHSPDHVVPPPSNPPDDPPPPPDDPDDDD/DPDPDPPCPPPCPDLPDCVDDVLQRLPPPDPVLDDDAFDKDQDPVVVVVSVQVSQLSFFFHKDWDDFDDDPRHTFKTKIATPQADDDDDDPPDPDPDDPPPDDHRHDNWPFMWMWGQDPPRRMIGTHDGDHDGPDDGHHSVCSLVHPSQLDDDLVVLLQLLVCLLQVHHLQNSLVVVCVVQVHNSSHSHDSVVSNVLVVLLCVLCPWCQVVLVVVVLVVLPVQAPLKDKDWDADPQATFKIKIFGDLLLQQCVLWVQEWEWDWDFFQAQQTWIKIWIWTAFLLRAIATNIIMTGLDLALVRLLVRLQSSCVSNVDHHQEYEYAPDPSNVNSCCVNPVNHQYAHAQVNVLVCVCVQDDVCCVPVHCLNVLVCVLQVDQQDAPVRSVVSVVVSCVVVVNPPRDSSVVCVVCCCRQGNNNCLQAAQQQVDRHCVSNVVVNVLLVSRGGNHHGNLSSVLSVQVSNVVSLVVVVVQLVCLVPDDDDDPPQALALNQLSQWFGPNVSVVVVVQLVQLVPFKDWDDWDDDPQKIKTWIWGADPPPRDIDIKIWIAGNPQRDIDISSSCCRHRQADGSNVSNVCVVVVPNYDDPVRRRLRGTSPSGPPVSSDDSNGSPDDPDPVVVVVVVVVVVVVVQCVVCVVPPVSVVVVVVVVVVVVCCCVVPDPPPDPQDPDSSSSSCVSSVHHSPDDSSHTYDHDRDDPQDDPDPDRDDPVRVVPPPDQQFQCQAPQVRDRHSPDHVVPPPSNPPDDPDDPDDDPDDDD

Secondary structure (DSSP, 8-state):
-------------------S-TTTS-----GGGS--TT-EESSHHHHHHHHHHHHHHHT--EEEEEEEEETTEEEEEEEEETT-SPPPP----S--S----PPB-------EEEEEE-TTT--EEEEEEE---SSPPPPGGGGGGSGGG-PPPHHHHHHHHHHHTTT--HHHHHHHHHHHHTSGGGSSS-HHHHHHHHHHHHHHHGGGHHHHHHHHHHHHHHHSTT-EEEEEEETTEEEEEEEE-HHHHHHHHHHTTEEEE--B-SSSTT-PEEEEEEEE-TTS-EEEEEEEEES--SHHHHHHHHHHHHHHHSS--SEEEE-S-HHHHHHHHHH-TTSEEEE-HHHHHHTHHHHS-HHHHHHSSHHHHHHHHHS-SS--HHHHHHHHHHHHHHTT-TT-HHHHHHHHTGGGT-GGGTTTSTTTTS-SSTHHHHHHHHHHHTT--TT--HHHHHHHHHHHHHHHHHHHHHHHHHHHH-B---TT--HHHHHHHHHB-HHHHHHHHHHHHHHHHSEEEEEEEEETTEEEEEEEEE-TTT--EEEEEEEEETTTTEEEETT-HHHHHSS--HHHHHHHHHTT--S--GGG--GGGBTTSS-GGGG-STT-TT----HHHHHHHHHHHHHHHHHHHTTT-HHHHHHHHHHHHHHHHHHHHSTT--S----SHHHHHHHHHTS-SS----SBPP-----TT--SSSS---HHHHHHH------EEETTTTEEESS--TTS-TT-----------------/-------------------S-TTTS-----GGGS--TT-EESSHHHHHHHHHHHHHHHT--EEEEEEEEETTEEEEEEEEETT-SPPPP----S--S----PPB-------EEEEEE-TTT--EEEEEEE---SSPPPPGGGGGGSGGG-PPPHHHHHHHHHHHTTT--HHHHHHHHHHHHTSGGGSSS-HHHHHHHHHHHHHHHGGGHHHHHHHHHHHHHHHSTT-EEEEEEETTEEEEEEEE-HHHHHHHHHHTTEEEE--B-SSSTT-PEEEEEEEE-TTS-EEEEEEEEES--SHHHHHHHHHHHHHHHSS--SEEEE-S-HHHHHHHHHH-TTSEEEE-HHHHHHTHHHHS-HHHHHHSSHHHHHHHHHS-SS--HHHHHHHHHHHHHHTT-TT-HHHHHHHHTGGGT-GGGTTTSTTTTS-SSTHHHHHHHHHHHTT--TT--HHHHHHHHHHHHHHHHHHHHHHHHHHHH-B---TT--HHHHHHHHHB-HHHHHHHHHHHHHHHHSEEEEEEEEETTEEEEEEEEE-TTT--EEEEEEEEETTTTEEEETT-HHHHHSS--HHHHHHHHHTT--S--GGG--GGGBTTSS-GGGG-STT-TT----HHHHHHHHHHHHHHHHHHHTTT-HHHHHHHHHHHHHHHHHHHHSTT--S----SHHHHHHHHHTS-SS----SBPP-----TT--SSSS---HHHHHHH------EEETTTTEEESS--TTT-TT----------S------

Radius of gyration: 39.5 Å; Cα contacts (8 Å, |Δi|>4): 2350; chains: 2; bounding box: 126×126×130 Å

pLDDT: mean 82.46, std 18.45, range [18.3, 98.44]

InterPro domains:
  IPR004330 FAR1, DNA binding domain [PF03101] (50-138)
  IPR006564 Zinc finger, PMZ-type [SM00575] (555-582)
  IPR007527 Zinc finger, SWIM-type [PF04434] (552-572)
  IPR007527 Zinc finger, SWIM-type [PS50966] (544-580)
  IPR018289 MULE transposase domain [PF10551] (258-351)